Protein 7KRK (pdb70)

Foldseek 3Di:
DQQAPAEEEFEPQLDCFALRLLLLLVNVVVHYAYEYEYADQVSQQVSSVVSDPDHYYAYDQLLPLVRLLVRVVVVCVRSVAHAEYELRWFDFDQDEDVPQDPVNLCVGLRRQPSSLVSNCVNRVVRQLVVQEHFYEGEAAVCLVPVDLQGGYNSNSVSSVNSLVVQLVVCVVCVVSLYAGEYEHEYAEDVPSVVVLLVLQVQNDHHYSNLVSVVSSCRRGCVCSVDHSYYHYHYNVSDDD/DQQAPAEEEFEPQLDCQALRLLLLLVNVVVHYAYEYEYADQVSQQVSSVVSPPRHYYAHDQLLDLVRLLVSLVVVCVRSVAHAEYELRWFDFDQDEDVPQDPVNLCVRLRRQPSSLVSNCVNHVVRQLVVQEHFYEGEAAVCLVPVDPQGGYNSNSVSSVNNLVVQLVVLVVCVVSLHAGEYEHEYAEPVVVVLQVLAVQNDHHYSNLVSVVSSCRRGCVCSPDHSYYHYHYNVSDDD/DQQAPAEEEFEPQLDDFALRLLLLLVNVVVHYAYEYEYADQVSQQVSSVVSDPRHYYAHDQLLPLVRLLVRVVVVCVRSVAHAEYELPWFDFDQDEDVPQDPVNLCVGLSRQPVSLVSNCVNHVVRQLVVQEHEYEHEAAVCLVPVDPDGGYNSNSVSRVNSLVVQLVVLVVCVVSLYAGEYEHEYAEDDPPPDPVVVVQQVLQVQNDHHGSNLSSVVSSCRRGCVCSPDHSYYHYHYNNSDDD/DQQAPAEEEFEPQLDCLALRLLLLLVNVVVHYAYEYEYADQVSQQVSSVVSPPRHYYAHDQLLDLVRLLVSLVVVCVRSVAHAEYELRWFDFDQDEDVPQDPVNLCVRLRRQPSSLVSNCVNHVVRQLVVQEHEYEGEAACCLVPVDPQGGYNSNSVSSVNSLVVQLVVCVVCVVSLYAGEYEHEYAEPSVVVVLLVLAVQNDHHYSNLVSVVSSCRRGCVCSVDHSYYHYHYNVSDDD

Radius of gyration: 27.27 Å; Cα contacts (8 Å, |Δi|>4): 2642; chains: 4; bounding box: 77×56×76 Å

B-factor: mean 17.07, std 8.73, range [6.53, 61.01]

Solvent-accessible surface area: 32504 Å² total; per-residue (Å²): 144,46,1,128,51,68,7,0,0,0,1,23,0,5,67,133,202,25,41,1,23,4,2,0,69,17,0,22,123,44,18,2,83,0,0,0,0,31,127,60,80,58,108,0,88,81,1,4,145,74,29,34,152,39,36,36,6,14,27,2,65,10,17,68,44,125,74,0,105,54,4,4,88,103,0,36,140,122,39,52,66,2,25,2,0,1,5,20,14,36,73,64,42,82,39,142,0,77,93,10,124,100,47,7,12,48,126,1,5,34,33,0,1,19,2,5,5,7,1,0,27,17,0,0,64,17,0,99,93,85,55,15,17,4,0,0,0,11,4,9,1,3,3,12,45,1,3,54,29,119,7,7,9,1,33,0,1,0,8,5,0,0,17,0,2,1,20,5,0,0,57,58,4,0,70,46,65,0,18,0,0,2,0,0,10,12,33,34,152,124,111,66,81,95,102,28,48,93,45,7,23,3,50,66,18,0,96,12,81,11,0,0,25,0,1,1,0,0,9,2,99,18,0,30,0,1,2,6,14,34,0,10,0,2,0,0,25,12,2,69,144,47,1,133,54,68,8,0,0,0,1,21,0,0,56,117,189,24,41,0,20,4,1,0,65,18,0,22,128,42,25,2,83,0,0,0,0,28,133,72,87,57,84,0,67,94,0,3,148,76,29,33,151,39,35,34,7,12,40,4,56,10,9,48,70,140,79,0,129,45,3,5,92,91,0,45,159,121,38,53,68,2,25,2,0,1,6,21,14,36,72,63,43,82,39,139,0,67,88,7,107,102,53,12,13,49,124,1,5,34,32,0,1,21,2,5,6,10,0,0,32,28,0,0,63,18,0,87,90,82,56,14,17,4,0,0,0,9,5,9,1,3,2,13,46,1,2,42,23,118,7,6,10,1,34,0,2,0,8,5,0,0,17,0,1,2,18,5,0,0,56,58,6,0,70,50,64,0,18,0,1,2,0,0,8,12,30,35,134,167,165,139,96,20,60,86,46,7,23,2,50,70,16,0,107,10,74,16,0,0,25,0,1,0,0,0,9,3,99,21,0,32,1,1,1,5,12,32,0,10,0,2,0,0,26,12,2,68,142,48,1,129,49,67,8,0,0,0,2,20,0,0,48,99,152,14,31,1,22,4,1,0,68,21,0,22,128,43,19,2,83,0,0,0,0,28,133,72,82,58,70,0,87,83,0,3,150,73,29,35,151,39,35,36,6,14,26,2,60,11,12,64,45,125,73,0,107,52,4,4,100,98,0,44,136,120,39,54,67,1,26,2,0,1,5,21,14,36,72,79,36,109,43,134,0,58,84,6,106,102,60,14,11,49,115,1,6,34,33,0,1,20,2,5,6,7,0,0,29,16,0,0,67,18,0,96,94,85,53,16,17,4,0,0,0,9,4,10,2,4,2,12,51,1,3,58,28,60,8,5,10,1,34,0,2,0,6,4,0,0,17,0,1,2,18,5,0,0,59,61,4,0,69,48,65,0,18,0,0,2,0,0,8,13,38,21,114,69,137,120,154,92,111,56,74,104,116,41,47,91,40,5,20,2,50,66,22,0,94,7,84,14,0,0,25,0,1,1,0,0,9,2,98,20,0,31,1,1,1,4,13,34,1,10,0,2,0,0,27,12,1,71,138,48,1,118,45,67,8,0,0,0,1,21,0,1,55,111,156,18,29,0,29,4,1,0,61,20,0,22,125,44,19,2,82,0,0,0,0,28,131,74,86,57,81,0,69,97,0,3,153,76,30,33,150,39,35,34,7,12,38,5,55,10,10,49,71,143,78,0,130,47,3,5,76,91,0,46,152,118,37,52,66,3,25,3,0,1,6,20,14,37,73,64,42,84,39,140,0,70,92,10,124,102,49,8,13,49,123,1,6,34,30,1,1,20,2,4,6,11,0,0,33,29,0,0,65,18,0,113,90,92,53,15,17,5,0,0,0,10,4,10,1,3,3,12,46,1,3,43,28,118,8,6,11,2,34,0,2,0,8,4,0,0,16,0,1,2,18,6,0,0,56,60,6,0,66,40,65,0,19,0,0,2,0,0,8,12,37,22,97,109,177,157,143,92,19,63,87,47,7,24,2,50,68,17,0,111,8,76,16,0,0,25,0,1,1,0,0,8,2,97,20,0,30,1,1,1,5,12,33,1,10,0,3,0,1,28,12,2,68

Secondary structure (DSSP, 8-state):
-TTTT-EEEEET--STTSHHHHHHHHHHHTT-EEEEEES-HHHHHHHHHHH-SS-EEEE--TT-HHHHHHHHHHHHHHHS---EEEE---------GGG--HHHHHHHHIIIIIHHHHHHHHHHHHHHHHT-EEEEEE--HHHHHT--SSS-HHHHHHHHHHHHHHHHHHHHHGGGTEEEEEEEE-SB--HHHHHHHHT-TTSS-B-HHHHHHHHHHHHSGGGTT--S-EEEESTTSS--/-TTTT-EEEEET--STTSHHHHHHHHHHHTT-EEEEEES-HHHHHHHHHHH-SS-EEEE--TT-HHHHHHHHHHHHHHHS---EEEE---------GGG--HHHHHHHHIIIIIHHHHHHHHHHHHHHHTT-EEEEEE--HHHHHT--SSS-HHHHHHHHHHHHHHHHHHHHHGGGTEEEEEEEE-SB--HHHHHTT-TTSS-B-HHHHHHHHHHHHSGGGTT--S-EEEESTTSS--/-TTTT-EEEEET--STTSHHHHHHHHHHHTT-EEEEEES-HHHHHHHHHHH-SS-EEEE--TT-HHHHHHHHHHHHHHHS---EEEE---------GGG--HHHHHHHHIIIIIHHHHHHHHHHHHHHHHT-EEEEEE--HHHHHT--SSS-HHHHHHHHHHHHHHHHHHHHHGGGTEEEEEEEE-SEE----STHHHHHHHT-TT-S-EEHHHHHHHHHHHHSGGGTT--S-EEEESTTSS--/-TTTT-EEEEET--STTSHHHHHHHHHHHTT-EEEEEES-HHHHHHHHHHH-SS-EEEE--TT-HHHHHHHHHHHHHHHS---EEEE---------GGG--HHHHHHHHIIIIIHHHHHHHHHHHHHHHHT-EEEEEE--HHHHHT--SSS-HHHHHHHHHHHHHHHHHHHHHGGGTEEEEEEEE-SEE--HHHHHHT-TTSS-EEHHHHHHHHHHHHSGGGTT--S-EEEESTTSS--

Structure (mmCIF, N/CA/C/O backbone):
data_7KRK
#
_entry.id   7KRK
#
_cell.length_a   189.522
_cell.length_b   189.522
_cell.length_c   71.382
_cell.angle_alpha   90.000
_cell.angle_beta   90.000
_cell.angle_gamma   120.000
#
_symmetry.space_group_name_H-M   'H 3'
#
loop_
_entity.id
_entity.type
_entity.pdbx_description
1 polymer '3-oxoacyl-[acyl-carrier-protein] reductase'
2 non-polymer GLYCEROL
3 water water
#
loop_
_atom_site.group_PDB
_atom_site.id
_atom_site.type_symbol
_atom_site.label_atom_id
_atom_site.label_alt_id
_atom_site.label_comp_id
_atom_site.label_asym_id
_atom_site.label_entity_id
_atom_site.label_seq_id
_atom_site.pdbx_PDB_ins_code
_atom_site.Cartn_x
_atom_site.Cartn_y
_atom_site.Cartn_z
_atom_site.occupancy
_atom_site.B_iso_or_equiv
_atom_site.auth_seq_id
_atom_site.auth_comp_id
_atom_site.auth_asym_id
_atom_site.auth_atom_id
_atom_site.pdbx_PDB_model_num
ATOM 1 N N . MET A 1 2 ? -8.08400 -41.94400 54.08000 1.000 34.90494 1 MET A N 1
ATOM 2 C CA . MET A 1 2 ? -7.24600 -41.45100 55.21100 1.000 26.08151 1 MET A CA 1
ATOM 3 C C . MET A 1 2 ? -5.77700 -41.75600 54.94500 1.000 19.32124 1 MET A C 1
ATOM 4 O O . MET A 1 2 ? -5.31000 -42.87200 55.16400 1.000 20.41707 1 MET A O 1
ATOM 18 N N . LEU A 1 3 ? -5.04900 -40.73800 54.48100 1.000 16.55958 2 LEU A N 1
ATOM 19 C CA . LEU A 1 3 ? -3.69200 -40.94400 53.98800 1.000 16.79594 2 LEU A CA 1
ATOM 20 C C . LEU A 1 3 ? -2.71900 -41.35700 55.08400 1.000 16.97535 2 LEU A C 1
ATOM 21 O O . LEU A 1 3 ? -1.69500 -41.97900 54.78000 1.000 19.61958 2 LEU A O 1
ATOM 37 N N . LEU A 1 4 ? -3.00500 -41.02800 56.34400 1.000 15.16614 3 LEU A N 1
ATOM 38 C CA . LEU A 1 4 ? -2.10700 -41.33800 57.45100 1.000 16.56852 3 LEU A CA 1
ATOM 39 C C . LEU A 1 4 ? -2.76700 -42.25600 58.47300 1.000 17.08092 3 LEU A C 1
ATOM 40 O O . LEU A 1 4 ? -2.41700 -42.23500 59.65500 1.000 16.08575 3 LEU A O 1
ATOM 56 N N . GLN A 1 5 ? -3.71800 -43.07600 58.03400 1.000 19.21714 4 GLN A N 1
ATOM 57 C CA . GLN A 1 5 ? -4.44100 -43.93300 58.96200 1.000 21.04238 4 GLN A CA 1
ATOM 58 C C . GLN A 1 5 ? -3.47800 -44.86600 59.68400 1.000 18.18260 4 GLN A C 1
ATOM 59 O O . GLN A 1 5 ? -2.63800 -45.52100 59.05900 1.000 19.19984 4 GLN A O 1
ATOM 73 N N . GLY A 1 6 ? -3.59700 -44.91400 61.00900 1.000 20.66362 5 GLY A N 1
ATOM 74 C CA . GLY A 1 6 ? -2.77300 -45.77600 61.82700 1.000 22.73112 5 GLY A CA 1
ATOM 75 C C . GLY A 1 6 ? -1.36700 -45.27700 62.08000 1.000 20.48113 5 GLY A C 1
ATOM 76 O O . GLY A 1 6 ? -0.60800 -45.95700 62.78200 1.000 21.24112 5 GLY A O 1
ATOM 80 N N . LYS A 1 7 ? -0.99600 -44.11900 61.54600 1.000 15.67200 6 LYS A N 1
ATOM 81 C CA . LYS A 1 7 ? 0.36100 -43.61500 61.68300 1.000 13.90458 6 LYS A CA 1
ATOM 82 C C . LYS A 1 7 ? 0.49200 -42.73200 62.92000 1.000 12.44129 6 LYS A C 1
ATOM 83 O O . LYS A 1 7 ? -0.48600 -42.18400 63.43600 1.000 15.88378 6 LYS A O 1
ATOM 102 N N . VAL A 1 8 ? 1.72900 -42.60600 63.39200 1.000 11.97956 7 VAL A N 1
ATOM 103 C CA . VAL A 1 8 ? 2.08000 -41.73700 64.50900 1.000 12.70892 7 VAL A CA 1
ATOM 104 C C . VAL A 1 8 ? 3.10200 -40.73000 64.00400 1.000 10.27448 7 VAL A C 1
ATOM 105 O O . VAL A 1 8 ? 4.13200 -41.11800 63.44000 1.000 11.84768 7 VAL A O 1
ATOM 118 N N . ALA A 1 9 ? 2.82000 -39.44500 64.20500 1.000 9.69676 8 ALA A N 1
ATOM 119 C CA . ALA A 1 9 ? 3.66600 -38.37000 63.70500 1.000 10.46918 8 ALA A CA 1
ATOM 120 C C . ALA A 1 9 ? 4.08300 -37.46700 64.85400 1.000 9.95790 8 ALA A C 1
ATOM 121 O O . ALA A 1 9 ? 3.24700 -37.06200 65.66700 1.000 11.40815 8 ALA A O 1
ATOM 128 N N . LEU A 1 10 ? 5.37000 -37.14400 64.91000 1.000 10.05542 9 LEU A N 1
ATOM 129 C CA . LEU A 1 10 ? 5.90300 -36.17700 65.85900 1.000 10.54258 9 LEU A CA 1
ATOM 130 C C . LEU A 1 10 ? 6.23100 -34.89800 65.10200 1.000 10.10669 9 LEU A C 1
ATOM 131 O O . LEU A 1 10 ? 6.92900 -34.93900 64.08300 1.000 9.96254 9 LEU A O 1
ATOM 147 N N . ILE A 1 11 ? 5.71200 -33.77200 65.58700 1.000 9.80040 10 ILE A N 1
ATOM 148 C CA . ILE A 1 11 ? 5.87300 -32.47900 64.93200 1.000 9.57136 10 ILE A CA 1
ATOM 149 C C . ILE A 1 11 ? 6.42800 -31.50300 65.95700 1.000 9.33806 10 ILE A C 1
ATOM 150 O O . ILE A 1 11 ? 5.79000 -31.25200 66.98600 1.000 10.59333 10 ILE A O 1
ATOM 166 N N . THR A 1 12 ? 7.60100 -30.94300 65.67800 1.000 9.05358 11 THR A N 1
ATOM 167 C CA . THR A 1 12 ? 8.19400 -29.95600 66.56800 1.000 10.16089 11 THR A CA 1
ATOM 168 C C . THR A 1 12 ? 7.70000 -28.55700 66.21700 1.000 10.94516 11 THR A C 1
ATOM 169 O O . THR A 1 12 ? 7.36100 -28.26300 65.06800 1.000 11.12738 11 THR A O 1
ATOM 180 N N . GLY A 1 13 ? 7.65300 -27.69600 67.23100 1.000 11.18544 12 GLY A N 1
ATOM 181 C CA . GLY A 1 13 ? 7.26600 -26.31100 67.03500 1.000 11.89173 12 GLY A CA 1
ATOM 182 C C . GLY A 1 13 ? 5.82900 -26.11500 66.61300 1.000 13.69794 12 GLY A C 1
ATOM 183 O O . GLY A 1 13 ? 5.52600 -25.15700 65.89500 1.000 15.86877 12 GLY A O 1
ATOM 187 N N . ALA A 1 14 ? 4.92400 -26.98900 67.05400 1.000 11.92573 13 ALA A N 1
ATOM 188 C CA . ALA A 1 14 ? 3.54000 -26.96700 66.60200 1.000 11.42044 13 ALA A CA 1
ATOM 189 C C . ALA A 1 14 ? 2.55800 -26.50800 67.67500 1.000 13.91849 13 ALA A C 1
ATOM 190 O O . ALA A 1 14 ? 1.34800 -26.69300 67.50900 1.000 16.13842 13 ALA A O 1
ATOM 197 N N . ALA A 1 15 ? 3.04000 -25.90700 68.76400 1.000 13.26261 14 ALA A N 1
ATOM 198 C CA . ALA A 1 15 ? 2.14100 -25.48400 69.83200 1.000 15.12652 14 ALA A CA 1
ATOM 199 C C . ALA A 1 15 ? 1.37600 -24.21100 69.48300 1.000 20.13727 14 ALA A C 1
ATOM 200 O O . ALA A 1 15 ? 0.22200 -24.05800 69.89900 1.000 23.90067 14 ALA A O 1
ATOM 207 N N . SER A 1 16 ? 1.98400 -23.29900 68.72700 1.000 18.14593 15 SER A N 1
ATOM 208 C CA . SER A 1 16 ? 1.33500 -22.03200 68.41400 1.000 19.92705 15 SER A CA 1
ATOM 209 C C . SER A 1 16 ? 0.16200 -22.24600 67.46500 1.000 23.48433 15 SER A C 1
ATOM 210 O O . SER A 1 16 ? 0.24100 -23.03300 66.51800 1.000 24.87920 15 SER A O 1
ATOM 218 N N . GLU A 1 17 ? -0.92700 -21.51200 67.70900 1.000 26.22062 16 GLU A N 1
ATOM 219 C CA . GLU A 1 17 ? -2.18300 -21.78000 67.01300 1.000 26.95128 16 GLU A CA 1
ATOM 220 C C . GLU A 1 17 ? -2.08200 -21.50000 65.51600 1.000 26.79253 16 GLU A C 1
ATOM 221 O O . GLU A 1 17 ? -2.62900 -22.25500 64.70400 1.000 28.65862 16 GLU A O 1
ATOM 233 N N . ARG A 1 18 ? -1.39900 -20.42400 65.12900 1.000 26.38899 17 ARG A N 1
ATOM 234 C CA . ARG A 1 18 ? -1.40400 -19.95900 63.74700 1.000 26.82086 17 ARG A CA 1
ATOM 235 C C . ARG A 1 18 ? -0.17100 -20.38800 62.95800 1.000 28.58355 17 ARG A C 1
ATOM 236 O O . ARG A 1 18 ? 0.02200 -19.91900 61.83200 1.000 26.67011 17 ARG A O 1
ATOM 257 N N . GLY A 1 19 ? 0.65600 -21.27800 63.50700 1.000 24.19078 18 GLY A N 1
ATOM 258 C CA . GLY A 1 19 ? 1.89100 -21.65400 62.85200 1.000 21.62823 18 GLY A CA 1
ATOM 259 C C . GLY A 1 19 ? 1.72900 -22.78200 61.84200 1.000 18.12931 18 GLY A C 1
ATOM 260 O O . GLY A 1 19 ? 0.70500 -23.46100 61.77200 1.000 18.91626 18 GLY A O 1
ATOM 264 N N . ILE A 1 20 ? 2.78100 -22.97000 61.04100 1.000 15.93439 19 ILE A N 1
ATOM 265 C CA . ILE A 1 20 ? 2.81800 -24.08600 60.10100 1.000 15.82850 19 ILE A CA 1
ATOM 266 C C . ILE A 1 20 ? 2.74900 -25.41100 60.84700 1.000 13.18557 19 ILE A C 1
ATOM 267 O O . ILE A 1 20 ? 2.11500 -26.36900 60.38700 1.000 13.36344 19 ILE A O 1
ATOM 283 N N . GLY A 1 21 ? 3.40100 -25.48900 62.00800 1.000 13.57301 20 GLY A N 1
ATOM 284 C CA . GLY A 1 21 ? 3.39300 -26.72900 62.76700 1.000 12.26748 20 GLY A CA 1
ATOM 285 C C . GLY A 1 21 ? 1.99400 -27.15100 63.17200 1.000 12.00850 20 GLY A C 1
ATOM 286 O O . GLY A 1 21 ? 1.60500 -28.30800 62.99800 1.000 11.25579 20 GLY A O 1
ATOM 290 N N . ARG A 1 22 ? 1.21800 -26.21500 63.72400 1.000 13.55788 21 ARG A N 1
ATOM 291 C CA . ARG A 1 22 ? -0.14100 -26.54700 64.13900 1.000 14.33471 21 ARG A CA 1
ATOM 292 C C . ARG A 1 22 ? -1.01200 -26.89900 62.94100 1.000 13.51954 21 ARG A C 1
ATOM 293 O O . ARG A 1 22 ? -1.81700 -27.83400 63.00700 1.000 12.83276 21 ARG A O 1
ATOM 314 N N . ALA A 1 23 ? -0.87100 -26.16100 61.83800 1.000 14.44529 22 ALA A N 1
ATOM 315 C CA . ALA A 1 23 ? -1.64000 -26.48100 60.64000 1.000 13.53945 22 ALA A CA 1
ATOM 316 C C . ALA A 1 23 ? -1.32000 -27.88700 60.15300 1.000 12.09895 22 ALA A C 1
ATOM 317 O O . ALA A 1 23 ? -2.21300 -28.62100 59.71200 1.000 13.46634 22 ALA A O 1
ATOM 324 N N . THR A 1 24 ? -0.04600 -28.27800 60.22800 1.000 11.88998 23 THR A N 1
ATOM 325 C CA . THR A 1 24 ? 0.34600 -29.63100 59.85100 1.000 11.55449 23 THR A CA 1
ATOM 326 C C . THR A 1 24 ? -0.24300 -30.65600 60.81200 1.000 10.83720 23 THR A C 1
ATOM 327 O O . THR A 1 24 ? -0.73100 -31.70800 60.38300 1.000 11.67501 23 THR A O 1
ATOM 338 N N . ALA A 1 25 ? -0.21400 -30.36500 62.11400 1.000 11.59727 24 ALA A N 1
ATOM 339 C CA . ALA A 1 25 ? -0.81700 -31.27000 63.08700 1.000 11.16041 24 ALA A CA 1
ATOM 340 C C . ALA A 1 25 ? -2.30200 -31.46200 62.80900 1.000 10.40888 24 ALA A C 1
ATOM 341 O O . ALA A 1 25 ? -2.80800 -32.59000 62.84900 1.000 12.34732 24 ALA A O 1
ATOM 348 N N . GLU A 1 26 ? -3.01500 -30.37100 62.52100 1.000 12.50814 25 GLU A N 1
ATOM 349 C CA . GLU A 1 26 ? -4.44500 -30.46500 62.24700 1.000 13.85449 25 GLU A CA 1
ATOM 350 C C . GLU A 1 26 ? -4.71100 -31.34100 61.03000 1.000 14.82318 25 GLU A C 1
ATOM 351 O O . GLU A 1 26 ? -5.55100 -32.24600 61.07300 1.000 15.03894 25 GLU A O 1
ATOM 363 N N . ILE A 1 27 ? -3.99600 -31.08800 59.93300 1.000 12.33688 26 ILE A N 1
ATOM 364 C CA . ILE A 1 27 ? -4.21800 -31.85600 58.71300 1.000 14.17205 26 ILE A CA 1
ATOM 365 C C . ILE A 1 27 ? -3.81000 -33.31100 58.90800 1.000 13.19439 26 ILE A C 1
ATOM 366 O O . ILE A 1 27 ? -4.48100 -34.22700 58.41800 1.000 15.48896 26 ILE A O 1
ATOM 382 N N . PHE A 1 28 ? -2.71300 -33.55300 59.62900 1.000 12.40030 27 PHE A N 1
ATOM 383 C CA . PHE A 1 28 ? -2.30600 -34.92800 59.89700 1.000 12.94725 27 PHE A CA 1
ATOM 384 C C . PHE A 1 28 ? -3.36400 -35.66100 60.71300 1.000 12.66608 27 PHE A C 1
ATOM 385 O O . PHE A 1 28 ? -3.67500 -36.82600 60.43800 1.000 13.44928 27 PHE A O 1
ATOM 402 N N . ALA A 1 29 ? -3.92500 -34.99700 61.72600 1.000 13.76774 28 ALA A N 1
ATOM 403 C CA . ALA A 1 29 ? -4.98100 -35.61500 62.52000 1.000 15.62852 28 ALA A CA 1
ATOM 404 C C . ALA A 1 29 ? -6.22200 -35.86800 61.67300 1.000 14.03012 28 ALA A C 1
ATOM 405 O O . ALA A 1 29 ? -6.85600 -36.92400 61.78800 1.000 15.38400 28 ALA A O 1
ATOM 412 N N . GLN A 1 30 ? -6.58300 -34.91100 60.81300 1.000 16.48240 29 GLN A N 1
ATOM 413 C CA . GLN A 1 30 ? -7.70100 -35.12000 59.89900 1.000 17.02202 29 GLN A CA 1
ATOM 414 C C . GLN A 1 30 ? -7.48600 -36.35200 59.03100 1.000 17.94211 29 GLN A C 1
ATOM 415 O O . GLN A 1 30 ? -8.45300 -37.03400 58.67000 1.000 19.08550 29 GLN A O 1
ATOM 429 N N . GLN A 1 31 ? -6.23600 -36.65200 58.68400 1.000 15.48614 30 GLN A N 1
ATOM 430 C CA . GLN A 1 31 ? -5.91500 -37.78500 57.82800 1.000 16.25932 30 GLN A CA 1
ATOM 431 C C . GLN A 1 31 ? -5.64400 -39.06700 58.61000 1.000 15.58332 30 GLN A C 1
ATOM 432 O O . GLN A 1 31 ? -5.11200 -40.02400 58.04000 1.000 16.17367 30 GLN A O 1
ATOM 446 N N . GLY A 1 32 ? -5.98900 -39.10700 59.89700 1.000 16.13581 31 GLY A N 1
ATOM 447 C CA . GLY A 1 32 ? -5.97800 -40.33900 60.65800 1.000 15.06903 31 GLY A CA 1
ATOM 448 C C . GLY A 1 32 ? -4.76500 -40.57000 61.53000 1.000 16.82600 31 GLY A C 1
ATOM 449 O O . GLY A 1 32 ? -4.70700 -41.59900 62.21300 1.000 17.06454 31 GLY A O 1
ATOM 453 N N . ALA A 1 33 ? -3.79800 -39.66100 61.53600 1.000 13.54817 32 ALA A N 1
ATOM 454 C CA . ALA A 1 33 ? -2.60300 -39.86100 62.33700 1.000 14.46890 32 ALA A CA 1
ATOM 455 C C . ALA A 1 33 ? -2.85200 -39.46100 63.78500 1.000 13.02408 32 ALA A C 1
ATOM 456 O O . ALA A 1 33 ? -3.70800 -38.62300 64.08500 1.000 14.82591 32 ALA A O 1
ATOM 463 N N . LYS A 1 34 ? -2.09800 -40.08300 64.68800 1.000 13.33203 33 LYS A N 1
ATOM 464 C CA . LYS A 1 34 ? -1.95400 -39.58000 66.04600 1.000 14.43562 33 LYS A CA 1
ATOM 465 C C . LYS A 1 34 ? -0.70200 -38.71400 66.08700 1.000 12.98873 33 LYS A C 1
ATOM 466 O O . LYS A 1 34 ? 0.34400 -39.10000 65.55300 1.000 14.00801 33 LYS A O 1
ATOM 485 N N . VAL A 1 35 ? -0.81500 -37.54200 66.70300 1.000 11.87584 34 VAL A N 1
ATOM 486 C CA . VAL A 1 35 ? 0.20100 -36.50200 66.60600 1.000 12.48573 34 VAL A CA 1
ATOM 487 C C . VAL A 1 35 ? 0.81000 -36.26700 67.98000 1.000 12.79496 34 VAL A C 1
ATOM 488 O O . VAL A 1 35 ? 0.08800 -36.14800 68.97800 1.000 13.03984 34 VAL A O 1
ATOM 501 N N . ILE A 1 36 ? 2.13700 -36.19400 68.02100 1.000 11.04999 35 ILE A N 1
ATOM 502 C CA . ILE A 1 36 ? 2.88400 -35.76900 69.19600 1.000 10.77176 35 ILE A CA 1
ATOM 503 C C . ILE A 1 36 ? 3.39800 -34.37100 68.89000 1.000 12.35995 35 ILE A C 1
ATOM 504 O O . ILE A 1 36 ? 4.23200 -34.19200 67.99400 1.000 12.27873 35 ILE A O 1
ATOM 520 N N . ILE A 1 37 ? 2.89500 -33.37600 69.61100 1.000 11.28443 36 ILE A N 1
ATOM 521 C CA . ILE A 1 37 ? 3.37500 -32.00600 69.47800 1.000 11.69483 36 ILE A CA 1
ATOM 522 C C . ILE A 1 37 ? 4.49100 -31.80200 70.49200 1.000 12.88941 36 ILE A C 1
ATOM 523 O O . ILE A 1 37 ? 4.29500 -32.01500 71.69300 1.000 13.48481 36 ILE A O 1
ATOM 539 N N . VAL A 1 38 ? 5.66300 -31.40000 70.01200 1.000 10.83972 37 VAL A N 1
ATOM 540 C CA . VAL A 1 38 ? 6.81600 -31.11600 70.86000 1.000 10.90345 37 VAL A CA 1
ATOM 541 C C . VAL A 1 38 ? 7.15700 -29.64300 70.69600 1.000 13.95668 37 VAL A C 1
ATOM 542 O O . VAL A 1 38 ? 7.43700 -29.18600 69.58100 1.000 13.18695 37 VAL A O 1
ATOM 555 N N . ASP A 1 39 ? 7.13000 -28.89900 71.79800 1.000 11.05233 38 ASP A N 1
ATOM 556 C CA . ASP A 1 39 ? 7.46200 -27.48200 71.76900 1.000 11.97944 38 ASP A CA 1
ATOM 557 C C . ASP A 1 39 ? 8.05000 -27.09700 73.12100 1.000 13.68064 38 ASP A C 1
ATOM 558 O O . ASP A 1 39 ? 8.21200 -27.93300 74.01000 1.000 12.55950 38 ASP A O 1
ATOM 567 N N . LEU A 1 40 ? 8.36600 -25.81000 73.27300 1.000 14.30728 39 LEU A N 1
ATOM 568 C CA . LEU A 1 40 ? 9.08900 -25.36500 74.46100 1.000 15.31381 39 LEU A CA 1
ATOM 569 C C . LEU A 1 40 ? 8.24500 -25.49700 75.72300 1.000 14.93298 39 LEU A C 1
ATOM 570 O O . LEU A 1 40 ? 8.75700 -25.89700 76.77600 1.000 19.09623 39 LEU A O 1
ATOM 586 N N . ASP A 1 41 ? 6.96100 -25.16400 75.64400 1.000 14.42674 40 ASP A N 1
ATOM 587 C CA . ASP A 1 41 ? 6.09900 -25.07500 76.81600 1.000 17.10089 40 ASP A CA 1
ATOM 588 C C . ASP A 1 41 ? 5.17200 -26.28500 76.86500 1.000 16.12564 40 ASP A C 1
ATOM 589 O O . ASP A 1 41 ? 4.38700 -26.50700 75.93700 1.000 16.43465 40 ASP A O 1
ATOM 598 N N . LEU A 1 42 ? 5.24600 -27.04800 77.95900 1.000 16.12589 41 LEU A N 1
ATOM 599 C CA . LEU A 1 42 ? 4.43000 -28.25300 78.08100 1.000 16.97089 41 LEU A CA 1
ATOM 600 C C . LEU A 1 42 ? 2.94400 -27.92000 78.03800 1.000 16.86049 41 LEU A C 1
ATOM 601 O O . LEU A 1 42 ? 2.16700 -28.57900 77.33700 1.000 16.45694 41 LEU A O 1
ATOM 617 N N . ALA A 1 43 ? 2.52500 -26.90500 78.79800 1.000 16.49827 42 ALA A N 1
ATOM 618 C CA . ALA A 1 43 ? 1.10900 -26.55900 78.84700 1.000 18.64897 42 ALA A CA 1
ATOM 619 C C . ALA A 1 43 ? 0.58700 -26.20000 77.46100 1.000 18.17306 42 ALA A C 1
ATOM 620 O O . ALA A 1 43 ? -0.47900 -26.66700 77.04600 1.000 18.21649 42 ALA A O 1
ATOM 627 N N . GLN A 1 44 ? 1.33100 -25.37100 76.72600 1.000 19.08654 43 GLN A N 1
ATOM 628 C CA . GLN A 1 44 ? 0.90400 -24.99900 75.38100 1.000 16.81957 43 GLN A CA 1
ATOM 629 C C . GLN A 1 44 ? 0.84800 -26.21500 74.46600 1.000 14.95568 43 GLN A C 1
ATOM 630 O O . GLN A 1 44 ? -0.07900 -26.35300 73.66000 1.000 18.32425 43 GLN A O 1
ATOM 644 N N . SER A 1 45 ? 1.83500 -27.10800 74.57500 1.000 15.62223 44 SER A N 1
ATOM 645 C CA . SER A 1 45 ? 1.85800 -28.29000 73.72000 1.000 14.16195 44 SER A CA 1
ATOM 646 C C . SER A 1 45 ? 0.71000 -29.23300 74.05300 1.000 15.56618 44 SER A C 1
ATOM 647 O O . SER A 1 45 ? 0.06800 -29.78100 73.14900 1.000 15.08763 44 SER A O 1
ATOM 655 N N . GLN A 1 46 ? 0.43800 -29.43800 75.34500 1.000 15.73183 45 GLN A N 1
ATOM 656 C CA . GLN A 1 46 ? -0.66500 -30.30700 75.74200 1.000 16.96115 45 GLN A CA 1
ATOM 657 C C . GLN A 1 46 ? -2.00500 -29.73700 75.29500 1.000 16.62248 45 GLN A C 1
ATOM 658 O O . GLN A 1 46 ? -2.87900 -30.47800 74.82900 1.000 17.83605 45 GLN A O 1
ATOM 672 N N . ASN A 1 47 ? -2.18800 -28.42200 75.43100 1.000 18.21672 46 ASN A N 1
ATOM 673 C CA . ASN A 1 47 ? -3.43600 -27.80500 74.99600 1.000 21.17723 46 ASN A CA 1
ATOM 674 C C . ASN A 1 47 ? -3.59900 -27.90800 73.48600 1.000 19.02271 46 ASN A C 1
ATOM 675 O O . ASN A 1 47 ? -4.71000 -28.12200 72.98800 1.000 20.93397 46 ASN A O 1
ATOM 686 N N . ALA A 1 48 ? -2.50300 -27.75600 72.74100 1.000 18.95352 47 ALA A N 1
ATOM 687 C CA . ALA A 1 48 ? -2.57300 -27.90000 71.29200 1.000 17.45710 47 ALA A CA 1
ATOM 688 C C . ALA A 1 48 ? -2.94900 -29.32300 70.89900 1.000 18.11532 47 ALA A C 1
ATOM 689 O O . ALA A 1 48 ? -3.79300 -29.52900 70.02100 1.000 19.43159 47 ALA A O 1
ATOM 696 N N . ALA A 1 49 ? -2.33200 -30.31900 71.53800 1.000 15.44611 48 ALA A N 1
ATOM 697 C CA . ALA A 1 49 ? -2.67400 -31.70600 71.24400 1.000 18.57967 48 ALA A CA 1
ATOM 698 C C . ALA A 1 49 ? -4.12800 -31.99300 71.59100 1.000 18.25629 48 ALA A C 1
ATOM 699 O O . ALA A 1 49 ? -4.82900 -32.68900 70.84700 1.000 19.00774 48 ALA A O 1
ATOM 706 N N . LYS A 1 50 ? -4.60000 -31.46100 72.72100 1.000 20.37889 49 LYS A N 1
ATOM 707 C CA . LYS A 1 50 ? -5.99500 -31.64800 73.10500 1.000 22.97375 49 LYS A CA 1
ATOM 708 C C . LYS A 1 50 ? -6.93900 -31.04000 72.07700 1.000 23.67445 49 LYS A C 1
ATOM 709 O O . LYS A 1 50 ? -8.01900 -31.58800 71.82600 1.000 22.65732 49 LYS A O 1
ATOM 728 N N . ALA A 1 51 ? -6.54500 -29.92200 71.46300 1.000 19.99631 50 ALA A N 1
ATOM 729 C CA . ALA A 1 51 ? -7.39500 -29.28000 70.46600 1.000 24.31086 50 ALA A CA 1
ATOM 730 C C . ALA A 1 51 ? -7.50200 -30.10900 69.19300 1.000 29.14767 50 ALA A C 1
ATOM 731 O O . ALA A 1 51 ? -8.50100 -30.00800 68.47200 1.000 27.00296 50 ALA A O 1
ATOM 738 N N . LEU A 1 52 ? -6.48900 -30.92700 68.89400 1.000 22.31593 51 LEU A N 1
ATOM 739 C CA . LEU A 1 52 ? -6.53200 -31.74500 67.68600 1.000 21.77695 51 LEU A CA 1
ATOM 740 C C . LEU A 1 52 ? -7.65700 -32.76700 67.75400 1.000 26.03850 51 LEU A C 1
ATOM 741 O O . LEU A 1 52 ? -8.27300 -33.09400 66.73300 1.000 29.52507 51 LEU A O 1
ATOM 757 N N . GLY A 1 53 ? -7.93100 -33.28200 68.93700 1.000 21.67438 52 GLY A N 1
ATOM 758 C CA . GLY A 1 53 ? -8.91700 -34.32100 69.11700 1.000 24.74745 52 GLY A CA 1
ATOM 759 C C . GLY A 1 53 ? -8.47300 -35.27200 70.21500 1.000 24.56369 52 GLY A C 1
ATOM 760 O O . GLY A 1 53 ? -7.83500 -34.85500 71.18700 1.000 27.32273 52 GLY A O 1
ATOM 764 N N . GLU A 1 54 ? -8.80100 -36.54800 70.03900 1.000 24.35361 53 GLU A N 1
ATOM 765 C CA . GLU A 1 54 ? -8.52700 -37.57600 71.03100 1.000 24.41022 53 GLU A CA 1
ATOM 766 C C . GLU A 1 54 ? -7.33700 -38.42200 70.59800 1.000 21.59091 53 GLU A C 1
ATOM 767 O O . GLU A 1 54 ? -7.15700 -38.69900 69.40900 1.000 26.11137 53 GLU A O 1
ATOM 779 N N . GLY A 1 55 ? -6.52300 -38.82400 71.57300 1.000 20.84970 54 GLY A N 1
ATOM 780 C CA . GLY A 1 55 ? -5.43200 -39.74400 71.33400 1.000 20.48129 54 GLY A CA 1
ATOM 781 C C . GLY A 1 55 ? -4.09700 -39.10900 71.01300 1.000 16.28299 54 GLY A C 1
ATOM 782 O O . GLY A 1 55 ? -3.13900 -39.84000 70.72600 1.000 17.21023 54 GLY A O 1
ATOM 786 N N . HIS A 1 56 ? -3.99400 -37.78400 71.05500 1.000 15.86451 55 HIS A N 1
ATOM 787 C CA . HIS A 1 56 ? -2.75900 -37.08700 70.73400 1.000 14.44596 55 HIS A CA 1
ATOM 788 C C . HIS A 1 56 ? -1.98700 -36.78600 72.01900 1.000 15.42862 55 HIS A C 1
ATOM 789 O O . HIS A 1 56 ? -2.44800 -37.05600 73.12900 1.000 17.44653 55 HIS A O 1
ATOM 803 N N . MET A 1 57 ? -0.78900 -36.22400 71.86700 1.000 13.04661 56 MET A N 1
ATOM 804 C CA . MET A 1 57 ? 0.10400 -36.02300 72.99700 1.000 13.89504 56 MET A CA 1
ATOM 805 C C . MET A 1 57 ? 0.88900 -34.73300 72.81900 1.000 13.65163 56 MET A C 1
ATOM 806 O O . MET A 1 57 ? 1.32400 -34.40500 71.71100 1.000 13.88552 56 MET A O 1
ATOM 820 N N . GLY A 1 58 ? 1.06500 -34.00900 73.92200 1.000 11.95813 57 GLY A N 1
ATOM 821 C CA . GLY A 1 58 ? 1.92500 -32.84400 73.95300 1.000 13.08185 57 GLY A CA 1
ATOM 822 C C . GLY A 1 58 ? 3.10000 -33.06100 74.88300 1.000 16.21617 57 GLY A C 1
ATOM 823 O O . GLY A 1 58 ? 2.93100 -33.55400 76.00200 1.000 14.91734 57 GLY A O 1
ATOM 827 N N . LEU A 1 59 ? 4.29800 -32.71000 74.42400 1.000 12.20045 58 LEU A N 1
ATOM 828 C CA . LEU A 1 59 ? 5.51500 -32.86700 75.20300 1.000 12.29001 58 LEU A CA 1
ATOM 829 C C . LEU A 1 59 ? 6.34300 -31.59800 75.08500 1.000 13.18433 58 LEU A C 1
ATOM 830 O O . LEU A 1 59 ? 6.23500 -30.84900 74.11100 1.000 14.04535 58 LEU A O 1
ATOM 846 N N . ALA A 1 60 ? 7.18300 -31.36600 76.08700 1.000 12.99275 59 ALA A N 1
ATOM 847 C CA . ALA A 1 60 ? 8.02500 -30.18100 76.14000 1.000 12.88078 59 ALA A CA 1
ATOM 848 C C . ALA A 1 60 ? 9.46500 -30.56000 75.83300 1.000 14.00083 59 ALA A C 1
ATOM 849 O O . ALA A 1 60 ? 9.99300 -31.52500 76.39400 1.000 13.74020 59 ALA A O 1
ATOM 856 N N . ALA A 1 61 ? 10.09700 -29.79900 74.94400 1.000 12.08055 60 ALA A N 1
ATOM 857 C CA . ALA A 1 61 ? 11.51700 -29.97800 74.70100 1.000 12.41072 60 ALA A CA 1
ATOM 858 C C . ALA A 1 61 ? 12.06900 -28.76400 73.97200 1.000 12.07447 60 ALA A C 1
ATOM 859 O O . ALA A 1 61 ? 11.43900 -28.24300 73.04700 1.000 14.46370 60 ALA A O 1
ATOM 866 N N . ASN A 1 62 ? 13.23300 -28.31000 74.41700 1.000 12.14173 61 ASN A N 1
ATOM 867 C CA . ASN A 1 62 ? 14.08000 -27.45600 73.60100 1.000 12.50966 61 ASN A CA 1
ATOM 868 C C . ASN A 1 62 ? 14.82500 -28.36200 72.63100 1.000 11.01432 61 ASN A C 1
ATOM 869 O O . ASN A 1 62 ? 15.59300 -29.22900 73.05700 1.000 11.38506 61 ASN A O 1
ATOM 880 N N . VAL A 1 63 ? 14.57900 -28.19000 71.32900 1.000 10.93398 62 VAL A N 1
ATOM 881 C CA . VAL A 1 63 ? 15.14200 -29.10900 70.34500 1.000 9.83084 62 VAL A CA 1
ATOM 882 C C . VAL A 1 63 ? 16.66300 -29.08300 70.34000 1.000 9.35016 62 VAL A C 1
ATOM 883 O O . VAL A 1 63 ? 17.29100 -29.99600 69.79300 1.000 10.15135 62 VAL A O 1
ATOM 896 N N . ALA A 1 64 ? 17.27500 -28.06000 70.93200 1.000 10.37846 63 ALA A N 1
ATOM 897 C CA . ALA A 1 64 ? 18.72500 -27.97900 71.03300 1.000 9.81548 63 ALA A CA 1
ATOM 898 C C . ALA A 1 64 ? 19.26000 -28.57800 72.32900 1.000 9.61002 63 ALA A C 1
ATOM 899 O O . ALA A 1 64 ? 20.44700 -28.41600 72.62700 1.000 12.14199 63 ALA A O 1
ATOM 906 N N . ASN A 1 65 ? 18.41900 -29.26300 73.10000 1.000 10.21172 64 ASN A N 1
ATOM 907 C CA . ASN A 1 65 ? 18.83000 -29.92200 74.33700 1.000 10.12669 64 ASN A CA 1
ATOM 908 C C . ASN A 1 65 ? 18.71900 -31.42600 74.10400 1.000 8.99356 64 ASN A C 1
ATOM 909 O O . ASN A 1 65 ? 17.62300 -31.99500 74.14800 1.000 10.63804 64 ASN A O 1
ATOM 920 N N . GLU A 1 66 ? 19.86900 -32.06200 73.86500 1.000 9.52490 65 GLU A N 1
ATOM 921 C CA . GLU A 1 66 ? 19.89800 -33.47400 73.50000 1.000 9.44168 65 GLU A CA 1
ATOM 922 C C . GLU A 1 66 ? 19.12700 -34.33300 74.49500 1.000 11.74027 65 GLU A C 1
ATOM 923 O O . GLU A 1 66 ? 18.28000 -35.14500 74.10900 1.000 10.86388 65 GLU A O 1
ATOM 935 N N . GLU A 1 67 ? 19.41800 -34.17900 75.78700 1.000 11.04088 66 GLU A N 1
ATOM 936 C CA . GLU A 1 67 ? 18.83200 -35.07900 76.77400 1.000 10.52956 66 GLU A CA 1
ATOM 937 C C . GLU A 1 67 ? 17.33400 -34.84700 76.92600 1.000 9.50690 66 GLU A C 1
ATOM 938 O O . GLU A 1 67 ? 16.57500 -35.79600 77.15200 1.000 11.39884 66 GLU A O 1
ATOM 950 N N . GLN A 1 68 ? 16.88600 -33.59900 76.80800 1.000 9.47208 67 GLN A N 1
ATOM 951 C CA . GLN A 1 68 ? 15.45400 -33.34300 76.89600 1.000 10.20510 67 GLN A CA 1
ATOM 952 C C . GLN A 1 68 ? 14.72300 -33.91000 75.68600 1.000 11.50253 67 GLN A C 1
ATOM 953 O O . GLN A 1 68 ? 13.62800 -34.46800 75.81800 1.000 11.81636 67 GLN A O 1
ATOM 967 N N . VAL A 1 69 ? 15.31400 -33.78200 74.49700 1.000 10.45157 68 VAL A N 1
ATOM 968 C CA . VAL A 1 69 ? 14.71800 -34.37400 73.30300 1.000 11.17650 68 VAL A CA 1
ATOM 969 C C . VAL A 1 69 ? 14.63800 -35.88800 73.44700 1.000 10.27982 68 VAL A C 1
ATOM 970 O O . VAL A 1 69 ? 13.60400 -36.50600 73.16100 1.000 10.61763 68 VAL A O 1
ATOM 983 N N . LYS A 1 70 ? 15.73000 -36.51100 73.89200 1.000 10.62479 69 LYS A N 1
ATOM 984 C CA . LYS A 1 70 ? 15.73700 -37.96300 74.02700 1.000 11.31242 69 LYS A CA 1
ATOM 985 C C . LYS A 1 70 ? 14.68500 -38.42300 75.02600 1.000 11.07169 69 LYS A C 1
ATOM 986 O O . LYS A 1 70 ? 14.00100 -39.42900 74.79900 1.000 12.10820 69 LYS A O 1
ATOM 1005 N N . ALA A 1 71 ? 14.53200 -37.69500 76.13300 1.000 11.90144 70 ALA A N 1
ATOM 1006 C CA . ALA A 1 71 ? 13.53400 -38.07000 77.12900 1.000 13.65732 70 ALA A CA 1
ATOM 1007 C C . ALA A 1 71 ? 12.12300 -37.92400 76.57500 1.000 13.86407 70 ALA A C 1
ATOM 1008 O O . ALA A 1 71 ? 11.25800 -38.77100 76.83300 1.000 13.69239 70 ALA A O 1
ATOM 1015 N N . ALA A 1 72 ? 11.87000 -36.86000 75.81100 1.000 11.73485 71 ALA A N 1
ATOM 1016 C CA . ALA A 1 72 ? 10.55400 -36.66900 75.21200 1.000 10.84804 71 ALA A CA 1
ATOM 1017 C C . ALA A 1 72 ? 10.24000 -37.78200 74.22100 1.000 12.27940 71 ALA A C 1
ATOM 1018 O O . ALA A 1 72 ? 9.13500 -38.33600 74.22100 1.000 12.02466 71 ALA A O 1
ATOM 1025 N N . VAL A 1 73 ? 11.20200 -38.12300 73.36200 1.000 11.00502 72 VAL A N 1
ATOM 1026 C CA . VAL A 1 73 ? 10.97400 -39.18300 72.38400 1.000 12.66317 72 VAL A CA 1
ATOM 1027 C C . VAL A 1 73 ? 10.70800 -40.50600 73.08900 1.000 11.78464 72 VAL A C 1
ATOM 1028 O O . VAL A 1 73 ? 9.86000 -41.29700 72.65800 1.000 12.46728 72 VAL A O 1
ATOM 1041 N N . GLU A 1 74 ? 11.41800 -40.76400 74.18900 1.000 11.91135 73 GLU A N 1
ATOM 1042 C CA . GLU A 1 74 ? 11.18600 -41.98900 74.94800 1.000 14.01872 73 GLU A CA 1
ATOM 1043 C C . GLU A 1 74 ? 9.76200 -42.03800 75.48600 1.000 13.87611 73 GLU A C 1
ATOM 1044 O O . GLU A 1 74 ? 9.10800 -43.08600 75.43400 1.000 13.71799 73 GLU A O 1
ATOM 1056 N N . GLN A 1 75 ? 9.26100 -40.91600 76.00800 1.000 13.53691 74 GLN A N 1
ATOM 1057 C CA . GLN A 1 75 ? 7.88500 -40.88500 76.49200 1.000 13.96041 74 GLN A CA 1
ATOM 1058 C C . GLN A 1 75 ? 6.90200 -41.14200 75.35800 1.000 14.49077 74 GLN A C 1
ATOM 1059 O O . GLN A 1 75 ? 5.89800 -41.83900 75.54100 1.000 14.93235 74 GLN A O 1
ATOM 1073 N N . ALA A 1 76 ? 7.17000 -40.57800 74.17900 1.000 12.08808 75 ALA A N 1
ATOM 1074 C CA . ALA A 1 76 ? 6.29200 -40.80600 73.03700 1.000 12.46836 75 ALA A CA 1
ATOM 1075 C C . ALA A 1 76 ? 6.30900 -42.26900 72.61400 1.000 12.45962 75 ALA A C 1
ATOM 1076 O O . ALA A 1 76 ? 5.25500 -42.85700 72.34800 1.000 13.28891 75 ALA A O 1
ATOM 1083 N N . LEU A 1 77 ? 7.49800 -42.87400 72.54500 1.000 12.70109 76 LEU A N 1
ATOM 1084 C CA . LEU A 1 77 ? 7.59700 -44.26700 72.12600 1.000 13.12091 76 LEU A CA 1
ATOM 1085 C C . LEU A 1 77 ? 6.96300 -45.19700 73.15000 1.000 15.75785 76 LEU A C 1
ATOM 1086 O O . LEU A 1 77 ? 6.35100 -46.20700 72.78500 1.000 15.57348 76 LEU A O 1
ATOM 1102 N N . GLN A 1 78 ? 7.09600 -44.87600 74.43800 1.000 14.59104 77 GLN A N 1
ATOM 1103 C CA . GLN A 1 78 ? 6.46800 -45.70400 75.46000 1.000 15.48568 77 GLN A CA 1
ATOM 1104 C C . GLN A 1 78 ? 4.95600 -45.72400 75.30400 1.000 18.52568 77 GLN A C 1
ATOM 1105 O O . GLN A 1 78 ? 4.32000 -46.75500 75.55300 1.000 20.87302 77 GLN A O 1
ATOM 1119 N N . HIS A 1 79 ? 4.36400 -44.60900 74.87700 1.000 13.68109 78 HIS A N 1
ATOM 1120 C CA . HIS A 1 79 ? 2.91300 -44.53800 74.76800 1.000 16.42280 78 HIS A CA 1
ATOM 1121 C C . HIS A 1 79 ? 2.41800 -45.11400 73.44600 1.000 17.05862 78 HIS A C 1
ATOM 1122 O O . HIS A 1 79 ? 1.46500 -45.90000 73.42400 1.000 17.28223 78 HIS A O 1
ATOM 1136 N N . TYR A 1 80 ? 3.05200 -44.73600 72.33400 1.000 12.69691 79 TYR A N 1
ATOM 1137 C CA . TYR A 1 80 ? 2.57900 -45.12300 71.01100 1.000 12.83908 79 TYR A CA 1
ATOM 1138 C C . TYR A 1 80 ? 3.28600 -46.34300 70.44200 1.000 14.93173 79 TYR A C 1
ATOM 1139 O O . TYR A 1 80 ? 2.74300 -46.98000 69.53100 1.000 16.21953 79 TYR A O 1
ATOM 1157 N N . GLY A 1 81 ? 4.47700 -46.67400 70.94000 1.000 13.78398 80 GLY A N 1
ATOM 1158 C CA . GLY A 1 81 ? 5.22100 -47.82200 70.47300 1.000 14.26013 80 GLY A CA 1
ATOM 1159 C C . GLY A 1 81 ? 5.96000 -47.62000 69.17200 1.000 16.37468 80 GLY A C 1
ATOM 1160 O O . GLY A 1 81 ? 6.73400 -48.50100 68.77600 1.000 17.53574 80 GLY A O 1
ATOM 1164 N N . LYS A 1 82 ? 5.76200 -46.49200 68.49700 1.000 13.69648 81 LYS A N 1
ATOM 1165 C CA . LYS A 1 82 ? 6.38400 -46.24600 67.20500 1.000 14.62197 81 LYS A CA 1
ATOM 1166 C C . LYS A 1 82 ? 6.24200 -44.76600 66.89000 1.000 12.66085 81 LYS A C 1
ATOM 1167 O O . LYS A 1 82 ? 5.33700 -44.09300 67.39100 1.000 12.84712 81 LYS A O 1
ATOM 1186 N N . ILE A 1 83 ? 7.14700 -44.27300 66.04900 1.000 11.38455 82 ILE A N 1
ATOM 1187 C CA . ILE A 1 83 ? 7.01100 -42.97100 65.40800 1.000 11.17424 82 ILE A CA 1
ATOM 1188 C C . ILE A 1 83 ? 7.23600 -43.20700 63.92100 1.000 9.73866 82 ILE A C 1
ATOM 1189 O O . ILE A 1 83 ? 8.35700 -43.51700 63.50200 1.000 11.98972 82 ILE A O 1
ATOM 1205 N N . ASP A 1 84 ? 6.17100 -43.08300 63.12700 1.000 10.08080 83 ASP A N 1
ATOM 1206 C CA . ASP A 1 84 ? 6.27100 -43.30600 61.68900 1.000 10.65944 83 ASP A CA 1
ATOM 1207 C C . ASP A 1 84 ? 6.80700 -42.08500 60.96200 1.000 10.84891 83 ASP A C 1
ATOM 1208 O O . ASP A 1 84 ? 7.49800 -42.22400 59.94500 1.000 10.51405 83 ASP A O 1
ATOM 1217 N N . ILE A 1 85 ? 6.49400 -40.89500 61.46300 1.000 9.47914 84 ILE A N 1
ATOM 1218 C CA . ILE A 1 85 ? 6.71200 -39.64500 60.74900 1.000 9.62291 84 ILE A CA 1
ATOM 1219 C C . ILE A 1 85 ? 7.31100 -38.64100 61.72000 1.000 8.93879 84 ILE A C 1
ATOM 1220 O O . ILE A 1 85 ? 6.83100 -38.50000 62.85000 1.000 9.58430 84 ILE A O 1
ATOM 1236 N N . LEU A 1 86 ? 8.35400 -37.94300 61.28100 1.000 8.61895 85 LEU A N 1
ATOM 1237 C CA . LEU A 1 86 ? 8.93600 -36.83600 62.02700 1.000 8.66993 85 LEU A CA 1
ATOM 1238 C C . LEU A 1 86 ? 8.90100 -35.59900 61.14400 1.000 8.22524 85 LEU A C 1
ATOM 1239 O O . LEU A 1 86 ? 9.43700 -35.61300 60.03000 1.000 8.75774 85 LEU A O 1
ATOM 1255 N N . ILE A 1 87 ? 8.26900 -34.53800 61.63600 1.000 7.90806 86 ILE A N 1
ATOM 1256 C CA . ILE A 1 87 ? 8.25000 -33.24500 60.96300 1.000 8.24183 86 ILE A CA 1
ATOM 1257 C C . ILE A 1 87 ? 9.11200 -32.30300 61.79100 1.000 8.62041 86 ILE A C 1
ATOM 1258 O O . ILE A 1 87 ? 8.70300 -31.86500 62.87500 1.000 9.52345 86 ILE A O 1
ATOM 1274 N N . ASN A 1 88 ? 10.30800 -31.99600 61.28800 1.000 8.99507 87 ASN A N 1
ATOM 1275 C CA . ASN A 1 88 ? 11.23200 -31.07500 61.95300 1.000 8.93807 87 ASN A CA 1
ATOM 1276 C C . ASN A 1 88 ? 10.85500 -29.64300 61.57700 1.000 11.99863 87 ASN A C 1
ATOM 1277 O O . ASN A 1 88 ? 11.51500 -28.96700 60.78500 1.000 12.76993 87 ASN A O 1
ATOM 1288 N N . ASN A 1 89 ? 9.75500 -29.18300 62.16500 1.000 9.05999 88 ASN A N 1
ATOM 1289 C CA . ASN A 1 89 ? 9.20300 -27.87900 61.82700 1.000 9.44942 88 ASN A CA 1
ATOM 1290 C C . ASN A 1 89 ? 9.75400 -26.75000 62.68900 1.000 10.46536 88 ASN A C 1
ATOM 1291 O O . ASN A 1 89 ? 9.70500 -25.58900 62.26500 1.000 12.20580 88 ASN A O 1
ATOM 1302 N N . ALA A 1 90 ? 10.28800 -27.05300 63.87100 1.000 10.63160 89 ALA A N 1
ATOM 1303 C CA . ALA A 1 90 ? 10.80500 -26.01100 64.74800 1.000 11.69653 89 ALA A CA 1
ATOM 1304 C C . ALA A 1 90 ? 11.83400 -25.15700 64.02000 1.000 11.81073 89 ALA A C 1
ATOM 1305 O O . ALA A 1 90 ? 12.70000 -25.66600 63.30400 1.000 13.21806 89 ALA A O 1
ATOM 1312 N N . GLY A 1 91 ? 11.73300 -23.84600 64.21400 1.000 12.91235 90 GLY A N 1
ATOM 1313 C CA . GLY A 1 91 ? 12.65600 -22.91000 63.61200 1.000 14.19955 90 GLY A CA 1
ATOM 1314 C C . GLY A 1 91 ? 12.31200 -21.48600 63.98900 1.000 13.75817 90 GLY A C 1
ATOM 1315 O O . GLY A 1 91 ? 11.13900 -21.16300 64.19400 1.000 16.88972 90 GLY A O 1
ATOM 1319 N N . ILE A 1 92 ? 13.32400 -20.63000 64.09800 1.000 12.05747 91 ILE A N 1
ATOM 1320 C CA . ILE A 1 92 ? 13.11800 -19.21400 64.36600 1.000 12.55892 91 ILE A CA 1
ATOM 1321 C C . ILE A 1 92 ? 13.82900 -18.40700 63.29200 1.000 14.21580 91 ILE A C 1
ATOM 1322 O O . ILE A 1 92 ? 14.80600 -18.86100 62.68700 1.000 13.34764 91 ILE A O 1
ATOM 1338 N N . THR A 1 93 ? 13.33300 -17.20000 63.06200 1.000 13.28192 92 THR A N 1
ATOM 1339 C CA . THR A 1 93 ? 13.92800 -16.28500 62.10500 1.000 12.89423 92 THR A CA 1
ATOM 1340 C C . THR A 1 93 ? 14.25800 -14.97300 62.80300 1.000 14.30460 92 THR A C 1
ATOM 1341 O O . THR A 1 93 ? 13.79800 -14.69500 63.91400 1.000 16.95322 92 THR A O 1
ATOM 1352 N N . GLN A 1 94 ? 15.07500 -14.17000 62.13700 1.000 12.38314 93 GLN A N 1
ATOM 1353 C CA . GLN A 1 94 ? 15.51700 -12.89300 62.67500 1.000 13.35980 93 GLN A CA 1
ATOM 1354 C C . GLN A 1 94 ? 15.85500 -11.98000 61.50500 1.000 13.23793 93 GLN A C 1
ATOM 1355 O O . GLN A 1 94 ? 16.72500 -12.32000 60.69400 1.000 13.11923 93 GLN A O 1
ATOM 1369 N N . PRO A 1 95 ? 15.18800 -10.82600 61.36900 1.000 14.32193 94 PRO A N 1
ATOM 1370 C CA . PRO A 1 95 ? 15.44600 -9.93200 60.22000 1.000 14.46796 94 PRO A CA 1
ATOM 1371 C C . PRO A 1 95 ? 16.60200 -8.97000 60.47700 1.000 17.17542 94 PRO A C 1
ATOM 1372 O O . PRO A 1 95 ? 16.42500 -7.76100 60.67700 1.000 23.26396 94 PRO A O 1
ATOM 1383 N N . ILE A 1 96 ? 17.82000 -9.50600 60.47800 1.000 15.74359 95 ILE A N 1
ATOM 1384 C CA . ILE A 1 96 ? 19.02100 -8.69900 60.64000 1.000 17.96099 95 ILE A CA 1
ATOM 1385 C C . ILE A 1 96 ? 19.97000 -8.99700 59.48900 1.000 19.14148 95 ILE A C 1
ATOM 1386 O O . ILE A 1 96 ? 20.02600 -10.11900 58.97600 1.000 21.26553 95 ILE A O 1
ATOM 1402 N N . LYS A 1 97 ? 20.72300 -7.98100 59.08900 1.000 14.07225 96 LYS A N 1
ATOM 1403 C CA . LYS A 1 97 ? 21.59200 -8.07600 57.92800 1.000 14.37956 96 LYS A CA 1
ATOM 1404 C C . LYS A 1 97 ? 22.97100 -8.61100 58.31500 1.000 13.55031 96 LYS A C 1
ATOM 1405 O O . LYS A 1 97 ? 23.31400 -8.73800 59.49200 1.000 12.61171 96 LYS A O 1
ATOM 1424 N N . THR A 1 98 ? 23.77000 -8.91000 57.28600 1.000 11.54076 97 THR A N 1
ATOM 1425 C CA . THR A 1 98 ? 25.01800 -9.64900 57.47100 1.000 10.59568 97 THR A CA 1
ATOM 1426 C C . THR A 1 98 ? 25.87100 -9.06700 58.59200 1.000 12.72325 97 THR A C 1
ATOM 1427 O O . THR A 1 98 ? 26.28500 -9.78400 59.51100 1.000 12.52594 97 THR A O 1
ATOM 1438 N N . LEU A 1 99 ? 26.16800 -7.76900 58.52100 1.000 12.00168 98 LEU A N 1
ATOM 1439 C CA . LEU A 1 99 ? 27.13700 -7.18000 59.43700 1.000 12.41077 98 LEU A CA 1
ATOM 1440 C C . LEU A 1 99 ? 26.60800 -7.03700 60.85500 1.000 14.18042 98 LEU A C 1
ATOM 1441 O O . LEU A 1 99 ? 27.39500 -6.73800 61.76000 1.000 15.21464 98 LEU A O 1
ATOM 1457 N N . ASP A 1 100 ? 25.31400 -7.24500 61.07600 1.000 13.37956 99 ASP A N 1
ATOM 1458 C CA . ASP A 1 100 ? 24.72500 -7.10700 62.40000 1.000 14.82839 99 ASP A CA 1
ATOM 1459 C C . ASP A 1 100 ? 24.53500 -8.43900 63.11300 1.000 14.27448 99 ASP A C 1
ATOM 1460 O O . ASP A 1 100 ? 24.07700 -8.45000 64.26100 1.000 14.03243 99 ASP A O 1
ATOM 1469 N N . ILE A 1 101 ? 24.88400 -9.55600 62.47600 1.000 11.25228 100 ILE A N 1
ATOM 1470 C CA . ILE A 1 101 ? 24.70200 -10.87200 63.08400 1.000 12.57206 100 ILE A CA 1
ATOM 1471 C C . ILE A 1 101 ? 25.76700 -11.06000 64.16000 1.000 11.18374 100 ILE A C 1
ATOM 1472 O O . ILE A 1 101 ? 26.96000 -11.14400 63.85700 1.000 14.28202 100 ILE A O 1
ATOM 1488 N N . GLN A 1 102 ? 25.33800 -11.13600 65.41400 1.000 11.91596 101 GLN A N 1
ATOM 1489 C CA . GLN A 1 102 ? 26.23400 -11.41700 66.52200 1.000 13.58959 101 GLN A CA 1
ATOM 1490 C C . GLN A 1 102 ? 26.29000 -12.91800 66.78100 1.000 13.42349 101 GLN A C 1
ATOM 1491 O O . GLN A 1 102 ? 25.44700 -13.68600 66.31600 1.000 10.99158 101 GLN A O 1
ATOM 1505 N N . ARG A 1 103 ? 27.30500 -13.32900 67.54300 1.000 12.69691 102 ARG A N 1
ATOM 1506 C CA . ARG A 1 103 ? 27.45500 -14.73800 67.88900 1.000 12.95588 102 ARG A CA 1
ATOM 1507 C C . ARG A 1 103 ? 26.16700 -15.31000 68.46700 1.000 11.81225 102 ARG A C 1
ATOM 1508 O O . ARG A 1 103 ? 25.75100 -16.41700 68.10500 1.000 12.44489 102 ARG A O 1
ATOM 1529 N N . SER A 1 104 ? 25.51600 -14.56800 69.36700 1.000 12.36200 103 SER A N 1
ATOM 1530 C CA . SER A 1 104 ? 24.30100 -15.06900 70.00000 1.000 13.02869 103 SER A CA 1
ATOM 1531 C C . SER A 1 104 ? 23.15500 -15.19900 69.00200 1.000 13.43849 103 SER A C 1
ATOM 1532 O O . SER A 1 104 ? 22.32500 -16.10700 69.13300 1.000 12.93354 103 SER A O 1
ATOM 1540 N N . ASP A 1 105 ? 23.08400 -14.30600 68.01100 1.000 12.23099 104 ASP A N 1
ATOM 1541 C CA . ASP A 1 105 ? 22.06100 -14.41900 66.97500 1.000 11.52780 104 ASP A CA 1
ATOM 1542 C C . ASP A 1 105 ? 22.28500 -15.66700 66.13400 1.000 9.87410 104 ASP A C 1
ATOM 1543 O O . ASP A 1 105 ? 21.35600 -16.44600 65.88800 1.000 10.41271 104 ASP A O 1
ATOM 1552 N N . TYR A 1 106 ? 23.51800 -15.85400 65.66700 1.000 10.41467 105 TYR A N 1
ATOM 1553 C CA . TYR A 1 106 ? 23.88400 -17.05400 64.92500 1.000 10.06457 105 TYR A CA 1
ATOM 1554 C C . TYR A 1 106 ? 23.53500 -18.30800 65.71500 1.000 10.78697 105 TYR A C 1
ATOM 1555 O O . TYR A 1 106 ? 22.88800 -19.22500 65.19600 1.000 10.47347 105 TYR A O 1
ATOM 1573 N N . ASP A 1 107 ? 23.94200 -18.35700 66.98600 1.000 9.77567 106 ASP A N 1
ATOM 1574 C CA . ASP A 1 107 ? 23.72200 -19.55300 67.79500 1.000 10.84437 106 ASP A CA 1
ATOM 1575 C C . ASP A 1 107 ? 22.23600 -19.86200 67.93300 1.000 10.76680 106 ASP A C 1
ATOM 1576 O O . ASP A 1 107 ? 21.81400 -21.01200 67.77700 1.000 12.00553 106 ASP A O 1
ATOM 1585 N N . ARG A 1 108 ? 21.42700 -18.84700 68.24200 1.000 10.70575 107 ARG A N 1
ATOM 1586 C CA . ARG A 1 108 ? 20.00200 -19.08100 68.45400 1.000 11.11207 107 ARG A CA 1
ATOM 1587 C C . ARG A 1 108 ? 19.34200 -19.62300 67.19300 1.000 11.19921 107 ARG A C 1
ATOM 1588 O O . ARG A 1 108 ? 18.60600 -20.61600 67.23900 1.000 12.29180 107 ARG A O 1
ATOM 1609 N N . VAL A 1 109 ? 19.59300 -18.97900 66.05400 1.000 10.43457 108 VAL A N 1
ATOM 1610 C CA . VAL A 1 109 ? 18.93000 -19.36400 64.81400 1.000 10.38219 108 VAL A CA 1
ATOM 1611 C C . VAL A 1 109 ? 19.41400 -20.72900 64.34100 1.000 9.05239 108 VAL A C 1
ATOM 1612 O O . VAL A 1 109 ? 18.61000 -21.58100 63.94300 1.000 10.71805 108 VAL A O 1
ATOM 1625 N N . LEU A 1 110 ? 20.72800 -20.96600 64.37700 1.000 9.61867 109 LEU A N 1
ATOM 1626 C CA . LEU A 1 110 ? 21.25200 -22.26100 63.95200 1.000 8.87722 109 LEU A CA 1
ATOM 1627 C C . LEU A 1 110 ? 20.81200 -23.37100 64.89900 1.000 9.70114 109 LEU A C 1
ATOM 1628 O O . LEU A 1 110 ? 20.55400 -24.49900 64.46300 1.000 10.61036 109 LEU A O 1
ATOM 1644 N N . ASP A 1 111 ? 20.70400 -23.07200 66.19500 1.000 10.03833 110 ASP A N 1
ATOM 1645 C CA . ASP A 1 111 ? 20.35600 -24.11200 67.15700 1.000 9.60711 110 ASP A CA 1
ATOM 1646 C C . ASP A 1 111 ? 18.94800 -24.64700 66.92800 1.000 10.11212 110 ASP A C 1
ATOM 1647 O O . ASP A 1 111 ? 18.73000 -25.86200 66.96800 1.000 11.15009 110 ASP A O 1
ATOM 1656 N N . VAL A 1 112 ? 17.96800 -23.76900 66.71300 1.000 8.88904 111 VAL A N 1
ATOM 1657 C CA . VAL A 1 112 ? 16.59300 -24.24700 66.58600 1.000 9.56513 111 VAL A CA 1
ATOM 1658 C C . VAL A 1 112 ? 16.42500 -25.04800 65.30000 1.000 11.11846 111 VAL A C 1
ATOM 1659 O O . VAL A 1 112 ? 15.86900 -26.15200 65.30700 1.000 11.70079 111 VAL A O 1
ATOM 1672 N N . SER A 1 113 ? 16.90700 -24.50900 64.17800 1.000 8.89809 112 SER A N 1
ATOM 1673 C CA . SER A 1 113 ? 16.68800 -25.15200 62.88600 1.000 9.86278 112 SER A CA 1
ATOM 1674 C C . SER A 1 113 ? 17.66700 -26.29500 62.64500 1.000 9.61620 112 SER A C 1
ATOM 1675 O O . SER A 1 113 ? 17.25700 -27.44400 62.44800 1.000 12.15123 112 SER A O 1
ATOM 1683 N N . LEU A 1 114 ? 18.96700 -26.00000 62.64700 1.000 8.18078 113 LEU A N 1
ATOM 1684 C CA . LEU A 1 114 ? 19.94000 -27.00000 62.21900 1.000 9.18104 113 LEU A CA 1
ATOM 1685 C C . LEU A 1 114 ? 20.26000 -27.99500 63.32900 1.000 9.22177 113 LEU A C 1
ATOM 1686 O O . LEU A 1 114 ? 20.09800 -29.20500 63.14900 1.000 9.24946 113 LEU A O 1
ATOM 1702 N N . ARG A 1 115 ? 20.72700 -27.51600 64.48500 1.000 8.16061 114 ARG A N 1
ATOM 1703 C CA . ARG A 1 115 ? 21.03800 -28.45700 65.55400 1.000 8.19631 114 ARG A CA 1
ATOM 1704 C C . ARG A 1 115 ? 19.79000 -29.21300 65.98900 1.000 8.42958 114 ARG A C 1
ATOM 1705 O O . ARG A 1 115 ? 19.84500 -30.42200 66.24300 1.000 9.13464 114 ARG A O 1
ATOM 1726 N N . GLY A 1 116 ? 18.65100 -28.52100 66.06100 1.000 8.02119 115 GLY A N 1
ATOM 1727 C CA . GLY A 1 116 ? 17.42100 -29.17900 66.46600 1.000 8.66018 115 GLY A CA 1
ATOM 1728 C C . GLY A 1 116 ? 16.99800 -30.27100 65.50400 1.000 8.67013 115 GLY A C 1
ATOM 1729 O O . GLY A 1 116 ? 16.53600 -31.33600 65.92200 1.000 8.96960 115 GLY A O 1
ATOM 1733 N N . THR A 1 117 ? 17.14300 -30.02500 64.20000 1.000 8.95141 116 THR A N 1
ATOM 1734 C CA . THR A 1 117 ? 16.82400 -31.06400 63.22600 1.000 8.16486 116 THR A CA 1
ATOM 1735 C C . THR A 1 117 ? 17.74800 -32.26300 63.38900 1.000 8.30168 116 THR A C 1
ATOM 1736 O O . THR A 1 117 ? 17.30000 -33.41300 63.33000 1.000 8.91137 116 THR A O 1
ATOM 1747 N N . LEU A 1 118 ? 19.04100 -32.01600 63.60900 1.000 8.04665 117 LEU A N 1
ATOM 1748 C CA . LEU A 1 118 ? 19.96800 -33.11500 63.84800 1.000 7.38664 117 LEU A CA 1
ATOM 1749 C C . LEU A 1 118 ? 19.58500 -33.88500 65.10600 1.000 7.93600 117 LEU A C 1
ATOM 1750 O O . LEU A 1 118 ? 19.48200 -35.11600 65.08800 1.000 8.63192 117 LEU A O 1
ATOM 1766 N N . ILE A 1 119 ? 19.36100 -33.16900 66.21000 1.000 8.08926 118 ILE A N 1
ATOM 1767 C CA . ILE A 1 119 ? 19.12000 -33.82600 67.49300 1.000 8.31802 118 ILE A CA 1
ATOM 1768 C C . ILE A 1 119 ? 17.82400 -34.62600 67.45300 1.000 9.60716 118 ILE A C 1
ATOM 1769 O O . ILE A 1 119 ? 17.77800 -35.78700 67.87700 1.000 9.62809 118 ILE A O 1
ATOM 1785 N N . MET A 1 120 ? 16.74800 -34.02100 66.94900 1.000 8.41641 119 MET A N 1
ATOM 1786 C CA . MET A 1 120 ? 15.47800 -34.73600 66.91500 1.000 8.23767 119 MET A CA 1
ATOM 1787 C C . MET A 1 120 ? 15.54300 -35.91900 65.95900 1.000 8.89145 119 MET A C 1
ATOM 1788 O O . MET A 1 120 ? 14.99200 -36.98800 66.24800 1.000 9.64186 119 MET A O 1
ATOM 1802 N N . SER A 1 121 ? 16.21200 -35.75400 64.81600 1.000 8.14421 120 SER A N 1
ATOM 1803 C CA . SER A 1 121 ? 16.37500 -36.87600 63.89600 1.000 8.60400 120 SER A CA 1
ATOM 1804 C C . SER A 1 121 ? 17.20100 -37.98800 64.53200 1.000 9.86464 120 SER A C 1
ATOM 1805 O O . SER A 1 121 ? 16.85300 -39.16900 64.42400 1.000 9.29230 120 SER A O 1
ATOM 1813 N N . GLN A 1 122 ? 18.29900 -37.62900 65.20300 1.000 9.25100 121 GLN A N 1
ATOM 1814 C CA . GLN A 1 122 ? 19.09700 -38.62600 65.91100 1.000 9.35698 121 GLN A CA 1
ATOM 1815 C C . GLN A 1 122 ? 18.25300 -39.39000 66.92000 1.000 11.57779 121 GLN A C 1
ATOM 1816 O O . GLN A 1 122 ? 18.43600 -40.59800 67.10900 1.000 11.53930 121 GLN A O 1
ATOM 1830 N N . ALA A 1 123 ? 17.32600 -38.70100 67.58600 1.000 9.45074 122 ALA A N 1
ATOM 1831 C CA . ALA A 1 123 ? 16.55400 -39.33500 68.64600 1.000 9.17534 122 ALA A CA 1
ATOM 1832 C C . ALA A 1 123 ? 15.51500 -40.30200 68.09500 1.000 10.97020 122 ALA A C 1
ATOM 1833 O O . ALA A 1 123 ? 15.16800 -41.28100 68.76700 1.000 11.80641 122 ALA A O 1
ATOM 1840 N N . VAL A 1 124 ? 15.01600 -40.06000 66.88400 1.000 9.17407 123 VAL A N 1
ATOM 1841 C CA . VAL A 1 124 ? 13.90200 -40.82500 66.33400 1.000 9.57149 123 VAL A CA 1
ATOM 1842 C C . VAL A 1 124 ? 14.39200 -41.92800 65.40100 1.000 10.40015 123 VAL A C 1
ATOM 1843 O O . VAL A 1 124 ? 13.73700 -42.96600 65.25700 1.000 9.36851 123 VAL A O 1
ATOM 1856 N N . ILE A 1 125 ? 15.54700 -41.71500 64.76200 1.000 9.49457 124 ILE A N 1
ATOM 1857 C CA . ILE A 1 125 ? 16.01800 -42.66600 63.75000 1.000 8.53279 124 ILE A CA 1
ATOM 1858 C C . ILE A 1 125 ? 16.18000 -44.07800 64.29100 1.000 10.07060 124 ILE A C 1
ATOM 1859 O O . ILE A 1 125 ? 15.78400 -45.03000 63.60200 1.000 10.55538 124 ILE A O 1
ATOM 1875 N N . PRO A 1 126 ? 16.74500 -44.30400 65.47900 1.000 10.67244 125 PRO A N 1
ATOM 1876 C CA . PRO A 1 126 ? 16.89200 -45.69000 65.95500 1.000 10.69203 125 PRO A CA 1
ATOM 1877 C C . PRO A 1 126 ? 15.58700 -46.46700 65.96600 1.000 10.76194 125 PRO A C 1
ATOM 1878 O O . PRO A 1 126 ? 15.55300 -47.61900 65.51600 1.000 11.81877 125 PRO A O 1
ATOM 1889 N N . SER A 1 127 ? 14.50300 -45.86500 66.45800 1.000 9.59963 126 SER A N 1
ATOM 1890 C CA . SER A 1 127 ? 13.22200 -46.56100 66.45600 1.000 9.26708 126 SER A CA 1
ATOM 1891 C C . SER A 1 127 ? 12.70300 -46.77700 65.03900 1.000 10.44070 126 SER A C 1
ATOM 1892 O O . SER A 1 127 ? 12.07600 -47.80400 64.76000 1.000 10.65714 126 SER A O 1
ATOM 1900 N N . MET A 1 128 ? 12.95500 -45.83300 64.13000 1.000 10.02464 127 MET A N 1
ATOM 1901 C CA . MET A 1 128 ? 12.52400 -46.01700 62.74800 1.000 11.28513 127 MET A CA 1
ATOM 1902 C C . MET A 1 128 ? 13.26200 -47.17600 62.09100 1.000 10.42322 127 MET A C 1
ATOM 1903 O O . MET A 1 128 ? 12.66200 -47.95000 61.33600 1.000 12.13265 127 MET A O 1
ATOM 1917 N N . LYS A 1 129 ? 14.56200 -47.31200 62.36000 1.000 10.92222 128 LYS A N 1
ATOM 1918 C CA . LYS A 1 129 ? 15.29400 -48.47400 61.86600 1.000 11.24986 128 LYS A CA 1
ATOM 1919 C C . LYS A 1 129 ? 14.68100 -49.76000 62.40000 1.000 13.18355 128 LYS A C 1
ATOM 1920 O O . LYS A 1 129 ? 14.45400 -50.71600 61.64900 1.000 14.61955 128 LYS A O 1
ATOM 1939 N N . ALA A 1 130 ? 14.39500 -49.79500 63.70400 1.000 11.16428 129 ALA A N 1
ATOM 1940 C CA . ALA A 1 130 ? 13.84000 -50.99700 64.31600 1.000 12.88293 129 ALA A CA 1
ATOM 1941 C C . ALA A 1 130 ? 12.43100 -51.29100 63.82100 1.000 13.91078 129 ALA A C 1
ATOM 1942 O O . ALA A 1 130 ? 12.00900 -52.45300 63.82200 1.000 13.76523 129 ALA A O 1
ATOM 1949 N N . ASN A 1 131 ? 11.68800 -50.26900 63.40500 1.000 11.08907 130 ASN A N 1
ATOM 1950 C CA . ASN A 1 131 ? 10.31400 -50.45300 62.95700 1.000 13.25646 130 ASN A CA 1
ATOM 1951 C C . ASN A 1 131 ? 10.19500 -50.67300 61.45400 1.000 13.34090 130 ASN A C 1
ATOM 1952 O O . ASN A 1 131 ? 9.07600 -50.83400 60.95700 1.000 16.01891 130 ASN A O 1
ATOM 1963 N N . GLY A 1 132 ? 11.30500 -50.68900 60.72300 1.000 11.53978 131 GLY A N 1
ATOM 1964 C CA . GLY A 1 132 ? 11.27600 -50.98300 59.30500 1.000 12.56653 131 GLY A CA 1
ATOM 1965 C C . GLY A 1 132 ? 11.18000 -49.78600 58.38700 1.000 12.88099 131 GLY A C 1
ATOM 1966 O O . GLY A 1 132 ? 11.04400 -49.97300 57.17200 1.000 15.49128 131 GLY A O 1
ATOM 1970 N N . GLY A 1 133 ? 11.23700 -48.57600 58.91400 1.000 10.66574 132 GLY A N 1
ATOM 1971 C CA . GLY A 1 133 ? 11.26100 -47.39500 58.07200 1.000 11.87450 132 GLY A CA 1
ATOM 1972 C C . GLY A 1 133 ? 10.53400 -46.23800 58.72500 1.000 11.55609 132 GLY A C 1
ATOM 1973 O O . GLY A 1 133 ? 10.07800 -46.31200 59.86400 1.000 12.75616 132 GLY A O 1
ATOM 1977 N N . GLY A 1 134 ? 10.43800 -45.15700 57.96200 1.000 9.08399 133 GLY A N 1
ATOM 1978 C CA . GLY A 1 134 ? 9.77800 -43.95200 58.42700 1.000 10.59176 133 GLY A CA 1
ATOM 1979 C C . GLY A 1 134 ? 9.92200 -42.86400 57.38800 1.000 8.66011 133 GLY A C 1
ATOM 1980 O O . GLY A 1 134 ? 10.52300 -43.05900 56.32700 1.000 9.15843 133 GLY A O 1
ATOM 1984 N N . SER A 1 135 ? 9.34800 -41.70700 57.70300 1.000 9.13725 134 SER A N 1
ATOM 1985 C CA . SER A 1 135 ? 9.44500 -40.53800 56.83700 1.000 9.10612 134 SER A CA 1
ATOM 1986 C C . SER A 1 135 ? 9.78300 -39.32600 57.68800 1.000 9.09694 134 SER A C 1
ATOM 1987 O O . SER A 1 135 ? 9.04800 -38.99600 58.62500 1.000 9.38715 134 SER A O 1
ATOM 1995 N N . ILE A 1 136 ? 10.89500 -38.67300 57.36400 1.000 7.51733 135 ILE A N 1
ATOM 1996 C CA . ILE A 1 136 ? 11.34200 -37.46500 58.04600 1.000 8.20997 135 ILE A CA 1
ATOM 1997 C C . ILE A 1 136 ? 11.21600 -36.30700 57.07000 1.000 9.31133 135 ILE A C 1
ATOM 1998 O O . ILE A 1 136 ? 11.72200 -36.37500 55.94300 1.000 8.31837 135 ILE A O 1
ATOM 2014 N N . VAL A 1 137 ? 10.52900 -35.25200 57.49700 1.000 7.96995 136 VAL A N 1
ATOM 2015 C CA . VAL A 1 137 ? 10.34600 -34.04800 56.69600 1.000 7.80043 136 VAL A CA 1
ATOM 2016 C C . VAL A 1 137 ? 11.03800 -32.91000 57.42700 1.000 9.47150 136 VAL A C 1
ATOM 2017 O O . VAL A 1 137 ? 10.74000 -32.64700 58.59800 1.000 10.01571 136 VAL A O 1
ATOM 2030 N N . CYS A 1 138 ? 11.95900 -32.24400 56.74500 1.000 7.91021 137 CYS A N 1
ATOM 2031 C CA . CYS A 1 138 ? 12.68100 -31.11600 57.31000 1.000 8.14775 137 CYS A CA 1
ATOM 2032 C C . CYS A 1 138 ? 12.16600 -29.82300 56.69800 1.000 8.92173 137 CYS A C 1
ATOM 2033 O O . CYS A 1 138 ? 11.81500 -29.77800 55.51500 1.000 11.34374 137 CYS A O 1
ATOM 2041 N N . LEU A 1 139 ? 12.10800 -28.77800 57.51300 1.000 9.70587 138 LEU A N 1
ATOM 2042 C CA . LEU A 1 139 ? 11.60700 -27.47800 57.08400 1.000 8.64744 138 LEU A CA 1
ATOM 2043 C C . LEU A 1 139 ? 12.79100 -26.58000 56.75200 1.000 10.54186 138 LEU A C 1
ATOM 2044 O O . LEU A 1 139 ? 13.56600 -26.19900 57.63600 1.000 11.60884 138 LEU A O 1
ATOM 2060 N N . SER A 1 140 ? 12.93300 -26.25900 55.47200 1.000 8.51421 139 SER A N 1
ATOM 2061 C CA . SER A 1 140 ? 13.92000 -25.29400 55.01500 1.000 10.29345 139 SER A CA 1
ATOM 2062 C C . SER A 1 140 ? 13.18000 -24.01200 54.64800 1.000 8.80318 139 SER A C 1
ATOM 2063 O O . SER A 1 140 ? 12.19300 -23.65700 55.30200 1.000 10.36824 139 SER A O 1
ATOM 2071 N N . SER A 1 141 ? 13.62600 -23.32300 53.60100 1.000 8.50307 140 SER A N 1
ATOM 2072 C CA . SER A 1 141 ? 13.02800 -22.05700 53.20300 1.000 8.22546 140 SER A CA 1
ATOM 2073 C C . SER A 1 141 ? 13.56000 -21.68900 51.82900 1.000 8.40936 140 SER A C 1
ATOM 2074 O O . SER A 1 141 ? 14.70000 -22.01500 51.49000 1.000 8.52242 140 SER A O 1
ATOM 2082 N N . VAL A 1 142 ? 12.72900 -20.99400 51.05000 1.000 8.64343 141 VAL A N 1
ATOM 2083 C CA . VAL A 1 142 ? 13.20400 -20.42200 49.79200 1.000 8.81730 141 VAL A CA 1
ATOM 2084 C C . VAL A 1 142 ? 14.42400 -19.54500 50.03300 1.000 9.54445 141 VAL A C 1
ATOM 2085 O O . VAL A 1 142 ? 15.26500 -19.37600 49.14100 1.000 9.15277 141 VAL A O 1
ATOM 2098 N N . SER A 1 143 ? 14.54300 -18.97200 51.23500 1.000 8.66852 142 SER A N 1
ATOM 2099 C CA . SER A 1 143 ? 15.69600 -18.13300 51.54800 1.000 8.88976 142 SER A CA 1
ATOM 2100 C C . SER A 1 143 ? 16.99900 -18.91200 51.44900 1.000 9.85936 142 SER A C 1
ATOM 2101 O O . SER A 1 143 ? 18.03700 -18.34100 51.09700 1.000 9.68669 142 SER A O 1
ATOM 2109 N N . ALA A 1 144 ? 16.97000 -20.21200 51.75500 1.000 8.90296 143 ALA A N 1
ATOM 2110 C CA . ALA A 1 144 ? 18.16400 -21.03600 51.62600 1.000 9.25896 143 ALA A CA 1
ATOM 2111 C C . ALA A 1 144 ? 18.59200 -21.19600 50.17600 1.000 9.47443 143 ALA A C 1
ATOM 2112 O O . ALA A 1 144 ? 19.77400 -21.44700 49.91300 1.000 11.32531 143 ALA A O 1
ATOM 2119 N N . GLN A 1 145 ? 17.66000 -21.05600 49.23400 1.000 8.87872 144 GLN A N 1
ATOM 2120 C CA . GLN A 1 145 ? 17.91700 -21.29500 47.82000 1.000 9.34475 144 GLN A CA 1
ATOM 2121 C C . GLN A 1 145 ? 18.27900 -20.01800 47.07100 1.000 10.72308 144 GLN A C 1
ATOM 2122 O O . GLN A 1 145 ? 19.22300 -20.01200 46.27600 1.000 10.83607 144 GLN A O 1
ATOM 2136 N N . ARG A 1 146 ? 17.53200 -18.94000 47.29900 1.000 9.59913 145 ARG A N 1
ATOM 2137 C CA . ARG A 1 146 ? 17.69200 -17.70400 46.54600 1.000 9.54864 145 ARG A CA 1
ATOM 2138 C C . ARG A 1 146 ? 18.57300 -16.68500 47.25200 1.000 10.30319 145 ARG A C 1
ATOM 2139 O O . ARG A 1 146 ? 18.82700 -15.61400 46.69300 1.000 11.23025 145 ARG A O 1
ATOM 2160 N N . GLY A 1 147 ? 19.03200 -16.97700 48.46200 1.000 9.88298 146 GLY A N 1
ATOM 2161 C CA . GLY A 1 147 ? 19.85700 -16.03100 49.18300 1.000 10.49787 146 GLY A CA 1
ATOM 2162 C C . GLY A 1 147 ? 19.03900 -14.97100 49.88900 1.000 12.49981 146 GLY A C 1
ATOM 2163 O O . GLY A 1 147 ? 19.27700 -13.77200 49.71500 1.000 13.68950 146 GLY A O 1
ATOM 2167 N N . GLY A 1 148 ? 18.06500 -15.40500 50.68400 1.000 12.21000 147 GLY A N 1
ATOM 2168 C CA . GLY A 1 148 ? 17.31300 -14.47400 51.50400 1.000 14.18301 147 GLY A CA 1
ATOM 2169 C C . GLY A 1 148 ? 16.56200 -13.46100 50.66800 1.000 13.95312 147 GLY A C 1
ATOM 2170 O O . GLY A 1 148 ? 16.04500 -13.76400 49.58700 1.000 15.91669 147 GLY A O 1
ATOM 2174 N N . GLY A 1 149 ? 16.50500 -12.23000 51.17400 1.000 15.62376 148 GLY A N 1
ATOM 2175 C CA . GLY A 1 149 ? 15.74800 -11.17700 50.53400 1.000 17.64944 148 GLY A CA 1
ATOM 2176 C C . GLY A 1 149 ? 14.27600 -11.16000 50.87400 1.000 21.49695 148 GLY A C 1
ATOM 2177 O O . GLY A 1 149 ? 13.53500 -10.34900 50.30300 1.000 22.13712 148 GLY A O 1
ATOM 2181 N N . ILE A 1 150 ? 13.82900 -12.02500 51.78200 1.000 16.33185 149 ILE A N 1
ATOM 2182 C CA . ILE A 1 150 ? 12.42500 -12.11300 52.17700 1.000 17.73458 149 ILE A CA 1
ATOM 2183 C C . ILE A 1 150 ? 12.20600 -11.51500 53.56400 1.000 17.36271 149 ILE A C 1
ATOM 2184 O O . ILE A 1 150 ? 11.50000 -10.51600 53.71600 1.000 19.45665 149 ILE A O 1
ATOM 2200 N N . PHE A 1 151 ? 12.80500 -12.11500 54.59200 1.000 15.75305 150 PHE A N 1
ATOM 2201 C CA . PHE A 1 151 ? 12.68000 -11.60900 55.95100 1.000 15.32823 150 PHE A CA 1
ATOM 2202 C C . PHE A 1 151 ? 13.86800 -12.05700 56.79100 1.000 14.69835 150 PHE A C 1
ATOM 2203 O O . PHE A 1 151 ? 14.60400 -11.22500 57.33200 1.000 18.17704 150 PHE A O 1
ATOM 2220 N N . GLY A 1 152 ? 14.07200 -13.36800 56.89300 1.000 13.68237 151 GLY A N 1
ATOM 2221 C CA . GLY A 1 152 ? 15.17400 -13.87300 57.69300 1.000 14.12678 151 GLY A CA 1
ATOM 2222 C C . GLY A 1 152 ? 16.51500 -13.44500 57.12200 1.000 12.03466 151 GLY A C 1
ATOM 2223 O O . GLY A 1 152 ? 16.71400 -13.41100 55.90600 1.000 13.57088 151 GLY A O 1
ATOM 2227 N N . GLY A 1 153 ? 17.44400 -13.12100 58.01800 1.000 12.66394 152 GLY A N 1
ATOM 2228 C CA . GLY A 1 153 ? 18.75200 -12.66500 57.62100 1.000 12.80513 152 GLY A CA 1
ATOM 2229 C C . GLY A 1 153 ? 19.63200 -13.79300 57.12900 1.000 10.18804 152 GLY A C 1
ATOM 2230 O O . GLY A 1 153 ? 19.23100 -14.96200 57.05700 1.000 11.34486 152 GLY A O 1
ATOM 2234 N N . PRO A 1 154 ? 20.86900 -13.44000 56.77300 1.000 10.93595 153 PRO A N 1
ATOM 2235 C CA . PRO A 1 154 ? 21.77400 -14.44000 56.18000 1.000 10.16486 153 PRO A CA 1
ATOM 2236 C C . PRO A 1 154 ? 22.02000 -15.65700 57.05400 1.000 10.11436 153 PRO A C 1
ATOM 2237 O O . PRO A 1 154 ? 22.26200 -16.74700 56.51900 1.000 9.82983 153 PRO A O 1
ATOM 2248 N N . HIS A 1 155 ? 21.99500 -15.50800 58.38000 1.000 9.10080 154 HIS A N 1
ATOM 2249 C CA . HIS A 1 155 ? 22.16500 -16.66900 59.25000 1.000 9.66159 154 HIS A CA 1
ATOM 2250 C C . HIS A 1 155 ? 20.95400 -17.59300 59.19800 1.000 8.87385 154 HIS A C 1
ATOM 2251 O O . HIS A 1 155 ? 21.09500 -18.80800 59.38900 1.000 9.15070 154 HIS A O 1
ATOM 2265 N N . TYR A 1 156 ? 19.76600 -17.04600 58.93900 1.000 9.30654 155 TYR A N 1
ATOM 2266 C CA . TYR A 1 156 ? 18.59300 -17.88100 58.70500 1.000 8.44843 155 TYR A CA 1
ATOM 2267 C C . TYR A 1 156 ? 18.71000 -18.61500 57.37500 1.000 8.71333 155 TYR A C 1
ATOM 2268 O O . TYR A 1 156 ? 18.44300 -19.81900 57.29100 1.000 9.33380 155 TYR A O 1
ATOM 2286 N N . SER A 1 157 ? 19.10700 -17.90200 56.31800 1.000 8.62478 156 SER A N 1
ATOM 2287 C CA . SER A 1 157 ? 19.35100 -18.55600 55.03800 1.000 7.81760 156 SER A CA 1
ATOM 2288 C C . SER A 1 157 ? 20.38600 -19.66300 55.18400 1.000 7.68948 156 SER A C 1
ATOM 2289 O O . SER A 1 157 ? 20.23400 -20.74800 54.60900 1.000 8.87425 156 SER A O 1
ATOM 2297 N N . ALA A 1 158 ? 21.44400 -19.40800 55.95600 1.000 7.92202 157 ALA A N 1
ATOM 2298 C CA . ALA A 1 158 ? 22.48200 -20.41300 56.16100 1.000 7.86202 157 ALA A CA 1
ATOM 2299 C C . ALA A 1 158 ? 21.94400 -21.60800 56.93500 1.000 8.93800 157 ALA A C 1
ATOM 2300 O O . ALA A 1 158 ? 22.19000 -22.76100 56.56600 1.000 8.37293 157 ALA A O 1
ATOM 2307 N N . ALA A 1 159 ? 21.22200 -21.35200 58.02700 1.000 8.44521 158 ALA A N 1
ATOM 2308 C CA . ALA A 1 159 ? 20.67000 -22.44600 58.81900 1.000 8.11964 158 ALA A CA 1
ATOM 2309 C C . ALA A 1 159 ? 19.73700 -23.31000 57.98400 1.000 8.84984 158 ALA A C 1
ATOM 2310 O O . ALA A 1 159 ? 19.79900 -24.54400 58.04700 1.000 8.09681 158 ALA A O 1
ATOM 2317 N N . LYS A 1 160 ? 18.85700 -22.68400 57.20000 1.000 7.72155 159 LYS A N 1
ATOM 2318 C CA . LYS A 1 160 ? 17.90600 -23.46100 56.41400 1.000 7.29653 159 LYS A CA 1
ATOM 2319 C C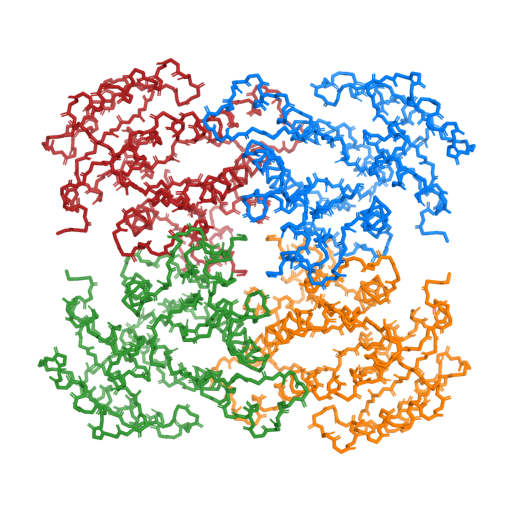 . LYS A 1 160 ? 18.58200 -24.16600 55.24500 1.000 8.29642 159 LYS A C 1
ATOM 2320 O O . LYS A 1 160 ? 18.10700 -25.21700 54.80500 1.000 8.32359 159 LYS A O 1
ATOM 2339 N N . ALA A 1 161 ? 19.68300 -23.61300 54.73100 1.000 7.16720 160 ALA A N 1
ATOM 2340 C CA . ALA A 1 161 ? 20.47000 -24.33500 53.73700 1.000 7.32343 160 ALA A CA 1
ATOM 2341 C C . ALA A 1 161 ? 21.20700 -25.50400 54.37700 1.000 7.43481 160 ALA A C 1
ATOM 2342 O O . ALA A 1 161 ? 21.30100 -26.58600 53.78700 1.000 7.51860 160 ALA A O 1
ATOM 2349 N N . GLY A 1 162 ? 21.73100 -25.30500 55.58700 1.000 7.36718 161 GLY A N 1
ATOM 2350 C CA . GLY A 1 162 ? 22.33200 -26.41200 56.31000 1.000 7.41654 161 GLY A CA 1
ATOM 2351 C C . GLY A 1 162 ? 21.35800 -27.55300 56.52600 1.000 7.04496 161 GLY A C 1
ATOM 2352 O O . GLY A 1 162 ? 21.73300 -28.72500 56.44700 1.000 7.65785 161 GLY A O 1
ATOM 2356 N N . VAL A 1 163 ? 20.09100 -27.22600 56.79400 1.000 7.47029 162 VAL A N 1
ATOM 2357 C CA . VAL A 1 163 ? 19.06400 -28.25600 56.93300 1.000 7.33843 162 VAL A CA 1
ATOM 2358 C C . VAL A 1 163 ? 18.96700 -29.09300 55.66300 1.000 7.94810 162 VAL A C 1
ATOM 2359 O O . VAL A 1 163 ? 18.82800 -30.32000 55.72200 1.000 8.17163 162 VAL A O 1
ATOM 2372 N N . LEU A 1 164 ? 19.02600 -28.44700 54.49600 1.000 7.60851 163 LEU A N 1
ATOM 2373 C CA . LEU A 1 164 ? 18.95800 -29.18800 53.24000 1.000 8.13217 163 LEU A CA 1
ATOM 2374 C C . LEU A 1 164 ? 20.13300 -30.14900 53.11200 1.000 7.82847 163 LEU A C 1
ATOM 2375 O O . LEU A 1 164 ? 19.96100 -31.31500 52.73700 1.000 8.49435 163 LEU A O 1
ATOM 2391 N N . GLY A 1 165 ? 21.34100 -29.67700 53.42000 1.000 7.85820 164 GLY A N 1
ATOM 2392 C CA . GLY A 1 165 ? 22.50100 -30.54900 53.35000 1.000 7.61821 164 GLY A CA 1
ATOM 2393 C C . GLY A 1 165 ? 22.40200 -31.71600 54.31200 1.000 7.09752 164 GLY A C 1
ATOM 2394 O O . GLY A 1 165 ? 22.72900 -32.85400 53.96200 1.000 8.62394 164 GLY A O 1
ATOM 2398 N N . LEU A 1 166 ? 21.95400 -31.45000 55.54000 1.000 7.86266 165 LEU A N 1
ATOM 2399 C CA . LEU A 1 166 ? 21.77500 -32.51800 56.51700 1.000 7.70664 165 LEU A CA 1
ATOM 2400 C C . LEU A 1 166 ? 20.72600 -33.51600 56.04700 1.000 8.04474 165 LEU A C 1
ATOM 2401 O O . LEU A 1 166 ? 20.93000 -34.73400 56.12000 1.000 8.35178 165 LEU A O 1
ATOM 2417 N N . ALA A 1 167 ? 19.58300 -33.01500 55.57500 1.000 7.64624 166 ALA A N 1
ATOM 2418 C CA . ALA A 1 167 ? 18.50900 -33.89900 55.13600 1.000 7.74930 166 ALA A CA 1
ATOM 2419 C C . ALA A 1 167 ? 18.96700 -34.80900 54.00700 1.000 8.48477 166 ALA A C 1
ATOM 2420 O O . ALA A 1 167 ? 18.67900 -36.01100 54.01500 1.000 8.66774 166 ALA A O 1
ATOM 2427 N N . LYS A 1 168 ? 19.67300 -34.25700 53.01900 1.000 7.76085 167 LYS A N 1
ATOM 2428 C CA . LYS A 1 168 ? 20.14100 -35.07700 51.90800 1.000 7.82260 167 LYS A CA 1
ATOM 2429 C C . LYS A 1 168 ? 21.14700 -36.11800 52.38100 1.000 8.03571 167 LYS A C 1
ATOM 2430 O O . LYS A 1 168 ? 21.13900 -37.26000 51.90700 1.000 8.11401 167 LYS A O 1
ATOM 2449 N N . ALA A 1 169 ? 22.02400 -35.74300 53.31500 1.000 7.74184 168 ALA A N 1
ATOM 2450 C CA . ALA A 1 169 ? 22.99500 -36.69900 53.83600 1.000 7.70463 168 ALA A CA 1
ATOM 2451 C C . ALA A 1 169 ? 22.30500 -37.82600 54.59300 1.000 8.22406 168 ALA A C 1
ATOM 2452 O O . ALA A 1 169 ? 22.68700 -38.99400 54.45900 1.000 9.13360 168 ALA A O 1
ATOM 2459 N N . MET A 1 170 ? 21.28700 -37.49900 55.39200 1.000 7.55202 169 MET A N 1
ATOM 2460 C CA . MET A 1 170 ? 20.55300 -38.53900 56.10400 1.000 7.97009 169 MET A CA 1
ATOM 2461 C C . MET A 1 170 ? 19.74600 -39.39800 55.14100 1.000 7.98677 169 MET A C 1
ATOM 2462 O O . MET A 1 170 ? 19.63600 -40.61600 55.33000 1.000 8.46920 169 MET A O 1
ATOM 2476 N N . ALA A 1 171 ? 19.17600 -38.78600 54.10100 1.000 8.31516 170 ALA A N 1
ATOM 2477 C CA . ALA A 1 171 ? 18.47200 -39.55900 53.08500 1.000 8.60765 170 ALA A CA 1
ATOM 2478 C C . ALA A 1 171 ? 19.38400 -40.62200 52.49100 1.000 8.54998 170 ALA A C 1
ATOM 2479 O O . ALA A 1 171 ? 18.99900 -41.79000 52.36100 1.000 8.82366 170 ALA A O 1
ATOM 2486 N N . ARG A 1 172 ? 20.60600 -40.23500 52.12600 1.000 8.05411 171 ARG A N 1
ATOM 2487 C CA . ARG A 1 172 ? 21.53200 -41.19200 51.53100 1.000 9.76165 171 ARG A CA 1
ATOM 2488 C C . ARG A 1 172 ? 21.94500 -42.26100 52.53600 1.000 9.82544 171 ARG A C 1
ATOM 2489 O O . ARG A 1 172 ? 22.03600 -43.44400 52.18600 1.000 10.90383 171 ARG A O 1
ATOM 2510 N N . GLU A 1 173 ? 22.19400 -41.87300 53.78900 1.000 8.32471 172 GLU A N 1
ATOM 2511 C CA . GLU A 1 173 ? 22.66500 -42.84600 54.77000 1.000 9.09283 172 GLU A CA 1
ATOM 2512 C C . GLU A 1 173 ? 21.60400 -43.89900 55.07400 1.000 8.57250 172 GLU A C 1
ATOM 2513 O O . GLU A 1 173 ? 21.92800 -45.08400 55.21900 1.000 11.28197 172 GLU A O 1
ATOM 2525 N N . PHE A 1 174 ? 20.33800 -43.49500 55.17900 1.000 9.01585 173 PHE A N 1
ATOM 2526 C CA . PHE A 1 174 ? 19.29900 -44.36400 55.72000 1.000 10.43870 173 PHE A CA 1
ATOM 2527 C C . PHE A 1 174 ? 18.31800 -44.87600 54.67200 1.000 10.13043 173 PHE A C 1
ATOM 2528 O O . PHE A 1 174 ? 17.29800 -45.47100 55.03400 1.000 10.27700 173 PHE A O 1
ATOM 2545 N N . GLY A 1 175 ? 18.60900 -44.68600 53.38400 1.000 9.94301 174 GLY A N 1
ATOM 2546 C CA . GLY A 1 175 ? 17.73800 -45.22900 52.35500 1.000 10.16130 174 GLY A CA 1
ATOM 2547 C C . GLY A 1 175 ? 17.54800 -46.72900 52.48000 1.000 10.13130 174 GLY A C 1
ATOM 2548 O O . GLY A 1 175 ? 16.44200 -47.24300 52.29200 1.000 10.66610 174 GLY A O 1
ATOM 2552 N N . GLY A 1 176 ? 18.62300 -47.45300 52.80200 1.000 11.64951 175 GLY A N 1
ATOM 2553 C CA . GLY A 1 176 ? 18.53900 -48.89500 52.96100 1.000 11.97040 175 GLY A CA 1
ATOM 2554 C C . GLY A 1 176 ? 17.66600 -49.33000 54.11800 1.000 14.20757 175 GLY A C 1
ATOM 2555 O O . GLY A 1 176 ? 17.17600 -50.46500 54.12500 1.000 16.39670 175 GLY A O 1
ATOM 2559 N N . ASP A 1 177 ? 17.46500 -48.45700 55.09900 1.000 11.19180 176 ASP A N 1
ATOM 2560 C CA . ASP A 1 177 ? 16.55800 -48.70500 56.21000 1.000 10.90055 176 ASP A CA 1
ATOM 2561 C C . ASP A 1 177 ? 15.14100 -48.23200 55.91300 1.000 9.25029 176 ASP A C 1
ATOM 2562 O O . ASP A 1 177 ? 14.28000 -48.28800 56.79700 1.000 10.93972 176 ASP A O 1
ATOM 2571 N N . GLN A 1 178 ? 14.88600 -47.76600 54.68900 1.000 10.04066 177 GLN A N 1
ATOM 2572 C CA . GLN A 1 178 ? 13.57400 -47.26700 54.28700 1.000 9.24574 177 GLN A CA 1
ATOM 2573 C C . GLN A 1 178 ? 13.13400 -46.07400 55.12900 1.000 9.51180 177 GLN A C 1
ATOM 2574 O O . GLN A 1 178 ? 11.94000 -45.86900 55.35700 1.000 9.63855 177 GLN A O 1
ATOM 2588 N N . ILE A 1 179 ? 14.09500 -45.28500 55.59800 1.000 9.22447 178 ILE A N 1
ATOM 2589 C CA . ILE A 1 179 ? 13.81800 -44.01600 56.25900 1.000 9.21461 178 ILE A CA 1
ATOM 2590 C C . ILE A 1 179 ? 13.98100 -42.94100 55.19400 1.000 9.15771 178 ILE A C 1
ATOM 2591 O O . ILE A 1 179 ? 15.10000 -42.57600 54.82800 1.000 9.88611 178 ILE A O 1
ATOM 2607 N N . ARG A 1 180 ? 12.86100 -42.44700 54.68300 1.000 8.01152 179 ARG A N 1
ATOM 2608 C CA . ARG A 1 180 ? 12.88800 -41.37900 53.69800 1.000 7.33744 179 ARG A CA 1
ATOM 2609 C C . ARG A 1 180 ? 13.09900 -40.05100 54.40600 1.000 8.04569 179 ARG A C 1
ATOM 2610 O O . ARG A 1 180 ? 12.53600 -39.80500 55.47600 1.000 8.76382 179 ARG A O 1
ATOM 2631 N N . VAL A 1 181 ? 13.93800 -39.20400 53.82000 1.000 7.45630 180 VAL A N 1
ATOM 2632 C CA . VAL A 1 181 ? 14.22800 -37.88900 54.37500 1.000 7.65851 180 VAL A CA 1
ATOM 2633 C C . VAL A 1 181 ? 14.11300 -36.88400 53.24200 1.000 7.95268 180 VAL A C 1
ATOM 2634 O O . VAL A 1 181 ? 14.85100 -36.97100 52.25400 1.000 8.40367 180 VAL A O 1
ATOM 2647 N N . ASN A 1 182 ? 13.18300 -35.94400 53.37900 1.000 7.27404 181 ASN A N 1
ATOM 2648 C CA . ASN A 1 182 ? 12.92100 -34.94400 52.35800 1.000 8.24781 181 ASN A CA 1
ATOM 2649 C C . ASN A 1 182 ? 12.73900 -33.60100 53.04600 1.000 7.77809 181 ASN A C 1
ATOM 2650 O O . ASN A 1 182 ? 12.54600 -33.52800 54.26200 1.000 8.99855 181 ASN A O 1
ATOM 2661 N N . SER A 1 183 ? 12.79800 -32.53200 52.25500 1.000 7.99022 182 SER A N 1
ATOM 2662 C CA . SER A 1 183 ? 12.71500 -31.18200 52.78600 1.000 7.72493 182 SER A CA 1
ATOM 2663 C C . SER A 1 183 ? 11.65700 -30.38000 52.04800 1.000 9.13826 182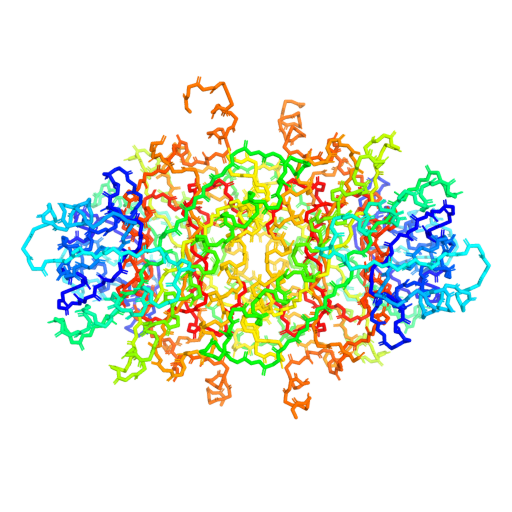 SER A C 1
ATOM 2664 O O . SER A 1 183 ? 11.38700 -30.60900 50.86600 1.000 9.05112 182 SER A O 1
ATOM 2672 N N . LEU A 1 184 ? 11.06800 -29.42900 52.76600 1.000 8.24137 183 LEU A N 1
ATOM 2673 C CA . LEU A 1 184 ? 10.18100 -28.43000 52.19600 1.000 8.02220 183 LEU A CA 1
ATOM 2674 C C . LEU A 1 184 ? 10.89700 -27.08900 52.19400 1.000 7.18701 183 LEU A C 1
ATOM 2675 O O . LEU A 1 184 ? 11.60100 -26.75100 53.14900 1.000 8.47434 183 LEU A O 1
ATOM 2691 N N . THR A 1 185 ? 10.71000 -26.32100 51.12100 1.000 7.78522 184 THR A N 1
ATOM 2692 C CA . THR A 1 185 ? 11.25800 -24.97100 51.01000 1.000 8.14239 184 THR A CA 1
ATOM 2693 C C . THR A 1 185 ? 10.09700 -24.00700 50.79500 1.000 8.56310 184 THR A C 1
ATOM 2694 O O . THR A 1 185 ? 9.80800 -23.60400 49.65700 1.000 8.69675 184 THR A O 1
ATOM 2705 N N . PRO A 1 186 ? 9.39600 -23.63000 51.86000 1.000 8.54339 185 PRO A N 1
ATOM 2706 C CA . PRO A 1 186 ? 8.29600 -22.67500 51.70900 1.000 8.26766 185 PRO A CA 1
ATOM 2707 C C . PRO A 1 186 ? 8.80100 -21.30800 51.28100 1.000 8.09906 185 PRO A C 1
ATOM 2708 O O . PRO A 1 186 ? 9.92200 -20.90100 51.60100 1.000 9.19193 185 PRO A O 1
ATOM 2719 N N . GLY A 1 187 ? 7.94900 -20.59900 50.54500 1.000 8.95215 186 GLY A N 1
ATOM 2720 C CA . GLY A 1 187 ? 8.20300 -19.21600 50.19600 1.000 9.41221 186 GLY A CA 1
ATOM 2721 C C . GLY A 1 187 ? 7.75700 -18.28300 51.30100 1.000 10.69041 186 GLY A C 1
ATOM 2722 O O . GLY A 1 187 ? 8.00700 -18.55100 52.48100 1.000 12.06752 186 GLY A O 1
ATOM 2726 N N . LEU A 1 188 ? 7.09500 -17.18700 50.94200 1.000 10.81484 187 LEU A N 1
ATOM 2727 C CA . LEU A 1 188 ? 6.56400 -16.25200 51.92700 1.000 12.53258 187 LEU A CA 1
ATOM 2728 C C . LEU A 1 188 ? 5.18000 -16.73900 52.34000 1.000 12.39213 187 LEU A C 1
ATOM 2729 O O . LEU A 1 188 ? 4.24200 -16.72500 51.53600 1.000 12.99949 187 LEU A O 1
ATOM 2745 N N . ILE A 1 189 ? 5.06300 -17.18300 53.58900 1.000 13.25259 188 ILE A N 1
ATOM 2746 C CA . ILE A 1 189 ? 3.83700 -17.76000 54.12700 1.000 13.49848 188 ILE A CA 1
ATOM 2747 C C . ILE A 1 189 ? 3.24000 -16.76400 55.11100 1.000 15.88634 188 ILE A C 1
ATOM 2748 O O . ILE A 1 189 ? 3.95300 -16.22600 55.96700 1.000 18.58714 188 ILE A O 1
ATOM 2764 N N . GLN A 1 190 ? 1.93800 -16.52600 54.99400 1.000 16.14310 189 GLN A N 1
ATOM 2765 C CA . GLN A 1 190 ? 1.24600 -15.61100 55.89400 1.000 22.50967 189 GLN A CA 1
ATOM 2766 C C . GLN A 1 190 ? 1.29200 -16.15400 57.31700 1.000 26.31735 189 GLN A C 1
ATOM 2767 O O . GLN A 1 190 ? 0.89900 -17.29500 57.56500 1.000 29.15147 189 GLN A O 1
ATOM 2781 N N . ASP A 1 200 ? 4.70100 -3.53900 55.17700 1.000 32.73997 199 ASP A N 1
ATOM 2782 C CA . ASP A 1 200 ? 3.70500 -3.64400 54.11700 1.000 37.88627 199 ASP A CA 1
ATOM 2783 C C . ASP A 1 200 ? 4.33500 -3.43800 52.74400 1.000 35.93068 199 ASP A C 1
ATOM 2784 O O . ASP A 1 200 ? 4.02100 -4.15700 51.79600 1.000 35.13455 199 ASP A O 1
ATOM 2792 N N . ASP A 1 201 ? 5.22400 -2.44800 52.63700 1.000 35.86363 200 ASP A N 1
ATOM 2793 C CA . ASP A 1 201 ? 5.92600 -2.22200 51.37800 1.000 33.83826 200 ASP A CA 1
ATOM 2794 C C . ASP A 1 201 ? 6.77200 -3.43300 51.00600 1.000 28.14209 200 ASP A C 1
ATOM 2795 O O . ASP A 1 201 ? 6.73800 -3.90200 49.86300 1.000 28.68952 200 ASP A O 1
ATOM 2804 N N . ARG A 1 202 ? 7.54400 -3.95000 51.96500 1.000 32.42180 201 ARG A N 1
ATOM 2805 C CA . ARG A 1 202 ? 8.32400 -5.15900 51.72100 1.000 32.81733 201 ARG A CA 1
ATOM 2806 C C . ARG A 1 202 ? 7.42800 -6.30200 51.26300 1.000 27.56094 201 ARG A C 1
ATOM 2807 O O . ARG A 1 202 ? 7.75300 -7.01500 50.30700 1.000 29.37758 201 ARG A O 1
ATOM 2811 N N . ARG A 1 203 ? 6.29000 -6.49000 51.93600 1.000 28.66705 202 ARG A N 1
ATOM 2812 C CA . ARG A 1 203 ? 5.37700 -7.56400 51.56000 1.000 25.14014 202 ARG A CA 1
ATOM 2813 C C . ARG A 1 203 ? 4.81500 -7.34000 50.16200 1.000 28.65346 202 ARG A C 1
ATOM 2814 O O . ARG A 1 203 ? 4.70200 -8.28500 49.37200 1.000 23.90383 202 ARG A O 1
ATOM 2835 N N . HIS A 1 204 ? 4.46700 -6.09400 49.83200 1.000 24.49776 203 HIS A N 1
ATOM 2836 C CA A HIS A 1 204 ? 3.91700 -5.80800 48.51200 0.500 26.47413 203 HIS A CA 1
ATOM 2837 C CA B HIS A 1 204 ? 3.91700 -5.80500 48.51200 0.500 26.47493 203 HIS A CA 1
ATOM 2838 C C . HIS A 1 204 ? 4.95000 -6.05000 47.41800 1.000 27.43972 203 HIS A C 1
ATOM 2839 O O . HIS A 1 204 ? 4.62300 -6.60300 46.36100 1.000 24.32084 203 HIS A O 1
ATOM 2866 N N . ASP A 1 205 ? 6.20200 -5.65000 47.65200 1.000 24.41454 204 ASP A N 1
ATOM 2867 C CA . ASP A 1 205 ? 7.23800 -5.87200 46.64800 1.000 24.11878 204 ASP A CA 1
ATOM 2868 C C . ASP A 1 205 ? 7.47000 -7.36100 46.42500 1.000 26.33974 204 ASP A C 1
ATOM 2869 O O . ASP A 1 205 ? 7.60100 -7.81400 45.28200 1.000 25.07537 204 ASP A O 1
ATOM 2878 N N . ILE A 1 206 ? 7.52400 -8.13900 47.50800 1.000 26.32924 205 ILE A N 1
ATOM 2879 C CA . ILE A 1 206 ? 7.68200 -9.58500 47.38000 1.000 22.42088 205 ILE A CA 1
ATOM 2880 C C . ILE A 1 206 ? 6.48900 -10.18100 46.64400 1.000 23.35641 205 ILE A C 1
ATOM 2881 O O . ILE A 1 206 ? 6.64300 -10.97600 45.70800 1.000 21.02711 205 ILE A O 1
ATOM 2897 N N . LEU A 1 207 ? 5.27700 -9.79600 47.05300 1.000 22.46882 206 LEU A N 1
ATOM 2898 C CA . LEU A 1 207 ? 4.07000 -10.33300 46.43400 1.000 20.61100 206 LEU A CA 1
ATOM 2899 C C . LEU A 1 207 ? 4.05700 -10.10000 44.92800 1.000 22.19031 206 LEU A C 1
ATOM 2900 O O . LEU A 1 207 ? 3.56300 -10.94500 44.17300 1.000 21.02052 206 LEU A O 1
ATOM 2916 N N . ALA A 1 208 ? 4.60300 -8.97100 44.47000 1.000 22.82992 207 ALA A N 1
ATOM 2917 C CA . ALA A 1 208 ? 4.62800 -8.68300 43.04200 1.000 21.55085 207 ALA A CA 1
ATOM 2918 C C . ALA A 1 208 ? 5.44900 -9.70100 42.26100 1.000 22.07322 207 ALA A C 1
ATOM 2919 O O . ALA A 1 208 ? 5.25100 -9.84100 41.04900 1.000 26.34712 207 ALA A O 1
ATOM 2926 N N . GLY A 1 209 ? 6.35800 -10.41400 42.92100 1.000 18.46273 208 GLY A N 1
ATOM 2927 C CA . GLY A 1 209 ? 7.19100 -11.39000 42.24700 1.000 19.78365 208 GLY A CA 1
ATOM 2928 C C . GLY A 1 209 ? 6.72100 -12.82000 42.42800 1.000 18.04703 208 GLY A C 1
ATOM 2929 O O . GLY A 1 209 ? 7.49800 -13.76000 42.23000 1.000 20.04929 208 GLY A O 1
ATOM 2933 N N . ILE A 1 210 ? 5.45900 -13.00000 42.80100 1.000 15.50022 209 ILE A N 1
ATOM 2934 C CA . ILE A 1 210 ? 4.87400 -14.32100 42.99800 1.000 12.19735 209 ILE A CA 1
ATOM 2935 C C . ILE A 1 210 ? 3.87900 -14.56200 41.86300 1.000 12.72703 209 ILE A C 1
ATOM 2936 O O . ILE A 1 210 ? 2.81000 -13.93600 41.83800 1.000 13.04514 209 ILE A O 1
ATOM 2952 N N . PRO A 1 211 ? 4.17400 -15.45800 40.91600 1.000 10.72879 210 PRO A N 1
ATOM 2953 C CA . PRO A 1 211 ? 3.24000 -15.68200 39.79900 1.000 11.52672 210 PRO A CA 1
ATOM 2954 C C . PRO A 1 211 ? 1.81400 -16.00700 40.21600 1.000 11.36676 210 PRO A C 1
ATOM 2955 O O . PRO A 1 211 ? 0.87300 -15.54500 39.56000 1.000 11.74892 210 PRO A O 1
ATOM 2966 N N . LEU A 1 212 ? 1.61500 -16.79300 41.27600 1.000 10.80433 211 LEU A N 1
ATOM 2967 C CA . LEU A 1 212 ? 0.25800 -17.12900 41.69600 1.000 10.29478 211 LEU A CA 1
ATOM 2968 C C . LEU A 1 212 ? -0.45200 -15.97600 42.39700 1.000 12.52524 211 LEU A C 1
ATOM 2969 O O . LEU A 1 212 ? -1.64500 -16.09800 42.69400 1.000 14.87811 211 LEU A O 1
ATOM 2985 N N . GLY A 1 213 ? 0.24200 -14.87400 42.67100 1.000 11.81743 212 GLY A N 1
ATOM 2986 C CA . GLY A 1 213 ? -0.41700 -13.64600 43.07300 1.000 13.01223 212 GLY A CA 1
ATOM 2987 C C . GLY A 1 213 ? -0.92800 -13.60400 44.49300 1.000 14.96667 212 GLY A C 1
ATOM 2988 O O . GLY A 1 213 ? -1.82200 -12.80500 44.79300 1.000 14.13985 212 GLY A O 1
ATOM 2992 N N . ARG A 1 214 ? -0.38900 -14.42900 45.38400 1.000 11.98037 213 ARG A N 1
ATOM 2993 C CA . ARG A 1 214 ? -0.80400 -14.41100 46.77700 1.000 12.44548 213 ARG A CA 1
ATOM 2994 C C . ARG A 1 214 ? 0.32300 -14.97900 47.62100 1.000 12.88177 213 ARG A C 1
ATOM 2995 O O . ARG A 1 214 ? 1.20100 -15.68700 47.12100 1.000 11.90838 213 ARG A O 1
ATOM 3016 N N . LEU A 1 215 ? 0.28800 -14.65500 48.90800 1.000 12.03709 214 LEU A N 1
ATOM 3017 C CA . LEU A 1 215 ? 1.18600 -15.29000 49.85300 1.000 11.42701 214 LEU A CA 1
ATOM 3018 C C . LEU A 1 215 ? 0.70900 -16.71000 50.13900 1.000 11.79734 214 LEU A C 1
ATOM 3019 O O . LEU A 1 215 ? -0.46300 -17.05100 49.95700 1.000 12.13659 214 LEU A O 1
ATOM 3035 N N . GLY A 1 216 ? 1.64200 -17.54700 50.57600 1.000 11.57186 215 GLY A N 1
ATOM 3036 C CA . GLY A 1 216 ? 1.28400 -18.88400 50.98500 1.000 11.95249 215 GLY A CA 1
ATOM 3037 C C . GLY A 1 216 ? 0.51600 -18.88500 52.29100 1.000 12.52965 215 GLY A C 1
ATOM 3038 O O . GLY A 1 216 ? 0.53800 -17.93100 53.06700 1.000 14.60137 215 GLY A O 1
ATOM 3042 N N . LYS A 1 217 ? -0.19900 -19.97900 52.51600 1.000 12.92448 216 LYS A N 1
ATOM 3043 C CA . LYS A 1 217 ? -0.89200 -20.21800 53.77100 1.000 14.15088 216 LYS A CA 1
ATOM 3044 C C . LYS A 1 217 ? -0.21700 -21.37100 54.49900 1.000 12.02568 216 LYS A C 1
ATOM 3045 O O . LYS A 1 217 ? 0.42200 -22.22700 53.88100 1.000 12.23626 216 LYS A O 1
ATOM 3064 N N . ALA A 1 218 ? -0.35300 -21.38300 55.82600 1.000 12.46604 217 ALA A N 1
ATOM 3065 C CA . ALA A 1 218 ? 0.19300 -22.48800 56.60300 1.000 11.23629 217 ALA A CA 1
ATOM 3066 C C . ALA A 1 218 ? -0.31200 -23.81900 56.06600 1.000 11.03133 217 ALA A C 1
ATOM 3067 O O . ALA A 1 218 ? 0.42400 -24.81300 56.04300 1.000 10.71582 217 ALA A O 1
ATOM 3074 N N . GLN A 1 219 ? -1.56700 -23.85000 55.61200 1.000 11.30982 218 GLN A N 1
ATOM 3075 C CA . GLN A 1 219 ? -2.14500 -25.08000 55.08500 1.000 11.47432 218 GLN A CA 1
ATOM 3076 C C . GLN A 1 219 ? -1.43300 -25.54500 53.82000 1.000 11.29301 218 GLN A C 1
ATOM 3077 O O . GLN A 1 219 ? -1.34900 -26.75200 53.57000 1.000 11.16270 218 GLN A O 1
ATOM 3091 N N . ASP A 1 220 ? -0.92300 -24.61300 53.00900 1.000 10.20822 219 ASP A N 1
ATOM 3092 C CA . ASP A 1 220 ? -0.17500 -25.00400 51.81600 1.000 11.84034 219 ASP A CA 1
ATOM 3093 C C . ASP A 1 220 ? 1.05300 -25.81900 52.19800 1.000 10.66210 219 ASP A C 1
ATOM 3094 O O . ASP A 1 220 ? 1.34200 -26.85900 51.59300 1.000 10.97505 219 ASP A O 1
ATOM 3103 N N . VAL A 1 221 ? 1.79600 -25.35500 53.20200 1.000 10.20869 220 VAL A N 1
ATOM 3104 C CA . VAL A 1 221 ? 2.97100 -26.09000 53.65200 1.000 9.73996 220 VAL A CA 1
ATOM 3105 C C . VAL A 1 221 ? 2.55700 -27.41100 54.28300 1.000 10.96887 220 VAL A C 1
ATOM 3106 O O . VAL A 1 221 ? 3.16800 -28.45600 54.02900 1.000 9.57615 220 VAL A O 1
ATOM 3119 N N . ALA A 1 222 ? 1.51000 -27.38800 55.11100 1.000 9.40641 221 ALA A N 1
ATOM 3120 C CA . ALA A 1 222 ? 1.03600 -28.61000 55.75100 1.000 8.47978 221 ALA A CA 1
ATOM 3121 C C . ALA A 1 222 ? 0.65200 -29.66600 54.72300 1.000 8.60654 221 ALA A C 1
ATOM 3122 O O . ALA A 1 222 ? 0.91600 -30.85700 54.92000 1.000 9.48074 221 ALA A O 1
ATOM 3129 N N . ASN A 1 223 ? 0.01500 -29.25300 53.62500 1.000 9.18164 222 ASN A N 1
ATOM 3130 C CA . ASN A 1 223 ? -0.39500 -30.21400 52.60800 1.000 10.70864 222 ASN A CA 1
ATOM 3131 C C . ASN A 1 223 ? 0.80200 -30.83500 51.90500 1.000 9.95828 222 ASN A C 1
ATOM 3132 O O . ASN A 1 223 ? 0.75200 -32.00900 51.52000 1.000 10.38160 222 ASN A O 1
ATOM 3143 N N . ALA A 1 224 ? 1.87800 -30.06900 51.72000 1.000 9.69194 223 ALA A N 1
ATOM 3144 C CA . ALA A 1 224 ? 3.09500 -30.63600 51.15000 1.000 9.54600 223 ALA A CA 1
ATOM 3145 C C . ALA A 1 224 ? 3.76100 -31.59000 52.13300 1.000 10.20823 223 ALA A C 1
ATOM 3146 O O . ALA A 1 224 ? 4.28700 -32.63600 51.73400 1.000 9.52895 223 ALA A O 1
ATOM 3153 N N . ALA A 1 225 ? 3.74700 -31.24800 53.42400 1.000 8.70317 224 ALA A N 1
ATOM 3154 C CA . ALA A 1 225 ? 4.24800 -32.16600 54.44000 1.000 10.11178 224 ALA A CA 1
ATOM 3155 C C . ALA A 1 225 ? 3.43300 -33.45200 54.45800 1.000 9.03840 224 ALA A C 1
ATOM 3156 O O . ALA A 1 225 ? 3.98400 -34.54300 54.64300 1.000 9.40571 224 ALA A O 1
ATOM 3163 N N . LEU A 1 226 ? 2.11500 -33.33900 54.27600 1.000 9.19017 225 LEU A N 1
ATOM 3164 C CA . LEU A 1 226 ? 1.26000 -34.51900 54.21600 1.000 9.02191 225 LEU A CA 1
ATOM 3165 C C . LEU A 1 226 ? 1.68400 -35.43400 53.07500 1.000 9.46610 225 LEU A C 1
ATOM 3166 O O . LEU A 1 226 ? 1.79900 -36.65300 53.24700 1.000 9.80082 225 LEU A O 1
ATOM 3182 N N . PHE A 1 227 ? 1.91500 -34.85900 51.89500 1.000 9.06103 226 PHE A N 1
ATOM 3183 C CA . PHE A 1 227 ? 2.38100 -35.64700 50.75900 1.000 8.73264 226 PHE A CA 1
ATOM 3184 C C . PHE A 1 227 ? 3.65900 -36.40400 51.10800 1.000 8.36281 226 PHE A C 1
ATOM 3185 O O . PHE A 1 227 ? 3.74700 -37.62100 50.90900 1.000 8.96260 226 PHE A O 1
ATOM 3202 N N . LEU A 1 228 ? 4.65500 -35.70000 51.65400 1.000 8.23298 227 LEU A N 1
ATOM 3203 C CA . LEU A 1 228 ? 5.93900 -36.32800 51.95300 1.000 8.55139 227 LEU A CA 1
ATOM 3204 C C . LEU A 1 228 ? 5.83600 -37.32400 53.10300 1.000 9.36662 227 LEU A C 1
ATOM 3205 O O . LEU A 1 228 ? 6.59200 -38.30200 53.14100 1.000 10.79866 227 LEU A O 1
ATOM 3221 N N . ALA A 1 229 ? 4.92800 -37.09100 54.05000 1.000 9.09592 228 ALA A N 1
ATOM 3222 C CA . ALA A 1 229 ? 4.75000 -38.01600 55.16200 1.000 10.02168 228 ALA A CA 1
ATOM 3223 C C . ALA A 1 229 ? 3.99600 -39.27500 54.75800 1.000 10.21050 228 ALA A C 1
ATOM 3224 O O . ALA A 1 229 ? 4.16400 -40.31400 55.40600 1.000 13.02710 228 ALA A O 1
ATOM 3231 N N . SER A 1 230 ? 3.19100 -39.20600 53.70300 1.000 11.01995 229 SER A N 1
ATOM 3232 C CA . SER A 1 230 ? 2.28600 -40.27800 53.32100 1.000 10.11049 229 SER A CA 1
ATOM 3233 C C . SER A 1 230 ? 2.95500 -41.24500 52.34900 1.000 11.02077 229 SER A C 1
ATOM 3234 O O . SER A 1 230 ? 4.04200 -40.99700 51.82400 1.000 11.14441 229 SER A O 1
ATOM 3242 N N . ASP A 1 231 ? 2.26500 -42.35800 52.09500 1.000 12.23134 230 ASP A N 1
ATOM 3243 C CA . ASP A 1 231 ? 2.72400 -43.32900 51.11200 1.000 11.66838 230 ASP A CA 1
ATOM 3244 C C . ASP A 1 231 ? 2.59700 -42.82500 49.68100 1.000 11.94245 230 ASP A C 1
ATOM 3245 O O . ASP A 1 231 ? 3.07300 -43.50300 48.76400 1.000 12.56037 230 ASP A O 1
ATOM 3254 N N . LEU A 1 232 ? 1.96900 -41.66600 49.46200 1.000 10.97143 231 LEU A N 1
ATOM 3255 C CA . LEU A 1 232 ? 1.93500 -41.08900 48.12300 1.000 10.39148 231 LEU A CA 1
ATOM 3256 C C . LEU A 1 232 ? 3.32400 -40.71000 47.63000 1.000 10.54651 231 LEU A C 1
ATOM 3257 O O . LEU A 1 232 ? 3.50800 -40.51200 46.42300 1.000 11.04215 231 LEU A O 1
ATOM 3273 N N . SER A 1 233 ? 4.30000 -40.59900 48.53300 1.000 9.44402 232 SER A N 1
ATOM 3274 C CA . SER A 1 233 ? 5.66800 -40.22800 48.18800 1.000 9.25715 232 SER A CA 1
ATOM 3275 C C . SER A 1 233 ? 6.65300 -41.33900 48.54200 1.000 8.92329 232 SER A C 1
ATOM 3276 O O . SER A 1 233 ? 7.82100 -41.07300 48.83400 1.000 8.48985 232 SER A O 1
ATOM 3284 N N . ALA A 1 234 ? 6.19400 -42.59200 48.49700 1.000 10.29777 233 ALA A N 1
ATOM 3285 C CA . ALA A 1 234 ? 6.99300 -43.71700 48.97000 1.000 9.89484 233 ALA A CA 1
ATOM 3286 C C . ALA A 1 234 ? 8.31400 -43.87500 48.22600 1.000 9.72207 233 ALA A C 1
ATOM 3287 O O . ALA A 1 234 ? 9.23800 -44.49300 48.76600 1.000 10.54453 233 ALA A O 1
ATOM 3294 N N . TYR A 1 235 ? 8.43000 -43.35100 47.00700 1.000 8.73351 234 TYR A N 1
ATOM 3295 C CA . TYR A 1 235 ? 9.66100 -43.47100 46.23500 1.000 8.36976 234 TYR A CA 1
ATOM 3296 C C . TYR A 1 235 ? 10.48700 -42.19000 46.24600 1.000 9.42433 234 TYR A C 1
ATOM 3297 O O . TYR A 1 235 ? 11.42900 -42.06500 45.45700 1.000 9.76464 234 TYR A O 1
ATOM 3315 N N . LEU A 1 236 ? 10.17100 -41.24800 47.13000 1.000 7.98481 235 LEU A N 1
ATOM 3316 C CA . LEU A 1 236 ? 10.87800 -39.97700 47.21600 1.000 8.35756 235 LEU A CA 1
ATOM 3317 C C . LEU A 1 236 ? 11.76200 -39.97000 48.45300 1.000 7.67379 235 LEU A C 1
ATOM 3318 O O . LEU A 1 236 ? 11.27200 -40.13400 49.57500 1.000 7.98821 235 LEU A O 1
ATOM 3334 N N . THR A 1 237 ? 13.05900 -39.76500 48.24900 1.000 7.70870 236 THR A N 1
ATOM 3335 C CA . THR A 1 237 ? 13.95700 -39.44900 49.34500 1.000 7.59659 236 THR A CA 1
ATOM 3336 C C . THR A 1 237 ? 15.03500 -38.52200 48.80900 1.000 7.91744 236 THR A C 1
ATOM 3337 O O . THR A 1 237 ? 15.41100 -38.59700 47.63600 1.000 8.57783 236 THR A O 1
ATOM 3348 N N . GLY A 1 238 ? 15.51100 -37.62900 49.67200 1.000 8.54162 237 GLY A N 1
ATOM 3349 C CA . GLY A 1 238 ? 16.46700 -36.62600 49.25100 1.000 8.14197 237 GLY A CA 1
ATOM 3350 C C . GLY A 1 238 ? 15.88600 -35.49300 48.43800 1.000 8.76036 237 GLY A C 1
ATOM 3351 O O . GLY A 1 238 ? 16.65000 -34.72300 47.84700 1.000 11.28538 237 GLY A O 1
ATOM 3355 N N . VAL A 1 239 ? 14.56800 -35.35900 48.39600 1.000 7.80358 238 VAL A N 1
ATOM 3356 C CA . VAL A 1 239 ? 13.90000 -34.35200 47.58200 1.000 7.93444 238 VAL A CA 1
ATOM 3357 C C . VAL A 1 239 ? 13.80500 -33.04400 48.35000 1.000 9.14022 238 VAL A C 1
ATOM 3358 O O . VAL A 1 239 ? 13.63200 -33.01900 49.57400 1.000 9.15930 238 VAL A O 1
ATOM 3371 N N . THR A 1 240 ? 13.91800 -31.94200 47.61500 1.000 8.60914 239 THR A N 1
ATOM 3372 C CA . THR A 1 240 ? 13.62400 -30.60600 48.12000 1.000 7.82553 239 THR A CA 1
ATOM 3373 C C . THR A 1 240 ? 12.39000 -30.12700 47.36900 1.000 9.12456 239 THR A C 1
ATOM 3374 O O . THR A 1 240 ? 12.43200 -29.95000 46.14700 1.000 11.03133 239 THR A O 1
ATOM 3385 N N . LEU A 1 241 ? 11.29000 -29.94000 48.09500 1.000 8.72789 240 LEU A N 1
ATOM 3386 C CA . LEU A 1 241 ? 9.99000 -29.63200 47.50700 1.000 7.29658 240 LEU A CA 1
ATOM 3387 C C . LEU A 1 241 ? 9.65200 -28.17300 47.78600 1.000 9.27805 240 LEU A C 1
ATOM 3388 O O . LEU A 1 241 ? 9.38400 -27.79600 48.93400 1.000 8.76641 240 LEU A O 1
ATOM 3404 N N . ASP A 1 242 ? 9.65700 -27.36300 46.72700 1.000 8.43679 241 ASP A N 1
ATOM 3405 C CA . ASP A 1 242 ? 9.39200 -25.93600 46.83300 1.000 8.69228 241 ASP A CA 1
ATOM 3406 C C . ASP A 1 242 ? 7.90000 -25.69200 47.00600 1.000 9.28945 241 ASP A C 1
ATOM 3407 O O . ASP A 1 242 ? 7.08100 -26.24200 46.26200 1.000 9.61645 241 ASP A O 1
ATOM 3416 N N . VAL A 1 243 ? 7.55300 -24.84600 47.97500 1.000 8.99526 242 VAL A N 1
ATOM 3417 C CA . VAL A 1 243 ? 6.17300 -24.43100 48.20000 1.000 8.85366 242 VAL A CA 1
ATOM 3418 C C . VAL A 1 243 ? 6.15400 -22.90800 48.22400 1.000 8.82364 242 VAL A C 1
ATOM 3419 O O . VAL A 1 243 ? 6.02200 -22.29400 49.28900 1.000 9.36984 242 VAL A O 1
ATOM 3432 N N . ASN A 1 244 ? 6.29500 -22.28400 47.05000 1.000 8.05126 243 ASN A N 1
ATOM 3433 C CA . ASN A 1 244 ? 6.59200 -20.85700 46.99200 1.000 7.92825 243 ASN A CA 1
ATOM 3434 C C . ASN A 1 244 ? 5.74900 -20.08100 45.98400 1.000 8.69724 243 ASN A C 1
ATOM 3435 O O . ASN A 1 244 ? 6.00400 -18.88800 45.78100 1.000 9.44613 243 ASN A O 1
ATOM 3446 N N . GLY A 1 245 ? 4.75000 -20.70900 45.36400 1.000 8.72950 244 GLY A N 1
ATOM 3447 C CA . GLY A 1 245 ? 3.85600 -19.99600 44.47000 1.000 10.40937 244 GLY A CA 1
ATOM 3448 C C . GLY A 1 245 ? 4.49600 -19.50400 43.19400 1.000 10.14104 244 GLY A C 1
ATOM 3449 O O . GLY A 1 245 ? 3.91800 -18.65700 42.50400 1.000 9.90188 244 GLY A O 1
ATOM 3453 N N . GLY A 1 246 ? 5.66800 -20.02700 42.84600 1.000 8.05480 245 GLY A N 1
ATOM 3454 C CA . GLY A 1 246 ? 6.42400 -19.54600 41.71200 1.000 9.03476 245 GLY A CA 1
ATOM 3455 C C . GLY A 1 246 ? 7.39400 -18.43000 42.03000 1.000 9.40555 245 GLY A C 1
ATOM 3456 O O . GLY A 1 246 ? 8.04600 -17.92100 41.10900 1.000 10.07288 245 GLY A O 1
ATOM 3460 N N . MET A 1 247 ? 7.49100 -18.01500 43.29700 1.000 8.33330 246 MET A N 1
ATOM 3461 C CA . MET A 1 247 ? 8.45400 -16.98900 43.68500 1.000 9.38004 246 MET A CA 1
ATOM 3462 C C . MET A 1 247 ? 9.85300 -17.34800 43.21300 1.000 9.54321 246 MET A C 1
ATOM 3463 O O . MET A 1 247 ? 10.62300 -16.47400 42.80000 1.000 11.18116 246 MET A O 1
ATOM 3477 N N . LEU A 1 248 ? 10.21400 -18.62400 43.30500 1.000 8.58215 247 LEU A N 1
ATOM 3478 C CA . LEU A 1 248 ? 11.48800 -19.12000 42.79800 1.000 9.13343 247 LEU A CA 1
ATOM 3479 C C . LEU A 1 248 ? 11.18900 -20.29800 41.88500 1.000 9.07677 247 LEU A C 1
ATOM 3480 O O . LEU A 1 248 ? 10.74700 -21.35400 42.35000 1.000 9.83863 247 LEU A O 1
ATOM 3496 N N . ILE A 1 249 ? 11.40600 -20.09800 40.59100 1.000 9.47084 248 ILE A N 1
ATOM 3497 C CA . ILE A 1 249 ? 11.34300 -21.15500 39.59200 1.000 9.97566 248 ILE A CA 1
ATOM 3498 C C . ILE A 1 249 ? 12.76600 -21.39200 39.11300 1.000 10.26910 248 ILE A C 1
ATOM 3499 O O . ILE A 1 249 ? 13.46100 -20.44500 38.72400 1.000 12.15313 248 ILE A O 1
ATOM 3515 N N . HIS A 1 250 ? 13.20800 -22.64200 39.17100 1.000 12.72569 249 HIS A N 1
ATOM 3516 C CA . HIS A 1 250 ? 14.59800 -22.97200 38.89200 1.000 14.26838 249 HIS A CA 1
ATOM 3517 C C . HIS A 1 250 ? 14.71800 -24.43800 38.49900 1.000 18.74646 249 HIS A C 1
ATOM 3518 O O . HIS A 1 250 ? 13.79600 -25.22700 38.70900 1.000 21.35571 249 HIS A O 1
ATOM 3534 N N . MET B 1 2 ? -11.43800 -38.22900 48.60400 1.000 38.94518 1 MET B N 1
ATOM 3535 C CA . MET B 1 2 ? -11.68900 -38.04100 47.14800 1.000 24.69966 1 MET B CA 1
ATOM 3536 C C . MET B 1 2 ? -10.97500 -36.77500 46.68000 1.000 18.27790 1 MET B C 1
ATOM 3537 O O . MET B 1 2 ? -11.59000 -35.72000 46.54100 1.000 20.17435 1 MET B O 1
ATOM 3551 N N . LEU B 1 3 ? -9.66800 -36.89200 46.43000 1.000 16.62941 2 LEU B N 1
ATOM 3552 C CA . LEU B 1 3 ? -8.84700 -35.71200 46.17500 1.000 15.23089 2 LEU B CA 1
ATOM 3553 C C . LEU B 1 3 ? -9.23600 -34.99900 44.88500 1.000 16.78236 2 LEU B C 1
ATOM 3554 O O . LEU B 1 3 ? -9.02300 -33.78600 44.76800 1.000 18.85708 2 LEU B O 1
ATOM 3570 N N . LEU B 1 4 ? -9.79600 -35.71800 43.91200 1.000 15.11515 3 LEU B N 1
ATOM 3571 C CA . LEU B 1 4 ? -10.13800 -35.14300 42.61600 1.000 14.45759 3 LEU B CA 1
ATOM 3572 C C . LEU B 1 4 ? -11.64200 -35.17100 42.36200 1.000 15.14934 3 LEU B C 1
ATOM 3573 O O . LEU B 1 4 ? -12.08200 -35.22000 41.21300 1.000 15.34251 3 LEU B O 1
ATOM 3589 N N . GLN B 1 5 ? -12.44100 -35.12900 43.42500 1.000 17.58142 4 GLN B N 1
ATOM 3590 C CA . GLN B 1 5 ? -13.88800 -35.17500 43.27000 1.000 18.46406 4 GLN B CA 1
ATOM 3591 C C . GLN B 1 5 ? -14.35900 -34.04300 42.36700 1.000 15.74732 4 GLN B C 1
ATOM 3592 O O . GLN B 1 5 ? -13.97200 -32.88400 42.54700 1.000 18.10918 4 GLN B O 1
ATOM 3606 N N . GLY B 1 6 ? -15.19200 -34.38500 41.38600 1.000 18.32374 5 GLY B N 1
ATOM 3607 C CA . GLY B 1 6 ? -15.77200 -33.41000 40.48900 1.000 16.84002 5 GLY B CA 1
ATOM 3608 C C . GLY B 1 6 ? -14.84500 -32.87600 39.41900 1.000 18.61925 5 GLY B C 1
ATOM 3609 O O . GLY B 1 6 ? -15.27200 -32.02800 38.62500 1.000 18.41146 5 GLY B O 1
ATOM 3613 N N . LYS B 1 7 ? -13.60300 -33.34300 39.36000 1.000 14.97112 6 LYS B N 1
ATOM 3614 C CA . LYS B 1 7 ? -12.63100 -32.82100 38.41200 1.000 14.68342 6 LYS B CA 1
ATOM 3615 C C . LYS B 1 7 ? -12.62300 -33.64400 37.12600 1.000 13.73875 6 LYS B C 1
ATOM 3616 O O . LYS B 1 7 ? -13.00900 -34.81600 37.10000 1.000 13.74973 6 LYS B O 1
ATOM 3635 N N . VAL B 1 8 ? -12.17400 -33.00200 36.04900 1.000 12.44713 7 VAL B N 1
ATOM 3636 C CA . VAL B 1 8 ? -12.01200 -33.62900 34.74300 1.000 12.34493 7 VAL B CA 1
ATOM 3637 C C . VAL B 1 8 ? -10.53900 -33.55000 34.37400 1.000 12.12665 7 VAL B C 1
ATOM 3638 O O . VAL B 1 8 ? -9.94900 -32.46300 34.39500 1.000 11.41702 7 VAL B O 1
ATOM 3651 N N . ALA B 1 9 ? -9.94700 -34.69500 34.03500 1.000 10.28417 8 ALA B N 1
ATOM 3652 C CA . ALA B 1 9 ? -8.52300 -34.77800 33.74000 1.000 10.23417 8 ALA B CA 1
ATOM 3653 C C . ALA B 1 9 ? -8.31400 -35.41200 32.37300 1.000 11.01318 8 ALA B C 1
ATOM 3654 O O . ALA B 1 9 ? -8.90500 -36.45300 32.07000 1.000 11.23437 8 ALA B O 1
ATOM 3661 N N . LEU B 1 10 ? -7.46900 -34.79000 31.55700 1.000 9.30725 9 LEU B N 1
ATOM 3662 C CA . LEU B 1 10 ? -7.05500 -35.34400 30.27600 1.000 8.89413 9 LEU B CA 1
ATOM 3663 C C . LEU B 1 10 ? -5.62800 -35.85100 30.41700 1.000 9.36911 9 LEU B C 1
ATOM 3664 O O . LEU B 1 10 ? -4.74300 -35.10900 30.85800 1.000 9.89164 9 LEU B O 1
ATOM 3680 N N . ILE B 1 11 ? -5.41300 -37.11600 30.06200 1.000 8.86748 10 ILE B N 1
ATOM 3681 C CA . ILE B 1 11 ? -4.11900 -37.77300 30.20500 1.000 9.80253 10 ILE B CA 1
ATOM 3682 C C . ILE B 1 11 ? -3.72800 -38.32900 28.84400 1.000 8.63909 10 ILE B C 1
ATOM 3683 O O . ILE B 1 11 ? -4.45600 -39.15000 28.27400 1.000 10.38049 10 ILE B O 1
ATOM 3699 N N . THR B 1 12 ? -2.58600 -37.89100 28.32600 1.000 9.59106 11 THR B N 1
ATOM 3700 C CA . THR B 1 12 ? -2.09900 -38.39600 27.05200 1.000 8.66497 11 THR B CA 1
ATOM 3701 C C . THR B 1 12 ? -1.24100 -39.63700 27.26900 1.000 9.49506 11 THR B C 1
ATOM 3702 O O . THR B 1 12 ? -0.59500 -39.79900 28.30700 1.000 10.32659 11 THR B O 1
ATOM 3713 N N . GLY B 1 13 ? -1.25700 -40.52300 26.27900 1.000 10.94838 12 GLY B N 1
ATOM 3714 C CA . GLY B 1 13 ? -0.43900 -41.72200 26.32500 1.000 11.20348 12 GLY B CA 1
ATOM 3715 C C . GLY B 1 13 ? -0.84600 -42.73500 27.37200 1.000 11.24260 12 GLY B C 1
ATOM 3716 O O . GLY B 1 13 ? 0.01000 -43.47000 27.87500 1.000 13.52282 12 GLY B O 1
ATOM 3720 N N . ALA B 1 14 ? -2.13600 -42.81700 27.70000 1.000 11.11175 13 ALA B N 1
ATOM 3721 C CA . ALA B 1 14 ? -2.61100 -43.65100 28.79700 1.000 11.63498 13 ALA B CA 1
ATOM 3722 C C . ALA B 1 14 ? -3.36700 -44.88700 28.32700 1.000 12.55555 13 ALA B C 1
ATOM 3723 O O . ALA B 1 14 ? -4.03400 -45.53700 29.13800 1.000 14.13368 13 ALA B O 1
ATOM 3730 N N . ALA B 1 15 ? -3.27200 -45.24000 27.04400 1.000 11.53702 14 ALA B N 1
ATOM 3731 C CA . ALA B 1 15 ? -4.02000 -46.38700 26.54200 1.000 13.81144 14 ALA B CA 1
ATOM 3732 C C . ALA B 1 15 ? -3.38900 -47.71600 26.94600 1.000 15.26886 14 ALA B C 1
ATOM 3733 O O . ALA B 1 15 ? -4.11500 -48.68900 27.17800 1.000 19.89050 14 ALA B O 1
ATOM 3740 N N . SER B 1 16 ? -2.06300 -47.78000 27.04000 1.000 15.57151 15 SER B N 1
ATOM 3741 C CA . SER B 1 16 ? -1.39300 -49.02900 27.38000 1.000 16.40341 15 SER B CA 1
ATOM 3742 C C . SER B 1 16 ? -1.63200 -49.39100 28.84100 1.000 19.39258 15 SER B C 1
ATOM 3743 O O . SER B 1 16 ? -1.58500 -48.53400 29.72700 1.000 23.48588 15 SER B O 1
ATOM 3751 N N . GLU B 1 17 ? -1.86700 -50.68200 29.09300 1.000 19.38648 16 GLU B N 1
ATOM 3752 C CA . GLU B 1 17 ? -2.19300 -51.12900 30.44400 1.000 17.81209 16 GLU B CA 1
ATOM 3753 C C . GLU B 1 17 ? -1.03000 -50.92300 31.40700 1.000 20.51682 16 GLU B C 1
ATOM 3754 O O . GLU B 1 17 ? -1.24300 -50.62300 32.58800 1.000 22.80559 16 GLU B O 1
ATOM 3766 N N . ARG B 1 18 ? 0.20300 -51.08200 30.92900 1.000 18.07506 17 ARG B N 1
ATOM 3767 C CA . ARG B 1 18 ? 1.37800 -51.10600 31.79200 1.000 17.99223 17 ARG B CA 1
ATOM 3768 C C . ARG B 1 18 ? 2.08000 -49.75700 31.89900 1.000 23.49378 17 ARG B C 1
ATOM 3769 O O . ARG B 1 18 ? 3.14400 -49.67500 32.51900 1.000 23.34735 17 ARG B O 1
ATOM 3790 N N . GLY B 1 19 ? 1.51200 -48.69900 31.32400 1.000 21.68427 18 GLY B N 1
ATOM 3791 C CA . GLY B 1 19 ? 2.18400 -47.42000 31.29900 1.000 20.21199 18 GLY B CA 1
ATOM 3792 C C . GLY B 1 19 ? 1.89900 -46.55000 32.51500 1.000 16.83337 18 GLY B C 1
ATOM 3793 O O . GLY B 1 19 ? 0.96800 -46.78100 33.28400 1.000 16.45519 18 GLY B O 1
ATOM 3797 N N . ILE B 1 20 ? 2.74200 -45.52800 32.68100 1.000 14.46548 19 ILE B N 1
ATOM 3798 C CA . ILE B 1 20 ? 2.49000 -44.50700 33.69300 1.000 13.40602 19 ILE B CA 1
ATOM 3799 C C . ILE B 1 20 ? 1.15000 -43.83000 33.43900 1.000 12.10109 19 ILE B C 1
ATOM 3800 O O . ILE B 1 20 ? 0.42200 -43.48700 34.37800 1.000 12.61310 19 ILE B O 1
ATOM 3816 N N . GLY B 1 21 ? 0.80400 -43.62900 32.16800 1.000 11.74362 20 GLY B N 1
ATOM 3817 C CA . GLY B 1 21 ? -0.44100 -42.95000 31.85000 1.000 10.60862 20 GLY B CA 1
ATOM 3818 C C . GLY B 1 21 ? -1.65500 -43.68000 32.39000 1.000 12.20707 20 GLY B C 1
ATOM 3819 O O . GLY B 1 21 ? -2.52600 -43.07900 33.02400 1.000 11.00147 20 GLY B O 1
ATOM 3823 N N . ARG B 1 22 ? -1.73000 -44.99000 32.14700 1.000 12.00428 21 ARG B N 1
ATOM 3824 C CA . ARG B 1 22 ? -2.86900 -45.76000 32.63400 1.000 12.16253 21 ARG B CA 1
ATOM 3825 C C . ARG B 1 22 ? -2.88400 -45.81700 34.15500 1.000 10.81124 21 ARG B C 1
ATOM 3826 O O . ARG B 1 22 ? -3.95000 -45.71800 34.77400 1.000 12.57729 21 ARG B O 1
ATOM 3847 N N . ALA B 1 23 ? -1.71600 -45.98700 34.77800 1.000 11.66419 22 ALA B N 1
ATOM 3848 C CA . ALA B 1 23 ? -1.66000 -45.99200 36.23500 1.000 12.83178 22 ALA B CA 1
ATOM 3849 C C . ALA B 1 23 ? -2.16700 -44.67200 36.79400 1.000 11.35548 22 ALA B C 1
ATOM 3850 O O . ALA B 1 23 ? -2.85600 -44.64300 37.82200 1.000 12.65985 22 ALA B O 1
ATOM 3857 N N . THR B 1 24 ? -1.83800 -43.56600 36.12600 1.000 10.03344 23 THR B N 1
ATOM 3858 C CA . THR B 1 24 ? -2.33700 -42.26500 36.55400 1.000 10.59645 23 THR B CA 1
ATOM 3859 C C . THR B 1 24 ? -3.84500 -42.16500 36.35300 1.000 9.87041 23 THR B C 1
ATOM 3860 O O . THR B 1 24 ? -4.56000 -41.66100 37.22600 1.000 10.82087 23 THR B O 1
ATOM 3871 N N . ALA B 1 25 ? -4.34800 -42.65000 35.21400 1.000 9.88619 24 ALA B N 1
ATOM 3872 C CA . ALA B 1 25 ? -5.78600 -42.63400 34.96800 1.000 11.52864 24 ALA B CA 1
ATOM 3873 C C . ALA B 1 25 ? -6.53300 -43.44900 36.01600 1.000 11.41087 24 ALA B C 1
ATOM 3874 O O . ALA B 1 25 ? -7.59500 -43.03500 36.49500 1.000 12.60569 24 ALA B O 1
ATOM 3881 N N . GLU B 1 26 ? -5.99600 -44.61600 36.37700 1.000 11.57292 25 GLU B N 1
ATOM 3882 C CA . GLU B 1 26 ? -6.64200 -45.45700 37.37900 1.000 13.05766 25 GLU B CA 1
ATOM 3883 C C . GLU B 1 26 ? -6.72100 -44.74300 38.72000 1.000 13.36888 25 GLU B C 1
ATOM 3884 O O . GLU B 1 26 ? -7.78700 -44.67700 39.34100 1.000 14.32684 25 GLU B O 1
ATOM 3896 N N . ILE B 1 27 ? -5.59600 -44.19700 39.18300 1.000 12.62737 26 ILE B N 1
ATOM 3897 C CA . ILE B 1 27 ? -5.57600 -43.52500 40.47700 1.000 13.07389 26 ILE B CA 1
ATOM 3898 C C . ILE B 1 27 ? -6.44300 -42.27200 40.44700 1.000 13.15333 26 ILE B C 1
ATOM 3899 O O . ILE B 1 27 ? -7.14500 -41.96600 41.41800 1.000 14.57326 26 ILE B O 1
ATOM 3915 N N . PHE B 1 28 ? -6.41900 -41.53200 39.33500 1.000 10.70516 27 PHE B N 1
ATOM 3916 C CA . PHE B 1 28 ? -7.26400 -40.34700 39.22700 1.000 11.63753 27 PHE B CA 1
ATOM 3917 C C . PHE B 1 28 ? -8.73900 -40.72100 39.29700 1.000 12.11213 27 PHE B C 1
ATOM 3918 O O . PHE B 1 28 ? -9.52800 -40.04700 39.97000 1.000 13.17433 27 PHE B O 1
ATOM 3935 N N . ALA B 1 29 ? -9.13200 -41.79200 38.60200 1.000 13.30395 28 ALA B N 1
ATOM 3936 C CA . ALA B 1 29 ? -10.51800 -42.24300 38.66400 1.000 12.37089 28 ALA B CA 1
ATOM 3937 C C . ALA B 1 29 ? -10.88000 -42.69400 40.07300 1.000 13.83910 28 ALA B C 1
ATOM 3938 O O . ALA B 1 29 ? -11.97400 -42.39600 40.56700 1.000 14.81854 28 ALA B O 1
ATOM 3945 N N . GLN B 1 30 ? -9.97100 -43.41200 40.73700 1.000 14.21473 29 GLN B N 1
ATOM 3946 C CA . GLN B 1 30 ? -10.20600 -43.81200 42.12100 1.000 14.89823 29 GLN B CA 1
ATOM 3947 C C . GLN B 1 30 ? -10.42700 -42.60400 43.01800 1.000 17.81160 29 GLN B C 1
ATOM 3948 O O . GLN B 1 30 ? -11.16700 -42.68900 44.00500 1.000 18.78063 29 GLN B O 1
ATOM 3962 N N . GLN B 1 31 ? -9.79100 -41.47900 42.70200 1.000 14.72242 30 GLN B N 1
ATOM 3963 C CA . GLN B 1 31 ? -9.90700 -40.26300 43.49300 1.000 14.32724 30 GLN B CA 1
ATOM 3964 C C . GLN B 1 31 ? -11.03600 -39.35400 43.02200 1.000 14.98094 30 GLN B C 1
ATOM 3965 O O . GLN B 1 31 ? -11.09700 -38.19500 43.44200 1.000 15.66224 30 GLN B O 1
ATOM 3979 N N . GLY B 1 32 ? -11.91900 -39.84600 42.15400 1.000 14.14073 31 GLY B N 1
ATOM 3980 C CA . GLY B 1 32 ? -13.14400 -39.14600 41.82700 1.000 15.62253 31 GLY B CA 1
ATOM 3981 C C . GLY B 1 32 ? -13.14100 -38.38200 40.52200 1.000 15.50739 31 GLY B C 1
ATOM 3982 O O . GLY B 1 32 ? -14.16500 -37.78100 40.17900 1.000 17.49518 31 GLY B O 1
ATOM 3986 N N . ALA B 1 33 ? -12.03900 -38.38300 39.78200 1.000 13.68351 32 ALA B N 1
ATOM 3987 C CA . ALA B 1 33 ? -11.98100 -37.62400 38.54500 1.000 12.99644 32 ALA B CA 1
ATOM 3988 C C . ALA B 1 33 ? -12.63900 -38.39300 37.40600 1.000 12.91692 32 ALA B C 1
ATOM 3989 O O . ALA B 1 33 ? -12.69300 -39.62600 37.40600 1.000 15.00145 32 ALA B O 1
ATOM 3996 N N . LYS B 1 34 ? -13.15500 -37.64500 36.43700 1.000 12.18576 33 LYS B N 1
ATOM 3997 C CA . LYS B 1 34 ? -13.48900 -38.19700 35.13300 1.000 13.29036 33 LYS B CA 1
ATOM 3998 C C . LYS B 1 34 ? -12.28300 -37.99500 34.22600 1.000 12.31600 33 LYS B C 1
ATOM 3999 O O . LYS B 1 34 ? -11.69600 -36.90700 34.20100 1.000 13.32719 33 LYS B O 1
ATOM 4018 N N . VAL B 1 35 ? -11.91300 -39.04000 33.49300 1.000 12.15959 34 VAL B N 1
ATOM 4019 C CA . VAL B 1 35 ? -10.64000 -39.09300 32.78500 1.000 11.40238 34 VAL B CA 1
ATOM 4020 C C . VAL B 1 35 ? -10.90200 -39.17000 31.28900 1.000 10.88138 34 VAL B C 1
ATOM 4021 O O . VAL B 1 35 ? -11.74500 -39.95500 30.83600 1.000 11.40090 34 VAL B O 1
ATOM 4034 N N . ILE B 1 36 ? -10.17600 -38.35500 30.53100 1.000 10.08444 35 ILE B N 1
ATOM 4035 C CA . ILE B 1 36 ? -10.13100 -38.43200 29.07800 1.000 9.57879 35 ILE B CA 1
ATOM 4036 C C . ILE B 1 36 ? -8.76600 -38.99700 28.71500 1.000 11.34924 35 ILE B C 1
ATOM 4037 O O . ILE B 1 36 ? -7.73600 -38.35100 28.94600 1.000 11.32549 35 ILE B O 1
ATOM 4053 N N . ILE B 1 37 ? -8.75100 -40.20000 28.15200 1.000 11.11210 36 ILE B N 1
ATOM 4054 C CA . ILE B 1 37 ? -7.52000 -40.81600 27.67200 1.000 11.27859 36 ILE B CA 1
ATOM 4055 C C . ILE B 1 37 ? -7.35000 -40.45300 26.20400 1.000 12.10627 36 ILE B C 1
ATOM 4056 O O . ILE B 1 37 ? -8.23100 -40.72700 25.38200 1.000 12.27642 36 ILE B O 1
ATOM 4072 N N . VAL B 1 38 ? -6.22200 -39.83100 25.87500 1.000 9.92462 37 VAL B N 1
ATOM 4073 C CA . VAL B 1 38 ? -5.88100 -39.47800 24.50200 1.000 10.43785 37 VAL B CA 1
ATOM 4074 C C . VAL B 1 38 ? -4.62700 -40.25300 24.13100 1.000 11.65908 37 VAL B C 1
ATOM 4075 O O . VAL B 1 38 ? -3.58400 -40.09700 24.77500 1.000 11.81207 37 VAL B O 1
ATOM 4088 N N . ASP B 1 39 ? -4.72700 -41.09200 23.10400 1.000 10.82287 38 ASP B N 1
ATOM 4089 C CA . ASP B 1 39 ? -3.58600 -41.87500 22.64700 1.000 11.41315 38 ASP B CA 1
ATOM 4090 C C . ASP B 1 39 ? -3.73600 -42.10900 21.14800 1.000 11.65616 38 ASP B C 1
ATOM 4091 O O . ASP B 1 39 ? -4.67000 -41.61400 20.51500 1.000 12.02673 38 ASP B O 1
ATOM 4100 N N . LEU B 1 40 ? -2.80500 -42.87500 20.57800 1.000 11.29698 39 LEU B N 1
ATOM 4101 C CA . LEU B 1 40 ? -2.75300 -43.00900 19.12500 1.000 12.51053 39 LEU B CA 1
ATOM 4102 C C . LEU B 1 40 ? -3.92500 -43.82200 18.58300 1.000 11.97407 39 LEU B C 1
ATOM 4103 O O . LEU B 1 40 ? -4.46300 -43.50100 17.51600 1.000 15.89329 39 LEU B O 1
ATOM 4119 N N . ASP B 1 41 ? -4.32900 -44.87600 19.28700 1.000 13.93523 40 ASP B N 1
ATOM 4120 C CA . ASP B 1 41 ? -5.31800 -45.82300 18.78200 1.000 12.64777 40 ASP B CA 1
ATOM 4121 C C . ASP B 1 41 ? -6.66700 -45.54900 19.43700 1.000 13.70314 40 ASP B C 1
ATOM 4122 O O . ASP B 1 41 ? -6.78300 -45.58300 20.66700 1.000 14.59757 40 ASP B O 1
ATOM 4131 N N . LEU B 1 42 ? -7.68700 -45.30000 18.61200 1.000 14.30214 41 LEU B N 1
ATOM 4132 C CA . LEU B 1 42 ? -9.00600 -44.95800 19.13600 1.000 14.48384 41 LEU B CA 1
ATOM 4133 C C . LEU B 1 42 ? -9.59900 -46.10800 19.94100 1.000 13.34421 41 LEU B C 1
ATOM 4134 O O . LEU B 1 42 ? -10.04100 -45.92100 21.08000 1.000 13.90020 41 LEU B O 1
ATOM 4150 N N . ALA B 1 43 ? -9.63200 -47.30800 19.35800 1.000 15.59596 42 ALA B N 1
ATOM 4151 C CA . ALA B 1 43 ? -10.23600 -48.44200 20.04700 1.000 15.05680 42 ALA B CA 1
ATOM 4152 C C . ALA B 1 43 ? -9.52100 -48.73600 21.36000 1.000 13.38893 42 ALA B C 1
ATOM 4153 O O . ALA B 1 43 ? -10.16600 -49.00700 22.37900 1.000 16.50366 42 ALA B O 1
ATOM 4160 N N . GLN B 1 44 ? -8.18700 -48.69800 21.35600 1.000 13.77609 43 GLN B N 1
ATOM 4161 C CA . GLN B 1 44 ? -7.44600 -48.95200 22.58700 1.000 14.59046 43 GLN B CA 1
ATOM 4162 C C . GLN B 1 44 ? -7.75000 -47.88800 23.63400 1.000 14.00077 43 GLN B C 1
ATOM 4163 O O . GLN B 1 44 ? -7.90000 -48.19800 24.82200 1.000 14.08074 43 GLN B O 1
ATOM 4177 N N . SER B 1 45 ? -7.84900 -46.62600 23.21000 1.000 12.54710 44 SER B N 1
ATOM 4178 C CA . SER B 1 45 ? -8.15000 -45.54800 24.14600 1.000 12.42757 44 SER B CA 1
ATOM 4179 C C . SER B 1 45 ? -9.56600 -45.67000 24.69500 1.000 12.73044 44 SER B C 1
ATOM 4180 O O . SER B 1 45 ? -9.79100 -45.47200 25.89400 1.000 14.28335 44 SER B O 1
ATOM 4188 N N . GLN B 1 46 ? -10.53400 -45.98600 23.83200 1.000 13.51831 45 GLN B N 1
ATOM 4189 C CA . GLN B 1 46 ? -11.90300 -46.18100 24.29700 1.000 15.33239 45 GLN B CA 1
ATOM 4190 C C . GLN B 1 46 ? -11.99200 -47.35200 25.26600 1.000 13.59515 45 GLN B C 1
ATOM 4191 O O . GLN B 1 46 ? -12.69500 -47.27700 26.28000 1.000 16.85770 45 GLN B O 1
ATOM 4205 N N . ASN B 1 47 ? -11.29100 -48.44900 24.96800 1.000 16.58197 46 ASN B N 1
ATOM 4206 C CA . ASN B 1 47 ? -11.33800 -49.61300 25.84800 1.000 19.62299 46 ASN B CA 1
ATOM 4207 C C . ASN B 1 47 ? -10.68500 -49.31400 27.19000 1.000 17.13675 46 ASN B C 1
ATOM 4208 O O . ASN B 1 47 ? -11.16200 -49.77200 28.23500 1.000 18.01366 46 ASN B O 1
ATOM 4219 N N . ALA B 1 48 ? -9.59300 -48.54700 27.18300 1.000 15.02783 47 ALA B N 1
ATOM 4220 C CA . ALA B 1 48 ? -8.95600 -48.16100 28.43700 1.000 16.40949 47 ALA B CA 1
ATOM 4221 C C . ALA B 1 48 ? -9.88500 -47.29100 29.27300 1.000 16.07262 47 ALA B C 1
ATOM 4222 O O . ALA B 1 48 ? -9.98700 -47.46900 30.49200 1.000 16.58350 47 ALA B O 1
ATOM 4229 N N . ALA B 1 49 ? -10.57500 -46.34400 28.63200 1.000 15.07766 48 ALA B N 1
ATOM 4230 C CA . ALA B 1 49 ? -11.49100 -45.47400 29.36100 1.000 14.39020 48 ALA B CA 1
ATOM 4231 C C . ALA B 1 49 ? -12.62900 -46.27100 29.98500 1.000 17.31646 48 ALA B C 1
ATOM 4232 O O . ALA B 1 49 ? -13.01200 -46.02400 31.13500 1.000 17.33806 48 ALA B O 1
ATOM 4239 N N . LYS B 1 50 ? -13.18300 -47.23200 29.24300 1.000 17.32591 49 LYS B N 1
ATOM 4240 C CA . LYS B 1 50 ? -14.24500 -48.06700 29.79300 1.000 18.25061 49 LYS B CA 1
ATOM 4241 C C . LYS B 1 50 ? -13.73800 -48.92700 30.94300 1.000 19.42169 49 LYS B C 1
ATOM 4242 O O . LYS B 1 50 ? -14.49000 -49.20900 31.88200 1.000 20.69334 49 LYS B O 1
ATOM 4261 N N . ALA B 1 51 ? -12.47300 -49.34500 30.89300 1.000 16.94597 50 ALA B N 1
ATOM 4262 C CA . ALA B 1 51 ? -11.89800 -50.13100 31.97900 1.000 19.26735 50 ALA B CA 1
ATOM 4263 C C . ALA B 1 51 ? -11.76600 -49.32900 33.26800 1.000 22.40840 50 ALA B C 1
ATOM 4264 O O . ALA B 1 51 ? -11.73400 -49.92100 34.35200 1.000 21.27101 50 ALA B O 1
ATOM 4271 N N . LEU B 1 52 ? -11.67800 -48.00000 33.17600 1.000 19.76231 51 LEU B N 1
ATOM 4272 C CA . LEU B 1 52 ? -11.57800 -47.17700 34.37700 1.000 19.90655 51 LEU B CA 1
ATOM 4273 C C . LEU B 1 52 ? -12.87500 -47.20300 35.17400 1.000 21.09259 51 LEU B C 1
ATOM 4274 O O . LEU B 1 52 ? -12.85300 -47.13800 36.41000 1.000 27.71700 51 LEU B O 1
ATOM 4290 N N . GLY B 1 53 ? -13.99900 -47.28600 34.49200 1.000 19.92832 52 GLY B N 1
ATOM 4291 C CA . GLY B 1 53 ? -15.29300 -47.23400 35.12800 1.000 24.94171 52 GLY B CA 1
ATOM 4292 C C . GLY B 1 53 ? -16.28700 -46.52600 34.21700 1.000 20.37767 52 GLY B C 1
ATOM 4293 O O . GLY B 1 53 ? -16.21100 -46.64700 32.99200 1.000 24.74550 52 GLY B O 1
ATOM 4297 N N . GLU B 1 54 ? -17.19900 -45.78300 34.83500 1.000 23.75504 53 GLU B N 1
ATOM 4298 C CA . GLU B 1 54 ? -18.26400 -45.09400 34.12200 1.000 24.30689 53 GLU B CA 1
ATOM 4299 C C . GLU B 1 54 ? -17.96200 -43.60400 34.04600 1.000 19.52409 53 GLU B C 1
ATOM 4300 O O . GLU B 1 54 ? -17.41600 -43.02000 34.98700 1.000 22.81274 53 GLU B O 1
ATOM 4312 N N . GLY B 1 55 ? -18.31700 -42.99500 32.91500 1.000 20.17055 54 GLY B N 1
ATOM 4313 C CA . GLY B 1 55 ? -18.22300 -41.56200 32.74900 1.000 18.17139 54 GLY B CA 1
ATOM 4314 C C . GLY B 1 55 ? -16.94000 -41.05700 32.12800 1.000 16.50843 54 GLY B C 1
ATOM 4315 O O . GLY B 1 55 ? -16.76400 -39.83600 32.02700 1.000 18.12284 54 GLY B O 1
ATOM 4319 N N . HIS B 1 56 ? -16.04400 -41.94500 31.70500 1.000 14.78450 55 HIS B N 1
ATOM 4320 C CA . HIS B 1 56 ? -14.76200 -41.55700 31.14000 1.000 13.03071 55 HIS B CA 1
ATOM 4321 C C . HIS B 1 56 ? -14.85100 -41.54200 29.61500 1.000 16.05354 55 HIS B C 1
ATOM 4322 O O . HIS B 1 56 ? -15.87600 -41.88500 29.02200 1.000 17.11703 55 HIS B O 1
ATOM 4336 N N . MET B 1 57 ? -13.76100 -41.13300 28.97000 1.000 12.83271 56 MET B N 1
ATOM 4337 C CA . MET B 1 57 ? -13.75800 -40.95400 27.52600 1.000 13.12104 56 MET B CA 1
ATOM 4338 C C . MET B 1 57 ? -12.39500 -41.32700 26.96400 1.000 13.09896 56 MET B C 1
ATOM 4339 O O . MET B 1 57 ? -11.36100 -41.02500 27.56600 1.000 13.12425 56 MET B O 1
ATOM 4353 N N . GLY B 1 58 ? -12.40600 -41.98100 25.80500 1.000 12.49150 57 GLY B N 1
ATOM 4354 C CA . GLY B 1 58 ? -11.19000 -42.28000 25.07700 1.000 11.50771 57 GLY B CA 1
ATOM 4355 C C . GLY B 1 58 ? -11.21500 -41.66400 23.69500 1.000 12.13175 57 GLY B C 1
ATOM 4356 O O . GLY B 1 58 ? -12.20500 -41.79700 22.96900 1.000 14.56984 57 GLY B O 1
ATOM 4360 N N . LEU B 1 59 ? -10.13700 -40.97700 23.32700 1.000 11.43484 58 LEU B N 1
ATOM 4361 C CA . LEU B 1 59 ? -10.03400 -40.28400 22.05400 1.000 10.80564 58 LEU B CA 1
ATOM 4362 C C . LEU B 1 59 ? -8.68700 -40.60300 21.42600 1.000 11.86679 58 LEU B C 1
ATOM 4363 O O . LEU B 1 59 ? -7.72400 -40.94300 22.11700 1.000 13.66178 58 LEU B O 1
ATOM 4379 N N . ALA B 1 60 ? -8.62400 -40.48100 20.10300 1.000 11.34482 59 ALA B N 1
ATOM 4380 C CA . ALA B 1 60 ? -7.41400 -40.77900 19.34900 1.000 11.82434 59 ALA B CA 1
ATOM 4381 C C . ALA B 1 60 ? -6.77600 -39.48900 18.85800 1.000 12.41516 59 ALA B C 1
ATOM 4382 O O . ALA B 1 60 ? -7.44900 -38.64900 18.24900 1.000 13.46237 59 ALA B O 1
ATOM 4389 N N . ALA B 1 61 ? -5.47800 -39.33900 19.11100 1.000 12.41494 60 ALA B N 1
ATOM 4390 C CA . ALA B 1 61 ? -4.74300 -38.20800 18.57100 1.000 12.37987 60 ALA B CA 1
ATOM 4391 C C . ALA B 1 61 ? -3.25300 -38.46500 18.70500 1.000 12.86474 60 ALA B C 1
ATOM 4392 O O . ALA B 1 61 ? -2.79900 -39.02200 19.70800 1.000 12.71113 60 ALA B O 1
ATOM 4399 N N . ASN B 1 62 ? -2.51000 -38.07100 17.67700 1.000 11.89040 61 ASN B N 1
ATOM 4400 C CA . ASN B 1 62 ? -1.07000 -37.89200 17.78300 1.000 11.31383 61 ASN B CA 1
ATOM 4401 C C . ASN B 1 62 ? -0.82700 -36.52600 18.41100 1.000 11.24546 61 ASN B C 1
ATOM 4402 O O . ASN B 1 62 ? -1.21600 -35.50200 17.83900 1.000 11.11900 61 ASN B O 1
ATOM 4413 N N . VAL B 1 63 ? -0.21400 -36.50600 19.59800 1.000 11.54512 62 VAL B N 1
ATOM 4414 C CA . VAL B 1 63 ? -0.02700 -35.24900 20.31700 1.000 10.76308 62 VAL B CA 1
ATOM 4415 C C . VAL B 1 63 ? 0.78100 -34.23900 19.51500 1.000 10.04808 62 VAL B C 1
ATOM 4416 O O . VAL B 1 63 ? 0.70900 -33.03700 19.78800 1.000 10.34651 62 VAL B O 1
ATOM 4429 N N . ALA B 1 64 ? 1.55700 -34.69300 18.53300 1.000 11.19714 63 ALA B N 1
ATOM 4430 C CA . ALA B 1 64 ? 2.32700 -33.79700 17.68200 1.000 11.88317 63 ALA B CA 1
ATOM 4431 C C . ALA B 1 64 ? 1.55100 -33.33900 16.45400 1.000 13.73110 63 ALA B C 1
ATOM 4432 O O . ALA B 1 64 ? 2.13800 -32.71100 15.56800 1.000 13.53032 63 ALA B O 1
ATOM 4439 N N . ASN B 1 65 ? 0.25200 -33.63500 16.38700 1.000 11.97399 64 ASN B N 1
ATOM 4440 C CA . ASN B 1 65 ? -0.59600 -33.28700 15.25000 1.000 12.65699 64 ASN B CA 1
ATOM 4441 C C . ASN B 1 65 ? -1.62900 -32.27500 15.73300 1.000 11.45750 64 ASN B C 1
ATOM 4442 O O . ASN B 1 65 ? -2.56800 -32.63200 16.45500 1.000 12.13924 64 ASN B O 1
ATOM 4453 N N . GLU B 1 66 ? -1.45500 -31.01400 15.32700 1.000 12.20256 65 GLU B N 1
ATOM 4454 C CA . GLU B 1 66 ? -2.31400 -29.94000 15.81600 1.000 12.85604 65 GLU B CA 1
ATOM 4455 C C . GLU B 1 66 ? -3.78600 -30.21200 15.52500 1.000 14.71862 65 GLU B C 1
ATOM 4456 O O . GLU B 1 66 ? -4.64500 -30.00600 16.39000 1.000 13.43149 65 GLU B O 1
ATOM 4468 N N . GLU B 1 67 ? -4.10200 -30.65900 14.30700 1.000 13.42613 66 GLU B N 1
ATOM 4469 C CA . GLU B 1 67 ? -5.50000 -30.86500 13.94100 1.000 15.32054 66 GLU B CA 1
ATOM 4470 C C . GLU B 1 67 ? -6.13700 -31.96000 14.78700 1.000 13.82531 66 GLU B C 1
ATOM 4471 O O . GLU B 1 67 ? -7.27000 -31.81100 15.25900 1.000 14.71952 66 GLU B O 1
ATOM 4483 N N . GLN B 1 68 ? -5.42900 -33.07500 14.98400 1.000 12.07829 67 GLN B N 1
ATOM 4484 C CA . GLN B 1 68 ? -5.98100 -34.16800 15.77700 1.000 12.85786 67 GLN B CA 1
ATOM 4485 C C . GLN B 1 68 ? -6.14000 -33.76800 17.23700 1.000 10.78435 67 GLN B C 1
ATOM 4486 O O . GLN B 1 68 ? -7.13300 -34.12600 17.88100 1.000 12.04300 67 GLN B O 1
ATOM 4500 N N . VAL B 1 69 ? -5.17300 -33.02800 17.78100 1.000 11.36444 68 VAL B N 1
ATOM 4501 C CA . VAL B 1 69 ? -5.27900 -32.57300 19.16400 1.000 10.46973 68 VAL B CA 1
ATOM 4502 C C . VAL B 1 69 ? -6.46400 -31.63100 19.32400 1.000 12.15628 68 VAL B C 1
ATOM 4503 O O . VAL B 1 69 ? -7.24100 -31.74100 20.28000 1.000 11.49959 68 VAL B O 1
ATOM 4516 N N . LYS B 1 70 ? -6.61700 -30.68500 18.39400 1.000 12.64475 69 LYS B N 1
ATOM 4517 C CA . LYS B 1 70 ? -7.73900 -29.75500 18.46000 1.000 13.46407 69 LYS B CA 1
ATOM 4518 C C . LYS B 1 70 ? -9.06700 -30.49800 18.46700 1.000 12.96426 69 LYS B C 1
ATOM 4519 O O . LYS B 1 70 ? -9.96400 -30.17600 19.25500 1.000 15.50047 69 LYS B O 1
ATOM 4538 N N . ALA B 1 71 ? -9.21200 -31.50000 17.59600 1.000 13.02657 70 ALA B N 1
ATOM 4539 C CA . ALA B 1 71 ? -10.46500 -32.24300 17.52500 1.000 15.07317 70 ALA B CA 1
ATOM 4540 C C . ALA B 1 71 ? -10.73500 -32.99300 18.82200 1.000 14.91503 70 ALA B C 1
ATOM 4541 O O . ALA B 1 71 ? -11.87500 -33.03400 19.30100 1.000 15.00355 70 ALA B O 1
ATOM 4548 N N . ALA B 1 72 ? -9.69900 -33.59400 19.40800 1.000 13.58125 71 ALA B N 1
ATOM 4549 C CA . ALA B 1 72 ? -9.88200 -34.34900 20.64200 1.000 12.78930 71 ALA B CA 1
ATOM 4550 C C . ALA B 1 72 ? -10.28500 -33.43300 21.79000 1.000 11.50522 71 ALA B C 1
ATOM 4551 O O . ALA B 1 72 ? -11.22800 -33.73100 22.53300 1.000 12.51800 71 ALA B O 1
ATOM 4558 N N . VAL B 1 73 ? -9.58100 -32.31100 21.95200 1.000 12.16458 72 VAL B N 1
ATOM 4559 C CA . VAL B 1 73 ? -9.89600 -31.39400 23.04300 1.000 13.79495 72 VAL B CA 1
ATOM 4560 C C . VAL B 1 73 ? -11.30300 -30.83600 22.88100 1.000 13.06089 72 VAL B C 1
ATOM 4561 O O . VAL B 1 73 ? -12.04400 -30.69200 23.86000 1.000 13.39308 72 VAL B O 1
ATOM 4574 N N . GLU B 1 74 ? -11.69700 -30.52100 21.64600 1.000 13.28313 73 GLU B N 1
ATOM 4575 C CA . GLU B 1 74 ? -13.04200 -30.00300 21.41900 1.000 15.44449 73 GLU B CA 1
ATOM 4576 C C . GLU B 1 74 ? -14.10000 -31.03900 21.77800 1.000 14.70898 73 GLU B C 1
ATOM 4577 O O . GLU B 1 74 ? -15.12200 -30.70600 22.38800 1.000 15.40218 73 GLU B O 1
ATOM 4589 N N . GLN B 1 75 ? -13.87300 -32.30500 21.41700 1.000 14.67536 74 GLN B N 1
ATOM 4590 C CA . GLN B 1 75 ? -14.81300 -33.35200 21.80400 1.000 14.67820 74 GLN B CA 1
ATOM 4591 C C . GLN B 1 75 ? -14.90000 -33.47200 23.32000 1.000 15.91210 74 GLN B C 1
ATOM 4592 O O . GLN B 1 75 ? -15.99200 -33.62400 23.87900 1.000 15.69097 74 GLN B O 1
ATOM 4606 N N . ALA B 1 76 ? -13.75800 -33.39600 24.00600 1.000 12.21747 75 ALA B N 1
ATOM 4607 C CA . ALA B 1 76 ? -13.76000 -33.49200 25.46100 1.000 12.55528 75 ALA B CA 1
ATOM 4608 C C . ALA B 1 76 ? -14.51200 -32.32400 26.08700 1.000 13.13638 75 ALA B C 1
ATOM 4609 O O . ALA B 1 76 ? -15.31800 -32.51100 27.00700 1.000 13.80141 75 ALA B O 1
ATOM 4616 N N . LEU B 1 77 ? -14.26000 -31.10600 25.60400 1.000 13.15784 76 LEU B N 1
ATOM 4617 C CA . LEU B 1 77 ? -14.93400 -29.93800 26.16500 1.000 13.74731 76 LEU B CA 1
ATOM 4618 C C . LEU B 1 77 ? -16.42800 -29.96500 25.86900 1.000 16.16756 76 LEU B C 1
ATOM 4619 O O . LEU B 1 77 ? -17.23800 -29.54700 26.70400 1.000 16.32149 76 LEU B O 1
ATOM 4635 N N . GLN B 1 78 ? -16.81200 -30.44900 24.68600 1.000 15.60911 77 GLN B N 1
ATOM 4636 C CA . GLN B 1 78 ? -18.23000 -30.55600 24.35600 1.000 18.63648 77 GLN B CA 1
ATOM 4637 C C . GLN B 1 78 ? -18.95800 -31.44500 25.35600 1.000 19.44611 77 GLN B C 1
ATOM 4638 O O . GLN B 1 78 ? -20.10700 -31.16900 25.72200 1.000 22.14544 77 GLN B O 1
ATOM 4652 N N . HIS B 1 79 ? -18.30700 -32.51600 25.81200 1.000 16.12225 78 HIS B N 1
ATOM 4653 C CA . HIS B 1 79 ? -18.96000 -33.46800 26.70200 1.000 16.82930 78 HIS B CA 1
ATOM 4654 C C . HIS B 1 79 ? -18.88400 -33.02100 28.15800 1.000 17.18183 78 HIS B C 1
ATOM 4655 O O . HIS B 1 79 ? -19.89400 -33.03400 28.87100 1.000 21.35203 78 HIS B O 1
ATOM 4669 N N . TYR B 1 80 ? -17.69500 -32.62300 28.61800 1.000 14.49944 79 TYR B N 1
ATOM 4670 C CA . TYR B 1 80 ? -17.47700 -32.31600 30.02600 1.000 15.84833 79 TYR B CA 1
ATOM 4671 C C . TYR B 1 80 ? -17.58900 -30.83400 30.35600 1.000 15.50016 79 TYR B C 1
ATOM 4672 O O . TYR B 1 80 ? -17.78000 -30.49400 31.52900 1.000 17.48201 79 TYR B O 1
ATOM 4690 N N . GLY B 1 81 ? -17.46900 -29.95300 29.36300 1.000 14.90175 80 GLY B N 1
ATOM 4691 C CA . GLY B 1 81 ? -17.55100 -28.52500 29.58300 1.000 15.54031 80 GLY B CA 1
ATOM 4692 C C . GLY B 1 81 ? -16.31400 -27.89500 30.18100 1.000 17.01728 80 GLY B C 1
ATOM 4693 O O . GLY B 1 81 ? -16.23000 -26.66000 30.22900 1.000 18.33189 80 GLY B O 1
ATOM 4697 N N . LYS B 1 82 ? -15.35000 -28.69100 30.63400 1.000 14.30413 81 LYS B N 1
ATOM 4698 C CA . LYS B 1 82 ? -14.15300 -28.16000 31.26800 1.000 14.67770 81 LYS B CA 1
ATOM 4699 C C . LYS B 1 82 ? -13.09000 -29.24500 31.27700 1.000 11.78990 81 LYS B C 1
ATOM 4700 O O . LYS B 1 82 ? -13.39100 -30.43700 31.17700 1.000 13.34626 81 LYS B O 1
ATOM 4719 N N . ILE B 1 83 ? -11.83900 -28.80900 31.40200 1.000 11.76434 82 ILE B N 1
ATOM 4720 C CA . ILE B 1 83 ? -10.70500 -29.68700 31.67300 1.000 12.31795 82 ILE B CA 1
ATOM 4721 C C . ILE B 1 83 ? -9.94900 -29.05200 32.83200 1.000 11.20637 82 ILE B C 1
ATOM 4722 O O . ILE B 1 83 ? -9.31200 -28.00500 32.66200 1.000 12.24927 82 ILE B O 1
ATOM 4738 N N . ASP B 1 84 ? -10.03700 -29.66500 34.01100 1.000 10.92185 83 ASP B N 1
ATOM 4739 C CA . ASP B 1 84 ? -9.36600 -29.12200 35.18500 1.000 10.36851 83 ASP B CA 1
ATOM 4740 C C . ASP B 1 84 ? -7.88100 -29.44700 35.19100 1.000 10.78081 83 ASP B C 1
ATOM 4741 O O . ASP B 1 84 ? -7.07600 -28.64700 35.68100 1.000 10.04589 83 ASP B O 1
ATOM 4750 N N . ILE B 1 85 ? -7.51000 -30.60600 34.65500 1.000 10.10607 84 ILE B N 1
ATOM 4751 C CA . ILE B 1 85 ? -6.17700 -31.17100 34.81400 1.000 9.74028 84 ILE B CA 1
ATOM 4752 C C . ILE B 1 85 ? -5.72100 -31.70200 33.46500 1.000 9.22091 84 ILE B C 1
ATOM 4753 O O . ILE B 1 85 ? -6.47900 -32.39300 32.77800 1.000 9.22156 84 ILE B O 1
ATOM 4769 N N . LEU B 1 86 ? -4.48300 -31.39100 33.09200 1.000 8.75613 85 LEU B N 1
ATOM 4770 C CA . LEU B 1 86 ? -3.84800 -31.95300 31.90800 1.000 8.30840 85 LEU B CA 1
ATOM 4771 C C . LEU B 1 86 ? -2.56900 -32.65000 32.34700 1.000 8.28974 85 LEU B C 1
ATOM 4772 O O . LEU B 1 86 ? -1.69600 -32.02200 32.95500 1.000 9.16580 85 LEU B O 1
ATOM 4788 N N . ILE B 1 87 ? -2.47000 -33.94300 32.05800 1.000 7.93095 86 ILE B N 1
ATOM 4789 C CA . ILE B 1 87 ? -1.25900 -34.71700 32.30400 1.000 7.23186 86 ILE B CA 1
ATOM 4790 C C . ILE B 1 87 ? -0.62800 -34.99900 30.94800 1.000 7.40030 86 ILE B C 1
ATOM 4791 O O . ILE B 1 87 ? -1.12300 -35.83900 30.18600 1.000 9.48003 86 ILE B O 1
ATOM 4807 N N . ASN B 1 88 ? 0.46200 -34.29100 30.64200 1.000 8.28270 87 ASN B N 1
ATOM 4808 C CA . ASN B 1 88 ? 1.19800 -34.47400 29.39000 1.000 9.42871 87 ASN B CA 1
ATOM 4809 C C . ASN B 1 88 ? 2.16600 -35.64600 29.55000 1.000 9.52382 87 ASN B C 1
ATOM 4810 O O . ASN B 1 88 ? 3.38400 -35.49200 29.65700 1.000 11.83647 87 ASN B O 1
ATOM 4821 N N . ASN B 1 89 ? 1.59500 -36.84500 29.56100 1.000 8.28811 88 ASN B N 1
ATOM 4822 C CA . ASN B 1 89 ? 2.37000 -38.04700 29.82100 1.000 10.52810 88 ASN B CA 1
ATOM 4823 C C . ASN B 1 89 ? 2.95100 -38.67300 28.55900 1.000 10.48935 88 ASN B C 1
ATOM 4824 O O . ASN B 1 89 ? 3.95200 -39.39200 28.64900 1.000 11.63791 88 ASN B O 1
ATOM 4835 N N . ALA B 1 90 ? 2.37100 -38.40300 27.39000 1.000 10.88137 89 ALA B N 1
ATOM 4836 C CA . ALA B 1 90 ? 2.86700 -38.99500 26.15500 1.000 10.22462 89 ALA B CA 1
ATOM 4837 C C . ALA B 1 90 ? 4.35800 -38.73100 25.99000 1.000 11.48078 89 ALA B C 1
ATOM 4838 O O . ALA B 1 90 ? 4.84900 -37.63000 26.25300 1.000 10.70052 89 ALA B O 1
ATOM 4845 N N . GLY B 1 91 ? 5.07500 -39.76000 25.55300 1.000 11.49647 90 GLY B N 1
ATOM 4846 C CA . GLY B 1 91 ? 6.50100 -39.66200 25.33200 1.000 12.77740 90 GLY B CA 1
ATOM 4847 C C . GLY B 1 91 ? 7.06500 -40.98000 24.85100 1.000 14.55131 90 GLY B C 1
ATOM 4848 O O . GLY B 1 91 ? 6.52700 -42.04400 25.17300 1.000 15.62373 90 GLY B O 1
ATOM 4852 N N . ILE B 1 92 ? 8.14000 -40.92100 24.06700 1.000 11.55045 91 ILE B N 1
ATOM 4853 C CA . ILE B 1 92 ? 8.83200 -42.11500 23.60700 1.000 12.44229 91 ILE B CA 1
ATOM 4854 C C . ILE B 1 92 ? 10.31300 -41.95600 23.90700 1.000 10.83585 91 ILE B C 1
ATOM 4855 O O . ILE B 1 92 ? 10.83300 -40.84600 24.04000 1.000 12.24580 91 ILE B O 1
ATOM 4871 N N . THR B 1 93 ? 10.99400 -43.09000 24.00800 1.000 11.82076 92 THR B N 1
ATOM 4872 C CA . THR B 1 93 ? 12.42200 -43.10900 24.25900 1.000 11.94136 92 THR B CA 1
ATOM 4873 C C . THR B 1 93 ? 13.10400 -43.95200 23.19300 1.000 13.33929 92 THR B C 1
ATOM 4874 O O . THR B 1 93 ? 12.46500 -44.72100 22.47000 1.000 13.77815 92 THR B O 1
ATOM 4885 N N . GLN B 1 94 ? 14.41300 -43.77800 23.09600 1.000 11.32089 93 GLN B N 1
ATOM 4886 C CA A GLN B 1 94 ? 15.22200 -44.52500 22.14700 0.490 12.38688 93 GLN B CA 1
ATOM 4887 C CA B GLN B 1 94 ? 15.22500 -44.52300 22.14400 0.510 12.38590 93 GLN B CA 1
ATOM 4888 C C . GLN B 1 94 ? 16.61900 -44.70200 22.72700 1.000 12.71420 93 GLN B C 1
ATOM 4889 O O . GLN B 1 94 ? 17.27900 -43.71000 23.06100 1.000 12.59542 93 GLN B O 1
ATOM 4916 N N . PRO B 1 95 ? 17.10700 -45.94300 22.87200 1.000 13.09428 94 PRO B N 1
ATOM 4917 C CA . PRO B 1 95 ? 18.45400 -46.14600 23.44700 1.000 14.62400 94 PRO B CA 1
ATOM 4918 C C . PRO B 1 95 ? 19.55300 -46.09500 22.38900 1.000 18.49161 94 PRO B C 1
ATOM 4919 O O . PRO B 1 95 ? 20.15300 -47.11000 22.00800 1.000 24.39324 94 PRO B O 1
ATOM 4930 N N . ILE B 1 96 ? 19.82800 -44.89300 21.89000 1.000 13.03403 95 ILE B N 1
ATOM 4931 C CA . ILE B 1 96 ? 20.89500 -44.68600 20.92100 1.000 15.77554 95 ILE B CA 1
ATOM 4932 C C . ILE B 1 96 ? 21.78200 -43.54600 21.39900 1.000 16.28593 95 ILE B C 1
ATOM 4933 O O . ILE B 1 96 ? 21.32500 -42.60900 22.06000 1.000 20.40033 95 ILE B O 1
ATOM 4949 N N . LYS B 1 97 ? 23.05800 -43.62900 21.04700 1.000 12.33437 96 LYS B N 1
ATOM 4950 C CA . LYS B 1 97 ? 24.06300 -42.70800 21.54900 1.000 11.51155 96 LYS B CA 1
ATOM 4951 C C . LYS B 1 97 ? 24.20200 -41.49000 20.63500 1.000 10.61210 96 LYS B C 1
ATOM 4952 O O . LYS B 1 97 ? 23.63900 -41.42800 19.53900 1.000 11.27529 96 LYS B O 1
ATOM 4971 N N . THR B 1 98 ? 24.98600 -40.51500 21.10400 1.000 10.56274 97 THR B N 1
ATOM 4972 C CA . THR B 1 98 ? 25.03100 -39.19700 20.47500 1.000 9.63612 97 THR B CA 1
ATOM 4973 C C . THR B 1 98 ? 25.24000 -39.28700 18.96700 1.000 10.05795 97 THR B C 1
ATOM 4974 O O . THR B 1 98 ? 24.47000 -38.71900 18.18600 1.000 10.73932 97 THR B O 1
ATOM 4985 N N . LEU B 1 99 ? 26.29600 -39.97900 18.53900 1.000 9.84234 98 LEU B N 1
ATOM 4986 C CA . LEU B 1 99 ? 26.68200 -39.93600 17.13400 1.000 10.21765 98 LEU B CA 1
ATOM 4987 C C . LEU B 1 99 ? 25.73700 -40.71500 16.23100 1.000 11.73542 98 LEU B C 1
ATOM 4988 O O . LEU B 1 99 ? 25.83200 -40.58000 15.00700 1.000 15.17723 98 LEU B O 1
ATOM 5004 N N . ASP B 1 100 ? 24.82900 -41.50500 16.79400 1.000 11.01662 99 ASP B N 1
ATOM 5005 C CA . ASP B 1 100 ? 23.91200 -42.31400 16.00500 1.000 13.53836 99 ASP B CA 1
ATOM 5006 C C . ASP B 1 100 ? 22.53200 -41.68600 15.85700 1.000 12.73633 99 ASP B C 1
ATOM 5007 O O . ASP B 1 100 ? 21.67400 -42.26500 15.18600 1.000 13.25711 99 ASP B O 1
ATOM 5016 N N . ILE B 1 101 ? 22.29900 -40.51500 16.44500 1.000 10.33673 100 ILE B N 1
ATOM 5017 C CA . ILE B 1 101 ? 20.99100 -39.86900 16.37600 1.000 9.55222 100 ILE B CA 1
ATOM 5018 C C . ILE B 1 101 ? 20.82400 -39.25200 14.99100 1.000 10.85416 100 ILE B C 1
ATOM 5019 O O . ILE B 1 101 ? 21.53700 -38.31200 14.63100 1.000 12.68361 100 ILE B O 1
ATOM 5035 N N . GLN B 1 102 ? 19.86800 -39.76600 14.22400 1.000 9.95600 101 GLN B N 1
ATOM 5036 C CA . GLN B 1 102 ? 19.54900 -39.23800 12.90900 1.000 11.79200 101 GLN B CA 1
ATOM 5037 C C . GLN B 1 102 ? 18.39500 -38.24500 13.00900 1.000 9.80776 101 GLN B C 1
ATOM 5038 O O . GLN B 1 102 ? 17.68500 -38.17300 14.01400 1.000 9.94898 101 GLN B O 1
ATOM 5052 N N . ARG B 1 103 ? 18.21000 -37.47500 11.93500 1.000 9.99125 102 ARG B N 1
ATOM 5053 C CA . ARG B 1 103 ? 17.15000 -36.47200 11.90400 1.000 8.31546 102 ARG B CA 1
ATOM 5054 C C . ARG B 1 103 ? 15.80500 -37.06300 12.30700 1.000 10.54351 102 ARG B C 1
ATOM 5055 O O . ARG B 1 103 ? 15.06600 -36.46100 13.09700 1.000 11.10913 102 ARG B O 1
ATOM 5076 N N . SER B 1 104 ? 15.46700 -38.24200 11.78000 1.000 9.39843 103 SER B N 1
ATOM 5077 C CA . SER B 1 104 ? 14.16800 -38.83700 12.08100 1.000 11.14582 103 SER B CA 1
ATOM 5078 C C . SER B 1 104 ? 14.06700 -39.28000 13.53700 1.000 10.45810 103 SER B C 1
ATOM 5079 O O . SER B 1 104 ? 12.97600 -39.24100 14.11800 1.000 10.91300 103 SER B O 1
ATOM 5087 N N . ASP B 1 105 ? 15.18200 -39.70700 14.13800 1.000 9.85895 104 ASP B N 1
ATOM 5088 C CA . ASP B 1 105 ? 15.18400 -40.06000 15.55600 1.000 9.99761 104 ASP B CA 1
ATOM 5089 C C . ASP B 1 105 ? 14.93400 -38.82900 16.41600 1.000 8.56066 104 ASP B C 1
ATOM 5090 O O . ASP B 1 105 ? 14.09600 -38.84500 17.32600 1.000 9.40066 104 ASP B O 1
ATOM 5099 N N . TYR B 1 106 ? 15.68100 -37.75900 16.15000 1.000 9.14798 105 TYR B N 1
ATOM 5100 C CA . TYR B 1 106 ? 15.48300 -36.49500 16.84800 1.000 9.67513 105 TYR B CA 1
ATOM 5101 C C . TYR B 1 106 ? 14.04300 -36.01800 16.71200 1.000 10.18293 105 TYR B C 1
ATOM 5102 O O . TYR B 1 106 ? 13.39100 -35.68100 17.70600 1.000 9.28685 105 TYR B O 1
ATOM 5120 N N . ASP B 1 107 ? 13.51900 -36.00400 15.48400 1.000 9.62323 106 ASP B N 1
ATOM 5121 C CA . ASP B 1 107 ? 12.16600 -35.50500 15.26100 1.000 9.25679 106 ASP B CA 1
ATOM 5122 C C . ASP B 1 107 ? 11.13900 -36.32200 16.03500 1.000 9.20986 106 ASP B C 1
ATOM 5123 O O . ASP B 1 107 ? 10.26200 -35.76100 16.70200 1.000 10.47108 106 ASP B O 1
ATOM 5132 N N . ARG B 1 108 ? 11.22000 -37.65200 15.94700 1.000 9.48579 107 ARG B N 1
ATOM 5133 C CA . ARG B 1 108 ? 10.23200 -38.50100 16.60900 1.000 10.24666 107 ARG B CA 1
ATOM 5134 C C . ARG B 1 108 ? 10.23600 -38.27500 18.11500 1.000 9.43459 107 ARG B C 1
ATOM 5135 O O . ARG B 1 108 ? 9.18200 -38.07300 18.73000 1.000 9.90294 107 ARG B O 1
ATOM 5156 N N . VAL B 1 109 ? 11.41900 -38.31000 18.72700 1.000 8.04788 108 VAL B N 1
ATOM 5157 C CA . VAL B 1 109 ? 11.51000 -38.21700 20.18100 1.000 8.77168 108 VAL B CA 1
ATOM 5158 C C . VAL B 1 109 ? 11.12100 -36.82200 20.65300 1.000 9.34559 108 VAL B C 1
ATOM 5159 O O . VAL B 1 109 ? 10.37000 -36.66600 21.62400 1.000 9.39336 108 VAL B O 1
ATOM 5172 N N . LEU B 1 110 ? 11.62600 -35.78700 19.98100 1.000 8.61812 109 LEU B N 1
ATOM 5173 C CA . LEU B 1 110 ? 11.26500 -34.42600 20.35900 1.000 7.69832 109 LEU B CA 1
ATOM 5174 C C . LEU B 1 110 ? 9.78500 -34.15400 20.12500 1.000 9.55261 109 LEU B C 1
ATOM 5175 O O . LEU B 1 110 ? 9.16300 -33.41700 20.90000 1.000 8.96561 109 LEU B O 1
ATOM 5191 N N . ASP B 1 111 ? 9.20000 -34.74700 19.08100 1.000 9.03398 110 ASP B N 1
ATOM 5192 C CA . ASP B 1 111 ? 7.80800 -34.45800 18.75200 1.000 9.39790 110 ASP B CA 1
ATOM 5193 C C . ASP B 1 111 ? 6.85800 -34.96700 19.82800 1.000 8.89478 110 ASP B C 1
ATOM 5194 O O . ASP B 1 111 ? 5.93000 -34.25900 20.23100 1.000 10.44384 110 ASP B O 1
ATOM 5203 N N . VAL B 1 112 ? 7.04400 -36.20400 20.28800 1.000 8.26275 111 VAL B N 1
ATOM 5204 C CA . VAL B 1 112 ? 6.07200 -36.76800 21.22000 1.000 9.26040 111 VAL B CA 1
ATOM 5205 C C . VAL B 1 112 ? 6.12900 -36.04200 22.55700 1.000 10.32784 111 VAL B C 1
ATOM 5206 O O . VAL B 1 112 ? 5.09200 -35.69200 23.13200 1.000 12.36473 111 VAL B O 1
ATOM 5219 N N . SER B 1 113 ? 7.33600 -35.79400 23.06900 1.000 8.57613 112 SER B N 1
ATOM 5220 C CA . SER B 1 113 ? 7.48000 -35.17900 24.38400 1.000 9.62922 112 SER B CA 1
ATOM 5221 C C . SER B 1 113 ? 7.34100 -33.66200 24.31500 1.000 9.25198 112 SER B C 1
ATOM 5222 O O . SER B 1 113 ? 6.43500 -33.08400 24.92400 1.000 10.34713 112 SER B O 1
ATOM 5230 N N . LEU B 1 114 ? 8.23600 -32.99500 23.58700 1.000 9.13768 113 LEU B N 1
ATOM 5231 C CA . LEU B 1 114 ? 8.27300 -31.53800 23.64300 1.000 8.94239 113 LEU B CA 1
ATOM 5232 C C . LEU B 1 114 ? 7.17200 -30.91300 22.79500 1.000 8.75589 113 LEU B C 1
ATOM 5233 O O . LEU B 1 114 ? 6.34600 -30.15000 23.30500 1.000 8.30536 113 LEU B O 1
ATOM 5249 N N . ARG B 1 115 ? 7.14000 -31.20600 21.49300 1.000 8.07236 114 ARG B N 1
ATOM 5250 C CA . ARG B 1 115 ? 6.10200 -30.59900 20.66700 1.000 8.44476 114 ARG B CA 1
ATOM 5251 C C . ARG B 1 115 ? 4.71800 -31.02500 21.13700 1.000 9.30100 114 ARG B C 1
ATOM 5252 O O . ARG B 1 115 ? 3.77900 -30.22100 21.13500 1.000 8.77239 114 ARG B O 1
ATOM 5273 N N . GLY B 1 116 ? 4.57500 -32.28400 21.55400 1.000 8.44832 115 GLY B N 1
ATOM 5274 C CA . GLY B 1 116 ? 3.28800 -32.74800 22.04300 1.000 10.48153 115 GLY B CA 1
ATOM 5275 C C . GLY B 1 116 ? 2.83800 -32.00800 23.28600 1.000 8.15465 115 GLY B C 1
ATOM 5276 O O . GLY B 1 116 ? 1.66900 -31.63700 23.41100 1.000 9.33867 115 GLY B O 1
ATOM 5280 N N . THR B 1 117 ? 3.75800 -31.78700 24.22900 1.000 8.36862 116 THR B N 1
ATOM 5281 C CA . THR B 1 117 ? 3.42000 -31.00600 25.41200 1.000 7.72502 116 THR B CA 1
ATOM 5282 C C . THR B 1 117 ? 2.99700 -29.59300 25.02800 1.000 9.23587 116 THR B C 1
ATOM 5283 O O . THR B 1 117 ? 2.02600 -29.05900 25.57400 1.000 9.07208 116 THR B O 1
ATOM 5294 N N . LEU B 1 118 ? 3.70200 -28.97500 24.07800 1.000 8.05108 117 LEU B N 1
ATOM 5295 C CA . LEU B 1 118 ? 3.32400 -27.63600 23.64000 1.000 7.38476 117 LEU B CA 1
ATOM 5296 C C . LEU B 1 118 ? 1.95000 -27.64200 22.98100 1.000 9.12539 117 LEU B C 1
ATOM 5297 O O . LEU B 1 118 ? 1.08600 -26.82400 23.31400 1.000 8.54606 117 LEU B O 1
ATOM 5313 N N . ILE B 1 119 ? 1.73000 -28.55900 22.03900 1.000 9.00528 118 ILE B N 1
ATOM 5314 C CA . ILE B 1 119 ? 0.48700 -28.55300 21.27200 1.000 9.03563 118 ILE B CA 1
ATOM 5315 C C . ILE B 1 119 ? -0.70500 -28.84700 22.17500 1.000 9.31034 118 ILE B C 1
ATOM 5316 O O . ILE B 1 119 ? -1.74000 -28.17300 22.09900 1.000 9.15318 118 ILE B O 1
ATOM 5332 N N . MET B 1 120 ? -0.59000 -29.86200 23.03300 1.000 8.54450 119 MET B N 1
ATOM 5333 C CA . MET B 1 120 ? -1.70200 -30.18900 23.92000 1.000 8.01728 119 MET B CA 1
ATOM 5334 C C . MET B 1 120 ? -1.94900 -29.06900 24.92000 1.000 10.89786 119 MET B C 1
ATOM 5335 O O . MET B 1 120 ? -3.10300 -28.73200 25.21000 1.000 9.93049 119 MET B O 1
ATOM 5349 N N . SER B 1 121 ? -0.88100 -28.48100 25.46400 1.000 8.30470 120 SER B N 1
ATOM 5350 C CA . SER B 1 121 ? -1.05700 -27.37400 26.39600 1.000 8.42814 120 SER B CA 1
ATOM 5351 C C . SER B 1 121 ? -1.70400 -26.18200 25.70300 1.000 8.73595 120 SER B C 1
ATOM 5352 O O . SER B 1 121 ? -2.60800 -25.54700 26.26000 1.000 10.04969 120 SER B O 1
ATOM 5360 N N . GLN B 1 122 ? -1.26900 -25.87400 24.47800 1.000 8.85439 121 GLN B N 1
ATOM 5361 C CA . GLN B 1 122 ? -1.89000 -24.79000 23.72500 1.000 10.61635 121 GLN B CA 1
ATOM 5362 C C . GLN B 1 122 ? -3.37300 -25.04200 23.50600 1.000 10.21747 121 GLN B C 1
ATOM 5363 O O . GLN B 1 122 ? -4.16700 -24.09500 23.49500 1.000 10.98224 121 GLN B O 1
ATOM 5377 N N . ALA B 1 123 ? -3.76600 -26.30300 23.32400 1.000 9.49917 122 ALA B N 1
ATOM 5378 C CA . ALA B 1 123 ? -5.16000 -26.61400 23.03600 1.000 10.28936 122 ALA B CA 1
ATOM 5379 C C . ALA B 1 123 ? -6.04400 -26.52000 24.27400 1.000 9.86955 122 ALA B C 1
ATOM 5380 O O . ALA B 1 123 ? -7.24000 -26.23500 24.15200 1.000 11.17904 122 ALA B O 1
ATOM 5387 N N . VAL B 1 124 ? -5.48100 -26.74300 25.46300 1.000 8.46417 123 VAL B N 1
ATOM 5388 C CA . VAL B 1 124 ? -6.26000 -26.84000 26.69500 1.000 10.08200 123 VAL B CA 1
ATOM 5389 C C . VAL B 1 124 ? -6.22900 -25.52700 27.47200 1.000 10.43374 123 VAL B C 1
ATOM 5390 O O . VAL B 1 124 ? -7.18700 -25.19100 28.18000 1.000 10.25411 123 VAL B O 1
ATOM 5403 N N . ILE B 1 125 ? -5.13500 -24.77300 27.34300 1.000 9.16419 124 ILE B N 1
ATOM 5404 C CA . ILE B 1 125 ? -4.98500 -23.54400 28.12900 1.000 9.26674 124 ILE B CA 1
ATOM 5405 C C . ILE B 1 125 ? -6.12100 -22.55700 27.91100 1.000 9.16018 124 ILE B C 1
ATOM 5406 O O . ILE B 1 125 ? -6.57500 -21.94400 28.88900 1.000 10.14665 124 ILE B O 1
ATOM 5422 N N . PRO B 1 126 ? -6.61500 -22.32900 26.69200 1.000 9.29177 125 PRO B N 1
ATOM 5423 C CA . PRO B 1 126 ? -7.72100 -21.36600 26.53100 1.000 11.03547 125 PRO B CA 1
ATOM 5424 C C . PRO B 1 126 ? -8.91500 -21.66400 27.42400 1.000 10.86595 125 PRO B C 1
ATOM 5425 O O . PRO B 1 126 ? -9.45200 -20.74800 28.06200 1.000 10.91345 125 PRO B O 1
ATOM 5436 N N . SER B 1 127 ? -9.34100 -22.92700 27.49700 1.000 9.72742 126 SER B N 1
ATOM 5437 C CA . SER B 1 127 ? -10.46700 -23.27300 28.35700 1.000 9.21650 126 SER B CA 1
ATOM 5438 C C . SER B 1 127 ? -10.10600 -23.10700 29.82900 1.000 11.42025 126 SER B C 1
ATOM 5439 O O . SER B 1 127 ? -10.93900 -22.67600 30.63400 1.000 10.22182 126 SER B O 1
ATOM 5447 N N . MET B 1 128 ? -8.86700 -23.43300 30.20400 1.000 9.44381 127 MET B N 1
ATOM 5448 C CA . MET B 1 128 ? -8.45500 -23.24900 31.59100 1.000 9.77754 127 MET B CA 1
ATOM 5449 C C . MET B 1 128 ? -8.46600 -21.77700 31.97500 1.000 10.28924 127 MET B C 1
ATOM 5450 O O . MET B 1 128 ? -8.87900 -21.42300 33.08600 1.000 10.85884 127 MET B O 1
ATOM 5464 N N . LYS B 1 129 ? -8.00400 -20.90300 31.07900 1.000 10.46690 128 LYS B N 1
ATOM 5465 C CA . LYS B 1 129 ? -8.06200 -19.47100 31.35300 1.000 10.42792 128 LYS B CA 1
ATOM 5466 C C . LYS B 1 129 ? -9.50000 -19.03100 31.58500 1.000 10.87110 128 LYS B C 1
ATOM 5467 O O . LYS B 1 129 ? -9.79700 -18.30500 32.54200 1.000 13.73244 128 LYS B O 1
ATOM 5486 N N . ALA B 1 130 ? -10.41100 -19.47300 30.71700 1.000 10.31154 129 ALA B N 1
ATOM 5487 C CA . ALA B 1 130 ? -11.80800 -19.07600 30.84200 1.000 10.51585 129 ALA B CA 1
ATOM 5488 C C . ALA B 1 130 ? -12.45500 -19.67200 32.08400 1.000 12.23717 129 ALA B C 1
ATOM 5489 O O . ALA B 1 130 ? -13.38100 -19.07500 32.64100 1.000 12.53814 129 ALA B O 1
ATOM 5496 N N . ASN B 1 131 ? -11.98600 -20.83200 32.53500 1.000 10.22719 130 ASN B N 1
ATOM 5497 C CA . ASN B 1 131 ? -12.59000 -21.52700 33.66400 1.000 13.40103 130 ASN B CA 1
ATOM 5498 C C . ASN B 1 131 ? -11.92900 -21.19800 34.99900 1.000 11.15507 130 ASN B C 1
ATOM 5499 O O . ASN B 1 131 ? -12.27600 -21.81000 36.01500 1.000 15.82799 130 ASN B O 1
ATOM 5510 N N . GLY B 1 132 ? -10.99900 -20.25000 35.02600 1.000 11.63423 131 GLY B N 1
ATOM 5511 C CA . GLY B 1 132 ? -10.43800 -19.77700 36.27200 1.000 11.80914 131 GLY B CA 1
ATOM 5512 C C . GLY B 1 132 ? -9.22000 -20.52200 36.76800 1.000 13.67078 131 GLY B C 1
ATOM 5513 O O . GLY B 1 132 ? -8.81400 -20.30800 37.91600 1.000 13.92666 131 GLY B O 1
ATOM 5517 N N . GLY B 1 133 ? -8.63200 -21.38800 35.95600 1.000 10.90857 132 GLY B N 1
ATOM 5518 C CA . GLY B 1 133 ? -7.38300 -22.02300 36.30600 1.000 11.95347 132 GLY B CA 1
ATOM 5519 C C . GLY B 1 133 ? -7.38600 -23.48800 35.94000 1.000 10.02459 132 GLY B C 1
ATOM 5520 O O . GLY B 1 133 ? -8.28000 -23.98900 35.25800 1.000 11.58001 132 GLY B O 1
ATOM 5524 N N . GLY B 1 134 ? -6.34800 -24.17100 36.40200 1.000 9.20391 133 GLY B N 1
ATOM 5525 C CA . GLY B 1 134 ? -6.17000 -25.58100 36.13100 1.000 11.35840 133 GLY B CA 1
ATOM 5526 C C . GLY B 1 134 ? -4.81200 -26.01700 36.62900 1.000 9.21432 133 GLY B C 1
ATOM 5527 O O . GLY B 1 134 ? -4.04800 -25.23000 37.19500 1.000 10.01932 133 GLY B O 1
ATOM 5531 N N . SER B 1 135 ? -4.52500 -27.29600 36.41000 1.000 8.10316 134 SER B N 1
ATOM 5532 C CA . SER B 1 135 ? -3.23800 -27.87400 36.77200 1.000 7.93806 134 SER B CA 1
ATOM 5533 C C . SER B 1 135 ? -2.72000 -28.67700 35.59100 1.000 9.59699 134 SER B C 1
ATOM 5534 O O . SER B 1 135 ? -3.38800 -29.60800 35.12900 1.000 9.65132 134 SER B O 1
ATOM 5542 N N . ILE B 1 136 ? -1.53900 -28.31200 35.10300 1.000 8.28631 135 ILE B N 1
ATOM 5543 C CA . ILE B 1 136 ? -0.87300 -29.01800 34.01700 1.000 8.14061 135 ILE B CA 1
ATOM 5544 C C . ILE B 1 136 ? 0.36300 -29.68900 34.59300 1.000 7.88728 135 ILE B C 1
ATOM 5545 O O . ILE B 1 136 ? 1.19700 -29.02900 35.22600 1.000 8.25435 135 ILE B O 1
ATOM 5561 N N . VAL B 1 137 ? 0.47200 -30.99700 34.38800 1.000 8.03946 136 VAL B N 1
ATOM 5562 C CA . VAL B 1 137 ? 1.61100 -31.78300 34.84700 1.000 8.22323 136 VAL B CA 1
ATOM 5563 C C . VAL B 1 137 ? 2.34200 -32.28900 33.61500 1.000 8.10250 136 VAL B C 1
ATOM 5564 O O . VAL B 1 137 ? 1.74300 -32.94300 32.75200 1.000 9.04773 136 VAL B O 1
ATOM 5577 N N . CYS B 1 138 ? 3.62900 -31.98500 33.52900 1.000 8.16378 137 CYS B N 1
ATOM 5578 C CA . CYS B 1 138 ? 4.45900 -32.42200 32.42100 1.000 9.29336 137 CYS B CA 1
ATOM 5579 C C . CYS B 1 138 ? 5.38700 -33.53300 32.89000 1.000 10.25811 137 CYS B C 1
ATOM 5580 O O . CYS B 1 138 ? 5.83200 -33.55400 34.04000 1.000 11.22182 137 CYS B O 1
ATOM 5588 N N . LEU B 1 139 ? 5.65000 -34.47700 31.99600 1.000 8.44973 138 LEU B N 1
ATOM 5589 C CA . LEU B 1 139 ? 6.47800 -35.63600 32.30400 1.000 8.44785 138 LEU B CA 1
ATOM 5590 C C . LEU B 1 139 ? 7.86400 -35.42000 31.71200 1.000 8.04066 138 LEU B C 1
ATOM 5591 O O . LEU B 1 139 ? 8.03700 -35.41300 30.48800 1.000 10.08675 138 LEU B O 1
ATOM 5607 N N . SER B 1 140 ? 8.84400 -35.23900 32.59000 1.000 8.04539 139 SER B N 1
ATOM 5608 C CA . SER B 1 140 ? 10.24600 -35.16300 32.21400 1.000 7.90303 139 SER B CA 1
ATOM 5609 C C . SER B 1 140 ? 10.91500 -36.47600 32.60900 1.000 7.84005 139 SER B C 1
ATOM 5610 O O . SER B 1 140 ? 10.28600 -37.53900 32.53000 1.000 9.41221 139 SER B O 1
ATOM 5618 N N . SER B 1 141 ? 12.17400 -36.42300 33.03500 1.000 7.88694 140 SER B N 1
ATOM 5619 C CA . SER B 1 141 ? 12.92000 -37.62500 33.38700 1.000 7.58607 140 SER B CA 1
ATOM 5620 C C . SER B 1 141 ? 14.17300 -37.21100 34.13800 1.000 7.30725 140 SER B C 1
ATOM 5621 O O . SER B 1 141 ? 14.73000 -36.13800 33.88700 1.000 8.00015 140 SER B O 1
ATOM 5629 N N . VAL B 1 142 ? 14.61900 -38.07500 35.05300 1.000 7.57961 141 VAL B N 1
ATOM 5630 C CA . VAL B 1 142 ? 15.92500 -37.87500 35.67400 1.000 8.01979 141 VAL B CA 1
ATOM 5631 C C . VAL B 1 142 ? 17.01000 -37.74500 34.61200 1.000 7.53897 141 VAL B C 1
ATOM 5632 O O . VAL B 1 142 ? 18.03700 -37.09400 34.83800 1.000 8.29708 141 VAL B O 1
ATOM 5645 N N . SER B 1 143 ? 16.80600 -38.35700 33.43900 1.000 8.33668 142 SER B N 1
ATOM 5646 C CA . SER B 1 143 ? 17.79900 -38.25900 32.37100 1.000 7.85269 142 SER B CA 1
ATOM 5647 C C . SER B 1 143 ? 18.02100 -36.81600 31.93700 1.000 8.66632 142 SER B C 1
ATOM 5648 O O . SER B 1 143 ? 19.13000 -36.45600 31.52300 1.000 9.41230 142 SER B O 1
ATOM 5656 N N . ALA B 1 144 ? 16.98500 -35.97900 32.01900 1.000 8.06836 143 ALA B N 1
ATOM 5657 C CA . ALA B 1 144 ? 17.13200 -34.56700 31.68900 1.000 9.06230 143 ALA B CA 1
ATOM 5658 C C . ALA B 1 144 ? 18.00700 -33.83000 32.68800 1.000 9.12822 143 ALA B C 1
ATOM 5659 O O . ALA B 1 144 ? 18.57600 -32.78800 32.34500 1.000 10.12619 143 ALA B O 1
ATOM 5666 N N . GLN B 1 145 ? 18.12300 -34.34200 33.91200 1.000 8.56610 144 GLN B N 1
ATOM 5667 C CA . GLN B 1 145 ? 18.86100 -33.67300 34.97300 1.000 9.73581 144 GLN B CA 1
ATOM 5668 C C . GLN B 1 145 ? 20.30000 -34.16500 35.06800 1.000 10.32949 144 GLN B C 1
ATOM 5669 O O . GLN B 1 145 ? 21.22800 -33.35700 35.17600 1.000 12.21235 144 GLN B O 1
ATOM 5683 N N . ARG B 1 146 ? 20.50200 -35.48000 35.03600 1.000 9.38830 145 ARG B N 1
ATOM 5684 C CA . ARG B 1 146 ? 21.81700 -36.06500 35.26000 1.000 10.79091 145 ARG B CA 1
ATOM 5685 C C . ARG B 1 146 ? 22.57200 -36.36000 33.97200 1.000 10.17437 145 ARG B C 1
ATOM 5686 O O . ARG B 1 146 ? 23.71400 -36.82500 34.03600 1.000 11.75540 145 ARG B O 1
ATOM 5707 N N . GLY B 1 147 ? 21.96900 -36.11900 32.81300 1.000 9.64972 14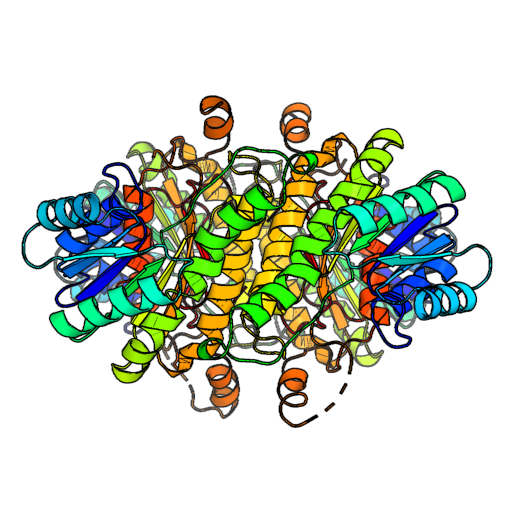6 GLY B N 1
ATOM 5708 C CA . GLY B 1 147 ? 22.63400 -36.40600 31.55900 1.000 11.56788 146 GLY B CA 1
ATOM 5709 C C . GLY B 1 147 ? 22.53400 -37.86200 31.16100 1.000 11.27698 146 GLY B C 1
ATOM 5710 O O . GLY B 1 147 ? 23.54900 -38.51600 30.89700 1.000 13.04366 146 GLY B O 1
ATOM 5714 N N . GLY B 1 148 ? 21.31200 -38.38300 31.12400 1.000 12.41094 147 GLY B N 1
ATOM 5715 C CA . GLY B 1 148 ? 21.09700 -39.73400 30.63900 1.000 15.02555 147 GLY B CA 1
ATOM 5716 C C . GLY B 1 148 ? 21.83000 -40.76000 31.47500 1.000 16.57067 147 GLY B C 1
ATOM 5717 O O . GLY B 1 148 ? 21.91700 -40.65800 32.70300 1.000 17.31898 147 GLY B O 1
ATOM 5721 N N . GLY B 1 149 ? 22.37000 -41.77100 30.79800 1.000 14.72269 148 GLY B N 1
ATOM 5722 C CA . GLY B 1 149 ? 23.04700 -42.85900 31.46700 1.000 16.38217 148 GLY B CA 1
ATOM 5723 C C . GLY B 1 149 ? 22.13600 -43.94700 31.98500 1.000 20.48234 148 GLY B C 1
ATOM 5724 O O . GLY B 1 149 ? 22.62200 -44.87800 32.64100 1.000 20.29445 148 GLY B O 1
ATOM 5728 N N . ILE B 1 150 ? 20.83600 -43.86300 31.71500 1.000 16.55319 149 ILE B N 1
ATOM 5729 C CA . ILE B 1 150 ? 19.86300 -44.85500 32.16800 1.000 18.42176 149 ILE B CA 1
ATOM 5730 C C . ILE B 1 150 ? 19.38700 -45.72700 31.01000 1.000 17.22594 149 ILE B C 1
ATOM 5731 O O . ILE B 1 150 ? 19.62400 -46.93600 30.99300 1.000 18.34345 149 ILE B O 1
ATOM 5747 N N . PHE B 1 151 ? 18.71100 -45.12900 30.02900 1.000 16.63497 150 PHE B N 1
ATOM 5748 C CA . PHE B 1 151 ? 18.24500 -45.86800 28.86300 1.000 16.10938 150 PHE B CA 1
ATOM 5749 C C . PHE B 1 151 ? 18.11600 -44.93800 27.66400 1.000 15.55403 150 PHE B C 1
ATOM 5750 O O . PHE B 1 151 ? 18.75800 -45.15400 26.63100 1.000 17.66373 150 PHE B O 1
ATOM 5767 N N . GLY B 1 152 ? 17.29900 -43.89600 27.79500 1.000 13.07120 151 GLY B N 1
ATOM 5768 C CA . GLY B 1 152 ? 17.09500 -42.98700 26.68200 1.000 12.18392 151 GLY B CA 1
ATOM 5769 C C . GLY B 1 152 ? 18.37900 -42.26300 26.31300 1.000 10.82795 151 GLY B C 1
ATOM 5770 O O . GLY B 1 152 ? 19.16700 -41.87000 27.17700 1.000 12.20839 151 GLY B O 1
ATOM 5774 N N . GLY B 1 153 ? 18.57700 -42.07500 25.01000 1.000 10.53578 152 GLY B N 1
ATOM 5775 C CA . GLY B 1 153 ? 19.76100 -41.42300 24.51000 1.000 9.94515 152 GLY B CA 1
ATOM 5776 C C . GLY B 1 153 ? 19.71300 -39.92100 24.68600 1.000 9.28443 152 GLY B C 1
ATOM 5777 O O . GLY B 1 153 ? 18.75100 -39.34600 25.21200 1.000 9.62906 152 GLY B O 1
ATOM 5781 N N . PRO B 1 154 ? 20.77700 -39.25600 24.22800 1.000 8.42441 153 PRO B N 1
ATOM 5782 C CA . PRO B 1 154 ? 20.89300 -37.80800 24.47300 1.000 8.26617 153 PRO B CA 1
ATOM 5783 C C . PRO B 1 154 ? 19.74200 -36.98400 23.92600 1.000 7.82970 153 PRO B C 1
ATOM 5784 O O . PRO B 1 154 ? 19.43100 -35.93100 24.49400 1.000 8.69632 153 PRO B O 1
ATOM 5795 N N . HIS B 1 155 ? 19.11100 -37.41000 22.83000 1.000 7.52777 154 HIS B N 1
ATOM 5796 C CA . HIS B 1 155 ? 17.95300 -36.67700 22.32600 1.000 7.25688 154 HIS B CA 1
ATOM 5797 C C . HIS B 1 155 ? 16.73900 -36.84300 23.23400 1.000 7.66627 154 HIS B C 1
ATOM 5798 O O . HIS B 1 155 ? 15.88400 -35.95100 23.29100 1.000 8.06034 154 HIS B O 1
ATOM 5812 N N . TYR B 1 156 ? 16.64300 -37.96900 23.94300 1.000 8.45509 155 TYR B N 1
ATOM 5813 C CA . TYR B 1 156 ? 15.61200 -38.12100 24.96300 1.000 9.14364 155 TYR B CA 1
ATOM 5814 C C . TYR B 1 156 ? 15.89200 -37.20600 26.15000 1.000 7.93643 155 TYR B C 1
ATOM 5815 O O . TYR B 1 156 ? 14.99300 -36.51000 26.64100 1.000 8.10639 155 TYR B O 1
ATOM 5833 N N . SER B 1 157 ? 17.13900 -37.19200 26.62600 1.000 7.17932 156 SER B N 1
ATOM 5834 C CA . SER B 1 157 ? 17.51400 -36.26100 27.68300 1.000 7.28530 156 SER B CA 1
ATOM 5835 C C . SER B 1 157 ? 17.20900 -34.82700 27.27300 1.000 7.71552 156 SER B C 1
ATOM 5836 O O . SER B 1 157 ? 16.69200 -34.03800 28.07500 1.000 7.85981 156 SER B O 1
ATOM 5844 N N . ALA B 1 158 ? 17.52000 -34.47300 26.02600 1.000 7.18664 157 ALA B N 1
ATOM 5845 C CA . ALA B 1 158 ? 17.25600 -33.12200 25.54200 1.000 6.97037 157 ALA B CA 1
ATOM 5846 C C . ALA B 1 158 ? 15.76200 -32.83800 25.48900 1.000 7.64967 157 ALA B C 1
ATOM 5847 O O . ALA B 1 158 ? 15.30600 -31.77700 25.92800 1.000 7.94938 157 ALA B O 1
ATOM 5854 N N . ALA B 1 159 ? 14.98100 -33.77300 24.94200 1.000 6.74937 158 ALA B N 1
ATOM 5855 C CA . ALA B 1 159 ? 13.54100 -33.56400 24.84500 1.000 7.08186 158 ALA B CA 1
ATOM 5856 C C . ALA B 1 159 ? 12.92800 -33.37000 26.22400 1.000 7.85537 158 ALA B C 1
ATOM 5857 O O . ALA B 1 159 ? 12.10400 -32.47100 26.43200 1.000 8.56481 158 ALA B O 1
ATOM 5864 N N . LYS B 1 160 ? 13.31500 -34.21400 27.18200 1.000 7.59161 159 LYS B N 1
ATOM 5865 C CA . LYS B 1 160 ? 12.73300 -34.12600 28.51500 1.000 6.81958 159 LYS B CA 1
ATOM 5866 C C . LYS B 1 160 ? 13.23700 -32.90400 29.27300 1.000 7.03418 159 LYS B C 1
ATOM 5867 O O . LYS B 1 160 ? 12.52200 -32.37200 30.12900 1.000 7.75638 159 LYS B O 1
ATOM 5886 N N . ALA B 1 161 ? 14.45000 -32.43500 28.97200 1.000 6.75437 160 ALA B N 1
ATOM 5887 C CA . ALA B 1 161 ? 14.90000 -31.16400 29.53000 1.000 7.12062 160 ALA B CA 1
ATOM 5888 C C . ALA B 1 161 ? 14.15200 -29.99900 28.89400 1.000 7.30378 160 ALA B C 1
ATOM 5889 O O . ALA B 1 161 ? 13.78900 -29.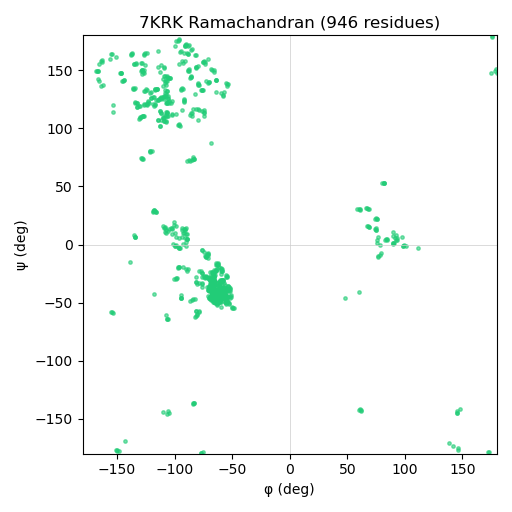03600 29.58000 1.000 7.08849 160 ALA B O 1
ATOM 5896 N N . GLY B 1 162 ? 13.90700 -30.07300 27.58600 1.000 7.36081 161 GLY B N 1
ATOM 5897 C CA . GLY B 1 162 ? 13.09700 -29.05600 26.94000 1.000 6.80315 161 GLY B CA 1
ATOM 5898 C C . GLY B 1 162 ? 11.71000 -28.96000 27.54300 1.000 7.53174 161 GLY B C 1
ATOM 5899 O O . GLY B 1 162 ? 11.15500 -27.86700 27.67900 1.000 7.72167 161 GLY B O 1
ATOM 5903 N N . VAL B 1 163 ? 11.13300 -30.10500 27.91800 1.000 6.94669 162 VAL B N 1
ATOM 5904 C CA . VAL B 1 163 ? 9.83300 -30.10400 28.58300 1.000 7.77339 162 VAL B CA 1
ATOM 5905 C C . VAL B 1 163 ? 9.89000 -29.28100 29.86300 1.000 7.40823 162 VAL B C 1
ATOM 5906 O O . VAL B 1 163 ? 8.96800 -28.51400 30.16300 1.000 8.31614 162 VAL B O 1
ATOM 5919 N N . LEU B 1 164 ? 10.96900 -29.42500 30.63600 1.000 7.05817 163 LEU B N 1
ATOM 5920 C CA . LEU B 1 164 ? 11.10900 -28.64300 31.86300 1.000 7.34432 163 LEU B CA 1
ATOM 5921 C C . LEU B 1 164 ? 11.13800 -27.15200 31.55800 1.000 7.85680 163 LEU B C 1
ATOM 5922 O O . LEU B 1 164 ? 10.45900 -26.35600 32.21800 1.000 8.60563 163 LEU B O 1
ATOM 5938 N N . GLY B 1 165 ? 11.93200 -26.74900 30.56600 1.000 6.89051 164 GLY B N 1
ATOM 5939 C CA . GLY B 1 165 ? 11.99400 -25.34200 30.21300 1.000 7.88900 164 GLY B CA 1
ATOM 5940 C C . GLY B 1 165 ? 10.64800 -24.79900 29.77600 1.000 8.26943 164 GLY B C 1
ATOM 5941 O O . GLY B 1 165 ? 10.25500 -23.69600 30.16500 1.000 8.37103 164 GLY B O 1
ATOM 5945 N N . LEU B 1 166 ? 9.92200 -25.56700 28.96000 1.000 7.15742 165 LEU B N 1
ATOM 5946 C CA . LEU B 1 166 ? 8.60000 -25.13700 28.51800 1.000 7.25211 165 LEU B CA 1
ATOM 5947 C C . LEU B 1 166 ? 7.63300 -25.06100 29.69100 1.000 7.24024 165 LEU B C 1
ATOM 5948 O O . LEU B 1 166 ? 6.87600 -24.09000 29.82000 1.000 8.38406 165 LEU B O 1
ATOM 5964 N N . ALA B 1 167 ? 7.64500 -26.07500 30.55700 1.000 7.24575 166 ALA B N 1
ATOM 5965 C CA . ALA B 1 167 ? 6.74200 -26.08500 31.70100 1.000 7.78290 166 ALA B CA 1
ATOM 5966 C C . ALA B 1 167 ? 6.96700 -24.86700 32.58300 1.000 8.51899 166 ALA B C 1
ATOM 5967 O O . ALA B 1 167 ? 6.00800 -24.21600 33.01600 1.000 7.89110 166 ALA B O 1
ATOM 5974 N N . LYS B 1 168 ? 8.23000 -24.53800 32.85800 1.000 7.17949 167 LYS B N 1
ATOM 5975 C CA . LYS B 1 168 ? 8.52200 -23.38800 33.70600 1.000 7.89110 167 LYS B CA 1
ATOM 5976 C C . LYS B 1 168 ? 8.08900 -22.09200 33.03600 1.000 8.18207 167 LYS B C 1
ATOM 5977 O O . LYS B 1 168 ? 7.56300 -21.19100 33.69800 1.000 8.58410 167 LYS B O 1
ATOM 5996 N N . ALA B 1 169 ? 8.30600 -21.97900 31.72400 1.000 7.46878 168 ALA B N 1
ATOM 5997 C CA . ALA B 1 169 ? 7.88900 -20.77900 31.00700 1.000 8.17942 168 ALA B CA 1
ATOM 5998 C C . ALA B 1 169 ? 6.37500 -20.61800 31.03700 1.000 8.57560 168 ALA B C 1
ATOM 5999 O O . ALA B 1 169 ? 5.86500 -19.50300 31.19700 1.000 8.61181 168 ALA B O 1
ATOM 6006 N N . MET B 1 170 ? 5.63500 -21.71700 30.87800 1.000 7.44262 169 MET B N 1
ATOM 6007 C CA . MET B 1 170 ? 4.18000 -21.62900 30.94100 1.000 7.72148 169 MET B CA 1
ATOM 6008 C C . MET B 1 170 ? 3.71300 -21.34100 32.36200 1.000 8.54224 169 MET B C 1
ATOM 6009 O O . MET B 1 170 ? 2.74000 -20.60400 32.56300 1.000 8.89507 169 MET B O 1
ATOM 6023 N N . ALA B 1 171 ? 4.39500 -21.90700 33.35900 1.000 7.41485 170 ALA B N 1
ATOM 6024 C CA . ALA B 1 171 ? 4.06500 -21.60300 34.74700 1.000 7.48472 170 ALA B CA 1
ATOM 6025 C C . ALA B 1 171 ? 4.15500 -20.10500 35.00400 1.000 8.43397 170 ALA B C 1
ATOM 6026 O O . ALA B 1 171 ? 3.26300 -19.50900 35.61900 1.000 8.62245 170 ALA B O 1
ATOM 6033 N N . ARG B 1 172 ? 5.23600 -19.47700 34.54000 1.000 7.58379 171 ARG B N 1
ATOM 6034 C CA . ARG B 1 172 ? 5.40000 -18.04600 34.75700 1.000 8.71263 171 ARG B CA 1
ATOM 6035 C C . ARG B 1 172 ? 4.35500 -17.24600 33.99000 1.000 10.01926 171 ARG B C 1
ATOM 6036 O O . ARG B 1 172 ? 3.79000 -16.28300 34.52300 1.000 10.38746 171 ARG B O 1
ATOM 6057 N N . GLU B 1 173 ? 4.07300 -17.62700 3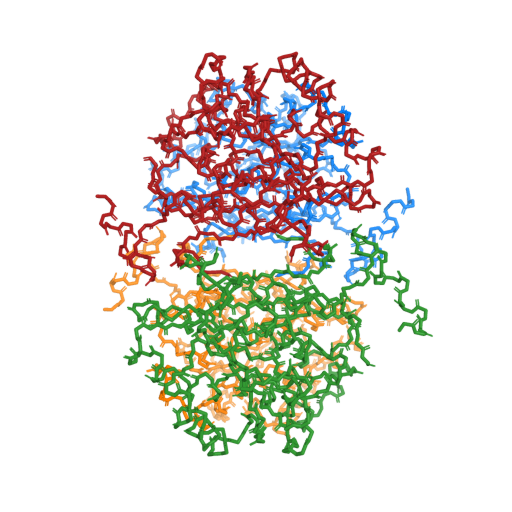2.74200 1.000 8.48093 172 GLU B N 1
ATOM 6058 C CA . GLU B 1 173 ? 3.14300 -16.84100 31.93900 1.000 9.01496 172 GLU B CA 1
ATOM 6059 C C . GLU B 1 173 ? 1.73000 -16.88900 32.50700 1.000 9.57820 172 GLU B C 1
ATOM 6060 O O . GLU B 1 173 ? 1.02400 -15.87500 32.50700 1.000 11.25875 172 GLU B O 1
ATOM 6072 N N . PHE B 1 174 ? 1.29600 -18.05300 32.98700 1.000 8.68516 173 PHE B N 1
ATOM 6073 C CA . PHE B 1 174 ? -0.10700 -18.27400 33.31900 1.000 8.88992 173 PHE B CA 1
ATOM 6074 C C . PHE B 1 174 ? -0.37800 -18.33100 34.81600 1.000 8.93325 173 PHE B C 1
ATOM 6075 O O . PHE B 1 174 ? -1.48300 -18.70900 35.21900 1.000 10.47477 173 PHE B O 1
ATOM 6092 N N . GLY B 1 175 ? 0.58600 -17.93800 35.64900 1.000 9.09470 174 GLY B N 1
ATOM 6093 C CA . GLY B 1 175 ? 0.33400 -17.89000 37.07900 1.000 10.60783 174 GLY B CA 1
ATOM 6094 C C . GLY B 1 175 ? -0.83600 -16.99000 37.43000 1.000 12.19588 174 GLY B C 1
ATOM 6095 O O . GLY B 1 175 ? -1.63400 -17.31000 38.31400 1.000 10.99705 174 GLY B O 1
ATOM 6099 N N . GLY B 1 176 ? -0.95500 -15.85300 36.74100 1.000 11.52120 175 GLY B N 1
ATOM 6100 C CA . GLY B 1 176 ? -2.06300 -14.94200 36.97800 1.000 12.62078 175 GLY B CA 1
ATOM 6101 C C . GLY B 1 176 ? -3.41600 -15.51000 36.61000 1.000 15.45927 175 GLY B C 1
ATOM 6102 O O . GLY B 1 176 ? -4.43700 -15.02800 37.11400 1.000 17.92817 175 GLY B O 1
ATOM 6106 N N . ASP B 1 177 ? -3.44800 -16.50900 35.73400 1.000 11.91265 176 ASP B N 1
ATOM 6107 C CA . ASP B 1 177 ? -4.66600 -17.23100 35.39900 1.000 11.84257 176 ASP B CA 1
ATOM 6108 C C . ASP B 1 177 ? -4.90700 -18.42000 36.31700 1.000 9.46731 176 ASP B C 1
ATOM 6109 O O . ASP B 1 177 ? -5.85300 -19.18400 36.08900 1.000 11.51859 176 ASP B O 1
ATOM 6118 N N . GLN B 1 178 ? -4.06800 -18.60100 37.33800 1.000 10.17728 177 GLN B N 1
ATOM 6119 C CA . GLN B 1 178 ? -4.17000 -19.73600 38.25400 1.000 10.49975 177 GLN B CA 1
ATOM 6120 C C . GLN B 1 178 ? -4.06400 -21.06900 37.52100 1.000 9.12696 177 GLN B C 1
ATOM 6121 O O . GLN B 1 178 ? -4.64300 -22.07200 37.94500 1.000 10.08638 177 GLN B O 1
ATOM 6135 N N . ILE B 1 179 ? -3.32600 -21.09100 36.41700 1.000 8.28438 178 ILE B N 1
ATOM 6136 C CA . ILE B 1 179 ? -2.97900 -22.32800 35.73100 1.000 8.14497 178 ILE B CA 1
ATOM 6137 C C . ILE B 1 179 ? -1.60400 -22.72700 36.24800 1.000 8.68629 178 ILE B C 1
ATOM 6138 O O . ILE B 1 179 ? -0.58400 -22.15500 35.85200 1.000 9.38120 178 ILE B O 1
ATOM 6154 N N . ARG B 1 180 ? -1.57900 -23.69500 37.15400 1.000 8.51340 179 ARG B N 1
ATOM 6155 C CA . ARG B 1 180 ? -0.32500 -24.20400 37.68100 1.000 8.17158 179 ARG B CA 1
ATOM 6156 C C . ARG B 1 180 ? 0.27900 -25.17300 36.68000 1.000 8.15513 179 ARG B C 1
ATOM 6157 O O . ARG B 1 180 ? -0.42500 -25.99300 36.08600 1.000 8.50438 179 ARG B O 1
ATOM 6178 N N . VAL B 1 181 ? 1.58800 -25.05800 36.47500 1.000 8.22219 180 VAL B N 1
ATOM 6179 C CA . VAL B 1 181 ? 2.31400 -25.92600 35.55800 1.000 6.79720 180 VAL B CA 1
ATOM 6180 C C . VAL B 1 181 ? 3.52900 -26.45400 36.30100 1.000 6.77014 180 VAL B C 1
ATOM 6181 O O . VAL B 1 181 ? 4.38400 -25.67300 36.73400 1.000 7.47704 180 VAL B O 1
ATOM 6194 N N . ASN B 1 182 ? 3.60200 -27.77200 36.44900 1.000 7.30750 181 ASN B N 1
ATOM 6195 C CA . ASN B 1 182 ? 4.67200 -28.42100 37.18500 1.000 8.01871 181 ASN B CA 1
ATOM 6196 C C . ASN B 1 182 ? 5.10400 -29.65000 36.40500 1.000 7.37569 181 ASN B C 1
ATOM 6197 O O . ASN B 1 182 ? 4.39900 -30.11600 35.50700 1.000 7.93466 181 ASN B O 1
ATOM 6208 N N . SER B 1 183 ? 6.27900 -30.17000 36.74800 1.000 7.56399 182 SER B N 1
ATOM 6209 C CA . SER B 1 183 ? 6.84600 -31.30800 36.04500 1.000 8.21534 182 SER B CA 1
ATOM 6210 C C . SER B 1 183 ? 7.24200 -32.39900 37.02600 1.000 8.16988 182 SER B C 1
ATOM 6211 O O . SER B 1 183 ? 7.59700 -32.12900 38.17600 1.000 9.31594 182 SER B O 1
ATOM 6219 N N . LEU B 1 184 ? 7.18200 -33.63600 36.54600 1.000 8.26698 183 LEU B N 1
ATOM 6220 C CA . LEU B 1 184 ? 7.71500 -34.79200 37.24700 1.000 8.29366 183 LEU B CA 1
ATOM 6221 C C . LEU B 1 184 ? 8.98500 -35.24700 36.54700 1.000 7.95766 183 LEU B C 1
ATOM 6222 O O . LEU B 1 184 ? 9.06000 -35.24600 35.31500 1.000 8.16100 183 LEU B O 1
ATOM 6238 N N . THR B 1 185 ? 9.98100 -35.64700 37.33500 1.000 6.99734 184 THR B N 1
ATOM 6239 C CA . THR B 1 185 ? 11.23200 -36.19600 36.81800 1.000 7.61108 184 THR B CA 1
ATOM 6240 C C . THR B 1 185 ? 11.39600 -37.60000 37.39200 1.000 8.25856 184 THR B C 1
ATOM 6241 O O . THR B 1 185 ? 12.12500 -37.80500 38.37500 1.000 8.09892 184 THR B O 1
ATOM 6252 N N . PRO B 1 186 ? 10.72100 -38.59100 36.81500 1.000 7.61537 185 PRO B N 1
ATOM 6253 C CA . PRO B 1 186 ? 10.85700 -39.95800 37.32500 1.000 8.39383 185 PRO B CA 1
ATOM 6254 C C . PRO B 1 186 ? 12.24400 -40.51600 37.06100 1.000 8.78132 185 PRO B C 1
ATOM 6255 O O . PRO B 1 186 ? 12.92100 -40.14700 36.09800 1.000 8.72888 185 PRO B O 1
ATOM 6266 N N . GLY B 1 187 ? 12.65900 -41.42300 37.94000 1.000 8.39431 186 GLY B N 1
ATOM 6267 C CA . GLY B 1 187 ? 13.88400 -42.16800 37.74500 1.000 8.70408 186 GLY B CA 1
ATOM 6268 C C . GLY B 1 187 ? 13.64900 -43.36500 36.85100 1.000 10.59891 186 GLY B C 1
ATOM 6269 O O . GLY B 1 187 ? 12.94700 -43.25900 35.84000 1.000 11.42220 186 GLY B O 1
ATOM 6273 N N . LEU B 1 188 ? 14.21700 -44.51400 37.20400 1.000 11.24160 187 LEU B N 1
ATOM 6274 C CA . LEU B 1 188 ? 14.00100 -45.73100 36.43200 1.000 11.79035 187 LEU B CA 1
ATOM 6275 C C . LEU B 1 188 ? 12.71100 -46.38200 36.91700 1.000 10.41130 187 LEU B C 1
ATOM 6276 O O . LEU B 1 188 ? 12.63100 -46.84500 38.05900 1.000 11.97999 187 LEU B O 1
ATOM 6292 N N . ILE B 1 189 ? 11.70300 -46.40500 36.05000 1.000 13.43257 188 ILE B N 1
ATOM 6293 C CA . ILE B 1 189 ? 10.37200 -46.89500 36.38300 1.000 14.75349 188 ILE B CA 1
ATOM 6294 C C . ILE B 1 189 ? 10.14300 -48.20500 35.64600 1.000 19.45762 188 ILE B C 1
ATOM 6295 O O . ILE B 1 189 ? 10.55800 -48.36200 34.49100 1.000 21.18749 188 ILE B O 1
ATOM 6311 N N . GLN B 1 190 ? 9.47400 -49.13900 36.31000 1.000 22.75223 189 GLN B N 1
ATOM 6312 C CA . GLN B 1 190 ? 9.14900 -50.42200 35.70100 1.000 28.85083 189 GLN B CA 1
ATOM 6313 C C . GLN B 1 190 ? 7.89500 -50.31300 34.84000 1.000 21.10196 189 GLN B C 1
ATOM 6314 O O . GLN B 1 190 ? 6.84500 -49.86400 35.30300 1.000 27.18523 189 GLN B O 1
ATOM 6328 N N . ARG B 1 202 ? 21.69800 -55.30000 33.76700 1.000 35.40722 201 ARG B N 1
ATOM 6329 C CA . ARG B 1 202 ? 21.69200 -53.85300 33.58000 1.000 34.05413 201 ARG B CA 1
ATOM 6330 C C . ARG B 1 202 ? 20.87500 -53.17800 34.67700 1.000 32.31326 201 ARG B C 1
ATOM 6331 O O . ARG B 1 202 ? 21.30700 -52.18400 35.26300 1.000 30.52869 201 ARG B O 1
ATOM 6351 N N . ARG B 1 203 ? 19.68800 -53.72400 34.95500 1.000 32.42931 202 ARG B N 1
ATOM 6352 C CA . ARG B 1 203 ? 18.87400 -53.19500 36.04400 1.000 34.52058 202 ARG B CA 1
ATOM 6353 C C . ARG B 1 203 ? 19.60200 -53.31200 37.37600 1.000 34.43280 202 ARG B C 1
ATOM 6354 O O . ARG B 1 203 ? 19.50300 -52.42000 38.22600 1.000 26.77252 202 ARG B O 1
ATOM 6375 N N . HIS B 1 204 ? 20.34000 -54.40700 37.57500 1.000 30.60532 203 HIS B N 1
ATOM 6376 C CA . HIS B 1 204 ? 21.06500 -54.59400 38.82700 1.000 29.42996 203 HIS B CA 1
ATOM 6377 C C . HIS B 1 204 ? 22.08100 -53.48100 39.04900 1.000 29.42415 203 HIS B C 1
ATOM 6378 O O . HIS B 1 204 ? 22.19000 -52.94300 40.15700 1.000 25.52938 203 HIS B O 1
ATOM 6392 N N . ASP B 1 205 ? 22.83300 -53.11900 38.00800 1.000 26.69076 204 ASP B N 1
ATOM 6393 C CA . ASP B 1 205 ? 23.83700 -52.06900 38.15200 1.000 25.71503 204 ASP B CA 1
ATOM 6394 C C . ASP B 1 205 ? 23.18600 -50.73900 38.51300 1.000 22.90608 204 ASP B C 1
ATOM 6395 O O . ASP B 1 205 ? 23.65200 -50.02900 39.41200 1.000 27.77254 204 ASP B O 1
ATOM 6404 N N . ILE B 1 206 ? 22.10400 -50.38300 37.81800 1.000 22.42822 205 ILE B N 1
ATOM 6405 C CA . ILE B 1 206 ? 21.38500 -49.15500 38.14400 1.000 21.21229 205 ILE B CA 1
ATOM 6406 C C . ILE B 1 206 ? 20.79600 -49.24400 39.54600 1.000 22.43947 205 ILE B C 1
ATOM 6407 O O . ILE B 1 206 ? 20.83500 -48.27800 40.31700 1.000 20.97232 205 ILE B O 1
ATOM 6423 N N . LEU B 1 207 ? 20.24800 -50.40900 39.89800 1.000 19.89242 206 LEU B N 1
ATOM 6424 C CA . LEU B 1 207 ? 19.62900 -50.58400 41.20700 1.000 21.29093 206 LEU B CA 1
ATOM 6425 C C . LEU B 1 207 ? 20.62200 -50.33600 42.33500 1.000 21.83221 206 LEU B C 1
ATOM 6426 O O . LEU B 1 207 ? 20.23500 -49.86600 43.41200 1.000 20.58520 206 LEU B O 1
ATOM 6442 N N . ALA B 1 208 ? 21.90400 -50.63300 42.10900 1.000 22.49156 207 ALA B N 1
ATOM 6443 C CA . ALA B 1 208 ? 22.90900 -50.43500 43.14500 1.000 21.99558 207 ALA B CA 1
ATOM 6444 C C . ALA B 1 208 ? 23.07500 -48.96800 43.51900 1.000 23.77681 207 ALA B C 1
ATOM 6445 O O . ALA B 1 208 ? 23.55500 -48.67000 44.61800 1.000 26.92263 207 ALA B O 1
ATOM 6452 N N . GLY B 1 209 ? 22.69200 -48.04800 42.63700 1.000 21.10863 208 GLY B N 1
ATOM 6453 C CA . GLY B 1 209 ? 22.83700 -46.63300 42.91300 1.000 19.32719 208 GLY B CA 1
ATOM 6454 C C . GLY B 1 209 ? 21.55500 -45.96700 43.36900 1.000 18.96479 208 GLY B C 1
ATOM 6455 O O . GLY B 1 209 ? 21.44900 -44.73600 43.34000 1.000 20.17336 208 GLY B O 1
ATOM 6459 N N . ILE B 1 210 ? 20.57600 -46.75900 43.79300 1.000 14.30074 209 ILE B N 1
ATOM 6460 C CA . ILE B 1 210 ? 19.28600 -46.24300 44.23600 1.000 10.82214 209 ILE B CA 1
ATOM 6461 C C . ILE B 1 210 ? 19.19100 -46.45300 45.74700 1.000 11.39126 209 ILE B C 1
ATOM 6462 O O . ILE B 1 210 ? 19.04800 -47.59600 46.20600 1.000 11.68404 209 ILE B O 1
ATOM 6478 N N . PRO B 1 211 ? 19.25400 -45.39200 46.55400 1.000 10.54003 210 PRO B N 1
ATOM 6479 C CA . PRO B 1 211 ? 19.21000 -45.57700 48.01500 1.000 9.60147 210 PRO B CA 1
ATOM 6480 C C . PRO B 1 211 ? 18.02000 -46.37600 48.52900 1.000 10.77061 210 PRO B C 1
ATOM 6481 O O . PRO B 1 211 ? 18.18500 -47.16300 49.47000 1.000 11.25830 210 PRO B O 1
ATOM 6492 N N . LEU B 1 212 ? 16.82700 -46.20000 47.96200 1.000 9.37396 211 LEU B N 1
ATOM 6493 C CA . LEU B 1 212 ? 15.66300 -46.93800 48.44300 1.000 8.71535 211 LEU B CA 1
ATOM 6494 C C . LEU B 1 212 ? 15.64500 -48.39000 47.98200 1.000 10.61165 211 LEU B C 1
ATOM 6495 O O . LEU B 1 212 ? 14.75300 -49.14000 48.39300 1.000 12.75860 211 LEU B O 1
ATOM 6511 N N . GLY B 1 213 ? 16.59800 -48.80200 47.14800 1.000 10.22538 212 GLY B N 1
ATOM 6512 C CA . GLY B 1 213 ? 16.81500 -50.21500 46.90500 1.000 11.22799 212 GLY B CA 1
ATOM 6513 C C . GLY B 1 213 ? 15.78600 -50.89500 46.03600 1.000 12.55328 212 GLY B C 1
ATOM 6514 O O . GLY B 1 213 ? 15.64700 -52.11900 46.10000 1.000 12.67634 212 GLY B O 1
ATOM 6518 N N . ARG B 1 214 ? 15.05600 -50.14100 45.22100 1.000 9.09400 213 ARG B N 1
ATOM 6519 C CA . ARG B 1 214 ? 14.10600 -50.72600 44.29000 1.000 9.04229 213 ARG B CA 1
ATOM 6520 C C . ARG B 1 214 ? 13.92700 -49.77200 43.12100 1.000 9.59952 213 ARG B C 1
ATOM 6521 O O . ARG B 1 214 ? 14.29800 -48.59700 43.19100 1.000 10.21839 213 ARG B O 1
ATOM 6542 N N . LEU B 1 215 ? 13.35800 -50.29300 42.04200 1.000 9.15447 214 LEU B N 1
ATOM 6543 C CA . LEU B 1 215 ? 12.98300 -49.44200 40.92900 1.000 9.58060 214 LEU B CA 1
ATOM 6544 C C . LEU B 1 215 ? 11.64200 -48.78000 41.22000 1.000 11.25227 214 LEU B C 1
ATOM 6545 O O . LEU B 1 215 ? 10.89200 -49.19000 42.11100 1.000 10.93373 214 LEU B O 1
ATOM 6561 N N . GLY B 1 216 ? 11.35500 -47.72500 40.46700 1.000 11.82889 215 GLY B N 1
ATOM 6562 C CA . GLY B 1 216 ? 10.08400 -47.05600 40.60600 1.000 13.06541 215 GLY B CA 1
ATOM 6563 C C . GLY B 1 216 ? 8.95500 -47.86200 39.99800 1.000 13.43394 215 GLY B C 1
ATOM 6564 O O . GLY B 1 216 ? 9.14800 -48.70100 39.12000 1.000 15.05613 215 GLY B O 1
ATOM 6568 N N . LYS B 1 217 ? 7.75300 -47.60800 40.49800 1.000 15.46782 216 LYS B N 1
ATOM 6569 C CA . LYS B 1 217 ? 6.54000 -48.20400 39.96600 1.000 14.77366 216 LYS B CA 1
ATOM 6570 C C . LYS B 1 217 ? 5.73400 -47.12600 39.25900 1.000 14.08692 216 LYS B C 1
ATOM 6571 O O . LYS B 1 217 ? 5.82700 -45.94100 39.59100 1.000 11.95821 216 LYS B O 1
ATOM 6590 N N . ALA B 1 218 ? 4.94800 -47.54100 38.26500 1.000 12.55880 217 ALA B N 1
ATOM 6591 C CA . ALA B 1 218 ? 4.06000 -46.59600 37.60200 1.000 11.78764 217 ALA B CA 1
ATOM 6592 C C . ALA B 1 218 ? 3.19000 -45.87300 38.62000 1.000 10.68418 217 ALA B C 1
ATOM 6593 O O . ALA B 1 218 ? 2.90200 -44.68100 38.46900 1.000 10.99838 217 ALA B O 1
ATOM 6600 N N . GLN B 1 219 ? 2.78200 -46.57800 39.67800 1.000 11.11398 218 GLN B N 1
ATOM 6601 C CA . GLN B 1 219 ? 1.95500 -45.97700 40.71800 1.000 11.90860 218 GLN B CA 1
ATOM 6602 C C . GLN B 1 219 ? 2.69700 -44.88400 41.48000 1.000 11.31558 218 GLN B C 1
ATOM 6603 O O . GLN B 1 219 ? 2.06400 -43.94600 41.97800 1.000 10.96746 218 GLN B O 1
ATOM 6617 N N . ASP B 1 220 ? 4.02200 -44.99600 41.61100 1.000 10.76768 219 ASP B N 1
ATOM 6618 C CA . ASP B 1 220 ? 4.79000 -43.93800 42.26200 1.000 11.62692 219 ASP B CA 1
ATOM 6619 C C . ASP B 1 220 ? 4.66300 -42.63300 41.49000 1.000 9.39385 219 ASP B C 1
ATOM 6620 O O . ASP B 1 220 ? 4.43800 -41.56600 42.07200 1.000 9.84867 219 ASP B O 1
ATOM 6629 N N . VAL B 1 221 ? 4.81600 -42.70200 40.16800 1.000 8.58953 220 VAL B N 1
ATOM 6630 C CA . VAL B 1 221 ? 4.68700 -41.50700 39.34400 1.000 8.41842 220 VAL B CA 1
ATOM 6631 C C . VAL B 1 221 ? 3.25000 -41.00800 39.36000 1.000 8.79273 220 VAL B C 1
ATOM 6632 O O . VAL B 1 221 ? 2.99800 -39.80100 39.46700 1.000 8.54069 220 VAL B O 1
ATOM 6645 N N . ALA B 1 222 ? 2.28600 -41.92500 39.26000 1.000 8.30726 221 ALA B N 1
ATOM 6646 C CA . ALA B 1 222 ? 0.87900 -41.54100 39.30100 1.000 8.98867 221 ALA B CA 1
ATOM 6647 C C . ALA B 1 222 ? 0.54000 -40.80300 40.59000 1.000 8.77626 221 ALA B C 1
ATOM 6648 O O . ALA B 1 222 ? -0.21200 -39.82100 40.56900 1.000 9.73116 221 ALA B O 1
ATOM 6655 N N . ASN B 1 223 ? 1.07700 -41.26300 41.72300 1.000 9.18665 222 ASN B N 1
ATOM 6656 C CA . ASN B 1 223 ? 0.77000 -40.61900 42.99700 1.000 9.23426 222 ASN B CA 1
ATOM 6657 C C . ASN B 1 223 ? 1.36500 -39.22000 43.07600 1.000 8.72708 222 ASN B C 1
ATOM 6658 O O . ASN B 1 223 ? 0.76500 -38.32600 43.68100 1.000 10.22317 222 ASN B O 1
ATOM 6669 N N . ALA B 1 224 ? 2.54200 -39.01400 42.48300 1.000 8.52320 223 ALA B N 1
ATOM 6670 C CA . ALA B 1 224 ? 3.10400 -37.66800 42.41600 1.000 9.32864 223 ALA B CA 1
ATOM 6671 C C . ALA B 1 224 ? 2.28000 -36.78000 41.49200 1.000 9.77533 223 ALA B C 1
ATOM 6672 O O . ALA B 1 224 ? 2.06000 -35.60000 41.78700 1.000 9.24962 223 ALA B O 1
ATOM 6679 N N . ALA B 1 225 ? 1.81000 -37.33300 40.37000 1.000 8.80236 224 ALA B N 1
ATOM 6680 C CA . ALA B 1 225 ? 0.90900 -36.58800 39.49900 1.000 9.17900 224 ALA B CA 1
ATOM 6681 C C . ALA B 1 225 ? -0.38500 -36.24200 40.22300 1.000 8.01282 224 ALA B C 1
ATOM 6682 O O . ALA B 1 225 ? -0.93200 -35.14700 40.04700 1.000 9.08507 224 ALA B O 1
ATOM 6689 N N . LEU B 1 226 ? -0.89100 -37.16900 41.04000 1.000 9.13224 225 LEU B N 1
ATOM 6690 C CA . LEU B 1 226 ? -2.09300 -36.90300 41.82200 1.000 9.62028 225 LEU B CA 1
ATOM 6691 C C . LEU B 1 226 ? -1.88500 -35.71000 42.74600 1.000 9.22804 225 LEU B C 1
ATOM 6692 O O . LEU B 1 226 ? -2.73900 -34.82100 42.83700 1.000 9.61755 225 LEU B O 1
ATOM 6708 N N . PHE B 1 227 ? -0.75200 -35.68000 43.44900 1.000 8.65018 226 PHE B N 1
ATOM 6709 C CA . PHE B 1 227 ? -0.44000 -34.54900 44.31400 1.000 8.60550 226 PHE B CA 1
ATOM 6710 C C . PHE B 1 227 ? -0.46500 -33.24100 43.53200 1.000 9.43200 226 PHE B C 1
ATOM 6711 O O . PHE B 1 227 ? -1.11700 -32.27300 43.94000 1.000 9.49143 226 PHE B O 1
ATOM 6728 N N . LEU B 1 228 ? 0.22700 -33.20100 42.38900 1.000 8.13052 227 LEU B N 1
ATOM 6729 C CA . LEU B 1 228 ? 0.31200 -31.96900 41.60800 1.000 9.34170 227 LEU B CA 1
ATOM 6730 C C . LEU B 1 228 ? -1.02000 -31.60400 40.96400 1.000 9.31658 227 LEU B C 1
ATOM 6731 O O . LEU B 1 228 ? -1.30100 -30.41800 40.75900 1.000 10.00505 227 LEU B O 1
ATOM 6747 N N . ALA B 1 229 ? -1.84500 -32.59500 40.63000 1.000 8.98717 228 ALA B N 1
ATOM 6748 C CA . ALA B 1 229 ? -3.14800 -32.32100 40.04000 1.000 10.31065 228 ALA B CA 1
ATOM 6749 C C . ALA B 1 229 ? -4.16800 -31.84700 41.06400 1.000 10.96473 228 ALA B C 1
ATOM 6750 O O . ALA B 1 229 ? -5.12200 -31.15300 40.69400 1.000 13.30343 228 ALA B O 1
ATOM 6757 N N . SER B 1 230 ? -3.98300 -32.19900 42.33200 1.000 10.04400 229 SER B N 1
ATOM 6758 C CA . SER B 1 230 ? -4.95800 -31.94800 43.38000 1.000 11.32281 229 SER B CA 1
ATOM 6759 C C . SER B 1 230 ? -4.72500 -30.59000 44.03600 1.000 11.00338 229 SER B C 1
ATOM 6760 O O . SER B 1 230 ? -3.71500 -29.92100 43.81400 1.000 10.47810 229 SER B O 1
ATOM 6768 N N . ASP B 1 231 ? -5.67800 -30.20000 44.88500 1.000 12.59280 230 ASP B N 1
ATOM 6769 C CA . ASP B 1 231 ? -5.55500 -28.96800 45.65400 1.000 13.52917 230 ASP B CA 1
ATOM 6770 C C . ASP B 1 231 ? -4.50500 -29.06000 46.75300 1.000 11.95712 230 ASP B C 1
ATOM 6771 O O . ASP B 1 231 ? -4.18400 -28.03500 47.36200 1.000 12.32451 230 ASP B O 1
ATOM 6780 N N . LEU B 1 232 ? -3.96100 -30.24900 47.02200 1.000 10.08230 231 LEU B N 1
ATOM 6781 C CA . LEU B 1 232 ? -2.87000 -30.35800 47.98400 1.000 10.52394 231 LEU B CA 1
ATOM 6782 C C . LEU B 1 232 ? -1.63900 -29.58100 47.53800 1.000 11.95773 231 LEU B C 1
ATOM 6783 O O . LEU B 1 232 ? -0.76300 -29.30600 48.36400 1.000 11.90994 231 LEU B O 1
ATOM 6799 N N . SER B 1 233 ? -1.55300 -29.22500 46.25300 1.000 11.03493 232 SER B N 1
ATOM 6800 C CA . SER B 1 233 ? -0.41500 -28.50100 45.69700 1.000 8.97908 232 SER B CA 1
ATOM 6801 C C . SER B 1 233 ? -0.83400 -27.14100 45.14600 1.000 10.07374 232 SER B C 1
ATOM 6802 O O . SER B 1 233 ? -0.21200 -26.62200 44.21700 1.000 9.43573 232 SER B O 1
ATOM 6810 N N . ALA B 1 234 ? -1.88300 -26.54800 45.72300 1.000 10.00803 233 ALA B N 1
ATOM 6811 C CA . ALA B 1 234 ? -2.46800 -25.32800 45.17900 1.000 10.40321 233 ALA B CA 1
ATOM 6812 C C . ALA B 1 234 ? -1.48600 -24.16300 45.11400 1.000 10.56289 233 ALA B C 1
ATOM 6813 O O . ALA B 1 234 ? -1.71500 -23.22300 44.34500 1.000 11.32519 233 ALA B O 1
ATOM 6820 N N . TYR B 1 235 ? -0.41200 -24.18800 45.90000 1.000 9.46478 234 TYR B N 1
ATOM 6821 C CA . TYR B 1 235 ? 0.56300 -23.10500 45.90400 1.000 9.19574 234 TYR B CA 1
ATOM 6822 C C . TYR B 1 235 ? 1.84800 -23.47200 45.16800 1.000 9.95705 234 TYR B C 1
ATOM 6823 O O . TYR B 1 235 ? 2.84900 -22.76000 45.29300 1.000 10.22717 234 TYR B O 1
ATOM 6841 N N . LEU B 1 236 ? 1.84000 -24.55800 44.39700 1.000 9.24483 235 LEU B N 1
ATOM 6842 C CA . LEU B 1 236 ? 3.01500 -25.01200 43.66000 1.000 7.93791 235 LEU B CA 1
ATOM 6843 C C . LEU B 1 236 ? 2.82700 -24.73200 42.17700 1.000 6.62318 235 LEU B C 1
ATOM 6844 O O . LEU B 1 236 ? 1.87100 -25.21700 41.56400 1.000 7.48226 235 LEU B O 1
ATOM 6860 N N . THR B 1 237 ? 3.74200 -23.95700 41.60400 1.000 7.79583 236 THR B N 1
ATOM 6861 C CA . THR B 1 237 ? 3.83200 -23.83100 40.15900 1.000 7.82966 236 THR B CA 1
ATOM 6862 C C . THR B 1 237 ? 5.29600 -23.63300 39.80000 1.000 8.16792 236 THR B C 1
ATOM 6863 O O . THR B 1 237 ? 6.06700 -23.05900 40.57300 1.000 8.45526 236 THR B O 1
ATOM 6874 N N . GLY B 1 238 ? 5.67700 -24.13900 38.63000 1.000 7.68280 237 GLY B N 1
ATOM 6875 C CA . GLY B 1 238 ? 7.06800 -24.11700 38.23000 1.000 8.75521 237 GLY B CA 1
ATOM 6876 C C . GLY B 1 238 ? 7.94600 -25.12100 38.93800 1.000 9.86978 237 GLY B C 1
ATOM 6877 O O . GLY B 1 238 ? 9.17300 -25.01700 38.85000 1.000 11.98315 237 GLY B O 1
ATOM 6881 N N . VAL B 1 239 ? 7.36000 -26.09500 39.62500 1.000 7.97492 238 VAL B N 1
ATOM 6882 C CA . VAL B 1 239 ? 8.11200 -27.06000 40.41800 1.000 8.20630 238 VAL B CA 1
ATOM 6883 C C . VAL B 1 239 ? 8.53800 -28.22200 39.53500 1.000 9.17013 238 VAL B C 1
ATOM 6884 O O . VAL B 1 239 ? 7.80500 -28.64500 38.63300 1.000 9.71704 238 VAL B O 1
ATOM 6897 N N . THR B 1 240 ? 9.73500 -28.73600 39.79600 1.000 8.59043 239 THR B N 1
ATOM 6898 C CA . THR B 1 240 ? 10.20600 -29.98800 39.21900 1.000 10.73402 239 THR B CA 1
ATOM 6899 C C . THR B 1 240 ? 10.31600 -30.98500 40.36300 1.000 9.61048 239 THR B C 1
ATOM 6900 O O . THR B 1 240 ? 11.12400 -30.79400 41.27700 1.000 10.64443 239 THR B O 1
ATOM 6911 N N . LEU B 1 241 ? 9.49700 -32.03100 40.32000 1.000 8.52024 240 LEU B N 1
ATOM 6912 C CA . LEU B 1 241 ? 9.34600 -32.96500 41.43100 1.000 8.90782 240 LEU B CA 1
ATOM 6913 C C . LEU B 1 241 ? 9.99600 -34.29200 41.06000 1.000 7.99930 240 LEU B C 1
ATOM 6914 O O . LEU B 1 241 ? 9.50100 -35.01100 40.18500 1.000 8.20326 240 LEU B O 1
ATOM 6930 N N . ASP B 1 242 ? 11.10000 -34.60800 41.73400 1.000 8.01366 241 ASP B N 1
ATOM 6931 C CA . ASP B 1 242 ? 11.85900 -35.82000 41.46400 1.000 8.36402 241 ASP B CA 1
ATOM 6932 C C . ASP B 1 242 ? 11.15200 -37.03300 42.05400 1.000 8.04244 241 ASP B C 1
ATOM 6933 O O . ASP B 1 242 ? 10.75500 -37.02500 43.22300 1.000 9.79370 241 ASP B O 1
ATOM 6942 N N . VAL B 1 243 ? 11.03000 -38.08700 41.25200 1.000 7.83848 242 VAL B N 1
ATOM 6943 C CA . VAL B 1 243 ? 10.46400 -39.35100 41.70900 1.000 8.20962 242 VAL B CA 1
ATOM 6944 C C . VAL B 1 243 ? 11.44800 -40.44600 41.32500 1.000 9.35210 242 VAL B C 1
ATOM 6945 O O . VAL B 1 243 ? 11.21100 -41.20600 40.37900 1.000 8.75422 242 VAL B O 1
ATOM 6958 N N . ASN B 1 244 ? 12.56700 -40.53000 42.04900 1.000 7.88265 243 ASN B N 1
ATOM 6959 C CA . ASN B 1 244 ? 13.69600 -41.33100 41.59300 1.000 7.00329 243 ASN B CA 1
ATOM 6960 C C . ASN B 1 244 ? 14.31800 -42.21200 42.67300 1.000 7.48459 243 ASN B C 1
ATOM 6961 O O . ASN B 1 244 ? 15.34600 -42.84500 42.41100 1.000 8.23095 243 ASN B O 1
ATOM 6972 N N . GLY B 1 245 ? 13.72500 -42.28300 43.86400 1.000 7.28041 244 GLY B N 1
ATOM 6973 C CA . GLY B 1 245 ? 14.21100 -43.18300 44.89400 1.000 8.43994 244 GLY B CA 1
ATOM 6974 C C . GLY B 1 245 ? 15.54900 -42.81300 45.48800 1.000 8.27257 244 GLY B C 1
ATOM 6975 O O . GLY B 1 245 ? 16.16700 -43.64100 46.16800 1.000 8.43474 244 GLY B O 1
ATOM 6979 N N . GLY B 1 246 ? 16.00700 -41.58300 45.27000 1.000 8.35869 245 GLY B N 1
ATOM 6980 C CA . GLY B 1 246 ? 17.32900 -41.16900 45.67600 1.000 8.92182 245 GLY B CA 1
ATOM 6981 C C . GLY B 1 246 ? 18.40200 -41.38000 44.63100 1.000 8.57218 245 GLY B C 1
ATOM 6982 O O . GLY B 1 246 ? 19.57400 -41.09300 44.90500 1.000 9.06179 245 GLY B O 1
ATOM 6986 N N . MET B 1 247 ? 18.04100 -41.88600 43.44800 1.000 8.52239 246 MET B N 1
ATOM 6987 C CA . MET B 1 247 ? 19.02100 -42.07700 42.38300 1.000 9.23756 246 MET B CA 1
ATOM 6988 C C . MET B 1 247 ? 19.77400 -40.78800 42.09300 1.000 9.24273 246 MET B C 1
ATOM 6989 O O . MET B 1 247 ? 20.97800 -40.80900 41.81100 1.000 10.50121 246 MET B O 1
ATOM 7003 N N . LEU B 1 248 ? 19.07300 -39.65800 42.12500 1.000 8.87271 247 LEU B N 1
ATOM 7004 C CA . LEU B 1 248 ? 19.68900 -38.34500 41.97400 1.000 9.37858 247 LEU B CA 1
ATOM 7005 C C . LEU B 1 248 ? 19.23600 -37.48400 43.14100 1.000 8.65074 247 LEU B C 1
ATOM 7006 O O . LEU B 1 248 ? 18.05700 -37.12400 43.23700 1.000 9.08036 247 LEU B O 1
ATOM 7022 N N . ILE B 1 249 ? 20.17200 -37.18100 44.03300 1.000 9.27574 248 ILE B N 1
ATOM 7023 C CA . ILE B 1 249 ? 19.98000 -36.22700 45.11500 1.000 9.95225 248 ILE B CA 1
ATOM 7024 C C . ILE B 1 249 ? 20.82400 -35.00800 44.77700 1.000 10.41916 248 ILE B C 1
ATOM 7025 O O . ILE B 1 249 ? 22.02000 -35.13500 44.48800 1.000 12.19313 248 ILE B O 1
ATOM 7041 N N . HIS B 1 250 ? 20.19900 -33.83700 44.78400 1.000 12.74335 249 HIS B N 1
ATOM 7042 C CA . HIS B 1 250 ? 20.85900 -32.61900 44.33700 1.000 13.86866 249 HIS B CA 1
ATOM 7043 C C . HIS B 1 250 ? 20.17100 -31.40000 44.93500 1.000 18.58121 249 HIS B C 1
ATOM 7044 O O . HIS B 1 250 ? 19.06300 -31.49200 45.46300 1.000 23.24917 249 HIS B O 1
ATOM 7059 N N . MET C 1 2 ? 48.32500 -16.24700 27.90800 1.000 36.92198 1 MET C N 1
ATOM 7060 C CA . MET C 1 2 ? 47.77100 -16.88500 26.68000 1.000 28.30215 1 MET C CA 1
ATOM 7061 C C . MET C 1 2 ? 47.10100 -18.20500 27.04200 1.000 18.44098 1 MET C C 1
ATOM 7062 O O . MET C 1 2 ? 47.67900 -19.27800 26.86900 1.000 21.87040 1 MET C O 1
ATOM 7076 N N . LEU C 1 3 ? 45.86600 -18.11300 27.53900 1.000 15.68777 2 LEU C N 1
ATOM 7077 C CA . LEU C 1 3 ? 45.17600 -19.29100 28.05100 1.000 16.23928 2 LEU C CA 1
ATOM 7078 C C . LEU C 1 3 ? 44.86500 -20.30200 26.95500 1.000 16.34226 2 LEU C C 1
ATOM 7079 O O . LEU C 1 3 ? 44.71000 -21.49300 27.24700 1.000 18.97543 2 LEU C O 1
ATOM 7095 N N . LEU C 1 4 ? 44.76100 -19.85900 25.70100 1.000 13.95833 3 LEU C N 1
ATOM 7096 C CA . LEU C 1 4 ? 44.39800 -20.73500 24.59200 1.000 13.66271 3 LEU C CA 1
ATOM 7097 C C . LEU C 1 4 ? 45.52900 -20.86000 23.57700 1.000 14.66465 3 LEU C C 1
ATOM 7098 O O . LEU C 1 4 ? 45.28400 -21.10100 22.39300 1.000 14.07139 3 LEU C O 1
ATOM 7114 N N . GLN C 1 5 ? 46.77200 -20.71000 24.02800 1.000 17.35474 4 GLN C N 1
ATOM 7115 C CA . GLN C 1 5 ? 47.90700 -20.76800 23.11900 1.000 19.87495 4 GLN C CA 1
ATOM 7116 C C . GLN C 1 5 ? 47.93000 -22.09900 22.38000 1.000 16.11632 4 GLN C C 1
ATOM 7117 O O . GLN C 1 5 ? 47.84200 -23.16800 22.99200 1.000 17.14819 4 GLN C O 1
ATOM 7131 N N . GLY C 1 6 ? 48.04000 -22.02600 21.05500 1.000 17.49144 5 GLY C N 1
ATOM 7132 C CA . GLY C 1 6 ? 48.12100 -23.20400 20.21800 1.000 17.58311 5 GLY C CA 1
ATOM 7133 C C . GLY C 1 6 ? 46.81600 -23.93900 20.00200 1.000 17.51837 5 GLY C C 1
ATOM 7134 O O . GLY C 1 6 ? 46.82200 -24.99200 19.35100 1.000 20.89620 5 GLY C O 1
ATOM 7138 N N . LYS C 1 7 ? 45.70400 -23.42600 20.51400 1.000 15.08481 6 LYS C N 1
ATOM 7139 C CA . LYS C 1 7 ? 44.42100 -24.10000 20.39500 1.000 12.76821 6 LYS C CA 1
ATOM 7140 C C . LYS C 1 7 ? 43.66400 -23.60500 19.16700 1.000 11.85321 6 LYS C C 1
ATOM 7141 O O . LYS C 1 7 ? 43.90300 -22.50900 18.65500 1.000 14.04805 6 LYS C O 1
ATOM 7160 N N . VAL C 1 8 ? 42.73900 -24.43900 18.70000 1.000 11.93753 7 VAL C N 1
ATOM 7161 C CA . VAL C 1 8 ? 41.85700 -24.11900 17.58400 1.000 11.46238 7 VAL C CA 1
ATOM 7162 C C . VAL C 1 8 ? 40.42500 -24.20700 18.09200 1.000 10.89488 7 VAL C C 1
ATOM 7163 O O . VAL C 1 8 ? 40.02800 -25.22900 18.66400 1.000 11.48008 7 VAL C O 1
ATOM 7176 N N . ALA C 1 9 ? 39.65500 -23.13900 17.89100 1.000 10.06897 8 ALA C N 1
ATOM 7177 C CA . ALA C 1 9 ? 38.29000 -23.05200 18.39200 1.000 9.77856 8 ALA C CA 1
ATOM 7178 C C . ALA C 1 9 ? 37.33700 -22.75300 17.24700 1.000 10.33089 8 ALA C C 1
ATOM 7179 O O . ALA C 1 9 ? 37.60000 -21.86300 16.43200 1.000 11.83612 8 ALA C O 1
ATOM 7186 N N . LEU C 1 10 ? 36.22900 -23.48400 17.19600 1.000 9.20721 9 LEU C N 1
ATOM 7187 C CA . LEU C 1 10 ? 35.15600 -23.22800 16.24600 1.000 8.29176 9 LEU C CA 1
ATOM 7188 C C . LEU C 1 10 ? 33.98500 -22.62200 17.00700 1.000 8.23889 9 LEU C C 1
ATOM 7189 O O . LEU C 1 10 ? 33.55000 -23.17200 18.02500 1.000 8.78299 9 LEU C O 1
ATOM 7205 N N . ILE C 1 11 ? 33.49200 -21.48300 16.52700 1.000 9.50224 10 ILE C N 1
ATOM 7206 C CA . ILE C 1 11 ? 32.42200 -20.74200 17.18600 1.000 9.68244 10 ILE C CA 1
ATOM 7207 C C . ILE C 1 11 ? 31.32300 -20.50300 16.16200 1.000 9.98815 10 ILE C C 1
ATOM 7208 O O . ILE C 1 11 ? 31.56300 -19.86800 15.12800 1.000 10.62139 10 ILE C O 1
ATOM 7224 N N . THR C 1 12 ? 30.12200 -20.99500 16.44800 1.000 8.47564 11 THR C N 1
ATOM 7225 C CA . THR C 1 12 ? 28.98800 -20.78000 15.56400 1.000 9.35746 11 THR C CA 1
ATOM 7226 C C . THR C 1 12 ? 28.26900 -19.48600 15.92800 1.000 11.48279 11 THR C C 1
ATOM 7227 O O . THR C 1 12 ? 28.26800 -19.05300 17.08300 1.000 10.36489 11 THR C O 1
ATOM 7238 N N . GLY C 1 13 ? 27.66100 -18.86800 14.92000 1.000 11.36209 12 GLY C N 1
ATOM 7239 C CA . GLY C 1 13 ? 26.88200 -17.65900 15.12600 1.000 11.27465 12 GLY C CA 1
ATOM 7240 C C . GLY C 1 13 ? 27.68800 -16.44800 15.53500 1.000 12.29877 12 GLY C C 1
ATOM 7241 O O . GLY C 1 13 ? 27.17100 -15.58300 16.24700 1.000 13.78570 12 GLY C O 1
ATOM 7245 N N . ALA C 1 14 ? 28.94100 -16.34800 15.08700 1.000 11.39314 13 ALA C N 1
ATOM 7246 C CA . ALA C 1 14 ? 29.85400 -15.31000 15.54600 1.000 11.45466 13 ALA C CA 1
ATOM 7247 C C . ALA C 1 14 ? 30.16500 -14.27400 14.47100 1.000 12.74042 13 ALA C C 1
ATOM 7248 O O . ALA C 1 14 ? 31.12800 -13.51500 14.61200 1.000 15.24911 13 ALA C O 1
ATOM 7255 N N . ALA C 1 15 ? 29.36900 -14.21600 13.40400 1.000 12.21451 14 ALA C N 1
ATOM 7256 C CA . ALA C 1 15 ? 29.64400 -13.25100 12.34500 1.000 13.76268 14 ALA C CA 1
ATOM 7257 C C . ALA C 1 15 ? 29.12900 -11.85500 12.68100 1.000 20.75909 14 ALA C C 1
ATOM 7258 O O . ALA C 1 15 ? 29.69300 -10.86500 12.20100 1.000 20.33851 14 ALA C O 1
ATOM 7265 N N . SER C 1 16 ? 28.08100 -11.74900 13.49600 1.000 15.60900 15 SER C N 1
ATOM 7266 C CA . SER C 1 16 ? 27.49800 -10.44900 13.80600 1.000 17.56640 15 SER C CA 1
ATOM 7267 C C . SER C 1 16 ? 28.41100 -9.66000 14.73800 1.000 23.09907 15 SER C C 1
ATOM 7268 O O . SER C 1 16 ? 28.98700 -10.20600 15.68200 1.000 24.63115 15 SER C O 1
ATOM 7276 N N . GLU C 1 17 ? 28.50700 -8.35200 14.48600 1.000 24.50689 16 GLU C N 1
ATOM 7277 C CA . GLU C 1 17 ? 29.53200 -7.53100 15.12700 1.000 27.35397 16 GLU C CA 1
ATOM 7278 C C . GLU C 1 17 ? 29.41500 -7.54900 16.64900 1.000 30.27682 16 GLU C C 1
ATOM 7279 O O . GLU C 1 17 ? 30.39100 -7.83500 17.35300 1.000 31.56249 16 GLU C O 1
ATOM 7291 N N . ARG C 1 18 ? 28.23300 -7.23200 17.18000 1.000 22.87091 17 ARG C N 1
ATOM 7292 C CA . ARG C 1 18 ? 28.06500 -6.98000 18.60700 1.000 23.37325 17 ARG C CA 1
ATOM 7293 C C . ARG C 1 18 ? 27.51300 -8.18300 19.36800 1.000 21.70742 17 ARG C C 1
ATOM 7294 O O . ARG C 1 18 ? 27.06400 -8.03300 20.51000 1.000 19.25530 17 ARG C O 1
ATOM 7315 N N . GLY C 1 19 ? 27.55800 -9.37100 18.77500 1.000 19.65642 18 GLY C N 1
ATOM 7316 C CA . GLY C 1 19 ? 27.00000 -10.54000 19.41700 1.000 18.79857 18 GLY C CA 1
ATOM 7317 C C . GLY C 1 19 ? 27.95800 -11.20700 20.38900 1.000 16.92251 18 GLY C C 1
ATOM 7318 O O . GLY C 1 19 ? 29.15200 -10.91200 20.45000 1.000 16.38290 18 GLY C O 1
ATOM 7322 N N . ILE C 1 20 ? 27.39800 -12.13200 21.17200 1.000 14.96259 19 ILE C N 1
ATOM 7323 C CA . ILE C 1 20 ? 28.20800 -12.93800 22.08100 1.000 14.10300 19 ILE C CA 1
ATOM 7324 C C . ILE C 1 20 ? 29.24800 -13.73300 21.30300 1.000 13.80348 19 ILE C C 1
ATOM 7325 O O . ILE C 1 20 ? 30.39900 -13.87300 21.73700 1.000 12.54706 19 ILE C O 1
ATOM 7341 N N . GLY C 1 21 ? 28.86200 -14.26800 20.14400 1.000 12.36634 20 GLY C N 1
ATOM 7342 C CA . GLY C 1 21 ? 29.78800 -15.07700 19.36700 1.000 10.85415 20 GLY C CA 1
ATOM 7343 C C . GLY C 1 21 ? 31.02500 -14.30600 18.95100 1.000 10.41813 20 GLY C C 1
ATOM 7344 O O . GLY C 1 21 ? 32.15200 -14.77900 19.11200 1.000 11.15929 20 GLY C O 1
ATOM 7348 N N . ARG C 1 22 ? 30.83100 -13.10300 18.40500 1.000 12.76701 21 ARG C N 1
ATOM 7349 C CA . ARG C 1 22 ? 31.97200 -12.30200 17.97600 1.000 13.64801 21 ARG C CA 1
ATOM 7350 C C . ARG C 1 22 ? 32.83300 -11.89000 19.16200 1.000 10.86900 21 ARG C C 1
ATOM 7351 O O . ARG C 1 22 ? 34.06600 -11.88500 19.07100 1.000 11.39026 21 ARG C O 1
ATOM 7372 N N . ALA C 1 23 ? 32.20400 -11.52600 20.28200 1.000 11.56484 22 ALA C N 1
ATOM 7373 C CA . ALA C 1 23 ? 32.97200 -11.17100 21.46900 1.000 11.61392 22 ALA C CA 1
ATOM 7374 C C . ALA C 1 23 ? 33.80800 -12.34900 21.94500 1.000 11.11396 22 ALA C C 1
ATOM 7375 O O . ALA C 1 23 ? 34.95800 -12.17800 22.36900 1.000 12.31268 22 ALA C O 1
ATOM 7382 N N . THR C 1 24 ? 33.24700 -13.55700 21.87900 1.000 10.68201 23 THR C N 1
ATOM 7383 C CA . THR C 1 24 ? 34.00000 -14.74800 22.25200 1.000 10.64486 23 THR C CA 1
ATOM 7384 C C . THR C 1 24 ? 35.15500 -14.98600 21.28700 1.000 9.91060 23 THR C C 1
ATOM 7385 O O . THR C 1 24 ? 36.26800 -15.31400 21.71200 1.000 10.49902 23 THR C O 1
ATOM 7396 N N . ALA C 1 25 ? 34.91000 -14.81900 19.98600 1.000 11.17799 24 ALA C N 1
ATOM 7397 C CA . ALA C 1 25 ? 35.98000 -14.96300 19.00500 1.000 10.08852 24 ALA C CA 1
ATOM 7398 C C . ALA C 1 25 ? 37.11400 -13.98300 19.27800 1.000 11.15728 24 ALA C C 1
ATOM 7399 O O . ALA C 1 25 ? 38.29200 -14.35200 19.21100 1.000 12.20041 24 ALA C O 1
ATOM 7406 N N . GLU C 1 26 ? 36.77700 -12.72700 19.57900 1.000 11.71642 25 GLU C N 1
ATOM 7407 C CA . GLU C 1 26 ? 37.80300 -11.72200 19.84000 1.000 12.97638 25 GLU C CA 1
ATOM 7408 C C . GLU C 1 26 ? 38.64600 -12.10300 21.04900 1.000 14.58837 25 GLU C C 1
ATOM 7409 O O . GLU C 1 26 ? 39.88000 -12.07300 20.99600 1.000 13.88936 25 GLU C O 1
ATOM 7421 N N . ILE C 1 27 ? 37.99300 -12.46500 22.15400 1.000 11.91422 26 ILE C N 1
ATOM 7422 C CA . ILE C 1 27 ? 38.72800 -12.81200 23.36600 1.000 13.14048 26 ILE C CA 1
ATOM 7423 C C . ILE C 1 27 ? 39.53700 -14.08700 23.16000 1.000 11.28124 26 ILE C C 1
ATOM 7424 O O . ILE C 1 27 ? 40.67400 -14.19800 23.63400 1.000 13.19261 26 ILE C O 1
ATOM 7440 N N . PHE C 1 28 ? 38.97700 -15.06500 22.44400 1.000 10.80486 27 PHE C N 1
ATOM 7441 C CA . PHE C 1 28 ? 39.72500 -16.28700 22.16600 1.000 12.13214 27 PHE C CA 1
ATOM 7442 C C . PHE C 1 28 ? 40.97700 -15.99100 21.35000 1.000 10.85268 27 PHE C C 1
ATOM 7443 O O . PHE C 1 28 ? 42.05000 -16.53800 21.62600 1.000 12.33442 27 PHE C O 1
ATOM 7460 N N . ALA C 1 29 ? 40.86000 -15.12800 20.33700 1.000 12.44054 28 ALA C N 1
ATOM 7461 C CA . ALA C 1 29 ? 42.02400 -14.76200 19.53800 1.000 13.68944 28 ALA C CA 1
ATOM 7462 C C . ALA C 1 29 ? 43.05000 -14.01000 20.37600 1.000 13.08238 28 ALA C C 1
ATOM 7463 O O . ALA C 1 29 ? 44.25800 -14.23500 20.24000 1.000 14.64146 28 ALA C O 1
ATOM 7470 N N . GLN C 1 30 ? 42.58900 -13.11300 21.25300 1.000 13.96207 29 GLN C N 1
ATOM 7471 C CA . GLN C 1 30 ? 43.50100 -12.41600 22.15300 1.000 15.22039 29 GLN C CA 1
ATOM 7472 C C . GLN C 1 30 ? 44.25700 -13.39100 23.04400 1.000 15.58892 29 GLN C C 1
ATOM 7473 O O . GLN C 1 30 ? 45.39500 -13.11500 23.44200 1.000 18.34604 29 GLN C O 1
ATOM 7487 N N . GLN C 1 31 ? 43.64600 -14.52700 23.37200 1.000 13.88454 30 GLN C N 1
ATOM 7488 C CA . GLN C 1 31 ? 44.26700 -15.52700 24.22800 1.000 13.59272 30 GLN C CA 1
ATOM 7489 C C . GLN C 1 31 ? 45.04300 -16.58100 23.44500 1.000 14.50581 30 GLN C C 1
ATOM 7490 O O . GLN C 1 31 ? 45.40000 -17.61800 24.01300 1.000 15.11123 30 GLN C O 1
ATOM 7504 N N . GLY C 1 32 ? 45.30600 -16.34500 22.16000 1.000 14.57912 31 GLY C N 1
ATOM 7505 C CA . GLY C 1 32 ? 46.21000 -17.17600 21.39400 1.000 15.23740 31 GLY C CA 1
ATOM 7506 C C . GLY C 1 32 ? 45.56600 -18.23300 20.52500 1.000 12.81779 31 GLY C C 1
ATOM 7507 O O . GLY C 1 32 ? 46.28800 -18.95400 19.82600 1.000 15.83460 31 GLY C O 1
ATOM 7511 N N . ALA C 1 33 ? 44.24400 -18.35700 20.54000 1.000 12.44847 32 ALA C N 1
ATOM 7512 C CA . ALA C 1 33 ? 43.59000 -19.37700 19.73900 1.000 12.91456 32 ALA C CA 1
ATOM 7513 C C . ALA C 1 33 ? 43.46900 -18.92900 18.28900 1.000 12.07337 32 ALA C C 1
ATOM 7514 O O . ALA C 1 33 ? 43.43600 -17.73400 17.98200 1.000 13.58231 32 ALA C O 1
ATOM 7521 N N . LYS C 1 34 ? 43.42000 -19.90700 17.39100 1.000 12.41707 33 LYS C N 1
ATOM 7522 C CA . LYS C 1 34 ? 42.95100 -19.68000 16.03400 1.000 12.32058 33 LYS C CA 1
ATOM 7523 C C . LYS C 1 34 ? 41.46900 -20.02500 15.99900 1.000 11.63085 33 LYS C C 1
ATOM 7524 O O . LYS C 1 34 ? 41.05700 -21.06700 16.52100 1.000 13.31628 33 LYS C O 1
ATOM 7543 N N . VAL C 1 35 ? 40.67300 -19.14800 15.39700 1.000 11.17839 34 VAL C N 1
ATOM 7544 C CA . VAL C 1 35 ? 39.22200 -19.20500 15.49800 1.000 10.58548 34 VAL C CA 1
ATOM 7545 C C . VAL C 1 35 ? 38.63300 -19.48300 14.12400 1.000 12.05120 34 VAL C C 1
ATOM 7546 O O . VAL C 1 35 ? 39.02300 -18.85600 13.13100 1.000 13.02431 34 VAL C O 1
ATOM 7559 N N . ILE C 1 36 ? 37.69700 -20.42200 14.07600 1.000 10.02031 35 ILE C N 1
ATOM 7560 C CA . ILE C 1 36 ? 36.87600 -20.68200 12.90300 1.000 10.22744 35 ILE C CA 1
ATOM 7561 C C . ILE C 1 36 ? 35.49100 -20.13900 13.22100 1.000 11.90274 35 ILE C C 1
ATOM 7562 O O . ILE C 1 36 ? 34.81300 -20.64400 14.12500 1.000 11.82551 35 ILE C O 1
ATOM 7578 N N . ILE C 1 37 ? 35.07500 -19.10300 12.50300 1.000 11.12794 36 ILE C N 1
ATOM 7579 C CA . ILE C 1 37 ? 33.73200 -18.55300 12.64600 1.000 11.98830 36 ILE C CA 1
ATOM 7580 C C . ILE C 1 37 ? 32.83400 -19.24600 11.63200 1.000 12.85291 36 ILE C C 1
ATOM 7581 O O . ILE C 1 37 ? 33.13100 -19.25700 10.43300 1.000 12.71557 36 ILE C O 1
ATOM 7597 N N . VAL C 1 38 ? 31.74500 -19.83900 12.11500 1.000 9.71622 37 VAL C N 1
ATOM 7598 C CA . VAL C 1 38 ? 30.76200 -20.50800 11.27000 1.000 10.73650 37 VAL C CA 1
ATOM 7599 C C . VAL C 1 38 ? 29.43300 -19.78700 11.44300 1.000 13.16676 37 VAL C C 1
ATOM 7600 O O . VAL C 1 38 ? 28.88700 -19.73500 12.55200 1.000 11.94328 37 VAL C O 1
ATOM 7613 N N . ASP C 1 39 ? 28.91200 -19.23400 10.35200 1.000 11.09523 38 ASP C N 1
ATOM 7614 C CA . ASP C 1 39 ? 27.63100 -18.54300 10.38200 1.000 11.43428 38 ASP C CA 1
ATOM 7615 C C . ASP C 1 39 ? 26.96100 -18.72000 9.02500 1.000 11.96698 38 ASP C C 1
ATOM 7616 O O . ASP C 1 39 ? 27.48600 -19.39200 8.13500 1.000 11.67908 38 ASP C O 1
ATOM 7625 N N . LEU C 1 40 ? 25.78900 -18.10300 8.86600 1.000 13.77239 39 LEU C N 1
ATOM 7626 C CA . LEU C 1 40 ? 24.97700 -18.36200 7.68000 1.000 15.92454 39 LEU C CA 1
ATOM 7627 C C . LEU C 1 40 ? 25.62400 -17.81100 6.41400 1.000 14.29834 39 LEU C C 1
ATOM 7628 O O . LEU C 1 40 ? 25.56700 -18.45100 5.35700 1.000 18.48551 39 LEU C O 1
ATOM 7644 N N . ASP C 1 41 ? 26.23800 -16.63500 6.49500 1.000 14.41774 40 ASP C N 1
ATOM 7645 C CA . ASP C 1 41 ? 26.74200 -15.93100 5.32200 1.000 16.84537 40 ASP C CA 1
ATOM 7646 C C . ASP C 1 41 ? 28.26000 -16.05700 5.26500 1.000 15.07836 40 ASP C C 1
ATOM 7647 O O . ASP C 1 41 ? 28.95400 -15.66100 6.20600 1.000 15.82039 40 ASP C O 1
ATOM 7656 N N . LEU C 1 42 ? 28.77300 -16.58600 4.15100 1.000 15.23991 41 LEU C N 1
ATOM 7657 C CA . LEU C 1 42 ? 30.21300 -16.79400 4.02800 1.000 16.24268 41 LEU C CA 1
ATOM 7658 C C . LEU C 1 42 ? 30.96700 -15.47100 4.08200 1.000 15.01401 41 LEU C C 1
ATOM 7659 O O . LEU C 1 42 ? 31.95100 -15.33300 4.81700 1.000 15.74431 41 LEU C O 1
ATOM 7675 N N . ALA C 1 43 ? 30.52900 -14.48700 3.29400 1.000 17.36575 42 ALA C N 1
ATOM 7676 C CA . ALA C 1 43 ? 31.22600 -13.20700 3.26600 1.000 18.98341 42 ALA C CA 1
ATOM 7677 C C . ALA C 1 43 ? 31.28100 -12.58100 4.65300 1.000 16.12234 42 ALA C C 1
ATOM 7678 O O . ALA C 1 43 ? 32.33200 -12.09200 5.08100 1.000 18.23377 42 ALA C O 1
ATOM 7685 N N . GLN C 1 44 ? 30.16000 -12.59600 5.37700 1.000 18.00821 43 GLN C N 1
ATOM 7686 C CA . GLN C 1 44 ? 30.14500 -12.01800 6.71500 1.000 18.01226 43 GLN C CA 1
ATOM 7687 C C . GLN C 1 44 ? 31.06300 -12.79000 7.65500 1.000 15.27100 43 GLN C C 1
ATOM 7688 O O . GLN C 1 44 ? 31.76600 -12.19200 8.47700 1.000 15.58660 43 GLN C O 1
ATOM 7702 N N . SER C 1 45 ? 31.07400 -14.12200 7.54400 1.000 13.71260 44 SER C N 1
ATOM 7703 C CA . SER C 1 45 ? 31.93400 -14.93200 8.40200 1.000 14.93040 44 SER C CA 1
ATOM 7704 C C . SER C 1 45 ? 33.40600 -14.70700 8.07900 1.000 13.61957 44 SER C C 1
ATOM 7705 O O . SER C 1 45 ? 34.24200 -14.63100 8.98500 1.000 14.63991 44 SER C O 1
ATOM 7713 N N . GLN C 1 46 ? 33.74300 -14.60200 6.79100 1.000 15.98473 45 GLN C N 1
ATOM 7714 C CA . GLN C 1 46 ? 35.13000 -14.35900 6.41100 1.000 18.50436 45 GLN C CA 1
ATOM 7715 C C . GLN C 1 46 ? 35.59100 -12.97800 6.86200 1.000 16.42842 45 GLN C C 1
ATOM 7716 O O . GLN C 1 46 ? 36.72200 -12.81900 7.33600 1.000 17.93986 45 GLN C O 1
ATOM 7730 N N . ASN C 1 47 ? 34.72800 -11.96800 6.73100 1.000 18.11862 46 ASN C N 1
ATOM 7731 C CA . ASN C 1 47 ? 35.09400 -10.62600 7.17300 1.000 20.49380 46 ASN C CA 1
ATOM 7732 C C . ASN C 1 47 ? 35.29800 -10.58300 8.68100 1.000 19.13304 46 ASN C C 1
ATOM 7733 O O . ASN C 1 47 ? 36.20700 -9.90500 9.17300 1.000 19.03651 46 ASN C O 1
ATOM 7744 N N . ALA C 1 48 ? 34.45800 -11.29800 9.43200 1.000 17.79761 47 ALA C N 1
ATOM 7745 C CA . ALA C 1 48 ? 34.62600 -11.35700 10.88000 1.000 16.92615 47 ALA C CA 1
ATOM 7746 C C . ALA C 1 48 ? 35.94200 -12.02900 11.24800 1.000 16.38444 47 ALA C C 1
ATOM 7747 O O . ALA C 1 48 ? 36.67600 -11.54800 12.11900 1.000 18.00232 47 ALA C O 1
ATOM 7754 N N . ALA C 1 49 ? 36.25800 -13.14900 10.59300 1.000 15.68290 48 ALA C N 1
ATOM 7755 C CA . ALA C 1 49 ? 37.51200 -13.83800 10.87400 1.000 16.51448 48 ALA C CA 1
ATOM 7756 C C . ALA C 1 49 ? 38.70600 -12.94600 10.56400 1.000 17.29558 48 ALA C C 1
ATOM 7757 O O . ALA C 1 49 ? 39.65500 -12.86700 11.35200 1.000 19.05822 48 ALA C O 1
ATOM 7764 N N . LYS C 1 50 ? 38.67100 -12.25900 9.41900 1.000 18.21422 49 LYS C N 1
ATOM 7765 C CA . LYS C 1 50 ? 39.75200 -11.34800 9.06000 1.000 23.69472 49 LYS C CA 1
ATOM 7766 C C . LYS C 1 50 ? 39.92600 -10.25800 10.11000 1.000 20.49225 49 LYS C C 1
ATOM 7767 O O . LYS C 1 50 ? 41.05400 -9.84800 10.41000 1.000 22.27275 49 LYS C O 1
ATOM 7786 N N . ALA C 1 51 ? 38.82100 -9.77800 10.68300 1.000 19.93308 50 ALA C N 1
ATOM 7787 C CA . ALA C 1 51 ? 38.90300 -8.72400 11.68800 1.000 21.72860 50 ALA C CA 1
ATOM 7788 C C . ALA C 1 51 ? 39.60200 -9.20400 12.95400 1.000 26.67576 50 ALA C C 1
ATOM 7789 O O . ALA C 1 51 ? 40.19700 -8.39500 13.67500 1.000 25.36443 50 ALA C O 1
ATOM 7796 N N . LEU C 1 52 ? 39.54100 -10.50600 13.24200 1.000 20.46357 51 LEU C N 1
ATOM 7797 C CA . LEU C 1 52 ? 40.19000 -11.02900 14.43900 1.000 22.69940 51 LEU C CA 1
ATOM 7798 C C . LEU C 1 52 ? 41.70200 -10.88100 14.35400 1.000 25.03599 51 LEU C C 1
ATOM 7799 O O . LEU C 1 52 ? 42.36900 -10.65000 15.37000 1.000 27.87483 51 LEU C O 1
ATOM 7815 N N . GLY C 1 53 ? 42.25400 -11.01800 13.16600 1.000 22.61294 52 GLY C N 1
ATOM 7816 C CA . GLY C 1 53 ? 43.68200 -10.95600 12.97400 1.000 25.52153 52 GLY C CA 1
ATOM 7817 C C . GLY C 1 53 ? 44.10000 -11.91800 11.87000 1.000 22.50173 52 GLY C C 1
ATOM 7818 O O . GLY C 1 53 ? 43.37900 -12.09500 10.88600 1.000 25.36939 52 GLY C O 1
ATOM 7822 N N . GLU C 1 54 ? 45.25900 -12.53600 12.06200 1.000 24.42475 53 GLU C N 1
ATOM 7823 C CA . GLU C 1 54 ? 45.84300 -13.42500 11.07000 1.000 24.10052 53 GLU C CA 1
ATOM 7824 C C . GLU C 1 54 ? 45.66500 -14.87700 11.49500 1.000 22.22398 53 GLU C C 1
ATOM 7825 O O . GLU C 1 54 ? 45.73900 -15.20000 12.68400 1.000 23.45355 53 GLU C O 1
ATOM 7837 N N . GLY C 1 55 ? 45.42400 -15.74600 10.51700 1.000 20.18051 54 GLY C N 1
ATOM 7838 C CA . GLY C 1 55 ? 45.38000 -17.17400 10.75500 1.000 19.69229 54 GLY C CA 1
ATOM 7839 C C . GLY C 1 55 ? 44.02200 -17.74600 11.09400 1.000 16.16391 54 GLY C C 1
ATOM 7840 O O . GLY C 1 55 ? 43.93500 -18.94100 11.40200 1.000 17.27613 54 GLY C O 1
ATOM 7844 N N . HIS C 1 56 ? 42.96500 -16.94300 11.04800 1.000 14.07995 55 HIS C N 1
ATOM 7845 C CA . HIS C 1 56 ? 41.61800 -17.39300 11.36500 1.000 13.72561 55 HIS C CA 1
ATOM 7846 C C . HIS C 1 56 ? 40.86200 -17.73700 10.08500 1.000 15.09068 55 HIS C C 1
ATOM 7847 O O . HIS C 1 56 ? 41.35400 -17.54700 8.97000 1.000 17.68569 55 HIS C O 1
ATOM 7861 N N . MET C 1 57 ? 39.65000 -18.26200 10.25300 1.000 13.33041 56 MET C N 1
ATOM 7862 C CA . MET C 1 57 ? 38.89400 -18.79300 9.13000 1.000 14.08519 56 MET C CA 1
ATOM 7863 C C . MET C 1 57 ? 37.41300 -18.50500 9.30900 1.000 13.63120 56 MET C C 1
ATOM 7864 O O . MET C 1 57 ? 36.88500 -18.58100 10.42200 1.000 13.05279 56 MET C O 1
ATOM 7878 N N . GLY C 1 58 ? 36.75300 -18.17300 8.20300 1.000 12.64769 57 GLY C N 1
ATOM 7879 C CA . GLY C 1 58 ? 35.31300 -18.02400 8.17300 1.000 11.93362 57 GLY C CA 1
ATOM 7880 C C . GLY C 1 58 ? 34.68400 -19.03400 7.23700 1.000 15.52940 57 GLY C C 1
ATOM 7881 O O . GLY C 1 58 ? 35.16300 -19.23400 6.11600 1.000 15.03992 57 GLY C O 1
ATOM 7885 N N . LEU C 1 59 ? 33.61800 -19.68800 7.69200 1.000 11.25106 58 LEU C N 1
ATOM 7886 C CA . LEU C 1 59 ? 32.92900 -20.69800 6.90800 1.000 12.07085 58 LEU C CA 1
ATOM 7887 C C . LEU C 1 59 ? 31.43300 -20.46600 7.03100 1.000 12.90835 58 LEU C C 1
ATOM 7888 O O . LEU C 1 59 ? 30.95300 -19.88200 8.00500 1.000 13.73952 58 LEU C O 1
ATOM 7904 N N . ALA C 1 60 ? 30.69600 -20.93100 6.03000 1.000 13.17214 59 ALA C N 1
ATOM 7905 C CA . ALA C 1 60 ? 29.25200 -20.76100 5.98300 1.000 12.96006 59 ALA C CA 1
ATOM 7906 C C . ALA C 1 60 ? 28.57500 -22.08800 6.28700 1.000 12.72478 59 ALA C C 1
ATOM 7907 O O . ALA C 1 60 ? 28.94200 -23.12200 5.72000 1.000 13.20464 59 ALA C O 1
ATOM 7914 N N . ALA C 1 61 ? 27.59200 -22.05700 7.18300 1.000 11.64254 60 ALA C N 1
ATOM 7915 C CA . ALA C 1 61 ? 26.76400 -23.22800 7.41500 1.000 11.52131 60 ALA C CA 1
ATOM 7916 C C . ALA C 1 61 ? 25.49100 -22.81200 8.13300 1.000 11.71596 60 ALA C C 1
ATOM 7917 O O . ALA C 1 61 ? 25.52600 -21.97800 9.04300 1.000 14.21093 60 ALA C O 1
ATOM 7924 N N . ASN C 1 62 ? 24.37300 -23.37200 7.68600 1.000 11.62496 61 ASN C N 1
ATOM 7925 C CA . ASN C 1 62 ? 23.16800 -23.45400 8.49700 1.000 11.71172 61 ASN C CA 1
ATOM 7926 C C . ASN C 1 62 ? 23.36000 -24.61800 9.46100 1.000 10.63554 61 ASN C C 1
ATOM 7927 O O . ASN C 1 62 ? 23.49200 -25.76800 9.02700 1.000 11.11012 61 ASN C O 1
ATOM 7938 N N . VAL C 1 63 ? 23.40900 -24.32300 10.76400 1.000 10.35228 62 VAL C N 1
ATOM 7939 C CA . VAL C 1 63 ? 23.72100 -25.35600 11.74800 1.000 10.02968 62 VAL C CA 1
ATOM 7940 C C . VAL C 1 63 ? 22.68400 -26.46900 11.75800 1.000 9.53100 62 VAL C C 1
ATOM 7941 O O . VAL C 1 63 ? 22.94800 -27.55100 12.29300 1.000 10.21854 62 VAL C O 1
ATOM 7954 N N . ALA C 1 64 ? 21.50800 -26.23700 11.17700 1.000 10.29906 63 ALA C N 1
ATOM 7955 C CA . ALA C 1 64 ? 20.48000 -27.26100 11.06900 1.000 10.23965 63 ALA C CA 1
ATOM 7956 C C . ALA C 1 64 ? 20.56800 -28.05000 9.76700 1.000 10.53588 63 ALA C C 1
ATOM 7957 O O . ALA C 1 64 ? 19.65100 -28.81700 9.45900 1.000 11.22300 63 ALA C O 1
ATOM 7964 N N . ASN C 1 65 ? 21.64400 -27.88100 9.00200 1.000 9.99243 64 ASN C N 1
ATOM 7965 C CA . ASN C 1 65 ? 21.86700 -28.62400 7.76300 1.000 11.53699 64 ASN C CA 1
ATOM 7966 C C . ASN C 1 65 ? 23.06000 -29.54800 7.99400 1.000 9.96542 64 ASN C C 1
ATOM 7967 O O . ASN C 1 65 ? 24.21600 -29.11300 7.95500 1.000 10.83196 64 ASN C O 1
ATOM 7978 N N . GLU C 1 66 ? 22.76500 -30.83000 8.22100 1.000 8.53544 65 GLU C N 1
ATOM 7979 C CA . GLU C 1 66 ? 23.79200 -31.80500 8.57200 1.000 9.29070 65 GLU C CA 1
ATOM 7980 C C . GLU C 1 66 ? 24.94500 -31.80000 7.57400 1.000 10.54781 65 GLU C C 1
ATOM 7981 O O . GLU C 1 66 ? 26.11600 -31.73100 7.96100 1.000 9.89934 65 GLU C O 1
ATOM 7993 N N . GLU C 1 67 ? 24.63300 -31.88500 6.28200 1.000 10.61318 66 GLU C N 1
ATOM 7994 C CA . GLU C 1 67 ? 25.69000 -32.04800 5.29000 1.000 11.53000 66 GLU C CA 1
ATOM 7995 C C . GLU C 1 67 ? 26.52900 -30.78600 5.15200 1.000 9.79862 66 GLU C C 1
ATOM 7996 O O . GLU C 1 67 ? 27.74400 -30.86300 4.93000 1.000 11.46766 66 GLU C O 1
ATOM 8008 N N . GLN C 1 68 ? 25.90800 -29.61400 5.27400 1.000 8.89904 67 GLN C N 1
ATOM 8009 C CA . GLN C 1 68 ? 26.68000 -28.38100 5.20300 1.000 10.65271 67 GLN C CA 1
ATOM 8010 C C . GLN C 1 68 ? 27.58600 -28.23100 6.41900 1.000 10.62706 67 GLN C C 1
ATOM 8011 O O . GLN C 1 68 ? 28.73400 -27.78900 6.29500 1.000 12.33384 67 GLN C O 1
ATOM 8025 N N . VAL C 1 69 ? 27.09100 -28.59500 7.60300 1.000 9.97998 68 VAL C N 1
ATOM 8026 C CA . VAL C 1 69 ? 27.92400 -28.54900 8.80300 1.000 10.58598 68 VAL C CA 1
ATOM 8027 C C . VAL C 1 69 ? 29.10600 -29.50000 8.66400 1.000 9.90948 68 VAL C C 1
ATOM 8028 O O . VAL C 1 69 ? 30.25200 -29.14500 8.96100 1.000 11.00224 68 VAL C O 1
ATOM 8041 N N . LYS C 1 70 ? 28.84300 -30.72900 8.21500 1.000 9.80823 69 LYS C N 1
ATOM 8042 C CA . LYS C 1 70 ? 29.92100 -31.69900 8.06700 1.000 11.17000 69 LYS C CA 1
ATOM 8043 C C . LYS C 1 70 ? 30.96000 -31.21500 7.06500 1.000 11.50195 69 LYS C C 1
ATOM 8044 O O . LYS C 1 70 ? 32.16700 -31.36600 7.28800 1.000 11.34422 69 LYS C O 1
ATOM 8063 N N . ALA C 1 71 ? 30.51100 -30.62300 5.95600 1.000 12.03603 70 ALA C N 1
ATOM 8064 C CA . ALA C 1 71 ? 31.44900 -30.11800 4.96000 1.000 12.67596 70 ALA C CA 1
ATOM 8065 C C . ALA C 1 71 ? 32.28400 -28.97500 5.52200 1.000 12.52853 70 ALA C C 1
ATOM 8066 O O . ALA C 1 71 ? 33.48800 -28.88800 5.25400 1.000 12.97982 70 ALA C O 1
ATOM 8073 N N . ALA C 1 72 ? 31.66600 -28.09100 6.30800 1.000 12.23976 71 ALA C N 1
ATOM 8074 C CA . ALA C 1 72 ? 32.41000 -26.99000 6.90800 1.000 11.31368 71 ALA C CA 1
ATOM 8075 C C . ALA C 1 72 ? 33.43900 -27.50100 7.90800 1.000 12.50459 71 ALA C C 1
ATOM 8076 O O . ALA C 1 72 ? 34.59000 -27.04700 7.91200 1.000 12.28858 71 ALA C O 1
ATOM 8083 N N . VAL C 1 73 ? 33.04800 -28.44800 8.76200 1.000 11.65188 72 VAL C N 1
ATOM 8084 C CA . VAL C 1 73 ? 33.98700 -28.99900 9.73600 1.000 10.76030 72 VAL C CA 1
ATOM 8085 C C . VAL C 1 73 ? 35.15200 -29.67800 9.02800 1.000 11.81832 72 VAL C C 1
ATOM 8086 O O . VAL C 1 73 ? 36.30700 -29.57200 9.46000 1.000 12.05434 72 VAL C O 1
ATOM 8099 N N . GLU C 1 74 ? 34.87400 -30.37600 7.92500 1.000 11.45370 73 GLU C N 1
ATOM 8100 C CA . GLU C 1 74 ? 35.94700 -31.02400 7.17700 1.000 12.01746 73 GLU C CA 1
ATOM 8101 C C . GLU C 1 74 ? 36.92800 -29.99700 6.62300 1.000 12.97860 73 GLU C C 1
ATOM 8102 O O . GLU C 1 74 ? 38.14600 -30.20500 6.67100 1.000 13.08955 73 GLU C O 1
ATOM 8114 N N . GLN C 1 75 ? 36.42200 -28.87600 6.10200 1.000 12.15873 74 GLN C N 1
ATOM 8115 C CA . GLN C 1 75 ? 37.31300 -27.82200 5.62600 1.000 14.82194 74 GLN C CA 1
ATOM 8116 C C . GLN C 1 75 ? 38.17200 -27.27800 6.75900 1.000 13.45960 74 GLN C C 1
ATOM 8117 O O . GLN C 1 75 ? 39.36700 -27.01700 6.57600 1.000 14.40804 74 GLN C O 1
ATOM 8131 N N . ALA C 1 76 ? 37.57800 -27.09100 7.93900 1.000 11.31244 75 ALA C N 1
ATOM 8132 C CA . ALA C 1 76 ? 38.33900 -26.59900 9.08300 1.000 11.35382 75 ALA C CA 1
ATOM 8133 C C . ALA C 1 76 ? 39.41500 -27.59700 9.48900 1.000 11.63571 75 ALA C C 1
ATOM 8134 O O . ALA C 1 76 ? 40.56500 -27.22000 9.74500 1.000 12.42920 75 ALA C O 1
ATOM 8141 N N . LEU C 1 77 ? 39.05800 -28.88000 9.56000 1.000 10.55601 76 LEU C N 1
ATOM 8142 C CA . LEU C 1 77 ? 40.02400 -29.89600 9.96200 1.000 12.22498 76 LEU C CA 1
ATOM 8143 C C . LEU C 1 77 ? 41.13900 -30.03600 8.93600 1.000 13.31923 76 LEU C C 1
ATOM 8144 O O . LEU C 1 77 ? 42.30000 -30.25300 9.30000 1.000 14.58794 76 LEU C O 1
ATOM 8160 N N . GLN C 1 78 ? 40.81000 -29.91700 7.64900 1.000 12.67853 77 GLN C N 1
ATOM 8161 C CA . GLN C 1 78 ? 41.84100 -30.01100 6.62300 1.000 14.69512 77 GLN C CA 1
ATOM 8162 C C . GLN C 1 78 ? 42.87400 -28.90500 6.78300 1.000 15.55241 77 GLN C C 1
ATOM 8163 O O . GLN C 1 78 ? 44.07000 -29.12600 6.55600 1.000 19.59915 77 GLN C O 1
ATOM 8177 N N . HIS C 1 79 ? 42.44000 -27.71300 7.19500 1.000 12.90679 78 HIS C N 1
ATOM 8178 C CA . HIS C 1 79 ? 43.36000 -26.58900 7.31400 1.000 13.24057 78 HIS C CA 1
ATOM 8179 C C . HIS C 1 79 ? 44.12500 -26.61800 8.63400 1.000 15.50678 78 HIS C C 1
ATOM 8180 O O . HIS C 1 79 ? 45.34800 -26.44700 8.65100 1.000 16.30812 78 HIS C O 1
ATOM 8194 N N . TYR C 1 80 ? 43.42300 -26.83300 9.74900 1.000 12.92053 79 TYR C N 1
ATOM 8195 C CA . TYR C 1 80 ? 44.03400 -26.74400 11.07000 1.000 12.15211 79 TYR C CA 1
ATOM 8196 C C . TYR C 1 80 ? 44.46600 -28.08800 11.63900 1.000 11.16390 79 TYR C C 1
ATOM 8197 O O . TYR C 1 80 ? 45.28900 -28.11100 12.56200 1.000 14.26548 79 TYR C O 1
ATOM 8215 N N . GLY C 1 81 ? 43.92600 -29.19600 11.13300 1.000 11.85836 80 GLY C N 1
ATOM 8216 C CA . GLY C 1 81 ? 44.28100 -30.51500 11.60800 1.000 12.95854 80 GLY C CA 1
ATOM 8217 C C . GLY C 1 81 ? 43.62600 -30.93100 12.90500 1.000 15.63485 80 GLY C C 1
ATOM 8218 O O . GLY C 1 81 ? 43.73600 -32.10400 13.28500 1.000 17.60038 80 GLY C O 1
ATOM 8222 N N . LYS C 1 82 ? 42.94200 -30.02100 13.59300 1.000 12.85385 81 LYS C N 1
ATOM 8223 C CA . LYS C 1 82 ? 42.32500 -30.32600 14.87400 1.000 13.77989 81 LYS C CA 1
ATOM 8224 C C . LYS C 1 82 ? 41.31900 -29.23300 15.18900 1.000 11.88797 81 LYS C C 1
ATOM 8225 O O . LYS C 1 82 ? 41.40900 -28.11500 14.67600 1.000 12.00342 81 LYS C O 1
ATOM 8244 N N . ILE C 1 83 ? 40.36300 -29.57300 16.05000 1.000 11.17057 82 ILE C N 1
ATOM 8245 C CA . ILE C 1 83 ? 39.48400 -28.60100 16.69100 1.000 11.01550 82 ILE C CA 1
ATOM 8246 C C . ILE C 1 83 ? 39.51300 -28.92400 18.17800 1.000 10.18028 82 ILE C C 1
ATOM 8247 O O . ILE C 1 83 ? 38.98800 -29.96200 18.60100 1.000 10.97254 82 ILE C O 1
ATOM 8263 N N . ASP C 1 84 ? 40.14800 -28.05700 18.96500 1.000 9.57070 83 ASP C N 1
ATOM 8264 C CA . ASP C 1 84 ? 40.24200 -28.27800 20.40300 1.000 9.38751 83 ASP C CA 1
ATOM 8265 C C . ASP C 1 84 ? 38.97300 -27.86100 21.12500 1.000 10.17476 83 ASP C C 1
ATOM 8266 O O . ASP C 1 84 ? 38.60300 -28.47800 22.13200 1.000 10.19440 83 ASP C O 1
ATOM 8275 N N . ILE C 1 85 ? 38.30800 -26.82200 20.63000 1.000 8.91336 84 ILE C N 1
ATOM 8276 C CA . ILE C 1 85 ? 37.22500 -26.15600 21.33600 1.000 8.81873 84 ILE C CA 1
ATOM 8277 C C . ILE C 1 85 ? 36.07600 -25.93400 20.36500 1.000 9.48505 84 ILE C C 1
ATOM 8278 O O . ILE C 1 85 ? 36.28700 -25.48600 19.23200 1.000 8.81049 84 ILE C O 1
ATOM 8294 N N . LEU C 1 86 ? 34.86200 -26.23600 20.81200 1.000 8.88818 85 LEU C N 1
ATOM 8295 C CA . LEU C 1 86 ? 33.64500 -25.94300 20.06700 1.000 9.04068 85 LEU C CA 1
ATOM 8296 C C . LEU C 1 86 ? 32.74700 -25.09100 20.94900 1.000 7.61186 85 LEU C C 1
ATOM 8297 O O . LEU C 1 86 ? 32.39800 -25.50100 22.06100 1.000 8.28635 85 LEU C O 1
ATOM 8313 N N . ILE C 1 87 ? 32.38300 -23.90900 20.45900 1.000 7.85818 86 ILE C N 1
ATOM 8314 C CA . ILE C 1 87 ? 31.43600 -23.02900 21.13300 1.000 7.88941 86 ILE C CA 1
ATOM 8315 C C . ILE C 1 87 ? 30.15500 -23.04000 20.31000 1.000 8.83893 86 ILE C C 1
ATOM 8316 O O . ILE C 1 87 ? 30.09700 -22.44700 19.22500 1.000 8.39676 86 ILE C O 1
ATOM 8332 N N . ASN C 1 88 ? 29.13000 -23.72500 20.81900 1.000 9.03202 87 ASN C N 1
ATOM 8333 C CA . ASN C 1 88 ? 27.82300 -23.80100 20.16400 1.000 8.70394 87 ASN C CA 1
ATOM 8334 C C . ASN C 1 88 ? 27.02000 -22.56400 20.55500 1.000 10.78379 87 ASN C C 1
ATOM 8335 O O . ASN C 1 88 ? 26.10000 -22.60200 21.37700 1.000 12.13215 87 ASN C O 1
ATOM 8346 N N . ASN C 1 89 ? 27.38300 -21.43900 19.94700 1.000 8.53069 88 ASN C N 1
ATOM 8347 C CA . ASN C 1 89 ? 26.77600 -20.16300 20.29300 1.000 9.18251 88 ASN C CA 1
ATOM 8348 C C . ASN C 1 89 ? 25.57400 -19.81100 19.42400 1.000 10.82173 88 ASN C C 1
ATOM 8349 O O . ASN C 1 89 ? 24.75500 -18.98200 19.83600 1.000 11.38565 88 ASN C O 1
ATOM 8360 N N . ALA C 1 90 ? 25.43400 -20.42900 18.25200 1.000 10.24335 89 ALA C N 1
ATOM 8361 C CA . ALA C 1 90 ? 24.32200 -20.11200 17.36600 1.000 10.49081 89 ALA C CA 1
ATOM 8362 C C . ALA C 1 90 ? 22.99200 -20.27600 18.09100 1.000 11.23989 89 ALA C C 1
ATOM 8363 O O . ALA C 1 90 ? 22.79000 -21.22300 18.85400 1.000 12.06321 89 ALA C O 1
ATOM 8370 N N . GLY C 1 91 ? 22.08200 -19.34100 17.84100 1.000 13.06735 90 GLY C N 1
ATOM 8371 C CA . GLY C 1 91 ? 20.77300 -19.37100 18.45700 1.000 11.90452 90 GLY C CA 1
ATOM 8372 C C . GLY C 1 91 ? 19.97000 -18.13800 18.11100 1.000 13.91039 90 GLY C C 1
ATOM 8373 O O . GLY C 1 91 ? 20.53800 -17.05800 17.92400 1.000 17.13054 90 GLY C O 1
ATOM 8377 N N . ILE C 1 92 ? 18.65200 -18.28600 18.01600 1.000 11.46876 91 ILE C N 1
ATOM 8378 C CA . ILE C 1 92 ? 17.76000 -17.16700 17.74900 1.000 12.76131 91 ILE C CA 1
ATOM 8379 C C . ILE C 1 92 ? 16.66600 -17.15200 18.80400 1.000 12.97034 91 ILE C C 1
ATOM 8380 O O . ILE C 1 92 ? 16.25700 -18.19600 19.32100 1.000 12.78533 91 ILE C O 1
ATOM 8396 N N . THR C 1 93 ? 16.19400 -15.95600 19.12000 1.000 12.95003 92 THR C N 1
ATOM 8397 C CA . THR C 1 93 ? 15.09700 -15.77000 20.05400 1.000 12.19076 92 THR C CA 1
ATOM 8398 C C . THR C 1 93 ? 13.89300 -15.19900 19.31500 1.000 13.95345 92 THR C C 1
ATOM 8399 O O . THR C 1 93 ? 13.98900 -14.74200 18.17300 1.000 17.08754 92 THR C O 1
ATOM 8410 N N . GLN C 1 94 ? 12.74600 -15.24400 19.98000 1.000 12.63911 93 GLN C N 1
ATOM 8411 C CA . GLN C 1 94 ? 11.51700 -14.72000 19.40200 1.000 13.46950 93 GLN C CA 1
ATOM 8412 C C . GLN C 1 94 ? 10.58200 -14.30700 20.53100 1.000 15.46103 93 GLN C C 1
ATOM 8413 O O . GLN C 1 94 ? 10.11800 -15.16600 21.29100 1.000 14.76904 93 GLN C O 1
ATOM 8427 N N . PRO C 1 95 ? 10.28800 -13.00900 20.68400 1.000 15.13374 94 PRO C N 1
ATOM 8428 C CA . PRO C 1 95 ? 9.47000 -12.55100 21.82800 1.000 16.06960 94 PRO C CA 1
ATOM 8429 C C . PRO C 1 95 ? 7.97400 -12.70100 21.58200 1.000 18.60752 94 PRO C C 1
ATOM 8430 O O . PRO C 1 95 ? 7.23300 -11.73900 21.34400 1.000 22.86122 94 PRO C O 1
ATOM 8441 N N . ILE C 1 96 ? 7.50500 -13.94600 21.63800 1.000 14.79662 95 ILE C N 1
ATOM 8442 C CA . ILE C 1 96 ? 6.08700 -14.25200 21.53600 1.000 15.64873 95 ILE C CA 1
ATOM 8443 C C . ILE C 1 96 ? 5.69500 -15.11000 22.73200 1.000 17.17452 95 ILE C C 1
ATOM 8444 O O . ILE C 1 96 ? 6.54300 -15.66800 23.43200 1.000 21.05332 95 ILE C O 1
ATOM 8460 N N . LYS C 1 97 ? 4.39200 -15.20300 22.96300 1.000 11.20553 96 LYS C N 1
ATOM 8461 C CA . LYS C 1 97 ? 3.85400 -15.92100 24.10900 1.000 13.60387 96 LYS C CA 1
ATOM 8462 C C . LYS C 1 97 ? 3.38300 -17.31700 23.70400 1.000 11.03863 96 LYS C C 1
ATOM 8463 O O . LYS C 1 97 ? 3.30400 -17.66100 22.52300 1.000 12.23644 96 LYS C O 1
ATOM 8482 N N . THR C 1 98 ? 3.05800 -18.12100 24.72200 1.000 10.15936 97 THR C N 1
ATOM 8483 C CA . THR C 1 98 ? 2.80700 -19.54800 24.52500 1.000 10.11301 97 THR C CA 1
ATOM 8484 C C . THR C 1 98 ? 1.81700 -19.80700 23.39700 1.000 11.99000 97 THR C C 1
ATOM 8485 O O . THR C 1 98 ? 2.09300 -20.59000 22.48200 1.000 11.48918 97 THR C O 1
ATOM 8496 N N . LEU C 1 99 ? 0.64200 -19.17900 23.45800 1.000 10.54252 98 LEU C N 1
ATOM 8497 C CA . LEU C 1 99 ? -0.42800 -19.51200 22.52600 1.000 10.05118 98 LEU C CA 1
ATOM 8498 C C . LEU C 1 99 ? -0.17200 -19.00300 21.11500 1.000 10.33108 98 LEU C C 1
ATOM 8499 O O . LEU C 1 99 ? -0.90700 -19.38400 20.19900 1.000 13.96780 98 LEU C O 1
ATOM 8515 N N . ASP C 1 100 ? 0.83900 -18.16300 20.91600 1.000 10.43939 99 ASP C N 1
ATOM 8516 C CA . ASP C 1 100 ? 1.14800 -17.62200 19.60100 1.000 11.42647 99 ASP C CA 1
ATOM 8517 C C . ASP C 1 100 ? 2.25500 -18.38700 18.88600 1.000 13.84434 99 ASP C C 1
ATOM 8518 O O . ASP C 1 100 ? 2.57200 -18.05900 17.73900 1.000 13.74037 99 ASP C O 1
ATOM 8527 N N . ILE C 1 101 ? 2.83400 -19.40400 19.52100 1.000 10.63491 100 ILE C N 1
ATOM 8528 C CA . ILE C 1 101 ? 3.92700 -20.16700 18.92300 1.000 12.07868 100 ILE C CA 1
ATOM 8529 C C . ILE C 1 101 ? 3.34400 -21.08200 17.85200 1.000 9.74836 100 ILE C C 1
ATOM 8530 O O . ILE C 1 101 ? 2.63700 -22.04600 18.16100 1.000 12.00620 100 ILE C O 1
ATOM 8546 N N . GLN C 1 102 ? 3.64700 -20.79300 16.59300 1.000 11.46504 101 GLN C N 1
ATOM 8547 C CA . GLN C 1 102 ? 3.24300 -21.64900 15.49200 1.000 12.47617 101 GLN C CA 1
ATOM 8548 C C . GLN C 1 102 ? 4.30000 -22.72000 15.25200 1.000 12.31822 101 GLN C C 1
ATOM 8549 O O . GLN C 1 102 ? 5.43700 -22.62100 15.71800 1.000 10.49947 101 GLN C O 1
ATOM 8563 N N . ARG C 1 103 ? 3.90500 -23.75700 14.51200 1.000 11.14830 102 ARG C N 1
ATOM 8564 C CA . ARG C 1 103 ? 4.83700 -24.82600 14.17300 1.000 11.84724 102 ARG C CA 1
ATOM 8565 C C . ARG C 1 103 ? 6.12600 -24.27200 13.58000 1.000 11.96395 102 ARG C C 1
ATOM 8566 O O . ARG C 1 103 ? 7.22400 -24.71900 13.93300 1.000 12.38756 102 ARG C O 1
ATOM 8587 N N . SER C 1 104 ? 6.01800 -23.28800 12.68400 1.000 12.62924 103 SER C N 1
ATOM 8588 C CA . SER C 1 104 ? 7.21100 -22.74700 12.04200 1.000 13.55626 103 SER C CA 1
ATOM 8589 C C . SER C 1 104 ? 8.08500 -21.97600 13.02300 1.000 12.89630 103 SER C C 1
ATOM 8590 O O . SER C 1 104 ? 9.31300 -21.96600 12.87600 1.000 13.02335 103 SER C O 1
ATOM 8598 N N . ASP C 1 105 ? 7.48000 -21.32000 14.01700 1.000 11.21470 104 ASP C N 1
ATOM 8599 C CA . ASP C 1 105 ? 8.25600 -20.63200 15.04500 1.000 10.92936 104 ASP C CA 1
ATOM 8600 C C . ASP C 1 105 ? 9.02500 -21.63200 15.89700 1.000 10.42403 104 ASP C C 1
ATOM 8601 O O . ASP C 1 105 ? 10.22100 -21.45800 16.16100 1.000 10.73666 104 ASP C O 1
ATOM 8610 N N . TYR C 1 106 ? 8.33700 -22.67700 16.35500 1.000 10.08827 105 TYR C N 1
ATOM 8611 C CA . TYR C 1 106 ? 8.98100 -23.75200 17.09900 1.000 9.31952 105 TYR C CA 1
ATOM 8612 C C . TYR C 1 106 ? 10.14200 -24.33500 16.30600 1.000 10.53638 105 TYR C C 1
ATOM 8613 O O . TYR C 1 106 ? 11.25600 -24.47500 16.82300 1.000 10.34660 105 TYR C O 1
ATOM 8631 N N . ASP C 1 107 ? 9.90700 -24.65500 15.03200 1.000 9.60857 106 ASP C N 1
ATOM 8632 C CA . ASP C 1 107 ? 10.94200 -25.29500 14.22500 1.000 9.93526 106 ASP C CA 1
ATOM 8633 C C . ASP C 1 107 ? 12.17100 -24.40700 14.09400 1.000 9.75970 106 ASP C C 1
ATOM 8634 O O . ASP C 1 107 ? 13.30500 -24.87300 14.24700 1.000 12.01121 106 ASP C O 1
ATOM 8643 N N . ARG C 1 108 ? 11.97100 -23.12300 13.79700 1.000 10.38557 107 ARG C N 1
ATOM 8644 C CA . ARG C 1 108 ? 13.11100 -22.23600 13.59300 1.000 10.84076 107 ARG C CA 1
ATOM 8645 C C . ARG C 1 108 ? 13.93900 -22.10900 14.86400 1.000 11.10387 107 ARG C C 1
ATOM 8646 O O . ARG C 1 108 ? 15.16800 -22.23400 14.83500 1.000 11.89785 107 ARG C O 1
ATOM 8667 N N . VAL C 1 109 ? 13.27800 -21.86500 15.99700 1.000 10.27746 108 VAL C N 1
ATOM 8668 C CA . VAL C 1 109 ? 13.99800 -21.62700 17.24300 1.000 9.54069 108 VAL C CA 1
ATOM 8669 C C . VAL C 1 109 ? 14.67800 -22.90200 17.72800 1.000 8.68683 108 VAL C C 1
ATOM 8670 O O . VAL C 1 109 ? 15.84100 -22.87700 18.14800 1.000 9.67215 108 VAL C O 1
ATOM 8683 N N . LEU C 1 110 ? 13.97200 -24.03300 17.68000 1.000 8.64092 109 LEU C N 1
ATOM 8684 C CA . LEU C 1 110 ? 14.57600 -25.29300 18.10000 1.000 9.01614 109 LEU C CA 1
ATOM 8685 C C . LEU C 1 110 ? 15.69500 -25.72900 17.16100 1.000 8.86095 109 LEU C C 1
ATOM 8686 O O . LEU C 1 110 ? 16.68400 -26.31500 17.61500 1.000 9.66176 109 LEU C O 1
ATOM 8702 N N . ASP C 1 111 ? 15.57100 -25.45200 15.86100 1.000 8.71209 110 ASP C N 1
ATOM 8703 C CA . ASP C 1 111 ? 16.58600 -25.89900 14.91100 1.000 8.23207 110 ASP C CA 1
ATOM 8704 C C . ASP C 1 111 ? 17.92300 -25.20700 15.15300 1.000 9.92710 110 ASP C C 1
ATOM 8705 O O . ASP C 1 111 ? 18.97700 -25.85300 15.13700 1.000 10.71034 110 ASP C O 1
ATOM 8714 N N . VAL C 1 112 ? 17.91200 -23.89000 15.35100 1.000 9.12719 111 VAL C N 1
ATOM 8715 C CA . VAL C 1 112 ? 19.17500 -23.17200 15.48900 1.000 8.69701 111 VAL C CA 1
ATOM 8716 C C . VAL C 1 112 ? 19.87500 -23.57200 16.78300 1.000 11.97652 111 VAL C C 1
ATOM 8717 O O . VAL C 1 112 ? 21.07200 -23.88400 16.78900 1.000 11.84342 111 VAL C O 1
ATOM 8730 N N . SER C 1 113 ? 19.14000 -23.58300 17.89600 1.000 8.73150 112 SER C N 1
ATOM 8731 C CA . SER C 1 113 ? 19.75300 -23.85300 19.19300 1.000 8.40697 112 SER C CA 1
ATOM 8732 C C . SER C 1 113 ? 19.95200 -25.34600 19.42700 1.000 9.46445 112 SER C C 1
ATOM 8733 O O . SER C 1 113 ? 21.08000 -25.81000 19.62100 1.000 11.10648 112 SER C O 1
ATOM 8741 N N . LEU C 1 114 ? 18.86500 -26.11800 19.42500 1.000 7.96321 113 LEU C N 1
ATOM 8742 C CA . LEU C 1 114 ? 18.96400 -27.50700 19.86000 1.000 7.89525 113 LEU C CA 1
ATOM 8743 C C . LEU C 1 114 ? 19.49700 -28.41300 18.75400 1.000 8.88430 113 LEU C C 1
ATOM 8744 O O . LEU C 1 114 ? 20.51300 -29.09100 18.93600 1.000 9.36747 113 LEU C O 1
ATOM 8760 N N . ARG C 1 115 ? 18.82700 -28.45200 17.59800 1.000 8.16026 114 ARG C N 1
ATOM 8761 C CA . ARG C 1 115 ? 19.31900 -29.31300 16.52800 1.000 8.33098 114 ARG C CA 1
ATOM 8762 C C . ARG C 1 115 ? 20.71200 -28.88400 16.09000 1.000 9.01104 114 ARG C C 1
ATOM 8763 O O . ARG C 1 115 ? 21.58000 -29.72900 15.83700 1.000 8.67733 114 ARG C O 1
ATOM 8784 N N . GLY C 1 116 ? 20.95100 -27.57400 16.01300 1.000 8.68589 115 GLY C N 1
ATOM 8785 C CA . GLY C 1 116 ? 22.26400 -27.09300 15.61700 1.000 8.67336 115 GLY C CA 1
ATOM 8786 C C . GLY C 1 116 ? 23.35500 -27.52200 16.57800 1.000 9.27107 115 GLY C C 1
ATOM 8787 O O . GLY C 1 116 ? 24.45200 -27.90100 16.15900 1.000 9.86070 115 GLY C O 1
ATOM 8791 N N . THR C 1 117 ? 23.07600 -27.46300 17.88200 1.000 9.20356 116 THR C N 1
ATOM 8792 C CA . THR C 1 117 ? 24.05600 -27.92800 18.85900 1.000 8.80206 116 THR C CA 1
ATOM 8793 C C . THR C 1 117 ? 24.32400 -29.41800 18.69400 1.000 7.95661 116 THR C C 1
ATOM 8794 O O . THR C 1 117 ? 25.47800 -29.85900 18.75600 1.000 8.01996 116 THR C O 1
ATOM 8805 N N . LEU C 1 118 ? 23.27500 -30.21200 18.46900 1.000 8.11742 117 LEU C N 1
ATOM 8806 C CA . LEU C 1 118 ? 23.47400 -31.63900 18.24100 1.000 7.36165 117 LEU C CA 1
ATOM 8807 C C . LEU C 1 118 ? 24.30400 -31.87700 16.98600 1.000 8.90561 117 LEU C C 1
ATOM 8808 O O . LEU C 1 118 ? 25.28800 -32.62500 17.00900 1.000 8.84247 117 LEU C O 1
ATOM 8824 N N . ILE C 1 119 ? 23.92400 -31.23700 15.88000 1.000 8.04749 118 ILE C N 1
ATOM 8825 C CA . ILE C 1 119 ? 24.57200 -31.50000 14.59800 1.000 9.13680 118 ILE C CA 1
ATOM 8826 C C . ILE C 1 119 ? 26.03600 -31.07900 14.63500 1.000 9.30017 118 ILE C C 1
ATOM 8827 O O . ILE C 1 119 ? 26.92500 -31.82600 14.20900 1.000 9.04856 118 ILE C O 1
ATOM 8843 N N . MET C 1 120 ? 26.31300 -29.87400 15.13800 1.000 8.40906 119 MET C N 1
ATOM 8844 C CA . MET C 1 120 ? 27.69500 -29.41000 15.17800 1.000 8.61234 119 MET C CA 1
ATOM 8845 C C . MET C 1 120 ? 28.52400 -30.24700 16.14200 1.000 8.71599 119 MET C C 1
ATOM 8846 O O . MET C 1 120 ? 29.68500 -30.56200 15.85700 1.000 9.02444 119 MET C O 1
ATOM 8860 N N . SER C 1 121 ? 27.95000 -30.62200 17.28700 1.000 8.69429 120 SER C N 1
ATOM 8861 C CA . SER C 1 121 ? 28.67200 -31.49300 18.20800 1.000 8.82374 120 SER C CA 1
ATOM 8862 C C . SER C 1 121 ? 28.94800 -32.84900 17.57000 1.000 9.03066 120 SER C C 1
ATOM 8863 O O . SER C 1 121 ? 30.06100 -33.37900 17.67600 1.000 9.60635 120 SER C O 1
ATOM 8871 N N . GLN C 1 122 ? 27.94900 -33.42500 16.89500 1.000 9.14677 121 GLN C N 1
ATOM 8872 C CA . GLN C 1 122 ? 28.15900 -34.68500 16.18800 1.000 9.98895 121 GLN C CA 1
ATOM 8873 C C . GLN C 1 122 ? 29.28700 -34.56700 15.17300 1.000 10.24901 121 GLN C C 1
ATOM 8874 O O . GLN C 1 122 ? 30.04800 -35.52000 14.96500 1.000 10.37713 121 GLN C O 1
ATOM 8888 N N . ALA C 1 123 ? 29.40300 -33.40900 14.52200 1.000 8.47562 122 ALA C N 1
ATOM 8889 C CA . ALA C 1 123 ? 30.39200 -33.25200 13.46200 1.000 9.88074 122 ALA C CA 1
ATOM 8890 C C . ALA C 1 123 ? 31.80700 -33.12300 14.01200 1.000 10.10314 122 ALA C C 1
ATOM 8891 O O . ALA C 1 123 ? 32.76600 -33.50400 13.33400 1.000 11.32866 122 ALA C O 1
ATOM 8898 N N . VAL C 1 124 ? 31.96000 -32.60600 15.23000 1.000 8.44419 123 VAL C N 1
ATOM 8899 C CA . VAL C 1 124 ? 33.27400 -32.29500 15.78400 1.000 9.43789 123 VAL C CA 1
ATOM 8900 C C . VAL C 1 124 ? 33.76500 -33.39800 16.71500 1.000 9.22156 123 VAL C C 1
ATOM 8901 O O . VAL C 1 124 ? 34.97500 -33.61800 16.84700 1.000 9.68764 123 VAL C O 1
ATOM 8914 N N . ILE C 1 125 ? 32.83300 -34.10400 17.36100 1.000 9.29823 124 ILE C N 1
ATOM 8915 C CA . ILE C 1 125 ? 33.22200 -35.10100 18.36500 1.000 9.15881 124 ILE C CA 1
ATOM 8916 C C . ILE C 1 125 ? 34.15900 -36.16500 17.81300 1.000 10.11767 124 ILE C C 1
ATOM 8917 O O . ILE C 1 125 ? 35.12400 -36.52600 18.50500 1.000 10.05357 124 ILE C O 1
ATOM 8933 N N . PRO C 1 126 ? 33.95000 -36.72000 16.61700 1.000 9.15508 125 PRO C N 1
ATOM 8934 C CA . PRO C 1 126 ? 34.87600 -37.76000 16.13600 1.000 11.10409 125 PRO C CA 1
ATOM 8935 C C . PRO C 1 126 ? 36.33300 -37.32600 16.13700 1.000 10.54089 125 PRO C C 1
ATOM 8936 O O . PRO C 1 126 ? 37.20200 -38.08300 16.59100 1.000 11.41033 125 PRO C O 1
ATOM 8947 N N . SER C 1 127 ? 36.62900 -36.11900 15.65200 1.000 9.99123 126 SER C N 1
ATOM 8948 C CA . SER C 1 127 ? 38.01300 -35.65700 15.65100 1.000 10.11386 126 SER C CA 1
ATOM 8949 C C . SER C 1 127 ? 38.51500 -35.39100 17.06500 1.000 11.04493 126 SER C C 1
ATOM 8950 O O . SER C 1 127 ? 39.70200 -35.58800 17.34600 1.000 10.68331 126 SER C O 1
ATOM 8958 N N . MET C 1 128 ? 37.63900 -34.94500 17.96700 1.000 9.16889 127 MET C N 1
ATOM 8959 C CA . MET C 1 128 ? 38.05800 -34.75000 19.35000 1.000 10.96838 127 MET C CA 1
ATOM 8960 C C . MET C 1 128 ? 38.41900 -36.07600 20.00700 1.000 10.90877 127 MET C C 1
ATOM 8961 O O . MET C 1 128 ? 39.40100 -36.15600 20.75300 1.000 11.55742 127 MET C O 1
ATOM 8975 N N . LYS C 1 129 ? 37.63800 -37.12600 19.74700 1.000 9.67623 128 LYS C N 1
ATOM 8976 C CA . LYS C 1 129 ? 38.00600 -38.45000 20.23700 1.000 10.90661 128 LYS C CA 1
ATOM 8977 C C . LYS C 1 129 ? 39.37200 -38.86000 19.70400 1.000 12.98091 128 LYS C C 1
ATOM 8978 O O . LYS C 1 129 ? 40.23200 -39.33000 20.45600 1.000 14.31946 128 LYS C O 1
ATOM 8997 N N . ALA C 1 130 ? 39.58800 -38.68200 18.39900 1.000 10.77072 129 ALA C N 1
ATOM 8998 C CA . ALA C 1 130 ? 40.85400 -39.07700 17.79200 1.000 12.10515 129 ALA C CA 1
ATOM 8999 C C . ALA C 1 130 ? 42.01600 -38.24100 18.30900 1.000 13.10650 129 ALA C C 1
ATOM 9000 O O . ALA C 1 130 ? 43.15400 -38.72300 18.34800 1.000 13.75469 129 ALA C O 1
ATOM 9007 N N . ASN C 1 131 ? 41.76000 -36.99600 18.70200 1.000 11.18880 130 ASN C N 1
ATOM 9008 C CA . ASN C 1 131 ? 42.81100 -36.10200 19.16900 1.000 12.65848 130 ASN C CA 1
ATOM 9009 C C . ASN C 1 131 ? 43.05300 -36.18900 20.67200 1.000 11.71364 130 ASN C C 1
ATOM 9010 O O . ASN C 1 131 ? 43.93900 -35.49400 21.17900 1.000 15.57605 130 ASN C O 1
ATOM 9021 N N . GLY C 1 132 ? 42.30100 -37.01500 21.39300 1.000 11.39063 131 GLY C N 1
ATOM 9022 C CA . GLY C 1 132 ? 42.52900 -37.20700 22.81000 1.000 11.48027 131 GLY C CA 1
ATOM 9023 C C . GLY C 1 132 ? 41.73800 -36.30800 23.73200 1.000 12.56979 131 GLY C C 1
ATOM 9024 O O . GLY C 1 132 ? 42.00100 -36.31200 24.94100 1.000 13.09229 131 GLY C O 1
ATOM 9028 N N . GLY C 1 133 ? 40.79700 -35.53900 23.21400 1.000 10.14553 132 GLY C N 1
ATOM 9029 C CA . GLY C 1 133 ? 39.92800 -34.74600 24.06100 1.000 10.91667 132 GLY C CA 1
ATOM 9030 C C . GLY C 1 133 ? 39.55200 -33.43900 23.39500 1.000 10.01241 132 GLY C C 1
ATOM 9031 O O . GLY C 1 133 ? 39.90400 -33.16400 22.25100 1.000 11.24899 132 GLY C O 1
ATOM 9035 N N . GLY C 1 134 ? 38.81800 -32.63600 24.15400 1.000 9.49264 133 GLY C N 1
ATOM 9036 C CA . GLY C 1 134 ? 38.36500 -31.34000 23.68400 1.000 9.54448 133 GLY C CA 1
ATOM 9037 C C . GLY C 1 134 ? 37.46200 -30.71400 24.72200 1.000 8.53457 133 GLY C C 1
ATOM 9038 O O . GLY C 1 134 ? 37.19000 -31.29600 25.77700 1.000 9.91052 133 GLY C O 1
ATOM 9042 N N . SER C 1 135 ? 36.99900 -29.50700 24.41000 1.000 7.87430 134 SER C N 1
ATOM 9043 C CA . SER C 1 135 ? 36.06500 -28.79400 25.27200 1.000 8.87886 134 SER C CA 1
ATOM 9044 C C . SER C 1 135 ? 34.93500 -28.25100 24.41600 1.000 9.29921 134 SER C C 1
ATOM 9045 O O . SER C 1 135 ? 35.18000 -27.49400 23.47100 1.000 9.32102 134 SER C O 1
ATOM 9053 N N . ILE C 1 136 ? 33.70800 -28.64300 24.74200 1.000 7.53168 135 ILE C N 1
ATOM 9054 C CA . ILE C 1 136 ? 32.51100 -28.16700 24.05900 1.000 8.22224 135 ILE C CA 1
ATOM 9055 C C . ILE C 1 136 ? 31.73400 -27.29800 25.03400 1.000 7.99031 135 ILE C C 1
ATOM 9056 O O . ILE C 1 136 ? 31.42100 -27.73200 26.15000 1.000 7.82589 135 ILE C O 1
ATOM 9072 N N . VAL C 1 137 ? 31.42500 -26.07500 24.61600 1.000 8.24806 136 VAL C N 1
ATOM 9073 C CA . VAL C 1 137 ? 30.65000 -25.13500 25.41700 1.000 8.48974 136 VAL C CA 1
ATOM 9074 C C . VAL C 1 137 ? 29.33700 -24.89400 24.69200 1.000 8.32064 136 VAL C C 1
ATOM 9075 O O . VAL C 1 137 ? 29.33000 -24.50800 23.51800 1.000 9.51781 136 VAL C O 1
ATOM 9088 N N . CYS C 1 138 ? 28.22800 -25.12700 25.38400 1.000 8.18897 137 CYS C N 1
ATOM 9089 C CA . CYS C 1 138 ? 26.90200 -24.93400 24.82000 1.000 8.02263 137 CYS C CA 1
ATOM 9090 C C . CYS C 1 138 ? 26.26500 -23.69300 25.42500 1.000 10.58871 137 CYS C C 1
ATOM 9091 O O . CYS C 1 138 ? 26.36800 -23.45300 26.63200 1.000 12.56035 137 CYS C O 1
ATOM 9099 N N . LEU C 1 139 ? 25.61500 -22.90100 24.58200 1.000 9.34228 138 LEU C N 1
ATOM 9100 C CA . LEU C 1 139 ? 24.97200 -21.67100 25.02000 1.000 7.95780 138 LEU C CA 1
ATOM 9101 C C . LEU C 1 139 ? 23.51000 -21.94900 25.33400 1.000 9.55205 138 LEU C C 1
ATOM 9102 O O . LEU C 1 139 ? 22.73100 -22.31600 24.44600 1.000 11.29009 138 LEU C O 1
ATOM 9118 N N . SER C 1 140 ? 23.14800 -21.78100 26.60100 1.000 8.27012 139 SER C N 1
ATOM 9119 C CA . SER C 1 140 ? 21.76700 -21.87500 27.04400 1.000 8.26273 139 SER C CA 1
ATOM 9120 C C . SER C 1 140 ? 21.29900 -20.47500 27.42100 1.000 9.77675 139 SER C C 1
ATOM 9121 O O . SER C 1 140 ? 21.69600 -19.49500 26.78200 1.000 10.11916 139 SER C O 1
ATOM 9129 N N . SER C 1 141 ? 20.47400 -20.36100 28.45600 1.000 7.90747 140 SER C N 1
ATOM 9130 C CA . SER C 1 141 ? 19.94700 -19.06900 28.87400 1.000 9.04088 140 SER C CA 1
ATOM 9131 C C . SER C 1 141 ? 19.31100 -19.22700 30.24300 1.000 7.55595 140 SER C C 1
ATOM 9132 O O . SER C 1 141 ? 18.77900 -20.29100 30.57000 1.000 8.12689 140 SER C O 1
ATOM 9140 N N . VAL C 1 142 ? 19.35700 -18.15100 31.03200 1.000 7.48097 141 VAL C N 1
ATOM 9141 C CA . VAL C 1 142 ? 18.60700 -18.12100 32.28500 1.000 7.57464 141 VAL C CA 1
ATOM 9142 C C . VAL C 1 142 ? 17.13300 -18.41400 32.03300 1.000 8.55443 141 VAL C C 1
ATOM 9143 O O . VAL C 1 142 ? 16.43500 -18.92700 32.91400 1.000 8.88159 141 VAL C O 1
ATOM 9156 N N . SER C 1 143 ? 16.63400 -18.09300 30.83400 1.000 8.35538 142 SER C N 1
ATOM 9157 C CA . SER C 1 143 ? 15.23400 -18.36200 30.51800 1.000 8.92957 142 SER C CA 1
ATOM 9158 C C . SER C 1 143 ? 14.91700 -19.84800 30.60300 1.000 9.50831 142 SER C C 1
ATOM 9159 O O . SER C 1 143 ? 13.78200 -20.22300 30.92000 1.000 9.80212 142 SER C O 1
ATOM 9167 N N . ALA C 1 144 ? 15.89900 -20.70700 30.32200 1.000 8.53741 143 ALA C N 1
ATOM 9168 C CA . ALA C 1 144 ? 15.69800 -22.14600 30.43000 1.000 8.68234 143 ALA C CA 1
ATOM 9169 C C . ALA C 1 144 ? 15.54400 -22.59600 31.87300 1.000 9.70744 143 ALA C C 1
ATOM 9170 O O . ALA C 1 144 ? 14.94600 -23.64900 32.12300 1.000 11.77728 143 ALA C O 1
ATOM 9177 N N . GLN C 1 145 ? 16.07200 -21.82500 32.81900 1.000 9.11443 144 GLN C N 1
ATOM 9178 C CA . GLN C 1 145 ? 16.08700 -22.20200 34.22400 1.000 9.47108 144 GLN C CA 1
ATOM 9179 C C . GLN C 1 145 ? 14.90300 -21.62900 34.98800 1.000 10.90742 144 GLN C C 1
ATOM 9180 O O . GLN C 1 145 ? 14.28300 -22.33900 35.78800 1.000 12.56853 144 GLN C O 1
ATOM 9194 N N . ARG C 1 146 ? 14.57400 -20.35900 34.75700 1.000 10.19618 145 ARG C N 1
ATOM 9195 C CA . ARG C 1 146 ? 13.54600 -19.66900 35.52700 1.000 9.42295 145 ARG C CA 1
ATOM 9196 C C . ARG C 1 146 ? 12.21700 -19.56000 34.79400 1.000 11.42114 145 ARG C C 1
ATOM 9197 O O . ARG C 1 146 ? 11.27300 -18.98300 35.34000 1.000 10.72211 145 ARG C O 1
ATOM 9218 N N . GLY C 1 147 ? 12.11800 -20.08500 33.57800 1.000 9.89387 146 GLY C N 1
ATOM 9219 C CA . GLY C 1 147 ? 10.87400 -20.00800 32.84000 1.000 11.49742 146 GLY C CA 1
ATOM 9220 C C . GLY C 1 147 ? 10.66200 -18.66500 32.17600 1.000 11.61774 146 GLY C C 1
ATOM 9221 O O . GLY C 1 147 ? 9.62700 -18.02200 32.37100 1.000 13.25516 146 GLY C O 1
ATOM 9225 N N . GLY C 1 148 ? 11.64600 -18.23000 31.39400 1.000 12.21771 147 GLY C N 1
ATOM 9226 C CA . GLY C 1 148 ? 11.49100 -17.02800 30.59700 1.000 14.27539 147 GLY C CA 1
ATOM 9227 C C . GLY C 1 148 ? 11.21200 -15.80400 31.44000 1.000 18.75116 147 GLY C C 1
ATOM 9228 O O . GLY C 1 148 ? 11.75700 -15.62700 32.53500 1.000 22.84853 147 GLY C O 1
ATOM 9232 N N . GLY C 1 149 ? 10.34400 -14.93900 30.92000 1.000 18.84215 148 GLY C N 1
ATOM 9233 C CA . GLY C 1 149 ? 10.05000 -13.67300 31.55300 1.000 21.62439 148 GLY C CA 1
ATOM 9234 C C . GLY C 1 149 ? 11.01600 -12.55900 31.22000 1.000 20.79674 148 GLY C C 1
ATOM 9235 O O . GLY C 1 149 ? 10.88800 -11.46400 31.78300 1.000 24.01978 148 GLY C O 1
ATOM 9239 N N . ILE C 1 150 ? 11.97200 -12.79600 30.32500 1.000 20.77731 149 ILE C N 1
ATOM 9240 C CA . ILE C 1 150 ? 12.98300 -11.80600 29.95700 1.000 27.00495 149 ILE C CA 1
ATOM 9241 C C . ILE C 1 150 ? 12.73000 -11.24900 28.55800 1.000 24.48813 149 ILE C C 1
ATOM 9242 O O . ILE C 1 150 ? 12.51700 -10.04700 28.38800 1.000 30.33621 149 ILE C O 1
ATOM 9246 N N . PHE C 1 151 ? 12.75200 -12.11000 27.54200 0.900 15.02443 150 PHE C N 1
ATOM 9247 C CA . PHE C 1 151 ? 12.53300 -11.68600 26.16700 0.900 20.09242 150 PHE C CA 1
ATOM 9248 C C . PHE C 1 151 ? 12.09400 -12.86900 25.31400 0.900 18.20815 150 PHE C C 1
ATOM 9249 O O . PHE C 1 151 ? 11.01200 -12.84800 24.72000 0.900 23.16795 150 PHE C O 1
ATOM 9253 N N A GLY C 1 152 ? 12.92500 -13.90600 25.25400 0.500 16.44252 151 GLY C N 1
ATOM 9254 N N B GLY C 1 152 ? 12.92500 -13.90600 25.25400 0.500 16.44252 151 GLY C N 1
ATOM 9255 C CA A GLY C 1 152 ? 12.59300 -15.05800 24.43600 0.500 16.38100 151 GLY C CA 1
ATOM 9256 C CA B GLY C 1 152 ? 12.59300 -15.05800 24.43600 0.500 16.38100 151 GLY C CA 1
ATOM 9257 C C A GLY C 1 152 ? 11.35000 -15.76200 24.95200 0.500 16.43935 151 GLY C C 1
ATOM 9258 C C B GLY C 1 152 ? 11.35000 -15.76200 24.95200 0.500 16.43935 151 GLY C C 1
ATOM 9259 O O A GLY C 1 152 ? 11.14800 -15.90700 26.16000 0.500 18.38252 151 GLY C O 1
ATOM 9260 O O B GLY C 1 152 ? 11.14800 -15.90700 26.16000 0.500 18.38252 151 GLY C O 1
ATOM 9267 N N . GLY C 1 153 ? 10.51100 -16.20800 24.01700 1.000 13.76775 152 GLY C N 1
ATOM 9268 C CA . GLY C 1 153 ? 9.28500 -16.86400 24.36000 1.000 15.44879 152 GLY C CA 1
ATOM 9269 C C . GLY C 1 153 ? 9.50800 -18.27400 24.87700 1.000 11.43341 152 GLY C C 1
ATOM 9270 O O . GLY C 1 153 ? 10.64200 -18.76500 24.96500 1.000 10.83311 152 GLY C O 1
ATOM 9275 N N . PRO C 1 154 ? 8.40800 -18.93900 25.23100 1.000 10.77917 153 PRO C N 1
ATOM 9276 C CA . PRO C 1 154 ? 8.52200 -20.27000 25.84900 1.000 9.39333 153 PRO C CA 1
ATOM 9277 C C . PRO C 1 154 ? 9.23600 -21.29800 24.99300 1.000 10.11740 153 PRO C C 1
ATOM 9278 O O . PRO C 1 154 ? 9.85400 -22.21800 25.54300 1.000 9.74223 153 PRO C O 1
ATOM 9289 N N . HIS C 1 155 ? 9.14600 -21.19700 23.66500 1.000 9.19089 154 HIS C N 1
ATOM 9290 C CA . HIS C 1 155 ? 9.87800 -22.12500 22.80900 1.000 8.56644 154 HIS C CA 1
ATOM 9291 C C . HIS C 1 155 ? 11.38100 -21.88100 22.86800 1.000 8.66815 154 HIS C C 1
ATOM 9292 O O . HIS C 1 155 ? 12.16500 -22.82000 22.69100 1.000 9.02919 154 HIS C O 1
ATOM 9306 N N . TYR C 1 156 ? 11.80200 -20.64100 23.12900 1.000 8.48727 155 TYR C N 1
ATOM 9307 C CA . TYR C 1 156 ? 13.21600 -20.37700 23.36800 1.000 8.65269 155 TYR C CA 1
ATOM 9308 C C . TYR C 1 156 ? 13.65400 -20.94800 24.71100 1.000 9.34621 155 TYR C C 1
ATOM 9309 O O . TYR C 1 156 ? 14.71500 -21.57600 24.81200 1.000 8.47949 155 TYR C O 1
ATOM 9327 N N . SER C 1 157 ? 12.85100 -20.74000 25.75600 1.000 9.19620 156 SER C N 1
ATOM 9328 C CA . SER C 1 157 ? 13.14000 -21.36200 27.04200 1.000 7.39715 156 SER C CA 1
ATOM 9329 C C . SER C 1 157 ? 13.24600 -22.87300 26.89500 1.000 7.65332 156 SER C C 1
ATOM 9330 O O . SER C 1 157 ? 14.15000 -23.50100 27.46100 1.000 8.36348 156 SER C O 1
ATOM 9338 N N . ALA C 1 158 ? 12.34100 -23.47000 26.11800 1.000 8.07653 157 ALA C N 1
ATOM 9339 C CA . ALA C 1 158 ? 12.37400 -24.91300 25.90700 1.000 7.75056 157 ALA C CA 1
ATOM 9340 C C . ALA C 1 158 ? 13.61800 -25.32700 25.13400 1.000 8.52059 157 ALA C C 1
ATOM 9341 O O . ALA C 1 158 ? 14.29800 -26.29200 25.50100 1.000 8.19817 157 ALA C O 1
ATOM 9348 N N . ALA C 1 159 ? 13.92900 -24.61500 24.05000 1.000 7.53246 158 ALA C N 1
ATOM 9349 C CA . ALA C 1 159 ? 15.09800 -24.96100 23.24900 1.000 7.57417 158 ALA C CA 1
ATOM 9350 C C . ALA C 1 159 ? 16.36800 -24.89200 24.08500 1.000 7.62798 158 ALA C C 1
ATOM 9351 O O . ALA C 1 159 ? 17.21300 -25.79400 24.02800 1.000 7.63033 158 ALA C O 1
ATOM 9358 N N . LYS C 1 160 ? 16.52200 -23.82500 24.86900 1.000 7.01291 159 LYS C N 1
ATOM 9359 C CA . LYS C 1 160 ? 17.73900 -23.66400 25.65500 1.000 7.11420 159 LYS C CA 1
ATOM 9360 C C . LYS C 1 160 ? 17.78400 -24.62800 26.83400 1.000 7.62903 159 LYS C C 1
ATOM 9361 O O . LYS C 1 160 ? 18.87500 -24.99700 27.28300 1.000 7.57132 159 LYS C O 1
ATOM 9380 N N . ALA C 1 161 ? 16.62600 -25.05200 27.34400 1.000 6.84533 160 ALA C N 1
ATOM 9381 C CA . ALA C 1 161 ? 16.61800 -26.11300 28.34500 1.000 7.04839 160 ALA C CA 1
ATOM 9382 C C . ALA C 1 161 ? 16.99800 -27.44600 27.71500 1.000 6.56911 160 ALA C C 1
ATOM 9383 O O . ALA C 1 161 ? 17.74500 -28.23100 28.31000 1.000 6.70037 160 ALA C O 1
ATOM 9390 N N . GLY C 1 162 ? 16.49900 -27.71100 26.50600 1.000 7.29770 161 GLY C N 1
ATOM 9391 C CA . GLY C 1 162 ? 16.92100 -28.89700 25.78300 1.000 6.87900 161 GLY C CA 1
ATOM 9392 C C . GLY C 1 162 ? 18.42200 -28.94500 25.57700 1.000 7.54149 161 GLY C C 1
ATOM 9393 O O . GLY C 1 162 ? 19.03500 -30.01000 25.66500 1.000 7.78180 161 GLY C O 1
ATOM 9397 N N . VAL C 1 163 ? 19.03400 -27.79000 25.30400 1.000 7.27242 162 VAL C N 1
ATOM 9398 C CA . VAL C 1 163 ? 20.48700 -27.72300 25.16800 1.000 7.92857 162 VAL C CA 1
ATOM 9399 C C . VAL C 1 163 ? 21.16800 -28.20500 26.44300 1.000 8.82026 162 VAL C C 1
ATOM 9400 O O . VAL C 1 163 ? 22.17500 -28.92000 26.39400 1.000 8.18908 162 VAL C O 1
ATOM 9413 N N . LEU C 1 164 ? 20.63800 -27.82000 27.60500 1.000 7.12334 163 LEU C N 1
ATOM 9414 C CA . LEU C 1 164 ? 21.22600 -28.26700 28.86300 1.000 7.78846 163 LEU C CA 1
ATOM 9415 C C . LEU C 1 164 ? 21.15200 -29.78300 28.99200 1.000 7.77893 163 LEU C C 1
ATOM 9416 O O . LEU C 1 164 ? 22.13100 -30.43300 29.37700 1.000 8.40449 163 LEU C O 1
ATOM 9432 N N . GLY C 1 165 ? 19.99400 -30.36800 28.68100 1.000 8.09531 164 GLY C N 1
ATOM 9433 C CA . GLY C 1 165 ? 19.87200 -31.81300 28.74600 1.000 7.04972 164 GLY C CA 1
ATOM 9434 C C . GLY C 1 165 ? 20.80900 -32.51300 27.78200 1.000 7.27845 164 GLY C C 1
ATOM 9435 O O . GLY C 1 165 ? 21.44700 -33.51200 28.13100 1.000 7.93366 164 GLY C O 1
ATOM 9439 N N . LEU C 1 166 ? 20.91100 -31.99700 26.55600 1.000 8.18296 165 LEU C N 1
ATOM 9440 C CA . LEU C 1 166 ? 21.82000 -32.58200 25.57900 1.000 8.07655 165 LEU C CA 1
ATOM 9441 C C . LEU C 1 166 ? 23.26400 -32.46900 26.04700 1.000 8.72282 165 LEU C C 1
ATOM 9442 O O . LEU C 1 166 ? 24.02600 -33.44200 25.99200 1.000 8.79059 165 LEU C O 1
ATOM 9458 N N . ALA C 1 167 ? 23.65900 -31.28100 26.50700 1.000 7.39599 166 ALA C N 1
ATOM 9459 C CA . ALA C 1 167 ? 25.03300 -31.07100 26.94700 1.000 7.36567 166 ALA C CA 1
ATOM 9460 C C . ALA C 1 167 ? 25.40300 -32.02300 28.07500 1.000 8.45897 166 ALA C C 1
ATOM 9461 O O . ALA C 1 167 ? 26.49100 -32.61300 28.07000 1.000 8.59057 166 ALA C O 1
ATOM 9468 N N . LYS C 1 168 ? 24.51700 -32.18000 29.05700 1.000 7.36028 167 LYS C N 1
ATOM 9469 C CA . LYS C 1 168 ? 24.81900 -33.06100 30.17800 1.000 8.06465 167 LYS C CA 1
ATOM 9470 C C . LYS C 1 168 ? 24.90600 -34.51300 29.72700 1.000 7.82976 167 LYS C C 1
ATOM 9471 O O . LYS C 1 168 ? 25.75300 -35.26900 30.21600 1.000 8.22236 167 LYS C O 1
ATOM 9490 N N . ALA C 1 169 ? 24.05400 -34.91800 28.78400 1.000 6.75332 168 ALA C N 1
ATOM 9491 C CA . ALA C 1 169 ? 24.11800 -36.28400 28.27800 1.000 6.89039 168 ALA C CA 1
ATOM 9492 C C . ALA C 1 169 ? 25.41500 -36.52800 27.51600 1.000 7.71285 168 ALA C C 1
ATOM 9493 O O . ALA C 1 169 ? 26.02000 -37.59800 27.63900 1.000 8.82260 168 ALA C O 1
ATOM 9500 N N . MET C 1 170 ? 25.85800 -35.55100 26.72100 1.000 7.20122 169 MET C N 1
ATOM 9501 C CA . MET C 1 170 ? 27.12200 -35.70800 26.00900 1.000 6.93425 169 MET C CA 1
ATOM 9502 C C . MET C 1 170 ? 28.30000 -35.68100 26.97300 1.000 8.16720 169 MET C C 1
ATOM 9503 O O . MET C 1 170 ? 29.27300 -36.42200 26.79200 1.000 8.32317 169 MET C O 1
ATOM 9517 N N . ALA C 1 171 ? 28.23100 -34.84000 28.00700 1.000 8.12464 170 ALA C N 1
ATOM 9518 C CA . ALA C 1 171 ? 29.27500 -34.83900 29.02700 1.000 7.38916 170 ALA C CA 1
ATOM 9519 C C . ALA C 1 171 ? 29.45100 -36.23000 29.61600 1.000 8.06191 170 ALA C C 1
ATOM 9520 O O . ALA C 1 171 ? 30.57500 -36.72900 29.74600 1.000 8.81392 170 ALA C O 1
ATOM 9527 N N . ARG C 1 172 ? 28.34400 -36.87500 29.98200 1.000 7.66112 171 ARG C N 1
ATOM 9528 C CA . ARG C 1 172 ? 28.43200 -38.20300 30.57700 1.000 9.28076 171 ARG C CA 1
ATOM 9529 C C . ARG C 1 172 ? 28.94300 -39.22800 29.57200 1.000 9.89870 171 ARG C C 1
ATOM 9530 O O . ARG C 1 172 ? 29.76000 -40.08700 29.92200 1.000 10.62506 171 ARG C O 1
ATOM 9551 N N . GLU C 1 173 ? 28.48200 -39.15700 28.32000 1.000 8.78404 172 GLU C N 1
ATOM 9552 C CA . GLU C 1 173 ? 28.88900 -40.16000 27.34100 1.000 9.10855 172 GLU C CA 1
ATOM 9553 C C . GLU C 1 173 ? 30.38000 -40.07800 27.03400 1.000 9.18835 172 GLU C C 1
ATOM 9554 O O . GLU C 1 173 ? 31.04300 -41.11200 26.89200 1.000 10.90867 172 GLU C O 1
ATOM 9566 N N . PHE C 1 174 ? 30.92700 -38.86800 26.92600 1.000 8.88459 173 PHE C N 1
ATOM 9567 C CA . PHE C 1 174 ? 32.26900 -38.67600 26.38900 1.000 9.48693 173 PHE C CA 1
ATOM 9568 C C . PHE C 1 174 ? 33.30600 -38.30600 27.44300 1.000 9.76313 173 PHE C C 1
ATOM 9569 O O . PHE C 1 174 ? 34.43800 -37.95600 27.08700 1.000 9.45203 173 PHE C O 1
ATOM 9586 N N . GLY C 1 175 ? 32.96400 -38.39900 28.72900 1.000 11.06638 174 GLY C N 1
ATOM 9587 C CA . GLY C 1 175 ? 33.94900 -38.13000 29.76400 1.000 10.13381 174 GLY C CA 1
ATOM 9588 C C . GLY C 1 175 ? 35.19200 -38.99000 29.62400 1.000 9.38585 174 GLY C C 1
ATOM 9589 O O . GLY C 1 175 ? 36.31600 -38.50700 29.78900 1.000 10.89439 174 GLY C O 1
ATOM 9593 N N . GLY C 1 176 ? 35.00800 -40.27500 29.31500 1.000 10.76878 175 GLY C N 1
ATOM 9594 C CA . GLY C 1 176 ? 36.13400 -41.17800 29.15300 1.000 11.86734 175 GLY C CA 1
ATOM 9595 C C . GLY C 1 176 ? 37.04200 -40.81800 27.99700 1.000 14.90693 175 GLY C C 1
ATOM 9596 O O . GLY C 1 176 ? 38.20700 -41.23300 27.98000 1.000 16.21602 175 GLY C O 1
ATOM 9600 N N . ASP C 1 177 ? 36.53600 -40.06500 27.02600 1.000 10.55539 176 ASP C N 1
ATOM 9601 C CA . ASP C 1 177 ? 37.33300 -39.56100 25.91700 1.000 10.98790 176 ASP C CA 1
ATOM 9602 C C . ASP C 1 177 ? 37.92900 -38.19100 26.20800 1.000 9.83278 176 ASP C C 1
ATOM 9603 O O . ASP C 1 177 ? 38.54700 -37.59200 25.32100 1.000 11.59457 176 ASP C O 1
ATOM 9612 N N . GLN C 1 178 ? 37.75700 -37.68600 27.43100 1.000 10.25309 177 GLN C N 1
ATOM 9613 C CA . GLN C 1 178 ? 38.26700 -36.37700 27.83100 1.000 10.08879 177 GLN C CA 1
ATOM 9614 C C . GLN C 1 178 ? 37.68600 -35.25200 26.98100 1.000 8.91988 177 GLN C C 1
ATOM 9615 O O . GLN C 1 178 ? 38.33700 -34.22900 26.75500 1.000 10.82928 177 GLN C O 1
ATOM 9629 N N . ILE C 1 179 ? 36.46100 -35.43600 26.50100 1.000 8.91070 178 ILE C N 1
ATOM 9630 C CA . ILE C 1 179 ? 35.70600 -34.37800 25.84400 1.000 7.60933 178 ILE C CA 1
ATOM 9631 C C . ILE C 1 179 ? 34.80200 -33.78400 26.91400 1.000 8.57809 178 ILE C C 1
ATOM 9632 O O . ILE C 1 179 ? 33.78000 -34.37200 27.28200 1.000 9.05149 178 ILE C O 1
ATOM 9648 N N . ARG C 1 180 ? 35.19100 -32.62500 27.42900 1.000 7.39939 179 ARG C N 1
ATOM 9649 C CA . ARG C 1 180 ? 34.38100 -31.92500 28.41100 1.000 7.97927 179 ARG C CA 1
ATOM 9650 C C . ARG C 1 180 ? 33.25400 -31.19700 27.69600 1.000 7.70310 179 ARG C C 1
ATOM 9651 O O . ARG C 1 180 ? 33.45400 -30.60800 26.63100 1.000 8.89450 179 ARG C O 1
ATOM 9672 N N . VAL C 1 181 ? 32.05800 -31.26700 28.27200 1.000 7.87408 180 VAL C N 1
ATOM 9673 C CA . VAL C 1 181 ? 30.88600 -30.60400 27.71700 1.000 7.73661 180 VAL C CA 1
ATOM 9674 C C . VAL C 1 181 ? 30.21600 -29.84100 28.84700 1.000 6.52822 180 VAL C C 1
ATOM 9675 O O . VAL C 1 181 ? 29.79900 -30.44200 29.84500 1.000 7.59470 180 VAL C O 1
ATOM 9688 N N . ASN C 1 182 ? 30.12500 -28.52300 28.69600 1.000 7.76092 181 ASN C N 1
ATOM 9689 C CA . ASN C 1 182 ? 29.57300 -27.65300 29.72000 1.000 7.76635 181 ASN C CA 1
ATOM 9690 C C . ASN C 1 182 ? 28.69000 -26.61900 29.04100 1.000 7.79753 181 ASN C C 1
ATOM 9691 O O . ASN C 1 182 ? 28.76500 -26.41500 27.82600 1.000 8.50528 181 ASN C O 1
ATOM 9702 N N . SER C 1 183 ? 27.84500 -25.96700 29.83700 1.000 7.34175 182 SER C N 1
ATOM 9703 C CA . SER C 1 183 ? 26.89900 -24.99400 29.31900 1.000 7.54478 182 SER C CA 1
ATOM 9704 C C . SER C 1 183 ? 27.03100 -23.67300 30.05700 1.000 9.04559 182 SER C C 1
ATOM 9705 O O . SER C 1 183 ? 27.39000 -23.62800 31.23600 1.000 8.93798 182 SER C O 1
ATOM 9713 N N . LEU C 1 184 ? 26.72500 -22.59800 29.33900 1.000 8.21535 183 LEU C N 1
ATOM 9714 C CA . LEU C 1 184 ? 26.59000 -21.26900 29.90600 1.000 8.04420 183 LEU C CA 1
ATOM 9715 C C . LEU C 1 184 ? 25.11900 -20.88900 29.89700 1.000 7.45328 183 LEU C C 1
ATOM 9716 O O . LEU C 1 184 ? 24.40700 -21.15500 28.92500 1.000 8.93351 183 LEU C O 1
ATOM 9732 N N . THR C 1 185 ? 24.66600 -20.25700 30.97900 1.000 7.91148 184 THR C N 1
ATOM 9733 C CA . THR C 1 185 ? 23.29900 -19.75500 31.08900 1.000 8.33915 184 THR C CA 1
ATOM 9734 C C . THR C 1 185 ? 23.36400 -18.24600 31.29900 1.000 8.66586 184 THR C C 1
ATOM 9735 O O . THR C 1 185 ? 23.26400 -17.75600 32.43400 1.000 8.31168 184 THR C O 1
ATOM 9746 N N . PRO C 1 186 ? 23.54700 -17.47900 30.22800 1.000 8.49583 185 PRO C N 1
ATOM 9747 C CA . PRO C 1 186 ? 23.57900 -16.02100 30.36900 1.000 7.93703 185 PRO C CA 1
ATOM 9748 C C . PRO C 1 186 ? 22.23100 -15.47400 30.80200 1.000 8.56010 185 PRO C C 1
ATOM 9749 O O . PRO C 1 186 ? 21.17300 -16.01300 30.46600 1.000 9.23213 185 PRO C O 1
ATOM 9760 N N . GLY C 1 187 ? 22.28400 -14.38200 31.55700 1.000 8.68531 186 GLY C N 1
ATOM 9761 C CA . GLY C 1 187 ? 21.08600 -13.65000 31.91200 1.000 9.09631 186 GLY C CA 1
ATOM 9762 C C . GLY C 1 187 ? 20.67600 -12.69600 30.81100 1.000 9.10912 186 GLY C C 1
ATOM 9763 O O . GLY C 1 187 ? 20.68900 -13.05900 29.63000 1.000 10.96402 186 GLY C O 1
ATOM 9767 N N . LEU C 1 188 ? 20.30800 -11.47200 31.18000 1.000 9.68186 187 LEU C N 1
ATOM 9768 C CA . LEU C 1 188 ? 19.97300 -10.45100 30.19400 1.000 10.34976 187 LEU C CA 1
ATOM 9769 C C . LEU C 1 188 ? 21.26500 -9.77900 29.74500 1.000 11.46100 187 LEU C C 1
ATOM 9770 O O . LEU C 1 188 ? 21.90300 -9.06100 30.52200 1.000 11.23687 187 LEU C O 1
ATOM 9786 N N . ILE C 1 189 ? 21.65100 -10.02300 28.49500 1.000 12.35296 188 ILE C N 1
ATOM 9787 C CA . ILE C 1 189 ? 22.90900 -9.54800 27.93500 1.000 12.67346 188 ILE C CA 1
ATOM 9788 C C . ILE C 1 189 ? 22.60200 -8.46800 26.90900 1.000 15.24227 188 ILE C C 1
ATOM 9789 O O . ILE C 1 189 ? 21.69100 -8.62000 26.08700 1.000 19.45039 188 ILE C O 1
ATOM 9805 N N . GLN C 1 190 ? 23.37600 -7.38600 26.95200 1.000 16.18299 189 GLN C N 1
ATOM 9806 C CA . GLN C 1 190 ? 23.21400 -6.27700 26.01800 1.000 23.12729 189 GLN C CA 1
ATOM 9807 C C . GLN C 1 190 ? 23.76300 -6.68100 24.65500 1.000 22.48705 189 GLN C C 1
ATOM 9808 O O . GLN C 1 190 ? 24.96900 -6.90400 24.50100 1.000 25.61664 189 GLN C O 1
ATOM 9822 N N . THR C 1 191 ? 22.87600 -6.79200 23.67000 1.000 21.57072 190 THR C N 1
ATOM 9823 C CA . THR C 1 191 ? 23.25500 -6.95500 22.27100 1.000 31.59734 190 THR C CA 1
ATOM 9824 C C . THR C 1 191 ? 22.25500 -6.16000 21.43700 1.000 33.74006 190 THR C C 1
ATOM 9825 O O . THR C 1 191 ? 21.45500 -5.38500 21.96900 1.000 29.92072 190 THR C O 1
ATOM 9836 N N . ASP C 1 192 ? 22.29200 -6.35000 20.12200 1.000 36.50285 191 ASP C N 1
ATOM 9837 C CA . ASP C 1 192 ? 21.34700 -5.66600 19.24600 1.000 32.42832 191 ASP C CA 1
ATOM 9838 C C . ASP C 1 192 ? 19.93700 -6.20200 19.46600 1.000 40.06401 191 ASP C C 1
ATOM 9839 O O . ASP C 1 192 ? 18.95700 -5.46900 19.33200 1.000 41.02984 191 ASP C O 1
ATOM 9848 N N . MET C 1 198 ? 15.44300 -2.13800 25.95000 1.000 22.17016 197 MET C N 1
ATOM 9849 C CA . MET C 1 198 ? 16.01700 -1.12300 26.82600 1.000 26.23004 197 MET C CA 1
ATOM 9850 C C . MET C 1 198 ? 15.41600 0.25300 26.55900 1.000 30.23135 197 MET C C 1
ATOM 9851 O O . MET C 1 198 ? 15.74700 1.22600 27.23800 1.000 29.63202 197 MET C O 1
ATOM 9865 N N . ASN C 1 199 ? 14.53500 0.33100 25.56400 1.000 31.01987 198 ASN C N 1
ATOM 9866 C CA . ASN C 1 199 ? 13.74100 1.52500 25.31800 1.000 37.98972 198 ASN C CA 1
ATOM 9867 C C . ASN C 1 199 ? 12.31500 1.37800 25.83100 1.000 36.72031 198 ASN C C 1
ATOM 9868 O O . ASN C 1 199 ? 11.47200 2.23600 25.55100 1.000 46.21361 198 ASN C O 1
ATOM 9879 N N . ASP C 1 200 ? 12.03300 0.31300 26.57400 1.000 30.84700 199 ASP C N 1
ATOM 9880 C CA . ASP C 1 200 ? 10.71200 0.04200 27.11500 1.000 38.77856 199 ASP C CA 1
ATOM 9881 C C . ASP C 1 200 ? 10.75000 0.16900 28.63100 1.000 38.11313 199 ASP C C 1
ATOM 9882 O O . ASP C 1 200 ? 11.77000 -0.11100 29.26800 1.000 36.01028 199 ASP C O 1
ATOM 9891 N N . ASP C 1 201 ? 9.62700 0.60000 29.20900 1.000 32.55909 200 ASP C N 1
ATOM 9892 C CA . ASP C 1 201 ? 9.54400 0.72500 30.66000 1.000 32.06200 200 ASP C CA 1
ATOM 9893 C C . ASP C 1 201 ? 9.73800 -0.61200 31.36200 1.000 28.97498 200 ASP C C 1
ATOM 9894 O O . ASP C 1 201 ? 10.05800 -0.63200 32.55500 1.000 32.81333 200 ASP C O 1
ATOM 9903 N N . ARG C 1 202 ? 9.55700 -1.72700 30.65100 1.000 33.91209 201 ARG C N 1
ATOM 9904 C CA . ARG C 1 202 ? 9.76500 -3.03800 31.25300 1.000 36.96874 201 ARG C CA 1
ATOM 9905 C C . ARG C 1 202 ? 11.21000 -3.25200 31.68400 1.000 36.76719 201 ARG C C 1
ATOM 9906 O O . ARG C 1 202 ? 11.48000 -4.16100 32.47700 1.000 37.72659 201 ARG C O 1
ATOM 9910 N N . ARG C 1 203 ? 12.14400 -2.43900 31.18200 1.000 33.64556 202 ARG C N 1
ATOM 9911 C CA . ARG C 1 203 ? 13.54200 -2.59900 31.56400 1.000 30.86545 202 ARG C CA 1
ATOM 9912 C C . ARG C 1 203 ? 13.73900 -2.38700 33.05800 1.000 27.48569 202 ARG C C 1
ATOM 9913 O O . ARG C 1 203 ? 14.61800 -3.01200 33.66400 1.000 29.36179 202 ARG C O 1
ATOM 9934 N N . HIS C 1 204 ? 12.93400 -1.51700 33.67000 1.000 28.54368 203 HIS C N 1
ATOM 9935 C CA . HIS C 1 204 ? 13.12700 -1.19800 35.08000 1.000 25.92877 203 HIS C CA 1
ATOM 9936 C C . HIS C 1 204 ? 12.89000 -2.41800 35.96100 1.000 26.35104 203 HIS C C 1
ATOM 9937 O O . HIS C 1 204 ? 13.67100 -2.68800 36.88100 1.000 24.98811 203 HIS C O 1
ATOM 9951 N N . ASP C 1 205 ? 11.82200 -3.17300 35.69100 1.000 25.89883 204 ASP C N 1
ATOM 9952 C CA . ASP C 1 205 ? 11.51800 -4.34400 36.50800 1.000 29.61872 204 ASP C CA 1
ATOM 9953 C C . ASP C 1 205 ? 12.64200 -5.37000 36.44500 1.000 24.66294 204 ASP C C 1
ATOM 9954 O O . ASP C 1 205 ? 13.03900 -5.93200 37.47200 1.000 25.06812 204 ASP C O 1
ATOM 9963 N N . ILE C 1 206 ? 13.16300 -5.63000 35.24600 1.000 23.80855 205 ILE C N 1
ATOM 9964 C CA . ILE C 1 206 ? 14.21000 -6.63600 35.09100 1.000 24.23745 205 ILE C CA 1
ATOM 9965 C C . ILE C 1 206 ? 15.46700 -6.21200 35.84000 1.000 23.39694 205 ILE C C 1
ATOM 9966 O O . ILE C 1 206 ? 16.03500 -6.98200 36.62300 1.000 23.16564 205 ILE C O 1
ATOM 9982 N N . LEU C 1 207 ? 15.91600 -4.97400 35.61700 1.000 20.10982 206 LEU C N 1
ATOM 9983 C CA . LEU C 1 207 ? 17.13300 -4.50600 36.27200 1.000 18.29817 206 LEU C CA 1
ATOM 9984 C C . LEU C 1 207 ? 16.98100 -4.50000 37.78700 1.000 17.14576 206 LEU C C 1
ATOM 9985 O O . LEU C 1 207 ? 17.94000 -4.78700 38.51300 1.000 17.57296 206 LEU C O 1
ATOM 10001 N N . ALA C 1 208 ? 15.78500 -4.17800 38.28500 1.000 17.61650 207 ALA C N 1
ATOM 10002 C CA . ALA C 1 208 ? 15.54900 -4.20900 39.72300 1.000 22.68431 207 ALA C CA 1
ATOM 10003 C C . ALA C 1 208 ? 15.78400 -5.59500 40.30500 1.000 17.71812 207 ALA C C 1
ATOM 10004 O O . ALA C 1 208 ? 16.09300 -5.71500 41.49500 1.000 27.17811 207 ALA C O 1
ATOM 10011 N N . GLY C 1 209 ? 15.65000 -6.63900 39.49500 1.000 19.77670 208 GLY C N 1
ATOM 10012 C CA . GLY C 1 209 ? 15.87700 -7.99800 39.93000 1.000 20.75998 208 GLY C CA 1
ATOM 10013 C C . GLY C 1 209 ? 17.27800 -8.51800 39.69700 1.000 22.38431 208 GLY C C 1
ATOM 10014 O O . GLY C 1 209 ? 17.49800 -9.72800 39.81700 1.000 21.99689 208 GLY C O 1
ATOM 10018 N N . ILE C 1 210 ? 18.23100 -7.65100 39.36900 1.000 16.29047 209 ILE C N 1
ATOM 10019 C CA . ILE C 1 210 ? 19.62000 -8.04000 39.15600 1.000 12.35497 209 ILE C CA 1
ATOM 10020 C C . ILE C 1 210 ? 20.44900 -7.44300 40.29300 1.000 13.37491 209 ILE C C 1
ATOM 10021 O O . ILE C 1 210 ? 20.67800 -6.22400 40.31600 1.000 12.21584 209 ILE C O 1
ATOM 10037 N N . PRO C 1 211 ? 20.92100 -8.24800 41.24900 1.000 11.40923 210 PRO C N 1
ATOM 10038 C CA . PRO C 1 211 ? 21.69000 -7.68500 42.37100 1.000 12.28121 210 PRO C CA 1
ATOM 10039 C C . PRO C 1 211 ? 22.88800 -6.84500 41.95900 1.000 12.29862 210 PRO C C 1
ATOM 10040 O O . PRO C 1 211 ? 23.16100 -5.82500 42.60200 1.000 12.73072 210 PRO C O 1
ATOM 10051 N N . LEU C 1 212 ? 23.62500 -7.24100 40.91900 1.000 10.55893 211 LEU C N 1
ATOM 10052 C CA . LEU C 1 212 ? 24.75700 -6.43100 40.48300 1.000 11.22188 211 LEU C CA 1
ATOM 10053 C C . LEU C 1 212 ? 24.32300 -5.13100 39.81600 1.000 12.12377 211 LEU C C 1
ATOM 10054 O O . LEU C 1 212 ? 25.16700 -4.25500 39.60000 1.000 14.70529 211 LEU C O 1
ATOM 10070 N N . GLY C 1 213 ? 23.04100 -4.98700 39.48900 1.000 11.76542 212 GLY C N 1
ATOM 10071 C CA . GLY C 1 213 ? 22.50600 -3.70500 39.07400 1.000 12.75047 212 GLY C CA 1
ATOM 10072 C C . GLY C 1 213 ? 22.85800 -3.27000 37.67300 1.000 14.98892 212 GLY C C 1
ATOM 10073 O O . GLY C 1 213 ? 22.81200 -2.07100 37.38300 1.000 16.01692 212 GLY C O 1
ATOM 10077 N N . ARG C 1 214 ? 23.20600 -4.19800 36.78700 1.000 10.64378 213 ARG C N 1
ATOM 10078 C CA . ARG C 1 214 ? 23.48900 -3.84900 35.40400 1.000 10.19983 213 ARG C CA 1
ATOM 10079 C C . ARG C 1 214 ? 23.15000 -5.03700 34.51900 1.000 11.60953 213 ARG C C 1
ATOM 10080 O O . ARG C 1 214 ? 23.03600 -6.17300 34.98700 1.000 10.84144 213 ARG C O 1
ATOM 10101 N N . LEU C 1 215 ? 22.98400 -4.75900 33.23000 1.000 10.53671 214 LEU C N 1
ATOM 10102 C CA . LEU C 1 215 ? 22.85400 -5.82500 32.25600 1.000 10.33894 214 LEU C CA 1
ATOM 10103 C C . LEU C 1 215 ? 24.21500 -6.46000 32.00200 1.000 10.74702 214 LEU C C 1
ATOM 10104 O O . LEU C 1 215 ? 25.26700 -5.85500 32.22200 1.000 12.20931 214 LEU C O 1
ATOM 10120 N N . GLY C 1 216 ? 24.18500 -7.70100 31.53300 1.000 10.81399 215 GLY C N 1
ATOM 10121 C CA . GLY C 1 216 ? 25.40500 -8.35000 31.11700 1.000 11.67930 215 GLY C CA 1
ATOM 10122 C C . GLY C 1 216 ? 25.91600 -7.80500 29.79800 1.000 12.48253 215 GLY C C 1
ATOM 10123 O O . GLY C 1 216 ? 25.17900 -7.23000 28.99600 1.000 15.01530 215 GLY C O 1
ATOM 10127 N N . LYS C 1 217 ? 27.21400 -7.98200 29.58800 1.000 13.24338 216 LYS C N 1
ATOM 10128 C CA . LYS C 1 217 ? 27.86600 -7.61900 28.34200 1.000 14.32074 216 LYS C CA 1
ATOM 10129 C C . LYS C 1 217 ? 28.24700 -8.88700 27.59300 1.000 12.72718 216 LYS C C 1
ATOM 10130 O O . LYS C 1 217 ? 28.46100 -9.94200 28.19800 1.000 11.68718 216 LYS C O 1
ATOM 10149 N N . ALA C 1 218 ? 28.32700 -8.77900 26.26600 1.000 13.03056 217 ALA C N 1
ATOM 10150 C CA . ALA C 1 218 ? 28.81300 -9.90000 25.47300 1.000 11.64639 217 ALA C CA 1
ATOM 10151 C C . ALA C 1 218 ? 30.14900 -10.39500 26.00800 1.000 10.82699 217 ALA C C 1
ATOM 10152 O O . ALA C 1 218 ? 30.40800 -11.60400 26.04300 1.000 10.86500 217 ALA C O 1
ATOM 10159 N N . GLN C 1 219 ? 31.00100 -9.46900 26.45600 1.000 12.34664 218 GLN C N 1
ATOM 10160 C CA . GLN C 1 219 ? 32.31500 -9.84000 26.96800 1.000 11.72685 218 GLN C CA 1
ATOM 10161 C C . GLN C 1 219 ? 32.21300 -10.68700 28.23100 1.000 11.40545 218 GLN C C 1
ATOM 10162 O O . GLN C 1 219 ? 33.07800 -11.53500 28.47600 1.000 11.53057 218 GLN C O 1
ATOM 10176 N N . ASP C 1 220 ? 31.18000 -10.46900 29.04900 1.000 11.17158 219 ASP C N 1
ATOM 10177 C CA . ASP C 1 220 ? 30.99900 -11.28900 30.24400 1.000 12.29608 219 ASP C CA 1
ATOM 10178 C C . ASP C 1 220 ? 30.78200 -12.74700 29.86800 1.000 11.69215 219 ASP C C 1
ATOM 10179 O O . ASP C 1 220 ? 31.37500 -13.65300 30.46600 1.000 11.43133 219 ASP C O 1
ATOM 10188 N N . VAL C 1 221 ? 29.91700 -12.99300 28.88400 1.000 9.59144 220 VAL C N 1
ATOM 10189 C CA . VAL C 1 221 ? 29.67500 -14.35800 28.43600 1.000 9.26623 220 VAL C CA 1
ATOM 10190 C C . VAL C 1 221 ? 30.93100 -14.93100 27.79500 1.000 9.19613 220 VAL C C 1
ATOM 10191 O O . VAL C 1 221 ? 31.29800 -16.08700 28.03800 1.000 9.45773 220 VAL C O 1
ATOM 10204 N N . ALA C 1 222 ? 31.61700 -14.12600 26.97800 1.000 9.76085 221 ALA C N 1
ATOM 10205 C CA . ALA C 1 222 ? 32.84700 -14.58000 26.33700 1.000 8.76452 221 ALA C CA 1
ATOM 10206 C C . ALA C 1 222 ? 33.88500 -15.01400 27.36300 1.000 8.98779 221 ALA C C 1
ATOM 10207 O O . ALA C 1 222 ? 34.59000 -16.01000 27.15900 1.000 9.45099 221 ALA C O 1
ATOM 10214 N N . ASN C 1 223 ? 34.00500 -14.27300 28.46900 1.000 8.62112 222 ASN C N 1
ATOM 10215 C CA . ASN C 1 223 ? 35.00200 -14.60900 29.47900 1.000 9.71601 222 ASN C CA 1
ATOM 10216 C C . ASN C 1 223 ? 34.66300 -15.90800 30.19700 1.000 9.41334 222 ASN C C 1
ATOM 10217 O O . ASN C 1 223 ? 35.56800 -16.65600 30.58100 1.000 10.20660 222 ASN C O 1
ATOM 10228 N N . ALA C 1 224 ? 33.37400 -16.18800 30.39600 1.000 9.50889 223 ALA C N 1
ATOM 10229 C CA . ALA C 1 224 ? 32.98300 -17.47100 30.96900 1.000 9.02149 223 ALA C CA 1
ATOM 10230 C C . ALA C 1 224 ? 33.23400 -18.60300 29.98200 1.000 9.43336 223 ALA C C 1
ATOM 10231 O O . ALA C 1 224 ? 33.65000 -19.69800 30.37600 1.000 9.74171 223 ALA C O 1
ATOM 10238 N N . ALA C 1 225 ? 32.98800 -18.35700 28.69300 1.000 8.59633 224 ALA C N 1
ATOM 10239 C CA . ALA C 1 225 ? 33.32500 -19.34700 27.67800 1.000 8.91620 224 ALA C CA 1
ATOM 10240 C C . ALA C 1 225 ? 34.82600 -19.60000 27.64500 1.000 8.56605 224 ALA C C 1
ATOM 10241 O O . ALA C 1 225 ? 35.26800 -20.74300 27.49100 1.000 9.44391 224 ALA C O 1
ATOM 10248 N N . LEU C 1 226 ? 35.62500 -18.54000 27.78900 1.000 8.39687 225 LEU C N 1
ATOM 10249 C CA . LEU C 1 226 ? 37.07300 -18.69900 27.84700 1.000 8.95700 225 LEU C CA 1
ATOM 10250 C C . LEU C 1 226 ? 37.47000 -19.61900 28.99300 1.000 9.17031 225 LEU C C 1
ATOM 10251 O O . LEU C 1 226 ? 38.30700 -20.51500 28.82900 1.000 10.49765 225 LEU C O 1
ATOM 10267 N N . PHE C 1 227 ? 36.87700 -19.40700 30.17000 1.000 8.40499 226 PHE C N 1
ATOM 10268 C CA . PHE C 1 227 ? 37.15300 -20.27300 31.31000 1.000 8.38821 226 PHE C CA 1
ATOM 10269 C C . PHE C 1 227 ? 36.87400 -21.73200 30.96900 1.000 9.13652 226 PHE C C 1
ATOM 10270 O O . PHE C 1 227 ? 37.72800 -22.60500 31.16900 1.000 9.82377 226 PHE C O 1
ATOM 10287 N N . LEU C 1 228 ? 35.68400 -22.01400 30.43200 1.000 8.93726 227 LEU C N 1
ATOM 10288 C CA . LEU C 1 228 ? 35.30400 -23.39200 30.13700 1.000 8.87267 227 LEU C CA 1
ATOM 10289 C C . LEU C 1 228 ? 36.11400 -23.97800 28.98600 1.000 8.29003 227 LEU C C 1
ATOM 10290 O O . LEU C 1 228 ? 36.32900 -25.19400 28.93900 1.000 10.03074 227 LEU C O 1
ATOM 10306 N N . ALA C 1 229 ? 36.55900 -23.14400 28.04600 1.000 8.99964 228 ALA C N 1
ATOM 10307 C CA . ALA C 1 229 ? 37.35900 -23.63500 26.93300 1.000 10.04409 228 ALA C CA 1
ATOM 10308 C C . ALA C 1 229 ? 38.80300 -23.90600 27.32900 1.000 11.39637 228 ALA C C 1
ATOM 10309 O O . ALA C 1 229 ? 39.47300 -24.71200 26.67100 1.000 12.84929 228 ALA C O 1
ATOM 10316 N N . SER C 1 230 ? 39.28300 -23.26600 28.39000 1.000 10.77173 229 SER C N 1
ATOM 10317 C CA . SER C 1 230 ? 40.68200 -23.30700 28.78200 1.000 10.31233 229 SER C CA 1
ATOM 10318 C C . SER C 1 230 ? 40.94900 -24.45000 29.75600 1.000 11.92204 229 SER C C 1
ATOM 10319 O O . SER C 1 230 ? 40.03500 -25.10000 30.26900 1.000 10.61192 229 SER C O 1
ATOM 10327 N N . ASP C 1 231 ? 42.23700 -24.67400 30.02600 1.000 11.90975 230 ASP C N 1
ATOM 10328 C CA . ASP C 1 231 ? 42.65300 -25.66700 31.00700 1.000 11.79876 230 ASP C CA 1
ATOM 10329 C C . ASP C 1 231 ? 42.34500 -25.24500 32.43700 1.000 11.85446 230 ASP C C 1
ATOM 10330 O O . ASP C 1 231 ? 42.50400 -26.06200 33.35100 1.000 12.91205 230 ASP C O 1
ATOM 10339 N N . LEU C 1 232 ? 41.91300 -24.00100 32.65800 1.000 10.29333 231 LEU C N 1
ATOM 10340 C CA . LEU C 1 232 ? 41.50200 -23.59000 33.99500 1.000 10.80275 231 LEU C CA 1
ATOM 10341 C C . LEU C 1 232 ? 40.28100 -24.36000 34.47600 1.000 11.53519 231 LEU C C 1
ATOM 10342 O O . LEU C 1 232 ? 39.99100 -24.35000 35.67800 1.000 11.41223 231 LEU C O 1
ATOM 10358 N N . SER C 1 233 ? 39.56000 -25.02100 33.56800 1.000 9.77821 232 SER C N 1
ATOM 10359 C CA . SER C 1 233 ? 38.36700 -25.78800 33.90600 1.000 8.24128 232 SER C CA 1
ATOM 10360 C C . SER C 1 233 ? 38.53600 -27.26300 33.55700 1.000 9.51502 232 SER C C 1
ATOM 10361 O O . SER C 1 233 ? 37.55900 -27.95500 33.27000 1.000 8.97417 232 SER C O 1
ATOM 10369 N N . ALA C 1 234 ? 39.77700 -27.75700 33.59800 1.000 10.67153 233 ALA C N 1
ATOM 10370 C CA . ALA C 1 234 ? 40.07900 -29.10900 33.14100 1.000 10.91973 233 ALA C CA 1
ATOM 10371 C C . ALA C 1 234 ? 39.30000 -30.18900 33.88300 1.000 9.86591 233 ALA C C 1
ATOM 10372 O O . ALA C 1 234 ? 39.13500 -31.28900 33.34400 1.000 10.41739 233 ALA C O 1
ATOM 10379 N N . TYR C 1 235 ? 38.82300 -29.92000 35.09800 1.000 9.00435 234 TYR C N 1
ATOM 10380 C CA . TYR C 1 235 ? 38.08000 -30.91100 35.86800 1.000 8.72475 234 TYR C CA 1
ATOM 10381 C C . TYR C 1 235 ? 36.57500 -30.65900 35.85600 1.000 8.83533 234 TYR C C 1
ATOM 10382 O O . TYR C 1 235 ? 35.85000 -31.25600 36.65600 1.000 10.09900 234 TYR C O 1
ATOM 10400 N N . LEU C 1 236 ? 36.08900 -29.80200 34.96200 1.000 9.03563 23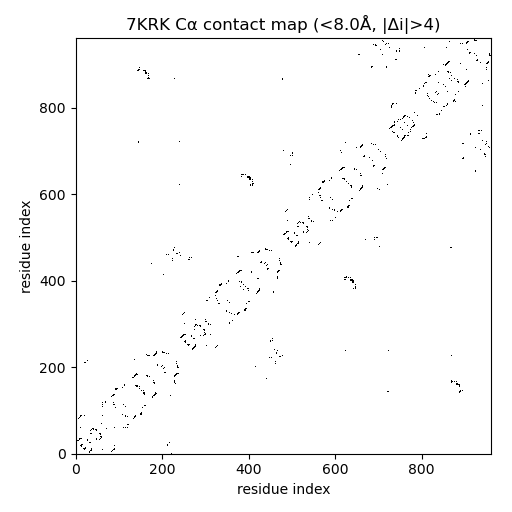5 LEU C N 1
ATOM 10401 C CA . LEU C 1 236 ? 34.67200 -29.47600 34.87600 1.000 9.35349 235 LEU C CA 1
ATOM 10402 C C . LEU C 1 236 ? 34.07400 -30.13200 33.64200 1.000 7.71163 235 LEU C C 1
ATOM 10403 O O . LEU C 1 236 ? 34.51300 -29.86900 32.51700 1.000 8.08097 235 LEU C O 1
ATOM 10419 N N . THR C 1 237 ? 33.06500 -30.97000 33.85300 1.000 8.71391 236 THR C N 1
ATOM 10420 C CA . THR C 1 237 ? 32.22300 -31.43300 32.76400 1.000 7.29031 236 THR C CA 1
ATOM 10421 C C . THR C 1 237 ? 30.81100 -31.61800 33.30200 1.000 9.08624 236 THR C C 1
ATOM 10422 O O . THR C 1 237 ? 30.61800 -31.95200 34.47400 1.000 8.99520 236 THR C O 1
ATOM 10433 N N . GLY C 1 238 ? 29.82700 -31.38000 32.44000 1.000 8.14149 237 GLY C N 1
ATOM 10434 C CA . GLY C 1 238 ? 28.44000 -31.40600 32.85900 1.000 7.71682 237 GLY C CA 1
ATOM 10435 C C . GLY C 1 238 ? 27.99500 -30.21400 33.67500 1.000 10.67289 237 GLY C C 1
ATOM 10436 O O . GLY C 1 238 ? 26.91800 -30.26300 34.27400 1.000 11.82711 237 GLY C O 1
ATOM 10440 N N . VAL C 1 239 ? 28.78300 -29.14500 33.71100 1.000 8.25496 238 VAL C N 1
ATOM 10441 C CA . VAL C 1 239 ? 28.49100 -27.97300 34.52700 1.000 7.79984 238 VAL C CA 1
ATOM 10442 C C . VAL C 1 239 ? 27.57600 -27.03500 33.75700 1.000 8.58072 238 VAL C C 1
ATOM 10443 O O . VAL C 1 239 ? 27.67900 -26.90300 32.53100 1.000 9.02532 238 VAL C O 1
ATOM 10456 N N . THR C 1 240 ? 26.67100 -26.38500 34.48300 1.000 8.88284 239 THR C N 1
ATOM 10457 C CA . THR C 1 240 ? 25.87600 -25.27700 33.97000 1.000 8.82463 239 THR C CA 1
ATOM 10458 C C . THR C 1 240 ? 26.34700 -24.03800 34.71700 1.000 9.15697 239 THR C C 1
ATOM 10459 O O . THR C 1 240 ? 26.16400 -23.93700 35.93400 1.000 10.20828 239 THR C O 1
ATOM 10470 N N . LEU C 1 241 ? 26.96700 -23.11000 33.99600 1.000 8.13208 240 LEU C N 1
ATOM 10471 C CA . LEU C 1 241 ? 27.60700 -21.94300 34.59200 1.000 7.27239 240 LEU C CA 1
ATOM 10472 C C . LEU C 1 241 ? 26.74400 -20.71600 34.32200 1.000 8.64233 240 LEU C C 1
ATOM 10473 O O . LEU C 1 241 ? 26.64600 -20.25700 33.17800 1.000 8.62009 240 LEU C O 1
ATOM 10489 N N . ASP C 1 242 ? 26.13300 -20.18600 35.38300 1.000 8.37420 241 ASP C N 1
ATOM 10490 C CA . ASP C 1 242 ? 25.25600 -19.02600 35.28600 1.000 8.72283 241 ASP C CA 1
ATOM 10491 C C . ASP C 1 242 ? 26.07600 -17.75300 35.10700 1.000 8.49803 241 ASP C C 1
ATOM 10492 O O . ASP C 1 242 ? 27.03800 -17.51400 35.84400 1.000 9.66934 241 ASP C O 1
ATOM 10501 N N . VAL C 1 243 ? 25.67600 -16.92600 34.14200 1.000 8.25989 242 VAL C N 1
ATOM 10502 C CA . VAL C 1 243 ? 26.29900 -15.62500 33.92400 1.000 8.66923 242 VAL C CA 1
ATOM 10503 C C . VAL C 1 243 ? 25.18000 -14.59300 33.88800 1.000 7.79207 242 VAL C C 1
ATOM 10504 O O . VAL C 1 243 ? 24.82100 -14.08700 32.81900 1.000 8.74535 242 VAL C O 1
ATOM 10517 N N . ASN C 1 244 ? 24.61000 -14.28100 35.05800 1.000 8.24865 243 ASN C N 1
ATOM 10518 C CA . ASN C 1 244 ? 23.34400 -13.56000 35.10400 1.000 7.84793 243 ASN C CA 1
ATOM 10519 C C . ASN C 1 244 ? 23.31100 -12.42200 36.12000 1.000 9.09152 243 ASN C C 1
ATOM 10520 O O . ASN C 1 244 ? 22.24000 -11.83600 36.33000 1.000 9.11914 243 ASN C O 1
ATOM 10531 N N . GLY C 1 245 ? 24.44000 -12.08000 36.73800 1.000 8.05427 244 GLY C N 1
ATOM 10532 C CA . GLY C 1 245 ? 24.49200 -10.94900 37.64700 1.000 10.02214 244 GLY C CA 1
ATOM 10533 C C . GLY C 1 245 ? 23.69600 -11.12000 38.91700 1.000 8.85968 244 GLY C C 1
ATOM 10534 O O . GLY C 1 245 ? 23.45000 -10.13800 39.62500 1.000 9.45677 244 GLY C O 1
ATOM 10538 N N . GLY C 1 246 ? 23.30600 -12.34800 39.24300 1.000 8.58912 245 GLY C N 1
ATOM 10539 C CA . GLY C 1 246 ? 22.43000 -12.60700 40.36000 1.000 10.15341 245 GLY C CA 1
ATOM 10540 C C . GLY C 1 246 ? 20.95900 -12.58500 40.01900 1.000 10.47045 245 GLY C C 1
ATOM 10541 O O . GLY C 1 246 ? 20.13000 -12.76600 40.92100 1.000 10.53645 245 GLY C O 1
ATOM 10545 N N . MET C 1 247 ? 20.60500 -12.34800 38.75200 1.000 8.32944 246 MET C N 1
ATOM 10546 C CA . MET C 1 247 ? 19.20400 -12.37400 38.34700 1.000 10.51659 246 MET C CA 1
ATOM 10547 C C . MET C 1 247 ? 18.53000 -13.66200 38.79500 1.000 11.05545 246 MET C C 1
ATOM 10548 O O . MET C 1 247 ? 17.35500 -13.65700 39.17700 1.000 11.68592 246 MET C O 1
ATOM 10562 N N . LEU C 1 248 ? 19.25000 -14.77900 38.73000 1.000 9.26447 247 LEU C N 1
ATOM 10563 C CA . LEU C 1 248 ? 18.76900 -16.05000 39.26200 1.000 9.62622 247 LEU C CA 1
ATOM 10564 C C . LEU C 1 248 ? 19.84000 -16.61200 40.18400 1.000 8.87248 247 LEU C C 1
ATOM 10565 O O . LEU C 1 248 ? 20.91800 -17.00900 39.72700 1.000 9.43111 247 LEU C O 1
ATOM 10581 N N . ILE C 1 249 ? 19.54300 -16.62100 41.47800 1.000 9.40995 248 ILE C N 1
ATOM 10582 C CA . ILE C 1 249 ? 20.35200 -17.28700 42.48900 1.000 9.92669 248 ILE C CA 1
ATOM 10583 C C . ILE C 1 249 ? 19.55400 -18.49200 42.96100 1.000 9.31405 248 ILE C C 1
ATOM 10584 O O . ILE C 1 249 ? 18.37800 -18.36100 43.31600 1.000 10.77856 248 ILE C O 1
ATOM 10600 N N . HIS C 1 250 ? 20.17900 -19.66200 42.93200 1.000 11.06313 249 HIS C N 1
ATOM 10601 C CA . HIS C 1 250 ? 19.47500 -20.90900 43.19500 1.000 13.61614 249 HIS C CA 1
ATOM 10602 C C . HIS C 1 250 ? 20.45900 -21.99800 43.60100 1.000 21.53287 249 HIS C C 1
ATOM 10603 O O . HIS C 1 250 ? 21.67400 -21.82600 43.49900 1.000 22.62626 249 HIS C O 1
ATOM 10619 N N . MET D 1 2 ? 48.67900 -10.08200 33.92400 1.000 38.69886 1 MET D N 1
ATOM 10620 C CA . MET D 1 2 ? 48.22500 -11.24400 34.74200 1.000 27.18808 1 MET D CA 1
ATOM 10621 C C . MET D 1 2 ? 46.82600 -10.98400 35.28600 1.000 18.79756 1 MET D C 1
ATOM 10622 O O . MET D 1 2 ? 46.42900 -9.83600 35.47400 1.000 21.69222 1 MET D O 1
ATOM 10636 N N . LEU D 1 3 ? 46.08800 -12.06300 35.55600 1.000 17.14195 2 LEU D N 1
ATOM 10637 C CA . LEU D 1 3 ? 44.66400 -11.93500 35.84800 1.000 17.05125 2 LEU D CA 1
ATOM 10638 C C . LEU D 1 3 ? 44.40100 -11.17800 37.14300 1.000 18.10641 2 LEU D C 1
ATOM 10639 O O . LEU D 1 3 ? 43.34200 -10.55600 37.28300 1.000 18.39229 2 LEU D O 1
ATOM 10655 N N . LEU D 1 4 ? 45.33100 -11.22100 38.09800 1.000 15.14501 3 LEU D N 1
ATOM 10656 C CA . LEU D 1 4 ? 45.14700 -10.58000 39.39600 1.000 15.39312 3 LEU D CA 1
ATOM 10657 C C . LEU D 1 4 ? 46.16900 -9.47300 39.63100 1.000 15.92900 3 LEU D C 1
ATOM 10658 O O . LEU D 1 4 ? 46.52400 -9.17800 40.77400 1.000 17.26546 3 LEU D O 1
ATOM 10674 N N . GLN D 1 5 ? 46.63700 -8.84400 38.55700 1.000 18.55241 4 GLN D N 1
ATOM 10675 C CA . GLN D 1 5 ? 47.66200 -7.81600 38.67400 1.000 20.53620 4 GLN D CA 1
ATOM 10676 C C . GLN D 1 5 ? 47.18100 -6.69300 39.58500 1.000 18.40973 4 GLN D C 1
ATOM 10677 O O . GLN D 1 5 ? 46.09200 -6.14400 39.39600 1.000 21.46104 4 GLN D O 1
ATOM 10691 N N . GLY D 1 6 ? 47.99500 -6.36600 40.58700 1.000 19.67917 5 GLY D N 1
ATOM 10692 C CA . GLY D 1 6 ? 47.69400 -5.27900 41.49500 1.000 18.59245 5 GLY D CA 1
ATOM 10693 C C . GLY D 1 6 ? 46.64900 -5.57900 42.54500 1.000 20.68178 5 GLY D C 1
ATOM 10694 O O . GLY D 1 6 ? 46.25600 -4.66600 43.27900 1.000 23.16691 5 GLY D O 1
ATOM 10698 N N . LYS D 1 7 ? 46.19200 -6.82200 42.65000 1.000 15.80720 6 LYS D N 1
ATOM 10699 C CA . LYS D 1 7 ? 45.14400 -7.18800 43.59000 1.000 15.46803 6 LYS D CA 1
ATOM 10700 C C . LYS D 1 7 ? 45.74000 -7.74200 44.88000 1.000 12.35554 6 LYS D C 1
ATOM 10701 O O . LYS D 1 7 ? 46.86400 -8.25000 44.91000 1.000 15.80339 6 LYS D O 1
ATOM 10720 N N . VAL D 1 8 ? 44.96000 -7.63200 45.95300 1.000 12.79196 7 VAL D N 1
ATOM 10721 C CA . VAL D 1 8 ? 45.31300 -8.16800 47.26200 1.000 12.98564 7 VAL D CA 1
ATOM 10722 C C . VAL D 1 8 ? 44.26400 -9.20500 47.63300 1.000 11.30115 7 VAL D C 1
ATOM 10723 O O . VAL D 1 8 ? 43.06300 -8.91300 47.60800 1.000 13.07752 7 VAL D O 1
ATOM 10736 N N . ALA D 1 9 ? 44.71500 -10.41000 47.98100 1.000 11.68527 8 ALA D N 1
ATOM 10737 C CA . ALA D 1 9 ? 43.82000 -11.52100 48.27700 1.000 11.54678 8 ALA D CA 1
ATOM 10738 C C . ALA D 1 9 ? 44.15400 -12.10000 49.64100 1.000 12.30243 8 ALA D C 1
ATOM 10739 O O . ALA D 1 9 ? 45.32300 -12.36700 49.93700 1.000 13.12190 8 ALA D O 1
ATOM 10746 N N . LEU D 1 10 ? 43.12900 -12.30500 50.46200 1.000 11.30074 9 LEU D N 1
ATOM 10747 C CA . LEU D 1 10 ? 43.26300 -12.97500 51.74700 1.000 9.71612 9 LEU D CA 1
ATOM 10748 C C . LEU D 1 10 ? 42.68100 -14.37600 51.61900 1.000 10.63567 9 LEU D C 1
ATOM 10749 O O . LEU D 1 10 ? 41.52700 -14.53500 51.20500 1.000 11.09375 9 LEU D O 1
ATOM 10765 N N . ILE D 1 11 ? 43.48000 -15.38300 51.96300 1.000 10.01069 10 ILE D N 1
ATOM 10766 C CA . ILE D 1 11 ? 43.09600 -16.78600 51.83100 1.000 10.08561 10 ILE D CA 1
ATOM 10767 C C . ILE D 1 11 ? 43.24700 -17.44500 53.19400 1.000 10.29742 10 ILE D C 1
ATOM 10768 O O . ILE D 1 11 ? 44.35200 -17.48800 53.74800 1.000 11.74289 10 ILE D O 1
ATOM 10784 N N . THR D 1 12 ? 42.15000 -17.97200 53.72400 1.000 9.83454 11 THR D N 1
ATOM 10785 C CA . THR D 1 12 ? 42.19200 -18.67400 54.99800 1.000 9.20708 11 THR D CA 1
ATOM 10786 C C . THR D 1 12 ? 42.52100 -20.14900 54.79000 1.000 10.86899 11 THR D C 1
ATOM 10787 O O . THR D 1 12 ? 42.18000 -20.74800 53.76700 1.000 11.10175 11 THR D O 1
ATOM 10798 N N . GLY D 1 13 ? 43.19700 -20.72900 55.77900 1.000 11.93312 12 GLY D N 1
ATOM 10799 C CA . GLY D 1 13 ? 43.52200 -22.14400 55.74600 1.000 13.43617 12 GLY D CA 1
ATOM 10800 C C . GLY D 1 13 ? 44.54300 -22.54200 54.70200 1.000 11.77071 12 GLY D C 1
ATOM 10801 O O . GLY D 1 13 ? 44.50400 -23.67500 54.21200 1.000 14.31956 12 GLY D O 1
ATOM 10805 N N . ALA D 1 14 ? 45.47500 -21.64900 54.36200 1.000 10.88071 13 ALA D N 1
ATOM 10806 C CA . ALA D 1 14 ? 46.40600 -21.87400 53.26400 1.000 12.09297 13 ALA D CA 1
ATOM 10807 C C . ALA D 1 14 ? 47.83300 -22.14400 53.73300 1.000 12.98326 13 ALA D C 1
ATOM 10808 O O . ALA D 1 14 ? 48.76600 -22.08100 52.92600 1.000 14.83009 13 ALA D O 1
ATOM 10815 N N . ALA D 1 15 ? 48.02400 -22.45800 55.01500 1.000 12.97172 14 ALA D N 1
ATOM 10816 C CA . ALA D 1 15 ? 49.37500 -22.66400 55.52900 1.000 15.19677 14 ALA D CA 1
ATOM 10817 C C . ALA D 1 15 ? 49.94300 -24.01900 55.11800 1.000 16.94160 14 ALA D C 1
ATOM 10818 O O . ALA D 1 15 ? 51.14200 -24.12700 54.83700 1.000 21.71786 14 ALA D O 1
ATOM 10825 N N . SER D 1 16 ? 49.10900 -25.05600 55.07400 1.000 16.05219 15 SER D N 1
ATOM 10826 C CA . SER D 1 16 ? 49.59000 -26.39500 54.75800 1.000 19.02788 15 SER D CA 1
ATOM 10827 C C . SER D 1 16 ? 50.00600 -26.49100 53.29500 1.000 20.00218 15 SER D C 1
ATOM 10828 O O . SER D 1 16 ? 49.32900 -25.97500 52.40200 1.000 21.97646 15 SER D O 1
ATOM 10836 N N . GLU D 1 17 ? 51.11800 -27.19000 53.05000 1.000 18.73445 16 GLU D N 1
ATOM 10837 C CA . GLU D 1 17 ? 51.69300 -27.23900 51.70900 1.000 19.82261 16 GLU D CA 1
ATOM 10838 C C . GLU D 1 17 ? 50.79900 -27.98000 50.71900 1.000 21.21343 16 GLU D C 1
ATOM 10839 O O . GLU D 1 17 ? 50.80200 -27.65300 49.52700 1.000 23.30459 16 GLU D O 1
ATOM 10851 N N . ARG D 1 18 ? 50.03600 -28.97100 51.17800 1.000 18.13001 17 ARG D N 1
ATOM 10852 C CA . ARG D 1 18 ? 49.27800 -29.84400 50.29100 1.000 18.89679 17 ARG D CA 1
ATOM 10853 C C . ARG D 1 18 ? 47.81000 -29.45100 50.16300 1.000 23.49876 17 ARG D C 1
ATOM 10854 O O . ARG D 1 18 ? 47.04100 -30.17600 49.52400 1.000 24.00739 17 ARG D O 1
ATOM 10875 N N . GLY D 1 19 ? 47.40400 -28.32100 50.73800 1.000 19.68997 18 GLY D N 1
ATOM 10876 C CA . GLY D 1 19 ? 46.00300 -27.96500 50.76500 1.000 19.40229 18 GLY D CA 1
ATOM 10877 C C . GLY D 1 19 ? 45.54400 -27.16500 49.55500 1.000 15.12895 18 GLY D C 1
ATOM 10878 O O . GLY D 1 19 ? 46.33500 -26.62500 48.78300 1.000 15.77083 18 GLY D O 1
ATOM 10882 N N . ILE D 1 20 ? 44.21900 -27.10100 49.39900 1.000 15.92186 19 ILE D N 1
ATOM 10883 C CA . ILE D 1 20 ? 43.62300 -26.24100 48.38100 1.000 13.93235 19 ILE D CA 1
ATOM 10884 C C . ILE D 1 20 ? 44.01800 -24.79100 48.61900 1.000 13.67018 19 ILE D C 1
ATOM 10885 O O . ILE D 1 20 ? 44.25700 -24.03200 47.67200 1.000 13.55344 19 ILE D O 1
ATOM 10901 N N . GLY D 1 21 ? 44.08600 -24.38200 49.88600 1.000 12.07648 20 GLY D N 1
ATOM 10902 C CA . GLY D 1 21 ? 44.43200 -23.00500 50.19200 1.000 11.08771 20 GLY D CA 1
ATOM 10903 C C . GLY D 1 21 ? 45.79300 -22.61600 49.65000 1.000 11.37038 20 GLY D C 1
ATOM 10904 O O . GLY D 1 21 ? 45.94100 -21.58800 48.98700 1.000 10.88381 20 GLY D O 1
ATOM 10908 N N . ARG D 1 22 ? 46.80900 -23.44000 49.92000 1.000 11.62056 21 ARG D N 1
ATOM 10909 C CA . ARG D 1 22 ? 48.15100 -23.12600 49.44400 1.000 13.02656 21 ARG D CA 1
ATOM 10910 C C . ARG D 1 22 ? 48.20900 -23.13800 47.92300 1.000 12.74988 21 ARG D C 1
ATOM 10911 O O . ARG D 1 22 ? 48.85900 -22.28100 47.31300 1.000 12.83648 21 ARG D O 1
ATOM 10932 N N . ALA D 1 23 ? 47.54700 -24.10900 47.29000 1.000 12.73102 22 ALA D N 1
ATOM 10933 C CA . ALA D 1 23 ? 47.52300 -24.14500 45.83200 1.000 13.09942 22 ALA D CA 1
ATOM 10934 C C . ALA D 1 23 ? 46.89400 -22.87800 45.27200 1.000 11.99843 22 ALA D C 1
ATOM 10935 O O . ALA D 1 23 ? 47.35800 -22.33700 44.26100 1.000 12.58871 22 ALA D O 1
ATOM 10942 N N . THR D 1 24 ? 45.83800 -22.38600 45.92100 1.000 11.43421 23 THR D N 1
ATOM 10943 C CA . THR D 1 24 ? 45.21500 -21.13800 45.49700 1.000 11.01770 23 THR D CA 1
ATOM 10944 C C . THR D 1 24 ? 46.15900 -19.96000 45.70000 1.000 11.14722 23 THR D C 1
ATOM 10945 O O . THR D 1 24 ? 46.28200 -19.09500 44.82500 1.000 12.00297 23 THR D O 1
ATOM 10956 N N . ALA D 1 25 ? 46.84500 -19.91200 46.84600 1.000 10.90627 24 ALA D N 1
ATOM 10957 C CA . ALA D 1 25 ? 47.80300 -18.83900 47.09000 1.000 12.03264 24 ALA D CA 1
ATOM 10958 C C . ALA D 1 25 ? 48.90000 -18.82900 46.03200 1.000 13.38501 24 ALA D C 1
ATOM 10959 O O . ALA D 1 25 ? 49.28300 -17.76300 45.53500 1.000 13.36682 24 ALA D O 1
ATOM 10966 N N . GLU D 1 26 ? 49.41400 -20.00700 45.67300 1.000 11.87206 25 GLU D N 1
ATOM 10967 C CA . GLU D 1 26 ? 50.47300 -20.08800 44.67100 1.000 12.64531 25 GLU D CA 1
ATOM 10968 C C . GLU D 1 26 ? 49.99400 -19.56100 43.32600 1.000 14.26696 25 GLU D C 1
ATOM 10969 O O . GLU D 1 26 ? 50.66800 -18.74400 42.68800 1.000 15.25297 25 GLU D O 1
ATOM 10981 N N . ILE D 1 27 ? 48.82800 -20.02400 42.87400 1.000 13.65142 26 ILE D N 1
ATOM 10982 C CA . ILE D 1 27 ? 48.31800 -19.59700 41.57700 1.000 13.28805 26 ILE D CA 1
ATOM 10983 C C . ILE D 1 27 ? 47.96700 -18.11500 41.59900 1.000 13.11150 26 ILE D C 1
ATOM 10984 O O . ILE D 1 27 ? 48.20200 -17.39500 40.62200 1.000 15.33928 26 ILE D O 1
ATOM 11000 N N . PHE D 1 28 ? 47.41400 -17.62900 42.71300 1.000 12.30311 27 PHE D N 1
ATOM 11001 C CA . PHE D 1 28 ? 47.10900 -16.20600 42.81500 1.000 12.23530 27 PHE D CA 1
ATOM 11002 C C . PHE D 1 28 ? 48.38100 -15.37000 42.73700 1.000 14.50453 27 PHE D C 1
ATOM 11003 O O . PHE D 1 28 ? 48.41700 -14.34300 42.05100 1.000 13.85519 27 PHE D O 1
ATOM 11020 N N . ALA D 1 29 ? 49.43500 -15.79400 43.43700 1.000 14.21299 28 ALA D N 1
ATOM 11021 C CA . ALA D 1 29 ? 50.70200 -15.07200 43.37600 1.000 14.41792 28 ALA D CA 1
ATOM 11022 C C . ALA D 1 29 ? 51.27700 -15.09900 41.96600 1.000 15.52667 28 ALA D C 1
ATOM 11023 O O . ALA D 1 29 ? 51.79100 -14.08600 41.47700 1.000 16.13837 28 ALA D O 1
ATOM 11030 N N . GLN D 1 30 ? 51.19700 -16.25200 41.29600 1.000 14.72285 29 GLN D N 1
ATOM 11031 C CA . GLN D 1 30 ? 51.64900 -16.33900 39.91100 1.000 15.19835 29 GLN D CA 1
ATOM 11032 C C . GLN D 1 30 ? 50.89500 -15.36500 39.01900 1.000 17.04150 29 GLN D C 1
ATOM 11033 O O . GLN D 1 30 ? 51.45400 -14.86000 38.03900 1.000 20.05992 29 GLN D O 1
ATOM 11047 N N . GLN D 1 31 ? 49.63100 -15.09100 39.33600 1.000 16.00830 30 GLN D N 1
ATOM 11048 C CA . GLN D 1 31 ? 48.80700 -14.18300 38.55100 1.000 14.98210 30 GLN D CA 1
ATOM 11049 C C . GLN D 1 31 ? 48.89800 -12.73700 39.02700 1.000 13.49086 30 GLN D C 1
ATOM 11050 O O . GLN D 1 31 ? 48.06200 -11.91500 38.63500 1.000 16.24938 30 GLN D O 1
ATOM 11064 N N . GLY D 1 32 ? 49.88500 -12.40900 39.86000 1.000 14.05663 31 GLY D N 1
ATOM 11065 C CA . GLY D 1 32 ? 50.18500 -11.03200 40.19200 1.000 16.87387 31 GLY D CA 1
ATOM 11066 C C . GLY D 1 32 ? 49.61400 -10.52100 41.49500 1.000 16.53180 31 GLY D C 1
ATOM 11067 O O . GLY D 1 32 ? 49.86300 -9.36200 41.84400 1.000 17.06994 31 GLY D O 1
ATOM 11071 N N . ALA D 1 33 ? 48.86300 -11.33400 42.22900 1.000 15.06593 32 ALA D N 1
ATOM 11072 C CA . ALA D 1 33 ? 48.26900 -10.86500 43.46900 1.000 13.95357 32 ALA D CA 1
ATOM 11073 C C . ALA D 1 33 ? 49.28200 -10.91200 44.60600 1.000 13.37288 32 ALA D C 1
ATOM 1107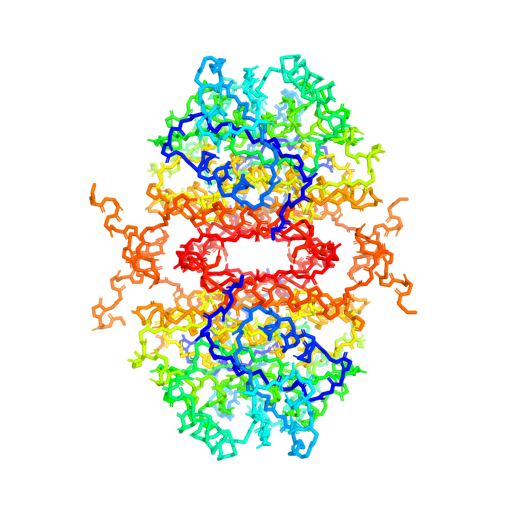4 O O . ALA D 1 33 ? 50.22900 -11.70500 44.59500 1.000 15.06274 32 ALA D O 1
ATOM 11081 N N . LYS D 1 34 ? 49.08300 -10.03500 45.58500 1.000 14.31184 33 LYS D N 1
ATOM 11082 C CA . LYS D 1 34 ? 49.72500 -10.17400 46.88200 1.000 14.19668 33 LYS D CA 1
ATOM 11083 C C . LYS D 1 34 ? 48.75900 -10.92100 47.79000 1.000 13.31113 33 LYS D C 1
ATOM 11084 O O . LYS D 1 34 ? 47.56200 -10.61800 47.81500 1.000 14.11630 33 LYS D O 1
ATOM 11103 N N . VAL D 1 35 ? 49.27600 -11.90100 48.52400 1.000 13.90498 34 VAL D N 1
ATOM 11104 C CA . VAL D 1 35 ? 48.45100 -12.86900 49.23400 1.000 13.56869 34 VAL D CA 1
ATOM 11105 C C . VAL D 1 35 ? 48.69000 -12.72900 50.72800 1.000 14.07679 34 VAL D C 1
ATOM 11106 O O . VAL D 1 35 ? 49.84000 -12.65800 51.17800 1.000 13.48447 34 VAL D O 1
ATOM 11119 N N . ILE D 1 36 ? 47.60200 -12.69100 51.48800 1.000 12.76189 35 ILE D N 1
ATOM 11120 C CA . ILE D 1 36 ? 47.63400 -12.76900 52.94100 1.000 11.43432 35 ILE D CA 1
ATOM 11121 C C . ILE D 1 36 ? 47.12500 -14.15600 53.30400 1.000 12.97717 35 ILE D C 1
ATOM 11122 O O . ILE D 1 36 ? 45.95400 -14.47700 53.06600 1.000 13.09921 35 ILE D O 1
ATOM 11138 N N . ILE D 1 37 ? 47.99900 -14.98700 53.86000 1.000 11.45958 36 ILE D N 1
ATOM 11139 C CA . ILE D 1 37 ? 47.61200 -16.30800 54.34100 1.000 11.99158 36 ILE D CA 1
ATOM 11140 C C . ILE D 1 37 ? 47.22800 -16.17900 55.80800 1.000 13.54616 36 ILE D C 1
ATOM 11141 O O . ILE D 1 37 ? 48.01300 -15.68200 56.62200 1.000 13.94384 36 ILE D O 1
ATOM 11157 N N . VAL D 1 38 ? 46.02000 -16.62100 56.14600 1.000 11.22604 37 VAL D N 1
ATOM 11158 C CA . VAL D 1 38 ? 45.53000 -16.62700 57.52000 1.000 11.41897 37 VAL D CA 1
ATOM 11159 C C . VAL D 1 38 ? 45.25000 -18.07400 57.89900 1.000 13.47292 37 VAL D C 1
ATOM 11160 O O . VAL D 1 38 ? 44.43800 -18.74300 57.25000 1.000 13.44097 37 VAL D O 1
ATOM 11173 N N . ASP D 1 39 ? 45.92200 -18.55900 58.94100 1.000 12.84967 38 ASP D N 1
ATOM 11174 C CA . ASP D 1 39 ? 45.73000 -19.92700 59.40400 1.000 11.97273 38 ASP D CA 1
ATOM 11175 C C . ASP D 1 39 ? 46.00300 -19.97000 60.90300 1.000 12.31786 38 ASP D C 1
ATOM 11176 O O . ASP D 1 39 ? 46.27000 -18.94600 61.53300 1.000 13.16583 38 ASP D O 1
ATOM 11185 N N . LEU D 1 40 ? 45.94100 -21.17300 61.47800 1.000 12.33585 39 LEU D N 1
ATOM 11186 C CA . LEU D 1 40 ? 46.00100 -21.29500 62.93300 1.000 13.30360 39 LEU D CA 1
ATOM 11187 C C . LEU D 1 40 ? 47.39800 -21.00900 63.47500 1.000 13.16833 39 LEU D C 1
ATOM 11188 O O . LEU D 1 40 ? 47.53600 -20.42100 64.55500 1.000 15.43627 39 LEU D O 1
ATOM 11204 N N . ASP D 1 41 ? 48.44000 -21.41600 62.75400 1.000 13.35058 40 ASP D N 1
ATOM 11205 C CA . ASP D 1 41 ? 49.81100 -21.34600 63.24900 1.000 15.17663 40 ASP D CA 1
ATOM 11206 C C . ASP D 1 41 ? 50.52500 -20.16400 62.60300 1.000 14.59573 40 ASP D C 1
ATOM 11207 O O . ASP D 1 41 ? 50.64500 -20.10100 61.37500 1.000 15.33984 40 ASP D O 1
ATOM 11216 N N . LEU D 1 42 ? 51.01600 -19.24000 63.43300 1.000 14.48485 41 LEU D N 1
ATOM 11217 C CA . LEU D 1 42 ? 51.65600 -18.03600 62.91000 1.000 15.29472 41 LEU D CA 1
ATOM 11218 C C . LEU D 1 42 ? 52.90700 -18.37700 62.11300 1.000 14.34634 41 LEU D C 1
ATOM 11219 O O . LEU D 1 42 ? 53.07800 -17.92000 60.97700 1.000 14.06809 41 LEU D O 1
ATOM 11235 N N . ALA D 1 43 ? 53.80600 -19.16800 62.69900 1.000 14.49027 42 ALA D N 1
ATOM 11236 C CA . ALA D 1 43 ? 55.05500 -19.48800 62.01900 1.000 14.72788 42 ALA D CA 1
ATOM 11237 C C . ALA D 1 43 ? 54.79800 -20.20100 60.69900 1.000 14.28110 42 ALA D C 1
ATOM 11238 O O . ALA D 1 43 ? 55.43400 -19.89300 59.68500 1.000 17.84720 42 ALA D O 1
ATOM 11245 N N . GLN D 1 44 ? 53.86600 -21.15700 60.68800 1.000 14.92934 43 GLN D N 1
ATOM 11246 C CA . GLN D 1 44 ? 53.56600 -21.87400 59.45400 1.000 14.59089 43 GLN D CA 1
ATOM 11247 C C . GLN D 1 44 ? 52.98300 -20.93600 58.40500 1.000 13.80196 43 GLN D C 1
ATOM 11248 O O . GLN D 1 44 ? 53.31200 -21.03700 57.21700 1.000 14.75617 43 GLN D O 1
ATOM 11262 N N . SER D 1 45 ? 52.11600 -20.01400 58.82600 1.000 13.24094 44 SER D N 1
ATOM 11263 C CA . SER D 1 45 ? 51.53300 -19.06300 57.88500 1.000 13.83143 44 SER D CA 1
ATOM 11264 C C . SER D 1 45 ? 52.58700 -18.10600 57.34300 1.000 13.98874 44 SER D C 1
ATOM 11265 O O . SER D 1 45 ? 52.60100 -17.80400 56.14400 1.000 14.34397 44 SER D O 1
ATOM 11273 N N . GLN D 1 46 ? 53.47300 -17.61300 58.21100 1.000 14.46858 45 GLN D N 1
ATOM 11274 C CA . GLN D 1 46 ? 54.55100 -16.74300 57.75300 1.000 15.51948 45 GLN D CA 1
ATOM 11275 C C . GLN D 1 46 ? 55.47200 -17.47500 56.78600 1.000 15.59228 45 GLN D C 1
ATOM 11276 O O . GLN D 1 46 ? 55.86600 -16.92200 55.75300 1.000 18.42985 45 GLN D O 1
ATOM 11290 N N . ASN D 1 47 ? 55.82500 -18.72200 57.10300 1.000 16.83089 46 ASN D N 1
ATOM 11291 C CA . ASN D 1 47 ? 56.70400 -19.48100 56.21900 1.000 20.64607 46 ASN D CA 1
ATOM 11292 C C . ASN D 1 47 ? 56.03600 -19.74300 54.87600 1.000 19.19590 46 ASN D C 1
ATOM 11293 O O . ASN D 1 47 ? 56.69000 -19.69600 53.82800 1.000 18.96898 46 ASN D O 1
ATOM 11304 N N . A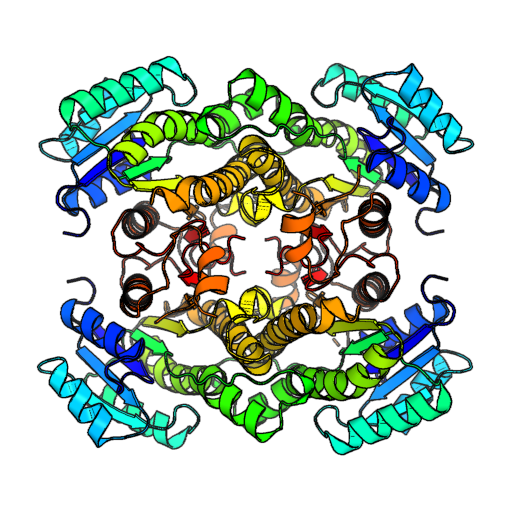LA D 1 48 ? 54.73000 -20.02100 54.88500 1.000 15.93576 47 ALA D N 1
ATOM 11305 C CA . ALA D 1 48 ? 54.01100 -20.22700 53.63300 1.000 17.75963 47 ALA D CA 1
ATOM 11306 C C . ALA D 1 48 ? 53.99100 -18.95300 52.80000 1.000 17.25525 47 ALA D C 1
ATOM 11307 O O . ALA D 1 48 ? 54.18200 -18.99600 51.57900 1.000 17.55988 47 ALA D O 1
ATOM 11314 N N . ALA D 1 49 ? 53.76300 -17.80500 53.44300 1.000 16.42047 48 ALA D N 1
ATOM 11315 C CA . ALA D 1 49 ? 53.73700 -16.54200 52.71400 1.000 16.72740 48 ALA D CA 1
ATOM 11316 C C . ALA D 1 49 ? 55.09300 -16.23800 52.09100 1.000 18.69571 48 ALA D C 1
ATOM 11317 O O . ALA D 1 49 ? 55.16900 -15.77800 50.94600 1.000 18.62947 48 ALA D O 1
ATOM 11324 N N . LYS D 1 50 ? 56.17800 -16.49100 52.82700 1.000 17.02203 49 LYS D N 1
ATOM 11325 C CA . LYS D 1 50 ? 57.50700 -16.25800 52.27500 1.000 20.29633 49 LYS D CA 1
ATOM 11326 C C . LYS D 1 50 ? 57.81300 -17.21700 51.13200 1.000 22.58379 49 LYS D C 1
ATOM 11327 O O . LYS D 1 50 ? 58.53800 -16.85700 50.19900 1.000 23.72398 49 LYS D O 1
ATOM 11346 N N . ALA D 1 51 ? 57.27200 -18.43600 51.18300 1.000 20.22885 50 ALA D N 1
ATOM 11347 C CA . ALA D 1 51 ? 57.47300 -19.38800 50.09700 1.000 21.27201 50 ALA D CA 1
ATOM 11348 C C . ALA D 1 51 ? 56.79300 -18.94900 48.80600 1.000 25.41273 50 ALA D C 1
ATOM 11349 O O . ALA D 1 51 ? 57.21500 -19.37100 47.72400 1.000 24.26495 50 ALA D O 1
ATOM 11356 N N . LEU D 1 52 ? 55.74900 -18.12100 48.89400 1.000 22.27347 51 LEU D N 1
ATOM 11357 C CA . LEU D 1 52 ? 55.07800 -17.63800 47.69100 1.000 23.54726 51 LEU D CA 1
ATOM 11358 C C . LEU D 1 52 ? 55.97700 -16.69800 46.89900 1.000 27.67857 51 LEU D C 1
ATOM 11359 O O . LEU D 1 52 ? 55.94100 -16.68800 45.66200 1.000 27.48698 51 LEU D O 1
ATOM 11375 N N . GLY D 1 53 ? 56.77200 -15.90200 47.58600 1.000 24.54912 52 GLY D N 1
ATOM 11376 C CA . GLY D 1 53 ? 57.62500 -14.92800 46.94700 1.000 28.36074 52 GLY D CA 1
ATOM 11377 C C . GLY D 1 53 ? 57.78400 -13.70600 47.84300 1.000 23.62951 52 GLY D C 1
ATOM 11378 O O . GLY D 1 53 ? 57.87900 -13.83100 49.06500 1.000 26.75954 52 GLY D O 1
ATOM 11382 N N . GLU D 1 54 ? 57.79800 -12.53500 47.21200 1.000 26.48549 53 GLU D N 1
ATOM 11383 C CA . GLU D 1 54 ? 58.01900 -11.27300 47.90100 1.000 28.23646 53 GLU D CA 1
ATOM 11384 C C . GLU D 1 54 ? 56.71300 -10.49500 47.99300 1.000 21.16149 53 GLU D C 1
ATOM 11385 O O . GLU D 1 54 ? 55.89000 -10.53200 47.07400 1.000 25.67563 53 GLU D O 1
ATOM 11397 N N . GLY D 1 55 ? 56.52900 -9.79700 49.11000 1.000 22.51493 54 GLY D N 1
ATOM 11398 C CA . GLY D 1 55 ? 55.39800 -8.91000 49.28000 1.000 26.17480 54 GLY D CA 1
ATOM 11399 C C . GLY D 1 55 ? 54.15400 -9.53900 49.86300 1.000 19.71429 54 GLY D C 1
ATOM 11400 O O . GLY D 1 55 ? 53.11300 -8.87500 49.90800 1.000 20.38635 54 GLY D O 1
ATOM 11404 N N . HIS D 1 56 ? 54.22400 -10.78900 50.31000 1.000 18.02770 55 HIS D N 1
ATOM 11405 C CA . HIS D 1 56 ? 53.07900 -11.48400 50.87600 1.000 16.51170 55 HIS D CA 1
ATOM 11406 C C . HIS D 1 56 ? 53.13400 -11.42600 52.39900 1.000 19.97147 55 HIS D C 1
ATOM 11407 O O . HIS D 1 56 ? 54.09400 -10.93000 52.99400 1.000 19.42118 55 HIS D O 1
ATOM 11421 N N . MET D 1 57 ? 52.08400 -11.94100 53.03700 1.000 14.44026 56 MET D N 1
ATOM 11422 C CA . MET D 1 57 ? 51.94400 -11.82800 54.48000 1.000 15.37062 56 MET D CA 1
ATOM 11423 C C . MET D 1 57 ? 51.30600 -13.08500 55.04700 1.000 14.06212 56 MET D C 1
ATOM 11424 O O . MET D 1 57 ? 50.39200 -13.65600 54.44500 1.000 14.70922 56 MET D O 1
ATOM 11438 N N . GLY D 1 58 ? 51.79200 -13.50300 56.21300 1.000 14.85137 57 GLY D N 1
ATOM 11439 C CA . GLY D 1 58 ? 51.20200 -14.60400 56.94500 1.000 12.72872 57 GLY D CA 1
ATOM 11440 C C . GLY D 1 58 ? 50.75200 -14.17000 58.32400 1.000 15.42930 57 GLY D C 1
ATOM 11441 O O . GLY D 1 58 ? 51.51300 -13.53100 59.05800 1.000 16.34729 57 GLY D O 1
ATOM 11445 N N . LEU D 1 59 ? 49.51400 -14.50200 58.68200 1.000 12.39244 58 LEU D N 1
ATOM 11446 C CA . LEU D 1 59 ? 48.92600 -14.10900 59.95100 1.000 13.51595 58 LEU D CA 1
ATOM 11447 C C . LEU D 1 59 ? 48.24500 -15.31400 60.58100 1.000 14.03364 58 LEU D C 1
ATOM 11448 O O . LEU D 1 59 ? 47.84300 -16.25600 59.89300 1.000 14.71771 58 LEU D O 1
ATOM 11464 N N . ALA D 1 60 ? 48.11100 -15.27200 61.90400 1.000 13.27927 59 ALA D N 1
ATOM 11465 C CA . ALA D 1 60 ? 47.51700 -16.36100 62.66700 1.000 14.59489 59 ALA D CA 1
ATOM 11466 C C . ALA D 1 60 ? 46.14200 -15.95200 63.17000 1.000 14.10258 59 ALA D C 1
ATOM 11467 O O . ALA D 1 60 ? 45.98400 -14.87800 63.76000 1.000 16.06880 59 ALA D O 1
ATOM 11474 N N . ALA D 1 61 ? 45.15300 -16.81500 62.95000 1.000 13.64804 60 ALA D N 1
ATOM 11475 C CA . ALA D 1 61 ? 43.82500 -16.58400 63.49500 1.000 13.60183 60 ALA D CA 1
ATOM 11476 C C . ALA D 1 61 ? 43.00100 -17.85400 63.36900 1.000 12.44434 60 ALA D C 1
ATOM 11477 O O . ALA D 1 61 ? 43.12500 -18.58900 62.38600 1.000 12.73281 60 ALA D O 1
ATOM 11484 N N . ASN D 1 62 ? 42.17800 -18.10700 64.38100 1.000 12.59383 61 ASN D N 1
ATOM 11485 C CA . ASN D 1 62 ? 41.08600 -19.06400 64.27000 1.000 13.52384 61 ASN D CA 1
ATOM 11486 C C . ASN D 1 62 ? 39.90900 -18.33400 63.63800 1.000 12.16520 61 ASN D C 1
ATOM 11487 O O . ASN D 1 62 ? 39.40200 -17.36100 64.20500 1.000 12.95681 61 ASN D O 1
ATOM 11498 N N . VAL D 1 63 ? 39.49300 -18.77800 62.44800 1.000 11.22009 62 VAL D N 1
ATOM 11499 C CA . VAL D 1 63 ? 38.44400 -18.07400 61.71800 1.000 11.81057 62 VAL D CA 1
ATOM 11500 C C . VAL D 1 63 ? 37.14900 -17.99900 62.51100 1.000 10.66237 62 VAL D C 1
ATOM 11501 O O . VAL D 1 63 ? 36.30400 -17.14400 62.22900 1.000 11.59384 62 VAL D O 1
ATOM 11514 N N . ALA D 1 64 ? 36.96700 -18.87200 63.50000 1.000 12.78402 63 ALA D N 1
ATOM 11515 C CA . ALA D 1 64 ? 35.78400 -18.84800 64.34700 1.000 13.40908 63 ALA D CA 1
ATOM 11516 C C . ALA D 1 64 ? 35.96000 -17.96300 65.57500 1.000 13.72359 63 ALA D C 1
ATOM 11517 O O . ALA D 1 64 ? 35.09800 -17.97600 66.45900 1.000 14.27885 63 ALA D O 1
ATOM 11524 N N . ASN D 1 65 ? 37.04800 -17.19700 65.64400 1.000 13.48841 64 ASN D N 1
ATOM 11525 C CA . ASN D 1 65 ? 37.35300 -16.33100 66.78000 1.000 14.53420 64 ASN D CA 1
ATOM 11526 C C . ASN D 1 65 ? 37.29600 -14.88600 66.29700 1.000 13.42277 64 ASN D C 1
ATOM 11527 O O . ASN D 1 65 ? 38.19500 -14.42900 65.58300 1.000 14.01353 64 ASN D O 1
ATOM 11538 N N . GLU D 1 66 ? 36.24300 -14.16800 66.69800 1.000 14.02738 65 GLU D N 1
ATOM 11539 C CA . GLU D 1 66 ? 36.02600 -12.81400 66.19600 1.000 13.94771 65 GLU D CA 1
ATOM 11540 C C . GLU D 1 66 ? 37.21700 -11.90900 66.48700 1.000 13.12051 65 GLU D C 1
ATOM 11541 O O . GLU D 1 66 ? 37.65200 -11.14500 65.61600 1.000 15.24226 65 GLU D O 1
ATOM 11553 N N . GLU D 1 67 ? 37.75300 -11.97100 67.70800 1.000 15.27678 66 GLU D N 1
ATOM 11554 C CA . GLU D 1 67 ? 38.84200 -11.07300 68.08000 1.000 18.14382 66 GLU D CA 1
ATOM 11555 C C . GLU D 1 67 ? 40.08400 -11.33600 67.23800 1.000 16.59680 66 GLU D C 1
ATOM 11556 O O . GLU D 1 67 ? 40.73100 -10.39600 66.76100 1.000 16.47605 66 GLU D O 1
ATOM 11568 N N . GLN D 1 68 ? 40.42900 -12.60900 67.03700 1.000 14.38932 67 GLN D N 1
ATOM 11569 C CA . GLN D 1 68 ? 41.61800 -12.93700 66.25700 1.000 13.52584 67 GLN D CA 1
ATOM 11570 C C . GLN D 1 68 ? 41.43600 -12.57100 64.79000 1.000 13.43946 67 GLN D C 1
ATOM 11571 O O . GLN D 1 68 ? 42.37900 -12.10400 64.14100 1.000 14.50914 67 GLN D O 1
ATOM 11585 N N . VAL D 1 69 ? 40.23600 -12.77700 64.24700 1.000 12.54741 68 VAL D N 1
ATOM 11586 C CA . VAL D 1 69 ? 39.97700 -12.39400 62.86200 1.000 13.67266 68 VAL D CA 1
ATOM 11587 C C . VAL D 1 69 ? 40.09200 -10.88300 62.70000 1.000 13.12735 68 VAL D C 1
ATOM 11588 O O . VAL D 1 69 ? 40.71100 -10.38800 61.75100 1.000 13.97254 68 VAL D O 1
ATOM 11601 N N . LYS D 1 70 ? 39.50100 -10.12700 63.62900 1.000 14.22393 69 LYS D N 1
ATOM 11602 C CA . LYS D 1 70 ? 39.57900 -8.67000 63.56000 1.000 15.98711 69 LYS D CA 1
ATOM 11603 C C . LYS D 1 70 ? 41.03000 -8.20700 63.55600 1.000 16.80065 69 LYS D C 1
ATOM 11604 O O . LYS D 1 70 ? 41.41900 -7.34400 62.76000 1.000 17.69773 69 LYS D O 1
ATOM 11623 N N . ALA D 1 71 ? 41.85000 -8.77700 64.44200 1.000 16.15378 70 ALA D N 1
ATOM 11624 C CA . ALA D 1 71 ? 43.25100 -8.37700 64.52000 1.000 17.79311 70 ALA D CA 1
ATOM 11625 C C . ALA D 1 71 ? 43.98400 -8.67700 63.22000 1.000 17.19454 70 ALA D C 1
ATOM 11626 O O . ALA D 1 71 ? 44.78500 -7.86200 62.74800 1.000 16.60691 70 ALA D O 1
ATOM 11633 N N . ALA D 1 72 ? 43.72500 -9.84300 62.62400 1.000 15.05759 71 ALA D N 1
ATOM 11634 C CA . ALA D 1 72 ? 44.42000 -10.21600 61.39600 1.000 15.76991 71 ALA D CA 1
ATOM 11635 C C . ALA D 1 72 ? 44.02100 -9.30600 60.24100 1.000 15.69242 71 ALA D C 1
ATOM 11636 O O . ALA D 1 72 ? 44.88000 -8.82200 59.49400 1.000 16.32306 71 ALA D O 1
ATOM 11643 N N . VAL D 1 73 ? 42.71900 -9.06200 60.07500 1.000 13.70204 72 VAL D N 1
ATOM 11644 C CA . VAL D 1 73 ? 42.25600 -8.21100 58.98300 1.000 15.84988 72 VAL D CA 1
ATOM 11645 C C . VAL D 1 73 ? 42.78800 -6.79300 59.14700 1.000 16.14812 72 VAL D C 1
ATOM 11646 O O . VAL D 1 73 ? 43.16800 -6.14100 58.16700 1.000 16.77563 72 VAL D O 1
ATOM 11659 N N . GLU D 1 74 ? 42.83000 -6.29500 60.38500 1.000 15.98069 73 GLU D N 1
ATOM 11660 C CA . GLU D 1 74 ? 43.35600 -4.95400 60.62200 1.000 18.21174 73 GLU D CA 1
ATOM 11661 C C . GLU D 1 74 ? 44.82800 -4.86300 60.23600 1.000 17.44137 73 GLU D C 1
ATOM 11662 O O . GLU D 1 74 ? 45.25100 -3.88600 59.60800 1.000 19.78169 73 GLU D O 1
ATOM 11674 N N . GLN D 1 75 ? 45.62400 -5.87200 60.59700 1.000 16.67557 74 GLN D N 1
ATOM 11675 C CA . GLN D 1 75 ? 47.03000 -5.87200 60.20400 1.000 18.11580 74 GLN D CA 1
ATOM 11676 C C . GLN D 1 75 ? 47.17300 -5.92800 58.68900 1.000 19.80899 74 GLN D C 1
ATOM 11677 O O . GLN D 1 75 ? 48.02100 -5.23900 58.11100 1.000 19.95788 74 GLN D O 1
ATOM 11691 N N . ALA D 1 76 ? 46.34900 -6.74100 58.02600 1.000 16.68451 75 ALA D N 1
ATOM 11692 C CA . ALA D 1 76 ? 46.40700 -6.82000 56.57100 1.000 17.09399 75 ALA D CA 1
ATOM 11693 C C . ALA D 1 76 ? 46.05100 -5.48300 55.93300 1.000 16.82507 75 ALA D C 1
ATOM 11694 O O . ALA D 1 76 ? 46.72400 -5.03300 54.99700 1.000 17.80619 75 ALA D O 1
ATOM 11701 N N . LEU D 1 77 ? 44.99700 -4.82900 56.42800 1.000 16.73521 76 LEU D N 1
ATOM 11702 C CA . LEU D 1 77 ? 44.58400 -3.55200 55.85500 1.000 16.11834 76 LEU D CA 1
ATOM 11703 C C . LEU D 1 77 ? 45.61100 -2.46100 56.13300 1.000 22.17781 76 LEU D C 1
ATOM 11704 O O . LEU D 1 77 ? 45.85100 -1.59700 55.28200 1.000 20.58180 76 LEU D O 1
ATOM 11720 N N . GLN D 1 78 ? 46.22700 -2.48200 57.31700 1.000 19.67910 77 GLN D N 1
ATOM 11721 C CA . GLN D 1 78 ? 47.23900 -1.47900 57.63500 1.000 19.91081 77 GLN D CA 1
ATOM 11722 C C . GLN D 1 78 ? 48.42200 -1.55600 56.67900 1.000 24.14899 77 GLN D C 1
ATOM 11723 O O . GLN D 1 78 ? 49.03100 -0.52800 56.36100 1.000 26.33570 77 GLN D O 1
ATOM 11737 N N . HIS D 1 79 ? 48.75600 -2.75600 56.20700 1.000 20.57661 78 HIS D N 1
ATOM 11738 C CA . HIS D 1 79 ? 49.89900 -2.94400 55.32200 1.000 21.67573 78 HIS D CA 1
ATOM 11739 C C . HIS D 1 79 ? 49.53400 -2.72400 53.85700 1.000 25.35332 78 HIS D C 1
ATOM 11740 O O . HIS D 1 79 ? 50.23300 -2.00000 53.14200 1.000 23.11574 78 HIS D O 1
ATOM 11754 N N . TYR D 1 80 ? 48.44400 -3.34000 53.39800 1.000 18.29475 79 TYR D N 1
ATOM 11755 C CA . TYR D 1 80 ? 48.07200 -3.29200 51.99000 1.000 19.61101 79 TYR D CA 1
ATOM 11756 C C . TYR D 1 80 ? 47.05700 -2.20600 51.66500 1.000 17.06159 79 TYR D C 1
ATOM 11757 O O . TYR D 1 80 ? 46.93100 -1.83300 50.49200 1.000 23.35850 79 TYR D O 1
ATOM 11775 N N . GLY D 1 81 ? 46.33300 -1.69400 52.66100 1.000 19.02982 80 GLY D N 1
ATOM 11776 C CA . GLY D 1 81 ? 45.35100 -0.65400 52.44500 1.000 20.67433 80 GLY D CA 1
ATOM 11777 C C . GLY D 1 81 ? 44.04500 -1.11700 51.84000 1.000 23.28815 80 GLY D C 1
ATOM 11778 O O . GLY D 1 81 ? 43.08500 -0.33700 51.81100 1.000 23.31891 80 GLY D O 1
ATOM 11782 N N . LYS D 1 82 ? 43.97000 -2.35500 51.35900 1.000 19.85686 81 LYS D N 1
ATOM 11783 C CA . LYS D 1 82 ? 42.75900 -2.86200 50.73200 1.000 18.09643 81 LYS D CA 1
ATOM 11784 C C . LYS D 1 82 ? 42.83900 -4.37900 50.68600 1.000 16.90649 81 LYS D C 1
ATOM 11785 O O . LYS D 1 82 ? 43.92400 -4.96400 50.73300 1.000 18.29491 81 LYS D O 1
ATOM 11804 N N . ILE D 1 83 ? 41.66900 -5.00500 50.59000 1.000 14.66748 82 ILE D N 1
ATOM 11805 C CA . ILE D 1 83 ? 41.54800 -6.43300 50.31900 1.000 14.73559 82 ILE D CA 1
ATOM 11806 C C . ILE D 1 83 ? 40.55000 -6.56700 49.17700 1.000 12.53360 82 ILE D C 1
ATOM 11807 O O . ILE D 1 83 ? 39.35300 -6.31400 49.36000 1.000 16.74093 82 ILE D O 1
ATOM 11823 N N . ASP D 1 84 ? 41.04200 -6.94400 47.99600 1.000 12.69718 83 ASP D N 1
ATOM 11824 C CA . ASP D 1 84 ? 40.17900 -7.08400 46.83000 1.000 12.06059 83 ASP D CA 1
ATOM 11825 C C . ASP D 1 84 ? 39.43800 -8.41100 46.82100 1.000 13.33553 83 ASP D C 1
ATOM 11826 O O . ASP D 1 84 ? 38.31000 -8.48400 46.31900 1.000 12.18077 83 ASP D O 1
ATOM 11835 N N . ILE D 1 85 ? 40.05500 -9.45800 47.36100 1.000 10.64693 84 ILE D N 1
ATOM 11836 C CA . ILE D 1 85 ? 39.58900 -10.82900 47.20100 1.000 9.30928 84 ILE D CA 1
ATOM 11837 C C . ILE D 1 85 ? 39.67300 -11.52100 48.55100 1.000 11.78317 84 ILE D C 1
ATOM 11838 O O . ILE D 1 85 ? 40.68400 -11.40300 49.25100 1.000 10.97357 84 ILE D O 1
ATOM 11854 N N . LEU D 1 86 ? 38.61700 -12.24400 48.91700 1.000 10.21301 85 LEU D N 1
ATOM 11855 C CA . LEU D 1 86 ? 38.60800 -13.08000 50.11000 1.000 9.83483 85 LEU D CA 1
ATOM 11856 C C . LEU D 1 86 ? 38.26100 -14.49800 49.68600 1.000 8.23936 85 LEU D C 1
ATOM 11857 O O . LEU D 1 86 ? 37.20300 -14.72500 49.09000 1.000 10.20840 85 LEU D O 1
ATOM 11873 N N . ILE D 1 87 ? 39.15400 -15.44000 49.97400 1.000 9.28705 86 ILE D N 1
ATOM 11874 C CA . ILE D 1 87 ? 38.91300 -16.85800 49.73400 1.000 9.13433 86 ILE D CA 1
ATOM 11875 C C . ILE D 1 87 ? 38.69900 -17.51300 51.09100 1.000 9.24827 86 ILE D C 1
ATOM 11876 O O . ILE D 1 87 ? 39.65500 -17.70300 51.85400 1.000 9.66435 86 ILE D O 1
ATOM 11892 N N . ASN D 1 88 ? 37.44600 -17.86100 51.39300 1.000 9.55906 87 ASN D N 1
ATOM 11893 C CA . ASN D 1 88 ? 37.09300 -18.52100 52.65200 1.000 9.66282 87 ASN D CA 1
ATOM 11894 C C . ASN D 1 88 ? 37.31000 -20.02700 52.50200 1.000 9.88773 87 ASN D C 1
ATOM 11895 O O . ASN D 1 88 ? 36.37500 -20.82600 52.42200 1.000 13.38019 87 ASN D O 1
ATOM 11906 N N . ASN D 1 89 ? 38.58200 -20.41000 52.46900 1.000 9.61581 88 ASN D N 1
ATOM 11907 C CA . ASN D 1 89 ? 38.94600 -21.79800 52.22900 1.000 10.52448 88 ASN D CA 1
ATOM 11908 C C . ASN D 1 89 ? 39.01800 -22.63300 53.50200 1.000 10.40987 88 ASN D C 1
ATOM 11909 O O . ASN D 1 89 ? 38.90300 -23.86200 53.42400 1.000 12.57309 88 ASN D O 1
ATOM 11920 N N . ALA D 1 90 ? 39.18300 -22.00700 54.66700 1.000 11.94645 89 ALA D N 1
ATOM 11921 C CA . ALA D 1 90 ? 39.28800 -22.75800 55.91100 1.000 12.41320 89 ALA D CA 1
ATOM 11922 C C . ALA D 1 90 ? 38.09200 -23.68400 56.08300 1.000 12.63533 89 ALA D C 1
ATOM 11923 O O . ALA D 1 90 ? 36.94700 -23.31000 55.81600 1.000 11.66094 89 ALA D O 1
ATOM 11930 N N . GLY D 1 91 ? 38.37100 -24.90200 56.53300 1.000 13.00346 90 GLY D N 1
ATOM 11931 C CA . GLY D 1 91 ? 37.33900 -25.89200 56.75300 1.000 13.56260 90 GLY D CA 1
ATOM 11932 C C . GLY D 1 91 ? 37.92900 -27.20300 57.22100 1.000 15.01854 90 GLY D C 1
ATOM 11933 O O . GLY D 1 91 ? 39.06400 -27.53900 56.86900 1.000 16.78915 90 GLY D O 1
ATOM 11937 N N . ILE D 1 92 ? 37.17400 -27.94700 58.02700 1.000 13.43784 91 ILE D N 1
ATOM 11938 C CA . ILE D 1 92 ? 37.58800 -29.26500 58.48000 1.000 12.46552 91 ILE D CA 1
ATOM 11939 C C . ILE D 1 92 ? 36.47100 -30.25300 58.18800 1.000 11.21005 91 ILE D C 1
ATOM 11940 O O . ILE D 1 92 ? 35.29700 -29.89100 58.07700 1.000 12.83474 91 ILE D O 1
ATOM 11956 N N . THR D 1 93 ? 36.85300 -31.51900 58.07800 1.000 11.29002 92 THR D N 1
ATOM 11957 C CA . THR D 1 93 ? 35.90900 -32.59300 57.83300 1.000 12.62479 92 THR D CA 1
ATOM 11958 C C . THR D 1 93 ? 36.08200 -33.66400 58.89900 1.000 12.14406 92 THR D C 1
ATOM 11959 O O . THR D 1 93 ? 37.07700 -33.69600 59.62800 1.000 13.66270 92 THR D O 1
ATOM 11970 N N . GLN D 1 94 ? 35.08600 -34.53400 58.98900 1.000 11.87261 93 GLN D N 1
ATOM 11971 C CA A GLN D 1 94 ? 35.10000 -35.63200 59.94200 0.450 12.68144 93 GLN D CA 1
ATOM 11972 C CA B GLN D 1 94 ? 35.09500 -35.63200 59.94600 0.550 12.67721 93 GLN D CA 1
ATOM 11973 C C . GLN D 1 94 ? 34.28100 -36.78300 59.37300 1.000 12.75626 93 GLN D C 1
ATOM 11974 O O . GLN D 1 94 ? 33.10700 -36.59500 59.03100 1.000 13.39516 93 GLN D O 1
ATOM 12001 N N . PRO D 1 95 ? 34.85700 -37.98800 59.24700 1.000 13.18634 94 PRO D N 1
ATOM 12002 C CA . PRO D 1 95 ? 34.09500 -39.11400 58.66600 1.000 14.99200 94 PRO D CA 1
ATOM 12003 C C . PRO D 1 95 ? 33.31800 -39.90300 59.71600 1.000 18.71434 94 PRO D C 1
ATOM 12004 O O . PRO D 1 95 ? 33.65000 -41.04500 60.06700 1.000 23.65130 94 PRO D O 1
ATOM 12015 N N . ILE D 1 96 ? 32.25700 -39.29200 60.23600 1.000 13.63275 95 ILE D N 1
ATOM 12016 C CA . ILE D 1 96 ? 31.39000 -39.94000 61.21000 1.000 14.43321 95 ILE D CA 1
ATOM 12017 C C . ILE D 1 96 ? 29.94800 -39.83400 60.73700 1.000 17.40866 95 ILE D C 1
ATOM 12018 O O . ILE D 1 96 ? 29.54600 -38.84700 60.11100 1.000 20.35909 95 ILE D O 1
ATOM 12034 N N . LYS D 1 97 ? 29.16500 -40.85500 61.05800 1.000 11.37955 96 LYS D N 1
ATOM 12035 C CA . LYS D 1 97 ? 27.80600 -40.98700 60.56300 1.000 10.84649 96 LYS D CA 1
ATOM 12036 C C . LYS D 1 97 ? 26.80900 -40.26500 61.47100 1.000 11.35207 96 LYS D C 1
ATOM 12037 O O . LYS D 1 97 ? 27.13300 -39.81700 62.57200 1.000 11.00504 96 LYS D O 1
ATOM 12056 N N . THR D 1 98 ? 25.56500 -40.18400 60.98900 1.000 9.72566 97 THR D N 1
ATOM 12057 C CA . THR D 1 98 ? 24.54900 -39.33900 61.61400 1.000 9.50818 97 THR D CA 1
ATOM 12058 C C . THR D 1 98 ? 24.47100 -39.54900 63.12200 1.000 10.82170 97 THR D C 1
ATOM 12059 O O . THR D 1 98 ? 24.54800 -38.59100 63.89800 1.000 10.96776 97 THR D O 1
ATOM 12070 N N . LEU D 1 99 ? 24.28500 -40.79600 63.55700 1.000 9.62971 98 LEU D N 1
ATOM 12071 C CA . LEU D 1 99 ? 23.98900 -41.05200 64.96200 1.000 11.11780 98 LEU D CA 1
ATOM 12072 C C . LEU D 1 99 ? 25.19700 -40.87500 65.86800 1.000 11.67579 98 LEU D C 1
ATOM 12073 O O . LEU D 1 99 ? 25.02900 -40.86600 67.09300 1.000 15.05086 98 LEU D O 1
ATOM 12089 N N . ASP D 1 100 ? 26.39400 -40.72500 65.31100 1.000 10.81212 99 ASP D N 1
ATOM 12090 C CA . ASP D 1 100 ? 27.60600 -40.58400 66.10500 1.000 13.56463 99 ASP D CA 1
ATOM 12091 C C . ASP D 1 100 ? 28.06500 -39.14000 66.24900 1.000 12.62153 99 ASP D C 1
ATOM 12092 O O . ASP D 1 100 ? 29.05900 -38.88800 66.93400 1.000 13.44424 99 ASP D O 1
ATOM 12101 N N . ILE D 1 101 ? 27.35900 -38.18800 65.64400 1.000 10.07362 100 ILE D N 1
ATOM 12102 C CA . ILE D 1 101 ? 27.75600 -36.78700 65.72500 1.000 9.95544 100 ILE D CA 1
ATOM 12103 C C . ILE D 1 101 ? 27.41600 -36.24400 67.10600 1.000 10.64502 100 ILE D C 1
ATOM 12104 O O . ILE D 1 101 ? 26.24100 -36.13400 67.47600 1.000 12.20586 100 ILE D O 1
ATOM 12120 N N . GLN D 1 102 ? 28.44500 -35.87500 67.86100 1.000 10.29929 101 GLN D N 1
ATOM 12121 C CA . GLN D 1 102 ? 28.26900 -35.27700 69.17300 1.000 10.98668 101 GLN D CA 1
ATOM 12122 C C . GLN D 1 102 ? 28.28700 -33.75500 69.06600 1.000 11.01802 101 GLN D C 1
ATOM 12123 O O . GLN D 1 102 ? 28.68000 -33.18000 68.05000 1.000 10.32814 101 GLN D O 1
ATOM 12137 N N . ARG D 1 103 ? 27.85500 -33.10200 70.14600 1.000 10.57720 102 ARG D N 1
ATOM 12138 C CA . ARG D 1 103 ? 27.81100 -31.64300 70.17800 1.000 10.12998 102 ARG D CA 1
ATOM 12139 C C . ARG D 1 103 ? 29.14700 -31.03400 69.76700 1.000 10.88071 102 ARG D C 1
ATOM 12140 O O . ARG D 1 103 ? 29.19300 -30.09600 68.96200 1.000 11.84978 102 ARG D O 1
ATOM 12161 N N . SER D 1 104 ? 30.24900 -31.55600 70.31100 1.000 10.64122 103 SER D N 1
ATOM 12162 C CA . SER D 1 104 ? 31.56100 -30.99200 70.01000 1.000 11.81661 103 SER D CA 1
ATOM 12163 C C . SER D 1 104 ? 31.95600 -31.21200 68.55300 1.000 11.23617 103 SER D C 1
ATOM 12164 O O . SER D 1 104 ? 32.65600 -30.37200 67.97400 1.000 11.97478 103 SER D O 1
ATOM 12172 N N . ASP D 1 105 ? 31.53500 -32.32900 67.95100 1.000 9.58749 104 ASP D N 1
ATOM 12173 C CA . ASP D 1 105 ? 31.80400 -32.56600 66.53500 1.000 9.62038 104 ASP D CA 1
ATOM 12174 C C . ASP D 1 105 ? 31.05900 -31.55900 65.67300 1.000 9.98671 104 ASP D C 1
ATOM 12175 O O . ASP D 1 105 ? 31.63400 -30.94500 64.76500 1.000 10.03046 104 ASP D O 1
ATOM 12184 N N . TYR D 1 106 ? 29.76000 -31.40700 65.93100 1.000 9.40240 105 TYR D N 1
ATOM 12185 C CA . TYR D 1 106 ? 28.94600 -30.41600 65.23900 1.000 10.56169 105 TYR D CA 1
ATOM 12186 C C . TYR D 1 106 ? 29.55800 -29.02700 65.36600 1.000 10.77241 105 TYR D C 1
ATOM 12187 O O . TYR D 1 106 ? 29.72200 -28.31300 64.37100 1.000 9.96315 105 TYR D O 1
ATOM 12205 N N . ASP D 1 107 ? 29.92400 -28.63400 66.58800 1.000 8.99943 106 ASP D N 1
ATOM 12206 C CA . ASP D 1 107 ? 30.44700 -27.28800 66.81000 1.000 9.16597 106 ASP D CA 1
ATOM 12207 C C . ASP D 1 107 ? 31.74000 -27.06400 66.03600 1.000 10.37558 106 ASP D C 1
ATOM 12208 O O . ASP D 1 107 ? 31.90500 -26.03600 65.37100 1.000 10.59977 106 ASP D O 1
ATOM 12217 N N . ARG D 1 108 ? 32.67800 -28.00900 66.12400 1.000 9.61122 107 ARG D N 1
ATOM 12218 C CA . ARG D 1 108 ? 33.96800 -27.83300 65.46500 1.000 10.67210 107 ARG D CA 1
ATOM 12219 C C . ARG D 1 108 ? 33.80000 -27.69800 63.95600 1.000 10.22217 107 ARG D C 1
ATOM 12220 O O . ARG D 1 108 ? 34.35600 -26.78500 63.33500 1.000 10.93934 107 ARG D O 1
ATOM 12241 N N . VAL D 1 109 ? 33.03800 -28.60700 63.34600 1.000 8.74399 108 VAL D N 1
ATOM 12242 C CA . VAL D 1 109 ? 32.90300 -28.61100 61.89300 1.000 9.20016 108 VAL D CA 1
ATOM 12243 C C . VAL D 1 109 ? 32.13500 -27.38400 61.41900 1.000 8.79222 108 VAL D C 1
ATOM 12244 O O . VAL D 1 109 ? 32.52100 -26.73300 60.44000 1.000 10.51683 108 VAL D O 1
ATOM 12257 N N . LEU D 1 110 ? 31.03400 -27.05100 62.09300 1.000 8.73109 109 LEU D N 1
ATOM 12258 C CA . LEU D 1 110 ? 30.26800 -25.87400 61.70200 1.000 9.10416 109 LEU D CA 1
ATOM 12259 C C . LEU D 1 110 ? 31.05600 -24.59200 61.93600 1.000 9.02419 109 LEU D C 1
ATOM 12260 O O . LEU D 1 110 ? 30.93500 -23.64100 61.15500 1.000 9.63787 109 LEU D O 1
ATOM 12276 N N . ASP D 1 111 ? 31.86900 -24.54500 62.99400 1.000 9.16837 110 ASP D N 1
ATOM 12277 C CA . ASP D 1 111 ? 32.59900 -23.32300 63.31700 1.000 10.22220 110 ASP D CA 1
ATOM 12278 C C . ASP D 1 111 ? 33.61200 -22.96700 62.23500 1.000 10.43715 110 ASP D C 1
ATOM 12279 O O . ASP D 1 111 ? 33.70500 -21.80700 61.82100 1.000 10.80498 110 ASP D O 1
ATOM 12288 N N . VAL D 1 112 ? 34.40500 -23.93700 61.78000 1.000 10.05931 111 VAL D N 1
ATOM 12289 C CA . VAL D 1 112 ? 35.47700 -23.60400 60.84600 1.000 9.50106 111 VAL D CA 1
ATOM 12290 C C . VAL D 1 112 ? 34.89900 -23.16400 59.50700 1.000 10.84694 111 VAL D C 1
ATOM 12291 O O . VAL D 1 112 ? 35.32000 -22.15200 58.93600 1.000 12.38591 111 VAL D O 1
ATOM 12304 N N . SER D 1 113 ? 33.92100 -23.91000 58.99200 1.000 9.82426 112 SER D N 1
ATOM 12305 C CA . SER D 1 113 ? 33.37100 -23.61100 57.67300 1.000 9.93713 112 SER D CA 1
ATOM 12306 C C . SER D 1 113 ? 32.34100 -22.48900 57.73200 1.000 9.38211 112 SER D C 1
ATOM 12307 O O . SER D 1 113 ? 32.51200 -21.44100 57.10100 1.000 11.90365 112 SER D O 1
ATOM 12315 N N . LEU D 1 114 ? 31.25400 -22.69400 58.47400 1.000 8.53070 113 LEU D N 1
ATOM 12316 C CA . LEU D 1 114 ? 30.14500 -21.74800 58.41700 1.000 9.28690 113 LEU D CA 1
ATOM 12317 C C . LEU D 1 114 ? 30.42100 -20.50000 59.24900 1.000 9.59518 113 LEU D C 1
ATOM 12318 O O . LEU D 1 114 ? 30.38400 -19.37900 58.73100 1.000 9.32517 113 LEU D O 1
ATOM 12334 N N . ARG D 1 115 ? 30.68500 -20.66100 60.54800 1.000 8.84856 114 ARG D N 1
ATOM 12335 C CA . ARG D 1 115 ? 30.91900 -19.47600 61.36500 1.000 9.73019 114 ARG D CA 1
ATOM 12336 C C . ARG D 1 115 ? 32.15900 -18.72900 60.89500 1.000 10.06254 114 ARG D C 1
ATOM 12337 O O . ARG D 1 115 ? 32.17700 -17.49300 60.87600 1.000 11.24362 114 ARG D O 1
ATOM 12358 N N . GLY D 1 116 ? 33.20100 -19.46200 60.49700 1.000 9.45763 115 GLY D N 1
ATOM 12359 C CA . GLY D 1 116 ? 34.40100 -18.81300 59.99700 1.000 9.37777 115 GLY D CA 1
ATOM 12360 C C . GLY D 1 116 ? 34.14700 -18.00600 58.73800 1.000 9.62554 115 GLY D C 1
ATOM 12361 O O . GLY D 1 116 ? 34.65900 -16.89500 58.58800 1.000 10.35047 115 GLY D O 1
ATOM 12365 N N . THR D 1 117 ? 33.35400 -18.55000 57.81300 1.000 9.40266 116 THR D N 1
ATOM 12366 C CA . THR D 1 117 ? 33.00900 -17.78800 56.61600 1.000 9.00525 116 THR D CA 1
ATOM 12367 C C . THR D 1 117 ? 32.24700 -16.52000 56.98400 1.000 10.54303 116 THR D C 1
ATOM 12368 O O . THR D 1 117 ? 32.50500 -15.44700 56.42500 1.000 9.78140 116 THR D O 1
ATOM 12379 N N . LEU D 1 118 ? 31.32500 -16.61200 57.94400 1.000 8.39434 117 LEU D N 1
ATOM 12380 C CA . LEU D 1 118 ? 30.58600 -15.42800 58.36900 1.000 9.35702 117 LEU D CA 1
ATOM 12381 C C . LEU D 1 118 ? 31.51700 -14.40700 59.00900 1.000 11.33279 117 LEU D C 1
ATOM 12382 O O . LEU D 1 118 ? 31.50100 -13.22500 58.65000 1.000 9.98660 117 LEU D O 1
ATOM 12398 N N . ILE D 1 119 ? 32.34000 -14.84700 59.96300 1.000 9.85034 118 ILE D N 1
ATOM 12399 C CA . ILE D 1 119 ? 33.17600 -13.91800 60.71900 1.000 10.88682 118 ILE D CA 1
ATOM 12400 C C . ILE D 1 119 ? 34.20500 -13.25400 59.80900 1.000 9.88873 118 ILE D C 1
ATOM 12401 O O . ILE D 1 119 ? 34.41600 -12.03700 59.87000 1.000 10.65546 118 ILE D O 1
ATOM 12417 N N . MET D 1 120 ? 34.86800 -14.03900 58.95500 1.000 10.31548 119 MET D N 1
ATOM 12418 C CA A MET D 1 120 ? 35.85100 -13.44500 58.05800 0.590 11.20877 119 MET D CA 1
ATOM 12419 C CA B MET D 1 120 ? 35.84600 -13.47900 58.02500 0.410 11.20848 119 MET D CA 1
ATOM 12420 C C . MET D 1 120 ? 35.18500 -12.51200 57.05300 1.000 11.30657 119 MET D C 1
ATOM 12421 O O . MET D 1 120 ? 35.71800 -11.43400 56.76500 1.000 11.58429 119 MET D O 1
ATOM 12448 N N . SER D 1 121 ? 34.02500 -12.89700 56.51600 1.000 10.10151 120 SER D N 1
ATOM 12449 C CA . SER D 1 121 ? 33.33100 -12.02600 55.57400 1.000 9.92817 120 SER D CA 1
ATOM 12450 C C . SER D 1 121 ? 32.89200 -10.73400 56.25200 1.000 10.74154 120 SER D C 1
ATOM 12451 O O . SER D 1 121 ? 33.04400 -9.64400 55.68700 1.000 11.20469 120 SER D O 1
ATOM 12459 N N . GLN D 1 122 ? 32.35700 -10.83300 57.47300 1.000 10.87087 121 GLN D N 1
ATOM 12460 C CA . GLN D 1 122 ? 31.98300 -9.63600 58.21900 1.000 12.19844 121 GLN D CA 1
ATOM 12461 C C . GLN D 1 122 ? 33.17300 -8.70300 58.39900 1.000 12.05986 121 GLN D C 1
ATOM 12462 O O . GLN D 1 122 ? 33.02200 -7.47600 58.36000 1.000 13.67733 121 GLN D O 1
ATOM 12476 N N . ALA D 1 123 ? 34.36400 -9.26400 58.61200 1.000 11.03734 122 ALA D N 1
ATOM 12477 C CA . ALA D 1 123 ? 35.53900 -8.44800 58.89400 1.000 11.21708 122 ALA D CA 1
ATOM 12478 C C . ALA D 1 123 ? 36.07000 -7.74600 57.65000 1.000 12.91990 122 ALA D C 1
ATOM 12479 O O . ALA D 1 123 ? 36.68800 -6.68100 57.76400 1.000 14.78028 122 ALA D O 1
ATOM 12486 N N . VAL D 1 124 ? 35.83800 -8.31200 56.46600 1.000 11.47100 123 VAL D N 1
ATOM 12487 C CA . VAL D 1 124 ? 36.43300 -7.80900 55.23200 1.000 10.73920 123 VAL D CA 1
ATOM 12488 C C . VAL D 1 124 ? 35.44000 -6.95900 54.44600 1.000 12.19493 123 VAL D C 1
ATOM 12489 O O . VAL D 1 124 ? 35.83600 -6.04400 53.71500 1.000 13.29561 123 VAL D O 1
ATOM 12502 N N . ILE D 1 125 ? 34.14500 -7.25500 54.58600 1.000 11.77581 124 ILE D N 1
ATOM 12503 C CA . ILE D 1 125 ? 33.13500 -6.55700 53.78400 1.000 12.29408 124 ILE D CA 1
ATOM 12504 C C . ILE D 1 125 ? 33.18900 -5.04600 53.94600 1.000 13.21027 124 ILE D C 1
ATOM 12505 O O . ILE D 1 125 ? 33.08600 -4.33400 52.93500 1.000 13.88408 124 ILE D O 1
ATOM 12521 N N . PRO D 1 126 ? 33.32200 -4.48200 55.15000 1.000 12.93009 125 PRO D N 1
ATOM 12522 C CA . PRO D 1 126 ? 33.33800 -3.01300 55.26100 1.000 14.73474 125 PRO D CA 1
ATOM 12523 C C . PRO D 1 126 ? 34.38700 -2.34800 54.38700 1.000 14.31577 125 PRO D C 1
ATOM 12524 O O . PRO D 1 126 ? 34.08700 -1.34600 53.72400 1.000 16.76740 125 PRO D O 1
ATOM 12535 N N . SER D 1 127 ? 35.61000 -2.88000 54.35800 1.000 14.83793 126 SER D N 1
ATOM 12536 C CA . SER D 1 127 ? 36.64300 -2.29200 53.51200 1.000 14.67548 126 SER D CA 1
ATOM 12537 C C . SER D 1 127 ? 36.31400 -2.47300 52.03500 1.000 16.01697 126 SER D C 1
ATOM 12538 O O . SER D 1 127 ? 36.55600 -1.57200 51.22500 1.000 15.93625 126 SER D O 1
ATOM 12546 N N . MET D 1 128 ? 35.75700 -3.62800 51.66100 1.000 13.62214 127 MET D N 1
ATOM 12547 C CA . MET D 1 128 ? 35.36700 -3.83400 50.27000 1.000 14.90450 127 MET D CA 1
ATOM 12548 C C . MET D 1 128 ? 34.28900 -2.84600 49.85000 1.000 14.07265 127 MET D C 1
ATOM 12549 O O . MET D 1 128 ? 34.35400 -2.26900 48.75900 1.000 14.63115 127 MET D O 1
ATOM 12563 N N . LYS D 1 129 ? 33.28000 -2.64700 50.70000 1.000 14.27482 128 LYS D N 1
ATOM 12564 C CA . LYS D 1 129 ? 32.23900 -1.67500 50.39000 1.000 14.10907 128 LYS D CA 1
ATOM 12565 C C . LYS D 1 129 ? 32.83400 -0.28600 50.21000 1.000 18.76672 128 LYS D C 1
ATOM 12566 O O . LYS D 1 129 ? 32.50200 0.42300 49.25100 1.000 18.44735 128 LYS D O 1
ATOM 12585 N N . ALA D 1 130 ? 33.73900 0.10900 51.10700 1.000 16.97525 129 ALA D N 1
ATOM 12586 C CA . ALA D 1 130 ? 34.34600 1.43200 51.02200 1.000 19.88196 129 ALA D CA 1
ATOM 12587 C C . ALA D 1 130 ? 35.23100 1.57200 49.79000 1.000 22.62478 129 ALA D C 1
ATOM 12588 O O . ALA D 1 130 ? 35.34100 2.67000 49.23200 1.000 22.85821 129 ALA D O 1
ATOM 12595 N N . ASN D 1 131 ? 35.86600 0.48600 49.35300 1.000 18.36034 130 ASN D N 1
ATOM 12596 C CA . ASN D 1 131 ? 36.78900 0.52700 48.22700 1.000 18.62426 130 ASN D CA 1
ATOM 12597 C C . ASN D 1 131 ? 36.11400 0.28500 46.88300 1.000 20.30204 130 ASN D C 1
ATOM 12598 O O . ASN D 1 131 ? 36.80500 0.24500 45.86000 1.000 26.42508 130 ASN D O 1
ATOM 12609 N N . GLY D 1 132 ? 34.79600 0.11800 46.85600 1.000 16.72367 131 GLY D N 1
ATOM 12610 C CA . GLY D 1 132 ? 34.06600 0.02500 45.61200 1.000 17.81008 131 GLY D CA 1
ATOM 12611 C C . GLY D 1 132 ? 33.75600 -1.37200 45.12500 1.000 17.91663 131 GLY D C 1
ATOM 12612 O O . GLY D 1 132 ? 33.24700 -1.51400 44.00600 1.000 20.61746 131 GLY D O 1
ATOM 12616 N N . GLY D 1 133 ? 34.04800 -2.40200 45.90900 1.000 15.19700 132 GLY D N 1
ATOM 12617 C CA . GLY D 1 133 ? 33.66200 -3.74900 45.56000 1.000 15.21667 132 GLY D CA 1
ATOM 12618 C C . GLY D 1 133 ? 34.73200 -4.74700 45.93800 1.000 13.46590 132 GLY D C 1
ATOM 12619 O O . GLY D 1 133 ? 35.72900 -4.42000 46.58100 1.000 16.35755 132 GLY D O 1
ATOM 12623 N N . GLY D 1 134 ? 34.50400 -5.98600 45.52700 1.000 12.08620 133 GLY D N 1
ATOM 12624 C CA . GLY D 1 134 ? 35.42300 -7.06800 45.80500 1.000 13.28694 133 GLY D CA 1
ATOM 12625 C C . GLY D 1 134 ? 34.81600 -8.37700 45.35400 1.000 11.14525 133 GLY D C 1
ATOM 12626 O O . GLY D 1 134 ? 33.71200 -8.42100 44.80400 1.000 10.94500 133 GLY D O 1
ATOM 12630 N N . SER D 1 135 ? 35.56300 -9.45100 45.59800 1.000 9.88379 134 SER D N 1
ATOM 12631 C CA . SER D 1 135 ? 35.12000 -10.79600 45.25800 1.000 9.77384 134 SER D CA 1
ATOM 12632 C C . SER D 1 135 ? 35.39100 -11.71400 46.43700 1.000 10.80023 134 SER D C 1
ATOM 12633 O O . SER D 1 135 ? 36.53600 -11.82800 46.88800 1.000 10.61013 134 SER D O 1
ATOM 12641 N N . ILE D 1 136 ? 34.34000 -12.36200 46.93100 1.000 9.26217 135 ILE D N 1
ATOM 12642 C CA . ILE D 1 136 ? 34.42900 -13.32500 48.02100 1.000 8.19313 135 ILE D CA 1
ATOM 12643 C C . ILE D 1 136 ? 34.10100 -14.69800 47.45400 1.000 9.31026 135 ILE D C 1
ATOM 12644 O O . ILE D 1 136 ? 33.05300 -14.88100 46.82200 1.000 8.60687 135 ILE D O 1
ATOM 12660 N N . VAL D 1 137 ? 35.00100 -15.65300 47.66700 1.000 8.23743 136 VAL D N 1
ATOM 12661 C CA . VAL D 1 137 ? 34.81800 -17.03000 47.22600 1.000 9.00823 136 VAL D CA 1
ATOM 12662 C C . VAL D 1 137 ? 34.69700 -17.90700 48.46100 1.000 9.14048 136 VAL D C 1
ATOM 12663 O O . VAL D 1 137 ? 35.56900 -17.87900 49.34000 1.000 10.11254 136 VAL D O 1
ATOM 12676 N N . CYS D 1 138 ? 33.61700 -18.67300 48.53200 1.000 8.42492 137 CYS D N 1
ATOM 12677 C CA . CYS D 1 138 ? 33.36700 -19.57400 49.64300 1.000 8.93903 137 CYS D CA 1
ATOM 12678 C C . CYS D 1 138 ? 33.56100 -21.01500 49.19100 1.000 10.62749 137 CYS D C 1
ATOM 12679 O O . CYS D 1 138 ? 33.27700 -21.37100 48.04500 1.000 11.59222 137 CYS D O 1
ATOM 12687 N N . LEU D 1 139 ? 34.06700 -21.83900 50.10000 1.000 9.62952 138 LEU D N 1
ATOM 12688 C CA . LEU D 1 139 ? 34.36600 -23.23500 49.80800 1.000 9.01741 138 LEU D CA 1
ATOM 12689 C C . LEU D 1 139 ? 33.26400 -24.10600 50.39200 1.000 10.15667 138 LEU D C 1
ATOM 12690 O O . LEU D 1 139 ? 33.11700 -24.20500 51.61400 1.000 9.95542 138 LEU D O 1
ATOM 12706 N N . SER D 1 140 ? 32.48800 -24.73200 49.51300 1.000 9.52508 139 SER D N 1
ATOM 12707 C CA . SER D 1 140 ? 31.49400 -25.71500 49.87600 1.000 9.14314 139 SER D CA 1
ATOM 12708 C C . SER D 1 140 ? 32.02700 -27.09600 49.47700 1.000 8.27978 139 SER D C 1
ATOM 12709 O O . SER D 1 140 ? 33.24700 -27.33200 49.54600 1.000 9.90452 139 SER D O 1
ATOM 12717 N N . SER D 1 141 ? 31.13800 -27.99200 49.05800 1.000 8.40127 140 SER D N 1
ATOM 12718 C CA . SER D 1 141 ? 31.52900 -29.35100 48.70700 1.000 8.73073 140 SER D CA 1
ATOM 12719 C C . SER D 1 141 ? 30.37800 -30.00500 47.96600 1.000 8.47928 140 SER D C 1
ATOM 12720 O O . SER D 1 141 ? 29.21000 -29.69600 48.21800 1.000 9.05572 140 SER D O 1
ATOM 12728 N N . VAL D 1 142 ? 30.71800 -30.92500 47.06000 1.000 7.99782 141 VAL D N 1
ATOM 12729 C CA . VAL D 1 142 ? 29.69400 -31.75700 46.43700 1.000 8.06686 141 VAL D CA 1
ATOM 12730 C C . VAL D 1 142 ? 28.86800 -32.47800 47.49700 1.000 8.04926 141 VAL D C 1
ATOM 12731 O O . VAL D 1 142 ? 27.70400 -32.82300 47.26000 1.000 8.21135 141 VAL D O 1
ATOM 12744 N N . SER D 1 143 ? 29.44900 -32.72200 48.67700 1.000 8.35713 142 SER D N 1
ATOM 12745 C CA . SER D 1 143 ? 28.70800 -33.38800 49.74500 1.000 8.25103 142 SER D CA 1
ATOM 12746 C C . SER D 1 143 ? 27.48700 -32.58200 50.17300 1.000 8.29777 142 SER D C 1
ATOM 12747 O O . SER D 1 143 ? 26.47400 -33.16200 50.58400 1.000 9.82798 142 SER D O 1
ATOM 12755 N N . ALA D 1 144 ? 27.56400 -31.25100 50.09400 1.000 8.77684 143 ALA D N 1
ATOM 12756 C CA . ALA D 1 144 ? 26.42100 -30.40900 50.41900 1.000 8.35790 143 ALA D CA 1
ATOM 12757 C C . ALA D 1 144 ? 25.28800 -30.55900 49.41500 1.000 9.28212 143 ALA D C 1
ATOM 12758 O O . ALA D 1 144 ? 24.13400 -30.27400 49.75200 1.000 11.59395 143 ALA D O 1
ATOM 12765 N N . GLN D 1 145 ? 25.59300 -30.99200 48.19200 1.000 8.19907 144 GLN D N 1
ATOM 12766 C CA . GLN D 1 145 ? 24.61600 -31.09200 47.11600 1.000 9.64300 144 GLN D CA 1
ATOM 12767 C C . GLN D 1 145 ? 24.01400 -32.48900 47.01200 1.000 10.47699 144 GLN D C 1
ATOM 12768 O O . GLN D 1 145 ? 22.79600 -32.63400 46.87300 1.000 12.10818 144 GLN D O 1
ATOM 12782 N N . ARG D 1 146 ? 24.85100 -33.52300 47.06600 1.000 10.06773 145 ARG D N 1
ATOM 12783 C CA . ARG D 1 146 ? 24.41100 -34.89200 46.83600 1.000 9.74539 145 ARG D CA 1
ATOM 12784 C C . ARG D 1 146 ? 24.10500 -35.64300 48.12200 1.000 10.03217 145 ARG D C 1
ATOM 12785 O O . ARG D 1 146 ? 23.67400 -36.79900 48.05900 1.000 12.01193 145 ARG D O 1
ATOM 12806 N N . GLY D 1 147 ? 24.32500 -35.02900 49.28000 1.000 9.60839 146 GLY D N 1
ATOM 12807 C CA . GLY D 1 147 ? 24.07300 -35.69800 50.54000 1.000 12.24358 146 GLY D CA 1
ATOM 12808 C C . GLY D 1 147 ? 25.21300 -36.60400 50.95100 1.000 11.79957 146 GLY D C 1
ATOM 12809 O O . GLY D 1 147 ? 25.00800 -37.78900 51.23300 1.000 13.71968 146 GLY D O 1
ATOM 12813 N N . GLY D 1 148 ? 26.42400 -36.05700 50.97500 1.000 12.52103 147 GLY D N 1
ATOM 12814 C CA . GLY D 1 148 ? 27.56400 -36.80800 51.46800 1.000 13.84453 147 GLY D CA 1
ATOM 12815 C C . GLY D 1 148 ? 27.83400 -38.04200 50.63500 1.000 15.56492 147 GLY D C 1
ATOM 12816 O O . GLY D 1 148 ? 27.68700 -38.04400 49.40800 1.000 16.55597 147 GLY D O 1
ATOM 12820 N N . GLY D 1 149 ? 28.23600 -39.11500 51.31300 1.000 16.50110 148 GLY D N 1
ATOM 12821 C CA . GLY D 1 149 ? 28.58800 -40.34800 50.64600 1.000 17.25382 148 GLY D CA 1
ATOM 12822 C C . GLY D 1 149 ? 30.01100 -40.40800 50.14500 1.000 20.41941 148 GLY D C 1
ATOM 12823 O O . GLY D 1 149 ? 30.38100 -41.39800 49.50100 1.000 19.89063 148 GLY D O 1
ATOM 12827 N N . ILE D 1 150 ? 30.82000 -39.38700 50.41900 1.000 18.21504 149 ILE D N 1
ATOM 12828 C CA . ILE D 1 150 ? 32.20700 -39.32500 49.96400 1.000 17.94356 149 ILE D CA 1
ATOM 12829 C C . ILE D 1 150 ? 33.17600 -39.55700 51.11800 1.000 17.84370 149 ILE D C 1
ATOM 12830 O O . ILE D 1 150 ? 33.92200 -40.53800 51.12700 1.000 18.20346 149 ILE D O 1
ATOM 12846 N N . PHE D 1 151 ? 33.17900 -38.66200 52.10500 1.000 15.99988 150 PHE D N 1
ATOM 12847 C CA . PHE D 1 151 ? 34.05000 -38.80200 53.26300 1.000 16.53350 150 PHE D CA 1
ATOM 12848 C C . PHE D 1 151 ? 33.45800 -38.07000 54.46000 1.000 16.69686 150 PHE D C 1
ATOM 12849 O O . PHE D 1 151 ? 33.20500 -38.68100 55.50400 1.000 17.26910 150 PHE D O 1
ATOM 12866 N N . GLY D 1 152 ? 33.21800 -36.76900 54.31600 1.000 14.05223 151 GLY D N 1
ATOM 12867 C CA . GLY D 1 152 ? 32.67400 -36.00300 55.42300 1.000 12.23617 151 GLY D CA 1
ATOM 12868 C C . GLY D 1 152 ? 31.27900 -36.47500 55.79400 1.000 10.92443 151 GLY D C 1
ATOM 12869 O O . GLY D 1 152 ? 30.46300 -36.81400 54.93300 1.000 12.19414 151 GLY D O 1
ATOM 12873 N N . GLY D 1 153 ? 31.00400 -36.48600 57.09900 1.000 11.66197 152 GLY D N 1
ATOM 12874 C CA . GLY D 1 153 ? 29.72600 -36.92300 57.60300 1.000 10.39069 152 GLY D CA 1
ATOM 12875 C C . GLY D 1 153 ? 28.64400 -35.88000 57.41700 1.000 9.36582 152 GLY D C 1
ATOM 12876 O O . GLY D 1 153 ? 28.86400 -34.78700 56.88100 1.000 9.68226 152 GLY D O 1
ATOM 12880 N N . PRO D 1 154 ? 27.43600 -36.21700 57.87900 1.000 8.65986 153 PRO D N 1
ATOM 12881 C CA . PRO D 1 154 ? 26.28400 -35.33000 57.63500 1.000 8.40733 153 PRO D CA 1
ATOM 12882 C C . PRO D 1 154 ? 26.44300 -33.92400 58.18800 1.000 9.42170 153 PRO D C 1
ATOM 12883 O O . PRO D 1 154 ? 25.86500 -32.98500 57.62700 1.000 9.24249 153 PRO D O 1
ATOM 12894 N N . HIS D 1 155 ? 27.17500 -33.74600 59.28900 1.000 8.38809 154 HIS D N 1
ATOM 12895 C CA . HIS D 1 155 ? 27.42100 -32.39600 59.78900 1.000 8.08931 154 HIS D CA 1
ATOM 12896 C C . HIS D 1 155 ? 28.35700 -31.61800 58.87300 1.000 9.04420 154 HIS D C 1
ATOM 12897 O O . HIS D 1 155 ? 28.26900 -30.38600 58.80300 1.000 8.95548 154 HIS D O 1
ATOM 12911 N N . TYR D 1 156 ? 29.24900 -32.30900 58.16000 1.000 8.46417 155 TYR D N 1
ATOM 12912 C CA . TYR D 1 156 ? 30.05700 -31.64700 57.14100 1.000 9.65958 155 TYR D CA 1
ATOM 12913 C C . TYR D 1 156 ? 29.19800 -31.24900 55.94800 1.000 7.96374 155 TYR D C 1
ATOM 12914 O O . TYR D 1 156 ? 29.29400 -30.12200 55.44600 1.000 7.90218 155 TYR D O 1
ATOM 12932 N N . SER D 1 157 ? 28.34700 -32.16300 55.47800 1.000 7.33572 156 SER D N 1
ATOM 12933 C CA . SER D 1 157 ? 27.41800 -31.81600 54.40900 1.000 7.54881 156 SER D CA 1
ATOM 12934 C C . SER D 1 157 ? 26.55100 -30.63200 54.81000 1.000 7.89193 156 SER D C 1
ATOM 12935 O O . SER D 1 157 ? 26.31100 -29.72400 54.00400 1.000 8.74285 156 SER D O 1
ATOM 12943 N N . ALA D 1 158 ? 26.08300 -30.62100 56.06000 1.000 7.66451 157 ALA D N 1
ATOM 12944 C CA . ALA D 1 158 ? 25.25200 -29.52400 56.54100 1.000 6.92372 157 ALA D CA 1
ATOM 12945 C C . ALA D 1 158 ? 26.04200 -28.22400 56.60100 1.000 7.19626 157 ALA D C 1
ATOM 12946 O O . ALA D 1 158 ? 25.55800 -27.17100 56.17000 1.000 7.97596 157 ALA D O 1
ATOM 12953 N N . ALA D 1 159 ? 27.26200 -28.27500 57.14200 1.000 7.32428 158 ALA D N 1
ATOM 12954 C CA . ALA D 1 159 ? 28.07500 -27.06900 57.24000 1.000 7.72279 158 ALA D CA 1
ATOM 12955 C C . ALA D 1 159 ? 28.34600 -26.48400 55.86300 1.000 8.28737 158 ALA D C 1
ATOM 12956 O O . ALA D 1 159 ? 28.23400 -25.27000 55.65500 1.000 8.46016 158 ALA D O 1
ATOM 12963 N N . LYS D 1 160 ? 28.70800 -27.33700 54.90200 1.000 7.92531 159 LYS D N 1
ATOM 12964 C CA . LYS D 1 160 ? 29.03400 -26.83500 53.57300 1.000 7.72261 159 LYS D CA 1
ATOM 12965 C C . LYS D 1 160 ? 27.78900 -26.38900 52.81700 1.000 7.37650 159 LYS D C 1
ATOM 12966 O O . LYS D 1 160 ? 27.87400 -25.49700 51.96500 1.000 8.10908 159 LYS D O 1
ATOM 12985 N N . ALA D 1 161 ? 26.62900 -26.98000 53.11300 1.000 7.24051 160 ALA D N 1
ATOM 12986 C CA . ALA D 1 161 ? 25.38300 -26.45800 52.56400 1.000 7.96607 160 ALA D CA 1
ATOM 12987 C C . ALA D 1 161 ? 25.04000 -25.11600 53.19300 1.000 8.15291 160 ALA D C 1
ATOM 12988 O O . ALA D 1 161 ? 24.56300 -24.20300 52.50900 1.000 7.92551 160 ALA D O 1
ATOM 12995 N N . GLY D 1 162 ? 25.27600 -24.98100 54.49800 1.000 7.71442 161 GLY D N 1
ATOM 12996 C CA . GLY D 1 162 ? 25.08000 -23.69600 55.14500 1.000 8.09343 161 GLY D CA 1
ATOM 12997 C C . GLY D 1 162 ? 25.93800 -22.60800 54.53200 1.000 7.39804 161 GLY D C 1
ATOM 12998 O O . GLY D 1 162 ? 25.50000 -21.46400 54.39000 1.000 8.05661 161 GLY D O 1
ATOM 13002 N N . VAL D 1 163 ? 27.17400 -22.94800 54.16200 1.000 7.89448 162 VAL D N 1
ATOM 13003 C CA . VAL D 1 163 ? 28.03900 -21.98900 53.48100 1.000 7.98640 162 VAL D CA 1
ATOM 13004 C C . VAL D 1 163 ? 27.37900 -21.48700 52.20200 1.000 8.33634 162 VAL D C 1
ATOM 13005 O O . VAL D 1 163 ? 27.43200 -20.29300 51.88800 1.000 8.44705 162 VAL D O 1
ATOM 13018 N N . LEU D 1 164 ? 26.74600 -22.38800 51.44700 1.000 8.14928 163 LEU D N 1
ATOM 13019 C CA . LEU D 1 164 ? 26.07100 -21.98100 50.21700 1.000 7.72594 163 LEU D CA 1
ATOM 13020 C C . LEU D 1 164 ? 24.95000 -20.99200 50.51000 1.000 9.26443 163 LEU D C 1
ATOM 13021 O O . LEU D 1 164 ? 24.81900 -19.96500 49.83400 1.000 9.81204 163 LEU D O 1
ATOM 13037 N N . GLY D 1 165 ? 24.12400 -21.28700 51.51400 1.000 7.61723 164 GLY D N 1
ATOM 13038 C CA . GLY D 1 165 ? 23.04400 -20.37700 51.85500 1.000 7.27888 164 GLY D CA 1
ATOM 13039 C C . GLY D 1 165 ? 23.55500 -19.02100 52.30200 1.000 8.41417 164 GLY D C 1
ATOM 13040 O O . GLY D 1 165 ? 23.00800 -17.98300 51.92000 1.000 9.01835 164 GLY D O 1
ATOM 13044 N N . LEU D 1 166 ? 24.61300 -19.01200 53.11500 1.000 7.68120 165 LEU D N 1
ATOM 13045 C CA . LEU D 1 166 ? 25.20000 -17.75200 53.55700 1.000 8.16998 165 LEU D CA 1
ATOM 13046 C C . LEU D 1 166 ? 25.77600 -16.98100 52.37800 1.000 8.44657 165 LEU D C 1
ATOM 13047 O O . LEU D 1 166 ? 25.54800 -15.77300 52.23700 1.000 9.58623 165 LEU D O 1
ATOM 13063 N N . ALA D 1 167 ? 26.52700 -17.66800 51.51600 1.000 7.65491 166 ALA D N 1
ATOM 13064 C CA . ALA D 1 167 ? 27.14000 -17.00100 50.37300 1.000 8.58289 166 ALA D CA 1
ATOM 13065 C C . ALA D 1 167 ? 26.08400 -16.36400 49.48200 1.000 9.39161 166 ALA D C 1
ATOM 13066 O O . ALA D 1 167 ? 26.24300 -15.22200 49.03300 1.000 8.83108 166 ALA D O 1
ATOM 13073 N N . LYS D 1 168 ? 24.99900 -17.08900 49.21100 1.000 8.66217 167 LYS D N 1
ATOM 13074 C CA . LYS D 1 168 ? 23.94600 -16.54900 48.35800 1.000 7.77989 167 LYS D CA 1
ATOM 13075 C C . LYS D 1 168 ? 23.27100 -15.35100 49.01000 1.000 8.92587 167 LYS D C 1
ATOM 13076 O O . LYS D 1 168 ? 22.94400 -14.37100 48.33000 1.000 9.04197 167 LYS D O 1
ATOM 13095 N N . ALA D 1 169 ? 23.04300 -15.41300 50.32300 1.000 8.05273 168 ALA D N 1
ATOM 13096 C CA . ALA D 1 169 ? 22.41800 -14.29200 51.01400 1.000 8.91656 168 ALA D CA 1
ATOM 13097 C C . ALA D 1 169 ? 23.32200 -13.06700 51.00200 1.000 9.24316 168 ALA D C 1
ATOM 13098 O O . ALA D 1 169 ? 22.84500 -11.93800 50.84100 1.000 9.60326 168 ALA D O 1
ATOM 13105 N N . MET D 1 170 ? 24.62900 -13.26300 51.17100 1.000 8.24092 169 MET D N 1
ATOM 13106 C CA . MET D 1 170 ? 25.54600 -12.13100 51.10900 1.000 8.63518 169 MET D CA 1
ATOM 13107 C C . MET D 1 170 ? 25.64900 -11.59500 49.68600 1.000 9.34423 169 MET D C 1
ATOM 13108 O O . MET D 1 170 ? 25.74600 -10.37900 49.48000 1.000 9.96212 169 MET D O 1
ATOM 13122 N N . ALA D 1 171 ? 25.61500 -12.48500 48.69100 1.000 8.92216 170 ALA D N 1
ATOM 13123 C CA . ALA D 1 171 ? 25.61900 -12.03900 47.30200 1.000 8.88434 170 ALA D CA 1
ATOM 13124 C C . ALA D 1 171 ? 24.44700 -11.10700 47.03400 1.000 8.72991 170 ALA D C 1
ATOM 13125 O O . ALA D 1 171 ? 24.60600 -10.04700 46.41500 1.000 8.98466 170 ALA D O 1
ATOM 13132 N N . ARG D 1 172 ? 23.25600 -11.48400 47.49700 1.000 8.53284 171 ARG D N 1
ATOM 13133 C CA . ARG D 1 172 ? 22.08400 -10.65100 47.26300 1.000 8.74835 171 ARG D CA 1
ATOM 13134 C C . ARG D 1 172 ? 22.18200 -9.33600 48.02600 1.000 10.57612 171 ARG D C 1
ATOM 13135 O O . ARG D 1 172 ? 21.86300 -8.27200 47.48200 1.000 10.94381 171 ARG D O 1
ATOM 13156 N N . GLU D 1 173 ? 22.63800 -9.37900 49.28000 1.000 9.84995 172 GLU D N 1
ATOM 13157 C CA . GLU D 1 173 ? 22.68400 -8.15800 50.07800 1.000 9.35038 172 GLU D CA 1
ATOM 13158 C C . GLU D 1 173 ? 23.66300 -7.14300 49.50000 1.000 11.59176 172 GLU D C 1
ATOM 13159 O O . GLU D 1 173 ? 23.37000 -5.94200 49.47300 1.000 12.12501 172 GLU D O 1
ATOM 13171 N N . PHE D 1 174 ? 24.83200 -7.59400 49.04900 1.000 10.65142 173 PHE D N 1
ATOM 13172 C CA . PHE D 1 174 ? 25.92100 -6.68800 48.69900 1.000 9.92767 173 PHE D CA 1
ATOM 13173 C C . PHE D 1 174 ? 26.12900 -6.54200 47.19800 1.000 9.33582 173 PHE D C 1
ATOM 13174 O O . PHE D 1 174 ? 27.13200 -5.95600 46.77700 1.000 10.19349 173 PHE D O 1
ATOM 13191 N N . GLY D 1 175 ? 25.19900 -7.03400 46.38000 1.000 10.36856 174 GLY D N 1
ATOM 13192 C CA . GLY D 1 175 ? 25.31900 -6.84200 44.94400 1.000 11.39543 174 GLY D CA 1
ATOM 13193 C C . GLY D 1 175 ? 25.42200 -5.37800 44.55500 1.000 13.12098 174 GLY D C 1
ATOM 13194 O O . GLY D 1 175 ? 26.22500 -5.01000 43.69300 1.000 12.86989 174 GLY D O 1
ATOM 13198 N N . GLY D 1 176 ? 24.61100 -4.52400 45.18400 1.000 12.69155 175 GLY D N 1
ATOM 13199 C CA . GLY D 1 176 ? 24.65600 -3.10000 44.89900 1.000 15.51773 175 GLY D CA 1
ATOM 13200 C C . GLY D 1 176 ? 25.97100 -2.44400 45.26200 1.000 16.61777 175 GLY D C 1
ATOM 13201 O O . GLY D 1 176 ? 26.29700 -1.38200 44.72100 1.000 18.79341 175 GLY D O 1
ATOM 13205 N N . ASP D 1 177 ? 26.72900 -3.04400 46.17600 1.000 13.80871 176 ASP D N 1
ATOM 13206 C CA . ASP D 1 177 ? 28.06400 -2.58000 46.52000 1.000 14.08555 176 ASP D CA 1
ATOM 13207 C C . ASP D 1 177 ? 29.13900 -3.21000 45.64700 1.000 12.40734 176 ASP D C 1
ATOM 13208 O O . ASP D 1 177 ? 30.32900 -2.97800 45.88300 1.000 14.92095 176 ASP D O 1
ATOM 13217 N N . GLN D 1 178 ? 28.74600 -4.00300 44.65000 1.000 12.55578 177 GLN D N 1
ATOM 13218 C CA . GLN D 1 178 ? 29.68500 -4.66000 43.74300 1.000 12.71754 177 GLN D CA 1
ATOM 13219 C C . GLN D 1 178 ? 30.62000 -5.61100 44.48100 1.000 11.43637 177 GLN D C 1
ATOM 13220 O O . GLN D 1 178 ? 31.76100 -5.82400 44.06700 1.000 13.26340 177 GLN D O 1
ATOM 13234 N N . ILE D 1 179 ? 30.14500 -6.18700 45.58100 1.000 10.42542 178 ILE D N 1
ATOM 13235 C CA . ILE D 1 179 ? 30.84600 -7.26400 46.26800 1.000 9.41573 178 ILE D CA 1
ATOM 13236 C C . ILE D 1 179 ? 30.22800 -8.56200 45.76500 1.000 9.57084 178 ILE D C 1
ATOM 13237 O O . ILE D 1 179 ? 29.11500 -8.92900 46.15400 1.000 11.52509 178 ILE D O 1
ATOM 13253 N N . ARG D 1 180 ? 30.94000 -9.25000 44.88100 1.000 9.03320 179 ARG D N 1
ATOM 13254 C CA . ARG D 1 180 ? 30.48000 -10.53100 44.37500 1.000 9.31111 179 ARG D CA 1
ATOM 13255 C C . ARG D 1 180 ? 30.78500 -11.61700 45.39500 1.000 8.73130 179 ARG D C 1
ATOM 13256 O O . ARG D 1 180 ? 31.84600 -11.61800 46.02500 1.000 9.93847 179 ARG D O 1
ATOM 13277 N N . VAL D 1 181 ? 29.83700 -12.53200 45.57400 1.000 7.83927 180 VAL D N 1
ATOM 13278 C CA . VAL D 1 181 ? 29.99300 -13.64500 46.50100 1.000 8.10355 180 VAL D CA 1
ATOM 13279 C C . VAL D 1 181 ? 29.56800 -14.90600 45.77000 1.000 7.88005 180 VAL D C 1
ATOM 13280 O O . VAL D 1 181 ? 28.41200 -15.02300 45.34500 1.000 9.17332 180 VAL D O 1
ATOM 13293 N N . ASN D 1 182 ? 30.50100 -15.84000 45.61400 1.000 7.51178 181 ASN D N 1
ATOM 13294 C CA . ASN D 1 182 ? 30.26000 -17.07200 44.88400 1.000 8.10187 181 ASN D CA 1
ATOM 13295 C C . ASN D 1 182 ? 30.88200 -18.21700 45.66300 1.000 8.67498 181 ASN D C 1
ATOM 13296 O O . ASN D 1 182 ? 31.70200 -18.00600 46.56000 1.000 8.42850 181 ASN D O 1
ATOM 13307 N N . SER D 1 183 ? 30.47600 -19.43600 45.31600 1.000 8.64655 182 SER D N 1
ATOM 13308 C CA . SER D 1 183 ? 30.92300 -20.62600 46.02400 1.000 8.48132 182 SER D CA 1
ATOM 13309 C C . SER D 1 183 ? 31.46600 -21.66200 45.05300 1.000 8.20598 182 SER D C 1
ATOM 13310 O O . SER D 1 183 ? 31.03000 -21.75700 43.90200 1.000 9.92894 182 SER D O 1
ATOM 13318 N N . LEU D 1 184 ? 32.42100 -22.44600 45.54500 1.000 8.77708 183 LEU D N 1
ATOM 13319 C CA . LEU D 1 184 ? 32.93400 -23.61500 44.85000 1.000 7.96452 183 LEU D CA 1
ATOM 13320 C C . LEU D 1 184 ? 32.42000 -24.86600 45.54700 1.000 8.74080 183 LEU D C 1
ATOM 13321 O O . LEU D 1 184 ? 32.35500 -24.92000 46.77900 1.000 8.56289 183 LEU D O 1
ATOM 13337 N N . THR D 1 185 ? 32.05800 -25.87600 44.75500 1.000 8.19390 184 THR D N 1
ATOM 13338 C CA . THR D 1 185 ? 31.62200 -27.17300 45.26800 1.000 7.83276 184 THR D CA 1
ATOM 13339 C C . THR D 1 185 ? 32.55800 -28.23800 44.70900 1.000 8.45987 184 THR D C 1
ATOM 13340 O O . THR D 1 185 ? 32.22200 -28.93200 43.73600 1.000 8.45495 184 THR D O 1
ATOM 13351 N N . PRO D 1 186 ? 33.74500 -28.39300 45.29100 1.000 7.74577 185 PRO D N 1
ATOM 13352 C CA . PRO D 1 186 ? 34.67100 -29.41500 44.79600 1.000 7.77202 185 PRO D CA 1
ATOM 13353 C C . PRO D 1 186 ? 34.15000 -30.81800 45.05400 1.000 8.79172 185 PRO D C 1
ATOM 13354 O O . PRO D 1 186 ? 33.42100 -31.07200 46.01600 1.000 9.06772 185 PRO D O 1
ATOM 13365 N N . GLY D 1 187 ? 34.53900 -31.73400 44.17100 1.000 8.05193 186 GLY D N 1
ATOM 13366 C CA . GLY D 1 187 ? 34.27500 -33.14400 44.36800 1.000 8.87589 186 GLY D CA 1
ATOM 13367 C C . GLY D 1 187 ? 35.31500 -33.77300 45.27000 1.000 10.84575 186 GLY D C 1
ATOM 13368 O O . GLY D 1 187 ? 35.68700 -33.19000 46.29300 1.000 11.63206 186 GLY D O 1
ATOM 13372 N N . LEU D 1 188 ? 35.79300 -34.96100 44.91200 1.000 10.77983 187 LEU D N 1
ATOM 13373 C CA . LEU D 1 188 ? 36.84300 -35.62700 45.67600 1.000 11.67563 187 LEU D CA 1
ATOM 13374 C C . LEU D 1 188 ? 38.18900 -35.11100 45.17900 1.000 11.34372 187 LEU D C 1
ATOM 13375 O O . LEU D 1 188 ? 38.57900 -35.36700 44.03500 1.000 12.60791 187 LEU D O 1
ATOM 13391 N N . ILE D 1 189 ? 38.88900 -34.37900 46.04100 1.000 12.79652 188 ILE D N 1
ATOM 13392 C CA . ILE D 1 189 ? 40.14300 -33.72100 45.70000 1.000 14.94488 188 ILE D CA 1
ATOM 13393 C C . ILE D 1 189 ? 41.28100 -34.43100 46.41900 1.000 20.42218 188 ILE D C 1
ATOM 13394 O O . ILE D 1 189 ? 41.12400 -34.89200 47.55700 1.000 23.71020 188 ILE D O 1
ATOM 13410 N N . GLN D 1 190 ? 42.43000 -34.50300 45.75400 1.000 24.87954 189 GLN D N 1
ATOM 13411 C CA . GLN D 1 190 ? 43.63900 -35.06400 46.34600 1.000 29.97045 189 GLN D CA 1
ATOM 13412 C C . GLN D 1 190 ? 44.27600 -34.01000 47.24300 1.000 27.01722 189 GLN D C 1
ATOM 13413 O O . GLN D 1 190 ? 44.84800 -33.03000 46.75200 1.000 28.84239 189 GLN D O 1
ATOM 13427 N N . THR D 1 191 ? 44.17600 -34.20100 48.55500 1.000 34.05798 190 THR D N 1
ATOM 13428 C CA . THR D 1 191 ? 44.79600 -33.28900 49.51100 1.000 31.99113 190 THR D CA 1
ATOM 13429 C C . THR D 1 191 ? 45.42600 -34.06700 50.65900 1.000 27.87246 190 THR D C 1
ATOM 13430 O O . THR D 1 191 ? 45.29300 -35.28800 50.73900 1.000 34.60692 190 THR D O 1
ATOM 13441 N N . ARG D 1 202 ? 38.67700 -47.77200 48.40300 1.000 33.49385 201 ARG D N 1
ATOM 13442 C CA . ARG D 1 202 ? 37.60000 -46.80600 48.58500 1.000 30.23339 201 ARG D CA 1
ATOM 13443 C C . ARG D 1 202 ? 37.67600 -45.71800 47.51700 1.000 29.70616 201 ARG D C 1
ATOM 13444 O O . ARG D 1 202 ? 36.65400 -45.29800 46.97300 1.000 33.66329 201 ARG D O 1
ATOM 13464 N N . ARG D 1 203 ? 38.89500 -45.26400 47.21300 1.000 31.47522 202 ARG D N 1
ATOM 13465 C CA . ARG D 1 203 ? 39.07100 -44.31500 46.11900 1.000 31.96016 202 ARG D CA 1
ATOM 13466 C C . ARG D 1 203 ? 38.65200 -44.93100 44.79100 1.000 33.13530 202 ARG D C 1
ATOM 13467 O O . ARG D 1 203 ? 38.02900 -44.26400 43.95700 1.000 28.05167 202 ARG D O 1
ATOM 13488 N N . HIS D 1 204 ? 38.98900 -46.20500 44.57700 1.000 29.83954 203 HIS D N 1
ATOM 13489 C CA . HIS D 1 204 ? 38.62900 -46.87100 43.33000 1.000 30.17299 203 HIS D CA 1
ATOM 13490 C C . HIS D 1 204 ? 37.12100 -46.85800 43.11300 1.000 31.73009 203 HIS D C 1
ATOM 13491 O O . HIS D 1 204 ? 36.65000 -46.60000 41.99900 1.000 25.37097 203 HIS D O 1
ATOM 13505 N N . ASP D 1 205 ? 36.34700 -47.13100 44.16600 1.000 27.41844 204 ASP D N 1
ATOM 13506 C CA . ASP D 1 205 ? 34.89500 -47.16000 44.03000 1.000 25.29279 204 ASP D CA 1
ATOM 13507 C C . ASP D 1 205 ? 34.35600 -45.79000 43.63600 1.000 22.83236 204 ASP D C 1
ATOM 13508 O O . ASP D 1 205 ? 33.52600 -45.67400 42.72600 1.000 28.13954 204 ASP D O 1
ATOM 13517 N N . ILE D 1 206 ? 34.81700 -44.73700 44.31300 1.000 23.82719 205 ILE D N 1
ATOM 13518 C CA . ILE D 1 206 ? 34.37800 -43.38800 43.97100 1.000 21.30740 205 ILE D CA 1
ATOM 13519 C C . ILE D 1 206 ? 34.86300 -43.00800 42.57800 1.000 22.16408 205 ILE D C 1
ATOM 13520 O O . ILE D 1 206 ? 34.13200 -42.38500 41.79900 1.000 20.83160 205 ILE D O 1
ATOM 13524 N N . LEU D 1 207 ? 36.09900 -43.38500 42.24100 1.000 20.44115 206 LEU D N 1
ATOM 13525 C CA . LEU D 1 207 ? 36.65100 -43.06500 40.92900 1.000 20.27318 206 LEU D CA 1
ATOM 13526 C C . LEU D 1 207 ? 35.79300 -43.63300 39.80600 1.000 23.94616 206 LEU D C 1
ATOM 13527 O O . LEU D 1 207 ? 35.72400 -43.04700 38.71900 1.000 20.39203 206 LEU D O 1
ATOM 13543 N N . ALA D 1 208 ? 35.12400 -44.76400 40.04700 1.000 22.55156 207 ALA D N 1
ATOM 13544 C CA . ALA D 1 208 ? 34.30100 -45.37500 39.00900 1.000 22.56310 207 ALA D CA 1
ATOM 13545 C C . ALA D 1 208 ? 33.12000 -44.49100 38.62800 1.000 21.67270 207 ALA D C 1
ATOM 13546 O O . ALA D 1 208 ? 32.61600 -44.58400 37.50300 1.000 27.16993 207 ALA D O 1
ATOM 13553 N N . GLY D 1 209 ? 32.66300 -43.64000 39.54000 1.000 18.70607 208 GLY D N 1
ATOM 13554 C CA . GLY D 1 209 ? 31.55600 -42.74900 39.27700 1.000 18.77714 208 GLY D CA 1
ATOM 13555 C C . GLY D 1 209 ? 31.94400 -41.37400 38.78000 1.000 18.33204 208 GLY D C 1
ATOM 13556 O O . GLY D 1 209 ? 31.10000 -40.47100 38.78500 1.000 19.00362 208 GLY D O 1
ATOM 13560 N N . ILE D 1 210 ? 33.18700 -41.18300 38.35100 1.000 14.26689 209 ILE D N 1
ATOM 13561 C CA . ILE D 1 210 ? 33.66700 -39.88800 37.88500 1.000 12.04047 209 ILE D CA 1
ATOM 13562 C C . ILE D 1 210 ? 33.88200 -39.98000 36.37400 1.000 10.97663 209 ILE D C 1
ATOM 13563 O O . ILE D 1 210 ? 34.81500 -40.66200 35.92100 1.000 11.58282 209 ILE D O 1
ATOM 13579 N N . PRO D 1 211 ? 33.06100 -39.31300 35.56000 1.000 9.98025 210 PRO D N 1
ATOM 13580 C CA . PRO D 1 211 ? 33.22900 -39.41200 34.10000 1.000 9.78153 210 PRO D CA 1
ATOM 13581 C C . PRO D 1 211 ? 34.62600 -39.08300 33.59100 1.000 11.33548 210 PRO D C 1
ATOM 13582 O O . PRO D 1 211 ? 35.10200 -39.74900 32.66300 1.000 11.36369 210 PRO D O 1
ATOM 13593 N N . LEU D 1 212 ? 35.29800 -38.07600 34.15100 1.000 9.38466 211 LEU D N 1
ATOM 13594 C CA . LEU D 1 212 ? 36.62600 -37.71300 33.66800 1.000 9.07028 211 LEU D CA 1
ATOM 13595 C C . LEU D 1 212 ? 37.71500 -38.67800 34.12600 1.000 11.58905 211 LEU D C 1
ATOM 13596 O O . LEU D 1 212 ? 38.87000 -38.51900 33.71500 1.000 12.10133 211 LEU D O 1
ATOM 13612 N N . GLY D 1 213 ? 37.38400 -39.65700 34.96700 1.000 10.93032 212 GLY D N 1
ATOM 13613 C CA . GLY D 1 213 ? 38.29000 -40.76200 35.22100 1.000 11.53419 212 GLY D CA 1
ATOM 13614 C C . GLY D 1 213 ? 39.47400 -40.44700 36.10000 1.000 11.78343 212 GLY D C 1
ATOM 13615 O O . GLY D 1 213 ? 40.48300 -41.15600 36.04100 1.000 12.62439 212 GLY D O 1
ATOM 13619 N N . ARG D 1 214 ? 39.38800 -39.40700 36.92200 1.000 9.96545 213 ARG D N 1
ATOM 13620 C CA . ARG D 1 214 ? 40.46100 -39.08600 37.84900 1.000 9.55937 213 ARG D CA 1
ATOM 13621 C C . ARG D 1 214 ? 39.86800 -38.30900 39.01100 1.000 10.09034 213 ARG D C 1
ATOM 13622 O O . ARG D 1 214 ? 38.74400 -37.80500 38.93700 1.000 10.25882 213 ARG D O 1
ATOM 13643 N N . LEU D 1 215 ? 40.63700 -38.22600 40.08800 1.000 9.82688 214 LEU D N 1
ATOM 13644 C CA . LEU D 1 215 ? 40.25100 -37.37600 41.19700 1.000 10.88180 214 LEU D CA 1
ATOM 13645 C C . LEU D 1 215 ? 40.65800 -35.93700 40.90200 1.000 10.49100 214 LEU D C 1
ATOM 13646 O O . LEU D 1 215 ? 41.47100 -35.65800 40.01400 1.000 11.25091 214 LEU D O 1
ATOM 13662 N N . GLY D 1 216 ? 40.06500 -35.01600 41.65000 1.000 11.24092 215 GLY D N 1
ATOM 13663 C CA . GLY D 1 216 ? 40.42900 -33.62700 41.51900 1.000 13.05322 215 GLY D CA 1
ATOM 13664 C C . GLY D 1 216 ? 41.77500 -33.33600 42.14900 1.000 13.60487 215 GLY D C 1
ATOM 13665 O O . GLY D 1 216 ? 42.26700 -34.06100 43.01400 1.000 14.80976 215 GLY D O 1
ATOM 13669 N N . LYS D 1 217 ? 42.38300 -32.25500 41.68700 1.000 14.65809 216 LYS D N 1
ATOM 13670 C CA . LYS D 1 217 ? 43.64000 -31.77500 42.22900 1.000 14.55532 216 LYS D CA 1
ATOM 13671 C C . LYS D 1 217 ? 43.40400 -30.42600 42.89000 1.000 14.28310 216 LYS D C 1
ATOM 13672 O O . LYS D 1 217 ? 42.48100 -29.69300 42.52600 1.000 12.02521 216 LYS D O 1
ATOM 13691 N N . ALA D 1 218 ? 44.23100 -30.11300 43.88700 1.000 13.97324 217 ALA D N 1
ATOM 13692 C CA . ALA D 1 218 ? 44.12600 -28.81100 44.53100 1.000 12.07568 217 ALA D CA 1
ATOM 13693 C C . ALA D 1 218 ? 44.17600 -27.69700 43.49500 1.000 11.60749 217 ALA D C 1
ATOM 13694 O O . ALA D 1 218 ? 43.47400 -26.68700 43.62000 1.000 11.45121 217 ALA D O 1
ATOM 13701 N N . GLN D 1 219 ? 44.98100 -27.88000 42.44600 1.000 12.85685 218 GLN D N 1
ATOM 13702 C CA . GLN D 1 219 ? 45.10000 -26.86900 41.40100 1.000 11.88805 218 GLN D CA 1
ATOM 13703 C C . GLN D 1 219 ? 43.79600 -26.68500 40.63200 1.000 11.49060 218 GLN D C 1
ATOM 13704 O O . GLN D 1 219 ? 43.52600 -25.58300 40.14000 1.000 11.44128 218 GLN D O 1
ATOM 13718 N N . ASP D 1 220 ? 42.99000 -27.74100 40.49500 1.000 11.88071 219 ASP D N 1
ATOM 13719 C CA . ASP D 1 220 ? 41.69700 -27.59300 39.83100 1.000 10.27465 219 ASP D CA 1
ATOM 13720 C C . ASP D 1 220 ? 40.80900 -26.62800 40.60300 1.000 10.40803 219 ASP D C 1
ATOM 13721 O O . ASP D 1 220 ? 40.17400 -25.74200 40.02000 1.000 10.50993 219 ASP D O 1
ATOM 13730 N N . VAL D 1 221 ? 40.75000 -26.79000 41.92500 1.000 9.77281 220 VAL D N 1
ATOM 13731 C CA . VAL D 1 221 ? 39.94500 -25.89200 42.74300 1.000 8.44578 220 VAL D CA 1
ATOM 13732 C C . VAL D 1 221 ? 40.53600 -24.49000 42.72300 1.000 9.50326 220 VAL D C 1
ATOM 13733 O O . VAL D 1 221 ? 39.80900 -23.49600 42.60900 1.000 9.37972 220 VAL D O 1
ATOM 13746 N N . ALA D 1 222 ? 41.86200 -24.38800 42.82300 1.000 9.26077 221 ALA D N 1
ATOM 13747 C CA . ALA D 1 222 ? 42.51500 -23.08400 42.79000 1.000 9.79729 221 ALA D CA 1
ATOM 13748 C C . ALA D 1 222 ? 42.21000 -22.34400 41.49600 1.000 8.75282 221 ALA D C 1
ATOM 13749 O O . ALA D 1 222 ? 42.00100 -21.12500 41.50500 1.000 10.53338 221 ALA D O 1
ATOM 13756 N N . ASN D 1 223 ? 42.18700 -23.06100 40.37000 1.000 8.80672 222 ASN D N 1
ATOM 13757 C CA . ASN D 1 223 ? 41.91900 -22.41500 39.08900 1.000 9.84134 222 ASN D CA 1
ATOM 13758 C C . ASN D 1 223 ? 40.48700 -21.90300 39.01100 1.000 9.57978 222 ASN D C 1
ATOM 13759 O O . ASN D 1 223 ? 40.23000 -20.86200 38.39700 1.000 9.88504 222 ASN D O 1
ATOM 13770 N N . ALA D 1 224 ? 39.53900 -22.62400 39.61200 1.000 9.02152 223 ALA D N 1
ATOM 13771 C CA . ALA D 1 224 ? 38.16700 -22.12900 39.66600 1.000 9.68398 223 ALA D CA 1
ATOM 13772 C C . ALA D 1 224 ? 38.06300 -20.92500 40.59300 1.000 9.94564 223 ALA D C 1
ATOM 13773 O O . ALA D 1 224 ? 37.32300 -19.97500 40.31000 1.000 9.36640 223 ALA D O 1
ATOM 13780 N N . ALA D 1 225 ? 38.80300 -20.94300 41.70400 1.000 9.19760 224 ALA D N 1
ATOM 13781 C CA . ALA D 1 225 ? 38.84900 -19.77800 42.57900 1.000 9.84649 224 ALA D CA 1
ATOM 13782 C C . ALA D 1 225 ? 39.46200 -18.58600 41.85700 1.000 9.84478 224 ALA D C 1
ATOM 13783 O O . ALA D 1 225 ? 39.01400 -17.44500 42.02900 1.000 10.19393 224 ALA D O 1
ATOM 13790 N N . LEU D 1 226 ? 40.49100 -18.83200 41.04600 1.000 10.16416 225 LEU D N 1
ATOM 13791 C CA . LEU D 1 226 ? 41.09300 -17.76600 40.25200 1.000 11.66487 225 LEU D CA 1
ATOM 13792 C C . LEU D 1 226 ? 40.06200 -17.13400 39.32700 1.000 10.58535 225 LEU D C 1
ATOM 13793 O O . LEU D 1 226 ? 39.96600 -15.90500 39.22600 1.000 10.09160 225 LEU D O 1
ATOM 13809 N N . PHE D 1 227 ? 39.27900 -17.96500 38.63800 1.000 9.55866 226 PHE D N 1
ATOM 13810 C CA . PHE D 1 227 ? 38.22700 -17.44800 37.77100 1.000 9.01636 226 PHE D CA 1
ATOM 13811 C C . PHE D 1 227 ? 37.27200 -16.54900 38.54800 1.000 8.90268 226 PHE D C 1
ATOM 13812 O O . PHE D 1 227 ? 36.98700 -15.42000 38.13100 1.000 9.59359 226 PHE D O 1
ATOM 13829 N N . LEU D 1 228 ? 36.78600 -17.02600 39.69800 1.000 8.47864 227 LEU D N 1
ATOM 13830 C CA . LEU D 1 228 ? 35.81400 -16.26100 40.47500 1.000 9.75167 227 LEU D CA 1
ATOM 13831 C C . LEU D 1 228 ? 36.43000 -15.02000 41.11100 1.000 10.19067 227 LEU D C 1
ATOM 13832 O O . LEU D 1 228 ? 35.72600 -14.02900 41.32800 1.000 10.71262 227 LEU D O 1
ATOM 13848 N N . ALA D 1 229 ? 37.72300 -15.05600 41.43000 1.000 10.02912 228 ALA D N 1
ATOM 13849 C CA . ALA D 1 229 ? 38.38300 -13.89600 42.01500 1.000 9.84286 228 ALA D CA 1
ATOM 13850 C C . ALA D 1 229 ? 38.73500 -12.84100 40.97600 1.000 12.55056 228 ALA D C 1
ATOM 13851 O O . ALA D 1 229 ? 38.88900 -11.66700 41.33100 1.000 14.32519 228 ALA D O 1
ATOM 13858 N N . SER D 1 230 ? 38.85000 -13.23100 39.71100 1.000 11.30359 229 SER D N 1
ATOM 13859 C CA . SER D 1 230 ? 39.31900 -12.35200 38.65300 1.000 10.71601 229 SER D CA 1
ATOM 13860 C C . SER D 1 230 ? 38.15600 -11.61600 37.99300 1.000 13.14432 229 SER D C 1
ATOM 13861 O O . SER D 1 230 ? 36.98000 -11.91200 38.21700 1.000 11.84725 229 SER D O 1
ATOM 13869 N N . ASP D 1 231 ? 38.50700 -10.65300 37.14000 1.000 13.27882 230 ASP D N 1
ATOM 13870 C CA . ASP D 1 231 ? 37.50300 -9.92500 36.37700 1.000 12.46598 230 ASP D CA 1
ATOM 13871 C C . ASP D 1 231 ? 36.87600 -10.77000 35.27700 1.000 14.05099 230 ASP D C 1
ATOM 13872 O O . ASP D 1 231 ? 35.90800 -10.32200 34.65500 1.000 12.54486 230 ASP D O 1
ATOM 13881 N N . LEU D 1 232 ? 37.39200 -11.97600 35.02200 1.000 10.48456 231 LEU D N 1
ATOM 13882 C CA . LEU D 1 232 ? 36.74600 -12.86600 34.06700 1.000 10.77898 231 LEU D CA 1
ATOM 13883 C C . LEU D 1 232 ? 35.34700 -13.26400 34.51600 1.000 11.84770 231 LEU D C 1
ATOM 13884 O O . LEU D 1 232 ? 34.55700 -13.74300 33.69400 1.000 11.71872 231 LEU D O 1
ATOM 13900 N N . SER D 1 233 ? 35.02600 -13.08300 35.79900 1.000 10.78260 232 SER D N 1
ATOM 13901 C CA . SER D 1 233 ? 33.72500 -13.44100 36.35300 1.000 9.43920 232 SER D CA 1
ATOM 13902 C C . SER D 1 233 ? 32.99400 -12.21600 36.89600 1.000 9.99105 232 SER D C 1
ATOM 13903 O O . SER D 1 233 ? 32.18900 -12.32500 37.82200 1.000 10.10920 232 SER D O 1
ATOM 13911 N N . ALA D 1 234 ? 33.25300 -11.04500 36.30900 1.000 10.56843 233 ALA D N 1
ATOM 13912 C CA . ALA D 1 234 ? 32.72900 -9.79300 36.84500 1.000 11.70883 233 ALA D CA 1
ATOM 13913 C C . ALA D 1 234 ? 31.20700 -9.75800 36.91900 1.000 10.93090 233 ALA D C 1
ATOM 13914 O O . ALA D 1 234 ? 30.66100 -8.97800 37.70700 1.000 11.02748 233 ALA D O 1
ATOM 13921 N N . TYR D 1 235 ? 30.50500 -10.56000 36.12100 1.000 10.28301 234 TYR D N 1
ATOM 13922 C CA . TYR D 1 235 ? 29.04800 -10.56100 36.13000 1.000 10.79274 234 TYR D CA 1
ATOM 13923 C C . TYR D 1 235 ? 28.46700 -11.74800 36.89300 1.000 9.94789 234 TYR D C 1
ATOM 13924 O O . TYR D 1 235 ? 27.26500 -12.01100 36.79000 1.000 10.35547 234 TYR D O 1
ATOM 13942 N N . LEU D 1 236 ? 29.28300 -12.45300 37.67300 1.000 9.76956 235 LEU D N 1
ATOM 13943 C CA . LEU D 1 236 ? 28.84400 -13.62400 38.42200 1.000 8.37551 235 LEU D CA 1
ATOM 13944 C C . LEU D 1 236 ? 28.75100 -13.28200 39.90100 1.000 8.28058 235 LEU D C 1
ATOM 13945 O O . LEU D 1 236 ? 29.74300 -12.87500 40.51200 1.000 8.95611 235 LEU D O 1
ATOM 13961 N N . THR D 1 237 ? 27.56400 -13.45900 40.47100 1.000 8.40525 236 THR D N 1
ATOM 13962 C CA . THR D 1 237 ? 27.40000 -13.42900 41.91400 1.000 7.79767 236 THR D CA 1
ATOM 13963 C C . THR D 1 237 ? 26.27600 -14.38700 42.27600 1.000 8.20279 236 THR D C 1
ATOM 13964 O O . THR D 1 237 ? 25.33600 -14.58400 41.50000 1.000 8.87425 236 THR D O 1
ATOM 13975 N N . GLY D 1 238 ? 26.39600 -15.00100 43.45000 1.000 7.59247 237 GLY D N 1
ATOM 13976 C CA . GLY D 1 238 ? 25.44800 -16.01200 43.86400 1.000 9.03073 237 GLY D CA 1
ATOM 13977 C C . GLY D 1 238 ? 25.60400 -17.34700 43.17600 1.000 9.52812 237 GLY D C 1
ATOM 13978 O O . GLY D 1 238 ? 24.71300 -18.19400 43.29400 1.000 12.19286 237 GLY D O 1
ATOM 13982 N N . VAL D 1 239 ? 26.71200 -17.56700 42.46900 1.000 8.32155 238 VAL D N 1
ATOM 13983 C CA . VAL D 1 239 ? 26.92000 -18.77500 41.68200 1.000 8.58097 238 VAL D CA 1
ATOM 13984 C C . VAL D 1 239 ? 27.50000 -19.86700 42.56700 1.000 7.66949 238 VAL D C 1
ATOM 13985 O O . VAL D 1 239 ? 28.29500 -19.60000 43.47400 1.000 9.94402 238 VAL D O 1
ATOM 13998 N N . THR D 1 240 ? 27.08400 -21.10400 42.30600 1.000 8.06070 239 THR D N 1
ATOM 13999 C CA . THR D 1 240 ? 27.69400 -22.29900 42.87900 1.000 9.94799 239 THR D CA 1
ATOM 14000 C C . THR D 1 240 ? 28.37600 -23.02900 41.73000 1.000 9.75375 239 THR D C 1
ATOM 14001 O O . THR D 1 240 ? 27.70300 -23.51900 40.81600 1.000 11.26390 239 THR D O 1
ATOM 14012 N N . LEU D 1 241 ? 29.70300 -23.09500 41.77000 1.000 8.86077 240 LEU D N 1
ATOM 14013 C CA . LEU D 1 241 ? 30.50300 -23.60900 40.66300 1.000 8.29433 240 LEU D CA 1
ATOM 14014 C C . LEU D 1 241 ? 31.04900 -24.98300 41.03700 1.000 7.69501 240 LEU D C 1
ATOM 14015 O O . LEU D 1 241 ? 31.91800 -25.09700 41.91000 1.000 8.36777 240 LEU D O 1
ATOM 14031 N N . ASP D 1 242 ? 30.53900 -26.01600 40.36900 1.000 8.77302 241 ASP D N 1
ATOM 14032 C CA . ASP D 1 242 ? 30.93400 -27.39200 40.64200 1.000 8.40158 241 ASP D CA 1
ATOM 14033 C C . ASP D 1 242 ? 32.30700 -27.68100 40.05000 1.000 8.51127 241 ASP D C 1
ATOM 14034 O O . ASP D 1 242 ? 32.56700 -27.38200 38.87900 1.000 9.95734 241 ASP D O 1
ATOM 14043 N N . VAL D 1 243 ? 33.17400 -28.29200 40.85400 1.000 7.72326 242 VAL D N 1
ATOM 14044 C CA . VAL D 1 243 ? 34.48800 -28.73100 40.40000 1.000 7.76442 242 VAL D CA 1
ATOM 14045 C C . VAL D 1 243 ? 34.63700 -30.19700 40.78100 1.000 8.97472 242 VAL D C 1
ATOM 14046 O O . VAL D 1 243 ? 35.35800 -30.53500 41.72800 1.000 9.59229 242 VAL D O 1
ATOM 14059 N N . ASN D 1 244 ? 33.94500 -31.08200 40.05700 1.000 8.69307 243 ASN D N 1
ATOM 14060 C CA . ASN D 1 244 ? 33.78000 -32.45600 40.51700 1.000 7.82030 243 ASN D CA 1
ATOM 14061 C C . ASN D 1 244 ? 34.01200 -33.50800 39.43700 1.000 8.22151 243 ASN D C 1
ATOM 14062 O O . ASN D 1 244 ? 33.78100 -34.69400 39.69600 1.000 8.59990 243 ASN D O 1
ATOM 14073 N N . GLY D 1 245 ? 34.46800 -33.11700 38.24900 1.000 6.91455 244 GLY D N 1
ATOM 14074 C CA . GLY D 1 245 ? 34.80800 -34.08500 37.22200 1.000 8.61661 244 GLY D CA 1
ATOM 14075 C C . GLY D 1 245 ? 33.63300 -34.82500 36.63000 1.000 8.85939 244 GLY D C 1
ATOM 14076 O O . GLY D 1 245 ? 33.82600 -35.83900 35.95000 1.000 8.44798 244 GLY D O 1
ATOM 14080 N N . GLY D 1 246 ? 32.41600 -34.33200 36.84700 1.000 8.12701 245 GLY D N 1
ATOM 14081 C CA . GLY D 1 246 ? 31.21900 -35.03100 36.44300 1.000 8.82186 245 GLY D CA 1
ATOM 14082 C C . GLY D 1 246 ? 30.66400 -35.97900 37.48200 1.000 8.01275 245 GLY D C 1
ATOM 14083 O O . GLY D 1 246 ? 29.66600 -36.65700 37.20600 1.000 9.49047 245 GLY D O 1
ATOM 14087 N N . MET D 1 247 ? 31.29200 -36.06200 38.66000 1.000 8.37059 246 MET D N 1
ATOM 14088 C CA . MET D 1 247 ? 30.77700 -36.90700 39.73300 1.000 9.40023 246 MET D CA 1
ATOM 14089 C C . MET D 1 247 ? 29.31300 -36.60300 40.01200 1.000 9.69350 246 MET D C 1
ATOM 14090 O O . MET D 1 247 ? 28.51700 -37.51300 40.27300 1.000 10.25461 246 MET D O 1
ATOM 14104 N N . LEU D 1 248 ? 28.94700 -35.32600 39.99200 1.000 7.91312 247 LEU D N 1
ATOM 14105 C CA . LEU D 1 248 ? 27.55900 -34.90600 40.13800 1.000 7.87272 247 LEU D CA 1
ATOM 14106 C C . LEU D 1 248 ? 27.22300 -34.00200 38.96200 1.000 8.53065 247 LEU D C 1
ATOM 14107 O O . LEU D 1 248 ? 27.74500 -32.88700 38.86100 1.000 9.68791 247 LEU D O 1
ATOM 14123 N N . ILE D 1 249 ? 26.37500 -34.50200 38.07000 1.000 8.19434 248 ILE D N 1
ATOM 14124 C CA . ILE D 1 249 ? 25.79600 -33.72700 36.98100 1.000 9.52823 248 ILE D CA 1
ATOM 14125 C C . ILE D 1 249 ? 24.32300 -33.53200 37.30800 1.000 10.02826 248 ILE D C 1
ATOM 14126 O O . ILE D 1 249 ? 23.60500 -34.50500 37.56400 1.000 11.90974 248 ILE D O 1
ATOM 14142 N N . HIS D 1 250 ? 23.88200 -32.28000 37.32200 1.000 11.55674 249 HIS D N 1
ATOM 14143 C CA . HIS D 1 250 ? 22.53400 -31.95000 37.75800 1.000 11.65056 249 HIS D CA 1
ATOM 14144 C C . HIS D 1 250 ? 22.09800 -30.62800 37.13900 1.000 18.21256 249 HIS D C 1
ATOM 14145 O O . HIS D 1 250 ? 22.91700 -29.88000 36.60700 1.000 21.73655 249 HIS D O 1
#

Sequence (961 aa):
MLLQGKVALITGAASERGIGRATAEIFAQQGAKVIIVDLDLAQSQNAAKALGEGHMGLAANVANEEQVKAAVEQALQHYGKIDILINNAGITQPIKTLDIQRSDYDRVLDVSLRGTLIMSQAVIPSMKANGGGSIVCLSSVSAQRGGGIFGGPHYSAAKAGVLGLAKAMAREFGGDQIRVNSLTPGLIQDDRRHHDILAGIPLGRLGKAQDVANAALFLASDLSAYLTGVTLDVNGGMLIHMLLQGKVALITGAASERGIGRATAEIFAQQGAKVIIVDLDLAQSQNAAKALGEGHMGLAANVANEEQVKAAVEQALQHYGKIDILINNAGITQQPIKTLDIQRSDYDRVLDVSLRGTLIMSQAVIPSMKANGGGSIVCLSSVSAQRGGGIFGGPHYSAAKAGVLGLAKAMAREFGGDQIRVNSLTPGLIQRRHDILAGIPLGRLGKAQDVANAALFLASDLSAYLTGVTLDVNGGMLIHMLLQGKVALITGAASERGIGRATAEIFAQQGAKVIIVDLDLAQSQNAAKALGEGHMGLAANVANEEQVKAAVEQALQHYGKIDILINNAGITQPIKTLDIQRSDYDRVLDVSLRGTLIMSQAVIPSMKANGGGSIVCLSSVSAQRGGGIFGGGPHYSAAKAGVLGLAKAMAREFGGDQIRVNSLTPGLIQTDMNDDRRHDILAGIPLGRLGKAQDVANAALFLASDLSAYLTGVTLDVNGGMLIHMLLQGKVALITGAASERGIGRATAEIFAQQGAKVIIVDLDLAQSQNAAKALGEGHMGLAANVANEEQVKAAVEQALQHYGKIDILINNAGITQQPIKTLDIQRSDYDRVLDVSLRGTLIMMSQAVIPSMKANGGGSIVCLSSVSAQRGGGIFGGPHYSAAKAGVLGLAKAMAREFGGDQIRVNSLTPGLIQTRRHDILAGIPLGRLGKAQDVANAALFLASDLSAYLTGVTLDVNGGMLIH

Organism: Acinetobacter baumannii (NCBI:txid470)

Nearest PDB structures (foldseek):
  7krm-assembly1_A  TM=1.004E+00  e=7.473E-51  Acinetobacter baumannii
  7krk-assembly1_B  TM=1.003E+00  e=1.289E-50  Acinetobacter baumannii
  7krk-assembly1_D  TM=9.989E-01  e=8.435E-51  Acinetobacter baumannii
  7krm-assembly1_B  TM=9.990E-01  e=1.210E-49  Acinetobacter baumannii
  7krm-assembly1_D  TM=9.947E-01  e=1.366E-49  Acinetobacter baumannii

InterPro domains:
  IPR002347 Short-chain dehydrogenase/reductase SDR [PF13561] (12-246)
  IPR002347 Short-chain dehydrogenase/reductase SDR [PR00080] (80-91)
  IPR002347 Short-chain dehydrogenase/reductase SDR [PR00080] (133-141)
  IPR002347 Short-chain dehydrogenase/reductase SDR [PR00080] (155-174)
  IPR002347 Short-chain dehydrogenase/reductase SDR [PR00081] (7-24)
  IPR002347 Short-chain dehydrogenase/reductase SDR [PR00081] (80-91)
  IPR002347 Short-chain dehydrogenase/reductase SDR [PR00081] (127-143)
  IPR002347 Short-chain dehydrogenase/reductase SDR [PR00081] (155-174)
  IPR002347 Short-chain dehydrogenase/reductase SDR [PR00081] (176-193)
  IPR002347 Short-chain dehydrogenase/reductase SDR [PR00081] (210-230)
  IPR020904 Short-chain dehydrogenase/reductase, conserved site [PS00061] (142-170)
  IPR036291 NAD(P)-binding domain superfamily [SSF51735] (4-248)
  IPR057326 Ketoreductase domain [SM00822] (6-191)